Protein AF-0000000075636647 (afdb_homodimer)

Organism: Culex quinquefasciatus (NCBI:txid7176)

Foldseek 3Di:
DDDDDPPPPVVVVPPCQPFFAAQAATASHDDVLLVLLLVLLVLLLVLLVLLLVLLVVLVVDDFPDPLLNQLSVLLNVLSNVLSVLLNQLSVLVNCSSRHHHDDSVVSLVSNVVSLVSNLVSNVPRDNPSNVVLAAPVQDDDPCLSNVLSVVLNCLCPVQNSVQVVVLCVVPVHHDHSVSSCVSVPPVSSVVSSVSSNVVSVCSNPRVSVSSNLLSVLSVLLRVLLVVLVVLVVVLVVLLVVLLVVLLVVLLCLLVVLLVLLVVLLVVLVVLLVLLLVLLCQACDPQSNVCSVVLNVLSCVLSCLLVVLLVVLSVLLSVLSVVLSVLLSVLLVVLLVLLSVLQSVLSVLLSSLSNHDSCSSVLCVPQSVVLSVVSSVLSNCLSVLQDDDLHDSCPLSVVLSVLSNVLSVVSVVLSVVLSVLSVPPDNPDDPVSSNVSSVVSVVSSVCSVVVSVVSSVSSVVSSVSSSVVSVVSSVSSNVSSVVSSVVSNVSSVCSSVSSVVD/DPPPDPPPPVVVVPPCQDFFAAQQATANHDDVLLVLLLVLLVLLLVLLVLLLVLLVVLVVDDFPDPLLNQLSVLLNVLSNLLSVLLSQLSVLSNCSSRHHHDDSVVSLVSNVVSLVSNLVSVVPRDNPSNVVLAAPVQDDDPCLSVVLSVVLNCLCPPQNSVQVVVLCVVPVHHDHSVSSCVSVPPVSSVVSSVSSNVVSVCSNPRVSVSSNLLSVLSVLLRVLLVVLVVLLVVLVVLLVVLLVVLLVVLLCLLVVLLVLLVVLLVVLVVLLVLLLVLLCQACDPQSNVCSVVLNVLSCVLSCLLVVLLVVLSVLLSVLSVVLSVLLSVLLVVLLVLLSVLQSVLSVLLSSLSNHDSCSSVLCVPQSVVLSVVSSVLSNCLSVLQDDDVHDSCVLSVVLSVLSNVLSVVSVVLSVVLSVLSVPPDNPDDPVSSNVSSVVSVVSSVCSVVVSVVSSVSSVVSSVSSSVVSVVSSVSSNVSSVVSSVVSNVSSVCSSVSSVVD

pLDDT: mean 90.56, std 11.5, range [18.17, 97.38]

Nearest PDB structures (foldseek):
  7n6g-assembly1_3X  TM=3.455E-01  e=2.839E-02  Chlamydomonas reinhardtii
  7n6g-assembly1_3S  TM=3.115E-01  e=3.087E-02  Chlamydomonas reinhardtii
  7sqc-assembly1_1K  TM=3.371E-01  e=1.455E-01  Chlamydomonas reinhardtii
  7n6g-assembly1_3W  TM=2.450E-01  e=5.787E-02  Chlamydomonas reinhardtii
  7udm-assembly1_A  TM=1.670E-01  e=2.616E-01  synthetic construct

Solvent-accessible surface area (backbone atoms only — not comparable to full-atom values): 51666 Å² total; per-residue (Å²): 134,79,83,80,82,81,70,71,67,64,62,62,64,66,72,69,50,63,64,30,26,46,57,29,34,28,20,64,40,84,50,66,55,30,55,46,36,29,52,26,24,51,53,34,29,52,43,25,51,49,43,26,57,56,40,62,58,52,81,79,52,86,59,71,43,69,69,57,40,51,30,47,52,40,45,33,56,48,44,45,53,46,21,55,32,50,28,47,25,32,48,42,48,28,50,28,26,60,22,45,70,55,59,51,70,60,50,54,46,52,32,52,50,32,45,51,52,36,53,52,46,63,72,63,52,73,54,60,64,36,52,67,54,31,33,80,88,70,55,72,84,76,56,59,63,57,52,48,53,50,52,49,51,46,46,42,62,67,54,44,46,59,47,52,51,52,50,43,73,77,38,89,60,73,43,55,63,68,59,49,39,73,73,50,45,65,68,59,45,49,49,52,26,46,53,43,39,52,48,31,53,47,42,50,63,48,51,37,50,50,53,48,50,51,48,51,28,51,54,50,38,35,51,52,49,41,49,45,52,54,52,47,51,55,43,47,51,55,44,49,52,52,50,50,53,50,48,54,57,47,66,47,46,40,59,50,52,48,55,58,52,53,59,55,50,49,60,51,53,51,51,50,49,52,40,45,53,55,41,64,70,32,78,47,83,58,45,26,68,42,26,68,62,51,42,52,52,53,50,49,56,51,48,52,50,51,55,49,52,51,50,44,47,51,51,46,32,51,50,44,52,50,47,47,51,53,48,49,48,54,53,52,53,50,48,51,51,40,51,51,46,45,50,53,29,52,51,50,47,40,46,45,23,50,41,36,94,58,19,57,64,45,44,70,66,49,45,63,56,48,48,51,52,48,44,50,52,58,52,53,52,49,61,33,71,38,58,86,89,40,59,81,57,54,47,57,54,54,43,51,52,49,50,50,51,53,46,50,57,53,41,50,55,50,50,52,57,39,58,56,46,69,86,58,51,83,86,45,56,68,68,58,41,46,48,35,40,41,34,53,52,34,44,62,74,50,44,69,62,48,54,54,40,53,51,48,47,48,52,42,46,46,54,47,40,53,36,50,53,49,49,47,46,43,53,22,50,43,45,45,37,35,49,43,39,51,43,51,49,52,30,50,50,51,44,52,50,57,72,71,95,136,80,83,73,83,82,64,71,72,68,59,64,66,62,70,69,50,63,64,32,25,46,57,30,34,27,20,64,42,83,49,66,55,30,56,46,37,28,51,26,24,52,54,33,28,53,42,25,50,48,44,28,58,57,42,61,59,52,81,78,52,85,58,72,45,70,68,58,40,50,28,47,52,41,46,32,57,47,43,44,53,45,22,55,34,49,28,48,25,32,49,42,46,27,51,28,25,60,23,44,70,54,57,51,69,59,48,54,47,52,32,51,49,31,45,50,51,34,51,52,46,63,71,64,52,72,57,59,64,34,52,68,54,31,32,80,87,71,56,72,83,76,55,57,62,57,51,48,52,51,52,50,50,45,48,42,62,68,56,43,46,58,46,52,51,52,52,44,73,79,39,88,60,73,43,55,61,68,60,48,38,74,70,51,44,64,68,59,46,50,49,52,27,47,54,43,38,50,50,31,53,45,42,50,62,49,50,36,48,50,52,49,51,51,47,52,28,50,53,49,38,35,53,52,50,41,51,43,52,54,51,47,52,53,42,47,51,54,42,49,51,52,50,51,52,50,47,52,58,46,66,48,46,39,58,51,51,47,55,58,52,54,58,54,51,51,59,51,54,52,52,50,49,52,40,47,54,53,41,64,69,32,78,47,85,57,45,26,66,42,24,67,62,52,41,53,51,53,50,50,55,51,47,52,50,51,53,49,52,52,51,43,49,52,52,47,30,53,51,45,51,51,48,47,51,53,49,51,48,53,52,50,54,48,50,51,52,43,52,51,46,45,50,52,29,51,52,51,48,40,45,46,23,52,40,37,94,58,18,57,64,43,46,70,66,47,46,63,56,49,48,52,52,47,42,52,51,57,52,53,51,49,62,32,71,40,59,87,89,40,60,81,56,54,46,56,53,54,43,50,53,49,50,49,51,54,47,50,55,54,42,51,56,50,50,52,57,39,59,57,46,68,84,59,50,82,85,45,59,67,69,59,42,47,49,35,40,42,35,52,52,34,46,60,73,52,43,70,63,47,54,54,40,52,51,49,48,48,51,42,45,44,53,46,39,53,36,48,52,49,48,50,46,44,53,22,50,43,45,46,37,34,48,41,39,52,43,51,49,51,28,48,49,50,44,51,51,57,71,72,96

Sequence (1002 aa):
MKKLCTPYLLLFGLLFHPSSAFFGLGVPSYFAPALEISAACRSLIATYNQIGTSVNALPSETFSSPSLSDVSSGFYDSFSGLSTRLATVFSNLQAAANDRSTNIDTLFAAINVSIANATTFIASNSRSVWTSALSSSTLPNLSPAMLALQNISNALNVDTYPKVMAIRSKNPGSVSATVVYATLPQSLLSAFAGSVQNLQRFESSASLSFVQNVVAALQNANAKSTSYISTLANTYSTLDNSLSATWDAVSSLPDKFAADTNLLYKSVTATMDSFVKRINDLTDLYLGSSATTNNAAVTSLVNSYVTNATSQTKLVSTKLDNFRSKLSDQVLNTTSNMMAAGYQAIESASKLMLRKTNGVSCANGLTPNFIRSLSAVLTTTADCFKGSDFSLNDGVKTQTAVAADIRDNVLYYLKLLNEMLSSVFNSSPATVRITADAHITSFFSQSSGIVETFSQQLANMYAQLAADYDLLVGRSSYCLATKAAESAILAQDFVTGFEQCMKKLCTPYLLLFGLLFHPSSAFFGLGVPSYFAPALEISAACRSLIATYNQIGTSVNALPSETFSSPSLSDVSSGFYDSFSGLSTRLATVFSNLQAAANDRSTNIDTLFAAINVSIANATTFIASNSRSVWTSALSSSTLPNLSPAMLALQNISNALNVDTYPKVMAIRSKNPGSVSATVVYATLPQSLLSAFAGSVQNLQRFESSASLSFVQNVVAALQNANAKSTSYISTLANTYSTLDNSLSATWDAVSSLPDKFAADTNLLYKSVTATMDSFVKRINDLTDLYLGSSATTNNAAVTSLVNSYVTNATSQTKLVSTKLDNFRSKLSDQVLNTTSNMMAAGYQAIESASKLMLRKTNGVSCANGLTPNFIRSLSAVLTTTADCFKGSDFSLNDGVKTQTAVAADIRDNVLYYLKLLNEMLSSVFNSSPATVRITADAHITSFFSQSSGIVETFSQQLANMYAQLAADYDLLVGRSSYCLATKAAESAILAQDFVTGFEQC

Structure (mmCIF, N/CA/C/O backbone):
data_AF-0000000075636647-model_v1
#
loop_
_entity.id
_entity.type
_entity.pdbx_description
1 polymer 'Uncharacterized protein'
#
loop_
_atom_site.group_PDB
_atom_site.id
_atom_site.type_symbol
_atom_site.label_atom_id
_atom_site.label_alt_id
_atom_site.label_comp_id
_atom_site.label_asym_id
_atom_site.label_entity_id
_atom_site.label_seq_id
_atom_site.pdbx_PDB_ins_code
_atom_site.Cartn_x
_atom_site.Cartn_y
_atom_site.Cartn_z
_atom_site.occupancy
_atom_site.B_iso_or_equiv
_atom_site.auth_seq_id
_atom_site.auth_comp_id
_atom_site.auth_asym_id
_atom_site.auth_atom_id
_atom_site.pdbx_PDB_model_num
ATOM 1 N N . MET A 1 1 ? 7.707 -125.375 -10.438 1 18.17 1 MET A N 1
ATOM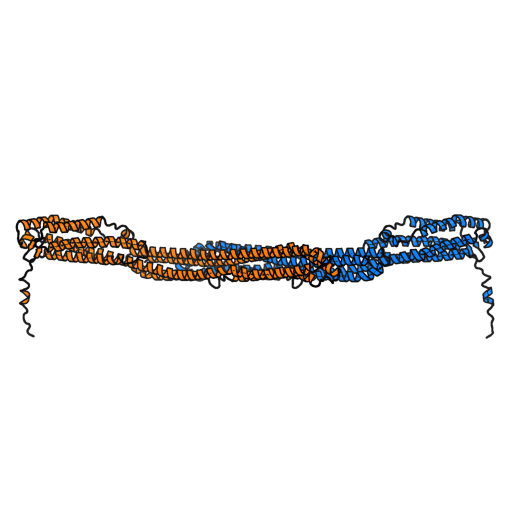 2 C CA . MET A 1 1 ? 7.52 -124.188 -11.227 1 18.17 1 MET A CA 1
ATOM 3 C C . MET A 1 1 ? 8.367 -124.188 -12.492 1 18.17 1 MET A C 1
ATOM 5 O O . MET A 1 1 ? 9.586 -124 -12.43 1 18.17 1 MET A O 1
ATOM 9 N N . LYS A 1 2 ? 7.941 -125.125 -13.273 1 25.5 2 LYS A N 1
ATOM 10 C CA . LYS A 1 2 ? 8.727 -125.562 -14.43 1 25.5 2 LYS A CA 1
ATOM 11 C C . LYS A 1 2 ? 9.008 -124.438 -15.367 1 25.5 2 LYS A C 1
ATOM 13 O O . LYS A 1 2 ? 8.305 -123.375 -15.344 1 25.5 2 LYS A O 1
ATOM 18 N N . LYS A 1 3 ? 9.992 -124.562 -16.234 1 30.81 3 LYS A N 1
ATOM 19 C CA . LYS A 1 3 ? 11.039 -123.812 -16.938 1 30.81 3 LYS A CA 1
ATOM 20 C C . LYS A 1 3 ? 10.492 -123.125 -18.172 1 30.81 3 LYS A C 1
ATOM 22 O O . LYS A 1 3 ? 10.594 -123.625 -19.281 1 30.81 3 LYS A O 1
ATOM 27 N N . LEU A 1 4 ? 9.203 -122.688 -18.359 1 26.73 4 LEU A N 1
ATOM 28 C CA . LEU A 1 4 ? 8.562 -122.688 -19.672 1 26.73 4 LEU A CA 1
ATOM 29 C C . LEU A 1 4 ? 9.148 -121.562 -20.562 1 26.73 4 LEU A C 1
ATOM 31 O O . LEU A 1 4 ? 9.211 -120.438 -20.156 1 26.73 4 LEU A O 1
ATOM 35 N N . CYS A 1 5 ? 10.023 -121.938 -21.578 1 34.06 5 CYS A N 1
ATOM 36 C CA . CYS A 1 5 ? 10.789 -121.312 -22.641 1 34.06 5 CYS A CA 1
ATOM 37 C C . CYS A 1 5 ? 9.883 -120.5 -23.562 1 34.06 5 CYS A C 1
ATOM 39 O O . CYS A 1 5 ? 8.977 -121.062 -24.188 1 34.06 5 CYS A O 1
ATOM 41 N N . THR A 1 6 ? 9.586 -119.25 -23.359 1 31.48 6 THR A N 1
ATOM 42 C CA . THR A 1 6 ? 8.742 -118.188 -23.953 1 31.48 6 THR A CA 1
ATOM 43 C C . THR A 1 6 ? 9.258 -117.812 -25.328 1 31.48 6 THR A C 1
ATOM 45 O O . THR A 1 6 ? 10.016 -116.812 -25.453 1 31.48 6 THR A O 1
ATOM 48 N N . PRO A 1 7 ? 9.914 -118.688 -26.203 1 36.41 7 PRO A N 1
ATOM 49 C CA . PRO A 1 7 ? 10.398 -118.25 -27.516 1 36.41 7 PRO A CA 1
ATOM 50 C C . PRO A 1 7 ? 9.289 -117.75 -28.422 1 36.41 7 PRO A C 1
ATOM 52 O O . PRO A 1 7 ? 9.555 -117.312 -29.547 1 36.41 7 PRO A O 1
ATOM 55 N N . TYR A 1 8 ? 8.016 -118.25 -28.344 1 35.38 8 TYR A N 1
ATOM 56 C CA . TYR A 1 8 ? 7.02 -118.125 -29.406 1 35.38 8 TYR A CA 1
ATOM 57 C C . TYR A 1 8 ? 6.637 -116.688 -29.688 1 35.38 8 TYR A C 1
ATOM 59 O O . TYR A 1 8 ? 5.777 -116.438 -30.531 1 35.38 8 TYR A O 1
ATOM 67 N N . LEU A 1 9 ? 6.977 -115.75 -28.797 1 32.06 9 LEU A N 1
ATOM 68 C CA . LEU A 1 9 ? 6.312 -114.5 -28.969 1 32.06 9 LEU A CA 1
ATOM 69 C C . LEU A 1 9 ? 6.898 -113.688 -30.141 1 32.06 9 LEU A C 1
ATOM 71 O O . LEU A 1 9 ? 6.297 -112.75 -30.625 1 32.06 9 LEU A O 1
ATOM 75 N N . LEU A 1 10 ? 8.188 -114 -30.516 1 32.12 10 LEU A N 1
ATOM 76 C CA . LEU A 1 10 ? 8.688 -113.062 -31.516 1 32.12 10 LEU A CA 1
ATOM 77 C C . LEU A 1 10 ? 8.102 -113.375 -32.875 1 32.12 10 LEU A C 1
ATOM 79 O O . LEU A 1 10 ? 8.273 -112.562 -33.812 1 32.12 10 LEU A O 1
ATOM 83 N N . LEU A 1 11 ? 7.727 -114.688 -33.125 1 34.19 11 LEU A N 1
ATOM 84 C CA . LEU A 1 11 ? 7.371 -115 -34.5 1 34.19 11 LEU A CA 1
ATOM 85 C C . LEU A 1 11 ? 6.082 -114.312 -34.906 1 34.19 11 LEU A C 1
ATOM 87 O O . LEU A 1 11 ? 5.707 -114.375 -36.094 1 34.19 11 LEU A O 1
ATOM 91 N N . PHE A 1 12 ? 5.16 -114.125 -33.938 1 34.44 12 PHE A N 1
ATOM 92 C CA . PHE A 1 12 ? 3.871 -113.625 -34.344 1 34.44 12 PHE A CA 1
ATOM 93 C C . PHE A 1 12 ? 4.035 -112.188 -34.875 1 34.44 12 PHE A C 1
ATOM 95 O O . PHE A 1 12 ? 3.059 -111.562 -35.281 1 34.44 12 PHE A O 1
ATOM 102 N N . GLY A 1 13 ? 5.082 -111.562 -34.375 1 34.28 13 GLY A N 1
ATOM 103 C CA . GLY A 1 13 ? 5.164 -110.188 -34.906 1 34.28 13 GLY A CA 1
ATOM 104 C C . GLY A 1 13 ? 5.348 -110.188 -36.406 1 34.28 13 GLY A C 1
ATOM 105 O O . GLY A 1 13 ? 5.297 -109.062 -37 1 34.28 13 GLY A O 1
ATOM 106 N N . LEU A 1 14 ? 6.047 -111.125 -36.969 1 36.91 14 LEU A N 1
ATOM 107 C CA . LEU A 1 14 ? 6.383 -111.062 -38.406 1 36.91 14 LEU A CA 1
ATOM 108 C C . LEU A 1 14 ? 5.133 -111.188 -39.25 1 36.91 14 LEU A C 1
ATOM 110 O O . LEU A 1 14 ? 5.156 -110.875 -40.438 1 36.91 14 LEU A O 1
ATOM 114 N N . LEU A 1 15 ? 4.258 -112.188 -38.938 1 37 15 LEU A N 1
ATOM 115 C CA . LEU A 1 15 ? 3.25 -112.562 -39.938 1 37 15 LEU A CA 1
ATOM 116 C C . LEU A 1 15 ? 2.326 -111.375 -40.219 1 37 15 LEU A C 1
ATOM 118 O O . LEU A 1 15 ? 1.631 -111.312 -41.219 1 37 15 LEU A O 1
ATOM 122 N N . PHE A 1 16 ? 1.682 -110.75 -39.125 1 42.34 16 PHE A N 1
ATOM 123 C CA . PHE A 1 16 ? 0.659 -109.75 -39.438 1 42.34 16 PHE A CA 1
ATOM 124 C C . PHE A 1 16 ? 1.293 -108.438 -39.938 1 42.34 16 PHE A C 1
ATOM 126 O O . PHE A 1 16 ? 1.721 -107.625 -39.156 1 42.34 16 PHE A O 1
ATOM 133 N N . HIS A 1 17 ? 2.109 -108.438 -40.906 1 47.72 17 HIS A N 1
ATOM 134 C CA . HIS A 1 17 ? 2.52 -107.125 -41.531 1 47.72 17 HIS A CA 1
ATOM 135 C C . HIS A 1 17 ? 1.326 -106.25 -41.75 1 47.72 17 HIS A C 1
ATOM 137 O O . HIS A 1 17 ? 0.384 -106.562 -42.469 1 47.72 17 HIS A O 1
ATOM 143 N N . PRO A 1 18 ? 0.971 -105.312 -40.875 1 58.66 18 PRO A N 1
ATOM 144 C CA . PRO A 1 18 ? -0.177 -104.438 -41.031 1 58.66 18 PRO A CA 1
ATOM 145 C C . PRO A 1 18 ? -0.27 -103.875 -42.469 1 58.66 18 PRO A C 1
ATOM 147 O O . PRO A 1 18 ? 0.757 -103.625 -43.094 1 58.66 18 PRO A O 1
ATOM 150 N N . SER A 1 19 ? -1.261 -104.125 -43.219 1 77.12 19 SER A N 1
ATOM 151 C CA . SER A 1 19 ? -1.604 -103.562 -44.531 1 77.12 19 SER A CA 1
ATOM 152 C C . SER A 1 19 ? -1.464 -102.062 -44.562 1 77.12 19 SER A C 1
ATOM 154 O O . SER A 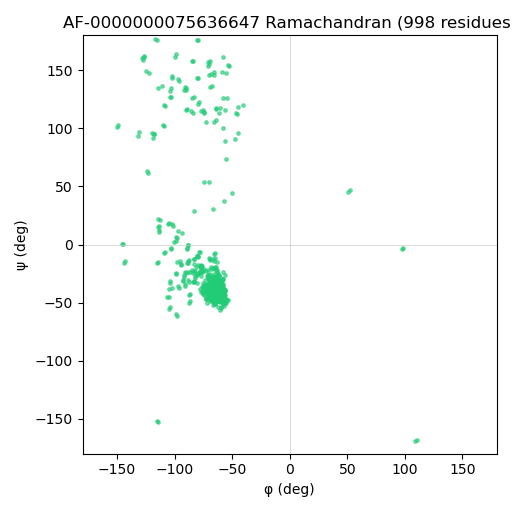1 19 ? -1.883 -101.375 -43.625 1 77.12 19 SER A O 1
ATOM 156 N N . SER A 1 20 ? -0.464 -101.562 -45.344 1 84.25 20 SER A N 1
ATOM 157 C CA . SER A 1 20 ? -0.259 -100.125 -45.531 1 84.25 20 SER A CA 1
ATOM 158 C C . SER A 1 20 ? -1.164 -99.562 -46.625 1 84.25 20 SER A C 1
ATOM 160 O O . SER A 1 20 ? -1.824 -100.312 -47.344 1 84.25 20 SER A O 1
ATOM 162 N N . ALA A 1 21 ? -1.374 -98.188 -46.531 1 89.81 21 ALA A N 1
ATOM 163 C CA . ALA A 1 21 ? -2.156 -97.438 -47.5 1 89.81 21 ALA A CA 1
ATOM 164 C C . ALA A 1 21 ? -1.334 -96.312 -48.125 1 89.81 21 ALA A C 1
ATOM 166 O O . ALA A 1 21 ? -0.297 -95.938 -47.594 1 89.81 21 ALA A O 1
ATOM 167 N N . PHE A 1 22 ? -1.67 -96.062 -49.375 1 93.5 22 PHE A N 1
ATOM 168 C CA . PHE A 1 22 ? -0.951 -94.938 -50.031 1 93.5 22 PHE A CA 1
ATOM 169 C C . PHE A 1 22 ? -1.835 -94.25 -51.094 1 93.5 22 PHE A C 1
ATOM 171 O O . PHE A 1 22 ? -2.035 -94.812 -52.188 1 93.5 22 PHE A O 1
ATOM 178 N N . PHE A 1 23 ? -2.438 -93.062 -50.719 1 92.94 23 PHE A N 1
ATOM 179 C CA . PHE A 1 23 ? -3.195 -92.125 -51.594 1 92.94 23 PHE A CA 1
ATOM 180 C C . PHE A 1 23 ? -4.273 -92.938 -52.344 1 92.94 23 PHE A C 1
ATOM 182 O O . PHE A 1 23 ? -4.363 -92.812 -53.562 1 92.94 23 PHE A O 1
ATOM 189 N N . GLY A 1 24 ? -5.035 -93.812 -51.562 1 90.94 24 GLY A N 1
ATOM 190 C CA . GLY A 1 24 ? -6.156 -94.5 -52.125 1 90.94 24 GLY A CA 1
ATOM 191 C C . GLY A 1 24 ? -5.793 -95.938 -52.562 1 90.94 24 GLY A C 1
ATOM 192 O O . GLY A 1 24 ? -6.633 -96.688 -53.094 1 90.94 24 GLY A O 1
ATOM 193 N N . LEU A 1 25 ? -4.582 -96.188 -52.406 1 92.5 25 LEU A N 1
ATOM 194 C CA . LEU A 1 25 ? -4.117 -97.562 -52.75 1 92.5 25 LEU A CA 1
ATOM 195 C C . LEU A 1 25 ? -3.895 -98.375 -51.5 1 92.5 25 LEU A C 1
ATOM 197 O O . LEU A 1 25 ? -3.264 -97.938 -50.562 1 92.5 25 LEU A O 1
ATOM 201 N N . GLY A 1 26 ? -4.414 -99.688 -51.5 1 90.62 26 GLY A N 1
ATOM 202 C CA . GLY A 1 26 ? -4.09 -100.625 -50.469 1 90.62 26 GLY A CA 1
ATOM 203 C C . GLY A 1 26 ? -2.816 -101.375 -50.719 1 90.62 26 GLY A C 1
ATOM 204 O O . GLY A 1 26 ? -2.689 -102.062 -51.781 1 90.62 26 GLY A O 1
ATOM 205 N N . VAL A 1 27 ? -1.858 -101.188 -49.938 1 88.62 27 VAL A N 1
ATOM 206 C CA . VAL A 1 27 ? -0.584 -101.875 -50.094 1 88.62 27 VAL A CA 1
ATOM 207 C C . VAL A 1 27 ? -0.41 -102.875 -48.969 1 88.62 27 VAL A C 1
ATOM 209 O O . VAL A 1 27 ? -0.079 -102.562 -47.844 1 88.62 27 VAL A O 1
ATOM 212 N N . PRO A 1 28 ? -0.624 -104.25 -49.188 1 83.31 28 PRO A N 1
ATOM 213 C CA . PRO A 1 28 ? -0.723 -105.312 -48.188 1 83.31 28 PRO A CA 1
ATOM 214 C C . PRO A 1 28 ? 0.59 -105.5 -47.438 1 83.31 28 PRO A C 1
ATOM 216 O O . PRO A 1 28 ? 0.633 -106.25 -46.469 1 83.31 28 PRO A O 1
ATOM 219 N N . SER A 1 29 ? 1.7 -104.875 -47.781 1 84.69 29 SER A N 1
ATOM 220 C CA . SER A 1 29 ? 2.979 -105 -47.094 1 84.69 29 SER A CA 1
ATOM 221 C C . SER A 1 29 ? 3.443 -103.688 -46.5 1 84.69 29 SER A C 1
ATOM 223 O O . SER A 1 29 ? 2.785 -102.688 -46.688 1 84.69 29 SER A O 1
ATOM 225 N N . TYR A 1 30 ? 4.582 -103.812 -45.812 1 85.25 30 TYR A N 1
ATOM 226 C CA . TYR A 1 30 ? 5.211 -102.625 -45.25 1 85.25 30 TYR A CA 1
ATOM 227 C C . TYR A 1 30 ? 5.66 -101.688 -46.375 1 85.25 30 TYR A C 1
ATOM 229 O O . TYR A 1 30 ? 6.359 -102.062 -47.312 1 85.25 30 TYR A O 1
ATOM 237 N N . PHE A 1 31 ? 4.996 -100.375 -46.375 1 90.38 31 PHE A N 1
ATOM 238 C CA . PHE A 1 31 ? 5.352 -99.312 -47.344 1 90.38 31 PHE A CA 1
ATOM 239 C C . PHE A 1 31 ? 5.906 -98.062 -46.625 1 90.38 31 PHE A C 1
ATOM 241 O O . PHE A 1 31 ? 5.145 -97.188 -46.188 1 90.38 31 PHE A O 1
ATOM 248 N N . ALA A 1 32 ? 7.207 -98 -46.531 1 87.19 32 ALA A N 1
ATOM 249 C CA . ALA A 1 32 ? 7.949 -97 -45.719 1 87.19 32 ALA A CA 1
ATOM 250 C C . ALA A 1 32 ? 7.594 -95.562 -46.125 1 87.19 32 ALA A C 1
ATOM 252 O O . ALA A 1 32 ? 7.383 -94.75 -45.25 1 87.19 32 ALA A O 1
ATOM 253 N N . PRO A 1 33 ? 7.434 -95.188 -47.375 1 88.25 33 PRO A N 1
ATOM 254 C CA . PRO A 1 33 ? 7.188 -93.812 -47.75 1 88.25 33 PRO A CA 1
ATOM 255 C C . PRO A 1 33 ? 5.871 -93.312 -47.188 1 88.25 33 PRO A C 1
ATOM 257 O O . PRO A 1 33 ? 5.785 -92.125 -46.844 1 88.25 33 PRO A O 1
ATOM 260 N N . ALA A 1 34 ? 4.879 -94.062 -47.125 1 89.75 34 ALA A N 1
ATOM 261 C CA . ALA A 1 34 ? 3.605 -93.688 -46.531 1 89.75 34 ALA A CA 1
ATOM 262 C C . ALA A 1 34 ? 3.764 -93.312 -45.062 1 89.75 34 ALA A C 1
ATOM 264 O O . ALA A 1 34 ? 3.207 -92.25 -44.625 1 89.75 34 ALA A O 1
ATOM 265 N N . LEU A 1 35 ? 4.52 -94.062 -44.344 1 89.5 35 LEU A N 1
ATOM 266 C CA . LEU A 1 35 ? 4.754 -93.812 -42.938 1 89.5 35 LEU A CA 1
ATOM 267 C C . LEU A 1 35 ? 5.594 -92.562 -42.75 1 89.5 35 LEU A C 1
ATOM 269 O O . LEU A 1 35 ? 5.363 -91.75 -41.844 1 89.5 35 LEU A O 1
ATOM 273 N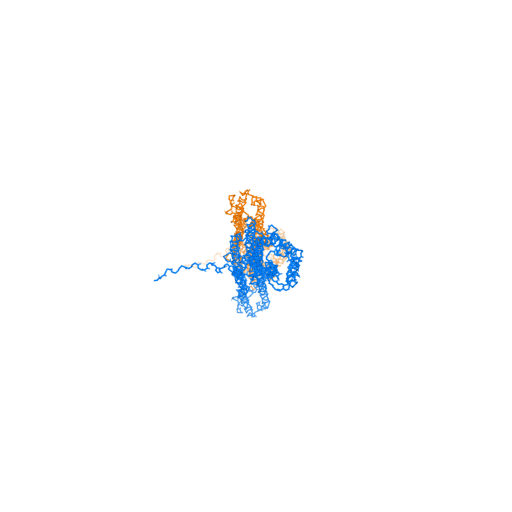 N . GLU A 1 36 ? 6.57 -92.312 -43.719 1 90.19 36 GLU A N 1
ATOM 274 C CA . GLU A 1 36 ? 7.449 -91.188 -43.625 1 90.19 36 GLU A CA 1
ATOM 275 C C . GLU A 1 36 ? 6.688 -89.875 -43.906 1 90.19 36 GLU A C 1
ATOM 277 O O . GLU A 1 36 ? 6.836 -88.875 -43.188 1 90.19 36 GLU A O 1
ATOM 282 N N . ILE A 1 37 ? 5.852 -89.875 -44.906 1 92.75 37 ILE A N 1
ATOM 283 C CA . ILE A 1 37 ? 5.047 -88.688 -45.25 1 92.75 37 ILE A CA 1
ATOM 284 C C . ILE A 1 37 ? 4.059 -88.438 -44.125 1 92.75 37 ILE A C 1
ATOM 286 O O . ILE A 1 37 ? 3.908 -87.25 -43.719 1 92.75 37 ILE A O 1
ATOM 290 N N . SER A 1 38 ? 3.465 -89.5 -43.594 1 93.5 38 SER A N 1
ATOM 291 C CA . SER A 1 38 ? 2.506 -89.312 -42.5 1 93.5 38 SER A CA 1
ATOM 292 C C . SER A 1 38 ? 3.172 -88.75 -41.281 1 93.5 38 SER A C 1
ATOM 294 O O . SER A 1 38 ? 2.627 -87.812 -40.625 1 93.5 38 SER A O 1
ATOM 296 N N . ALA A 1 39 ? 4.359 -89.188 -40.938 1 92.88 39 ALA A N 1
ATOM 297 C CA . ALA A 1 39 ? 5.082 -88.75 -39.781 1 92.88 39 ALA A CA 1
ATOM 298 C C . ALA A 1 39 ? 5.504 -87.25 -39.969 1 92.88 39 ALA A C 1
ATOM 300 O O . ALA A 1 39 ? 5.43 -86.5 -39 1 92.88 39 ALA A O 1
ATOM 301 N N . ALA A 1 40 ? 5.961 -86.875 -41.094 1 93.62 40 ALA A N 1
ATOM 302 C CA . ALA A 1 40 ? 6.359 -85.5 -41.406 1 93.62 40 ALA A CA 1
ATOM 303 C C . ALA A 1 40 ? 5.172 -84.562 -41.281 1 93.62 40 ALA A C 1
ATOM 305 O O . ALA A 1 40 ? 5.281 -83.438 -40.719 1 93.62 40 ALA A O 1
ATOM 306 N N . CYS A 1 41 ? 4.082 -85 -41.781 1 95.94 41 CYS A N 1
ATOM 307 C CA . CYS A 1 41 ? 2.869 -84.188 -41.719 1 95.94 41 CYS A CA 1
ATOM 308 C C . CYS A 1 41 ? 2.385 -84.062 -40.281 1 95.94 41 CYS A C 1
ATOM 310 O O . CYS A 1 41 ? 1.992 -82.938 -39.875 1 95.94 41 CYS A O 1
ATOM 312 N N . ARG A 1 42 ? 2.434 -85.125 -39.562 1 95.56 42 ARG A N 1
ATOM 313 C CA . ARG A 1 42 ? 2.002 -85.062 -38.156 1 95.56 42 ARG A CA 1
ATOM 314 C C . ARG A 1 42 ? 2.83 -84 -37.375 1 95.56 42 ARG A C 1
ATOM 316 O O . ARG A 1 42 ? 2.289 -83.25 -36.562 1 95.56 42 ARG A O 1
ATOM 323 N N . SER A 1 43 ? 4.098 -84.062 -37.625 1 95.06 43 SER A N 1
ATOM 324 C CA . SER A 1 43 ? 4.988 -83.125 -36.938 1 95.06 43 SER A CA 1
ATOM 325 C C . SER A 1 43 ? 4.695 -81.688 -37.344 1 95.06 43 SER A C 1
ATOM 327 O O . SER A 1 43 ? 4.738 -80.812 -36.5 1 95.06 43 SER A O 1
ATOM 329 N N . LEU A 1 44 ? 4.461 -81.438 -38.562 1 95.81 44 LEU A N 1
ATOM 330 C CA . LEU A 1 44 ? 4.176 -80.125 -39.062 1 95.81 44 LEU A CA 1
ATOM 331 C C . LEU A 1 44 ? 2.83 -79.625 -38.531 1 95.81 44 LEU A C 1
ATOM 333 O O . LEU A 1 44 ? 2.691 -78.438 -38.188 1 95.81 44 LEU A O 1
ATOM 337 N N . ILE A 1 45 ? 1.878 -80.5 -38.469 1 95.94 45 ILE A N 1
ATOM 338 C CA . ILE A 1 45 ? 0.583 -80.125 -37.906 1 95.94 45 ILE A CA 1
ATOM 339 C C . ILE A 1 45 ? 0.767 -79.75 -36.438 1 95.94 45 ILE A C 1
ATOM 341 O O . ILE A 1 45 ? 0.196 -78.75 -36 1 95.94 45 ILE A O 1
ATOM 345 N N . ALA A 1 46 ? 1.55 -80.5 -35.75 1 95.5 46 ALA A N 1
ATOM 346 C CA . ALA A 1 46 ? 1.821 -80.188 -34.344 1 95.5 46 ALA A CA 1
ATOM 347 C C . ALA A 1 46 ? 2.438 -78.812 -34.219 1 95.5 46 ALA A C 1
ATOM 349 O O . ALA A 1 46 ? 2.082 -78 -33.312 1 95.5 46 ALA A O 1
ATOM 350 N N . THR A 1 47 ? 3.322 -78.438 -35.094 1 94.88 47 THR A N 1
ATOM 351 C CA . THR A 1 47 ? 3.988 -77.188 -35.094 1 94.88 47 THR A CA 1
ATOM 352 C C . THR A 1 47 ? 2.99 -76.062 -35.344 1 94.88 47 THR A C 1
ATOM 354 O O . THR A 1 47 ? 2.973 -75.062 -34.656 1 94.88 47 THR A O 1
ATOM 357 N N . TYR A 1 48 ? 2.172 -76.188 -36.312 1 95.81 48 TYR A N 1
ATOM 358 C CA . TYR A 1 48 ? 1.181 -75.125 -36.625 1 95.81 48 TYR A CA 1
ATOM 359 C C . TYR A 1 48 ? 0.165 -75 -35.5 1 95.81 48 TYR A C 1
ATOM 361 O O . TYR A 1 48 ? -0.301 -73.938 -35.188 1 95.81 48 TYR A O 1
ATOM 369 N N . ASN A 1 49 ? -0.187 -76.125 -34.875 1 95.5 49 ASN A N 1
ATOM 370 C CA . ASN A 1 49 ? -1.051 -76.062 -33.719 1 95.5 49 ASN A CA 1
ATOM 371 C C . ASN A 1 49 ? -0.39 -75.312 -32.594 1 95.5 49 ASN A C 1
ATOM 373 O O . ASN A 1 49 ? -1.056 -74.562 -31.859 1 95.5 49 ASN A O 1
ATOM 377 N N . GLN A 1 50 ? 0.876 -75.438 -32.406 1 94.88 50 GLN A N 1
ATOM 378 C CA . GLN A 1 50 ? 1.61 -74.688 -31.406 1 94.88 50 GLN A CA 1
ATOM 379 C C . GLN A 1 50 ? 1.616 -73.188 -31.719 1 94.88 50 GLN A C 1
ATOM 381 O O . GLN A 1 50 ? 1.472 -72.375 -30.828 1 94.88 50 GLN A O 1
ATOM 386 N N . ILE A 1 51 ? 1.789 -72.812 -32.938 1 94.69 51 ILE A N 1
ATOM 387 C CA . ILE A 1 51 ? 1.739 -71.438 -33.375 1 94.69 51 ILE A CA 1
ATOM 388 C C . ILE A 1 51 ? 0.36 -70.812 -33.062 1 94.69 51 ILE A C 1
ATOM 390 O O . ILE A 1 51 ? 0.247 -69.75 -32.469 1 94.69 51 ILE A O 1
ATOM 394 N N . GLY A 1 52 ? -0.633 -71.625 -33.375 1 94.19 52 GLY A N 1
ATOM 395 C CA . GLY A 1 52 ? -1.994 -71.188 -33.062 1 94.19 52 GLY A CA 1
ATOM 396 C C . GLY A 1 52 ? -2.26 -71 -31.594 1 94.19 52 GLY A C 1
ATOM 397 O O . GLY A 1 52 ? -2.867 -70 -31.203 1 94.19 52 GLY A O 1
ATOM 398 N N . THR A 1 53 ? -1.812 -71.875 -30.812 1 94.62 53 THR A N 1
ATOM 399 C CA . THR A 1 53 ? -2.008 -71.812 -29.375 1 94.62 53 THR A CA 1
ATOM 400 C C . THR A 1 53 ? -1.266 -70.625 -28.797 1 94.62 53 THR A C 1
ATOM 402 O O . THR A 1 53 ? -1.753 -70 -27.859 1 94.62 53 THR A O 1
ATOM 405 N N . SER A 1 54 ? -0.13 -70.25 -29.312 1 94 54 SER A N 1
ATOM 406 C CA . SER A 1 54 ? 0.681 -69.125 -28.828 1 94 54 SER A CA 1
ATOM 407 C C . SER A 1 54 ? -0.04 -67.812 -29.016 1 94 54 SER A C 1
ATOM 409 O O . SER A 1 54 ? 0.035 -66.938 -28.156 1 94 54 SER A O 1
ATOM 411 N N . VAL A 1 55 ? -0.744 -67.688 -30.094 1 95.69 55 VAL A N 1
ATOM 412 C CA . VAL A 1 55 ? -1.374 -66.375 -30.375 1 95.69 55 VAL A CA 1
ATOM 413 C C . VAL A 1 55 ? -2.756 -66.312 -29.734 1 95.69 55 VAL A C 1
ATOM 415 O O . VAL A 1 55 ? -3.342 -65.25 -29.594 1 95.69 55 VAL A O 1
ATOM 418 N N . ASN A 1 56 ? -3.342 -67.5 -29.328 1 93.06 56 ASN A N 1
ATOM 419 C CA . ASN A 1 56 ? -4.688 -67.562 -28.781 1 93.06 56 ASN A CA 1
ATOM 420 C C . ASN A 1 56 ? -4.781 -66.812 -27.438 1 93.06 56 ASN A C 1
ATOM 422 O O . ASN A 1 56 ? -5.875 -66.562 -26.953 1 93.06 56 ASN A O 1
ATOM 426 N N . ALA A 1 57 ? -3.723 -66.438 -26.844 1 88.56 57 ALA A N 1
ATOM 427 C CA . ALA A 1 57 ? -3.715 -65.75 -25.578 1 88.56 57 ALA A CA 1
ATOM 428 C C . ALA A 1 57 ? -3.955 -64.25 -25.797 1 88.56 57 ALA A C 1
ATOM 430 O O . ALA A 1 57 ? -4.363 -63.531 -24.875 1 88.56 57 ALA A O 1
ATOM 431 N N . LEU A 1 58 ? -3.795 -63.75 -26.969 1 94.31 58 LEU A N 1
ATOM 432 C CA . LEU A 1 58 ? -3.768 -62.312 -27.25 1 94.31 58 LEU A CA 1
ATOM 433 C C . LEU A 1 58 ? -5.168 -61.719 -27.188 1 94.31 58 LEU A C 1
ATOM 435 O O . LEU A 1 58 ? -5.375 -60.688 -26.562 1 94.31 58 LEU A O 1
ATOM 439 N N . PRO A 1 59 ? -6.242 -62.375 -27.703 1 91.94 59 PRO A N 1
ATOM 440 C CA . PRO A 1 59 ? -7.578 -61.75 -27.672 1 91.94 59 PRO A CA 1
ATOM 441 C C . PRO A 1 59 ? -8.148 -61.656 -26.266 1 91.94 59 PRO A C 1
ATOM 443 O O . PRO A 1 59 ? -9.039 -60.844 -26.016 1 91.94 59 PRO A O 1
ATOM 446 N N . SER A 1 60 ? -7.754 -62.469 -25.406 1 90.38 60 SER A N 1
ATOM 447 C CA . SER A 1 60 ? -8.281 -62.469 -24.047 1 90.38 60 SER A CA 1
ATOM 448 C C . SER A 1 60 ? -7.625 -61.375 -23.203 1 90.38 60 SER A C 1
ATOM 450 O O . SER A 1 60 ? -8.125 -61.031 -22.125 1 90.38 60 SER A O 1
ATOM 452 N N . GLU A 1 61 ? -6.633 -60.812 -23.688 1 91.44 61 GLU A N 1
ATOM 453 C CA . GLU A 1 61 ? -5.91 -59.781 -22.969 1 91.44 61 GLU A CA 1
ATOM 454 C C . GLU A 1 61 ? -6.477 -58.406 -23.266 1 91.44 61 GLU A C 1
ATOM 456 O O . GLU A 1 61 ? -6.789 -58.094 -24.422 1 91.44 61 GLU A O 1
ATOM 461 N N . THR A 1 62 ? -6.707 -57.594 -22.188 1 91.44 62 THR A N 1
ATOM 462 C CA . THR A 1 62 ? -7.117 -56.219 -22.359 1 91.44 62 THR A CA 1
ATOM 463 C C . THR A 1 62 ? -5.902 -55.281 -22.438 1 91.44 62 THR A C 1
ATOM 465 O O . THR A 1 62 ? -5.16 -55.156 -21.469 1 91.44 62 THR A O 1
ATOM 468 N N . PHE A 1 63 ? -5.742 -54.656 -23.578 1 92.38 63 PHE A N 1
ATOM 469 C CA . PHE A 1 63 ? -4.586 -53.781 -23.781 1 92.38 63 PHE A CA 1
ATOM 470 C C . PHE A 1 63 ? -4.902 -52.375 -23.359 1 92.38 63 PHE A C 1
ATOM 472 O O . PHE A 1 63 ? -5.953 -51.812 -23.719 1 92.38 63 PHE A O 1
ATOM 479 N N . SER A 1 64 ? -3.99 -51.781 -22.641 1 87.94 64 SER A N 1
ATOM 480 C CA . SER A 1 64 ? -4.152 -50.438 -22.125 1 87.94 64 SER A CA 1
ATOM 481 C C . SER A 1 64 ? -3.838 -49.406 -23.203 1 87.94 64 SER A C 1
ATOM 483 O O . SER A 1 64 ? -4.289 -48.25 -23.109 1 87.94 64 SER A O 1
ATOM 485 N N . SER A 1 65 ? -3.053 -49.656 -24.188 1 90.38 65 SER A N 1
ATOM 486 C CA . SER A 1 65 ? -2.678 -48.781 -25.281 1 90.38 65 SER A CA 1
ATOM 487 C C . SER A 1 65 ? -3.402 -49.156 -26.562 1 90.38 65 SER A C 1
ATOM 489 O O . SER A 1 65 ? -3.363 -50.312 -27 1 90.38 65 SER A O 1
ATOM 491 N N . PRO A 1 66 ? -4.047 -48.219 -27.156 1 90.06 66 PRO A N 1
ATOM 492 C CA . PRO A 1 66 ? -4.727 -48.5 -28.422 1 90.06 66 PRO A CA 1
ATOM 493 C C . PRO A 1 66 ? -3.773 -49 -29.5 1 90.06 66 PRO A C 1
ATOM 495 O O . PRO A 1 66 ? -4.137 -49.906 -30.281 1 90.06 66 PRO A O 1
ATOM 498 N N . SER A 1 67 ? -2.602 -48.469 -29.516 1 90.38 67 SER A N 1
ATOM 499 C CA . SER A 1 67 ? -1.623 -48.906 -30.5 1 90.38 67 SER A CA 1
ATOM 500 C C . SER A 1 67 ? -1.239 -50.375 -30.297 1 90.38 67 SER A C 1
ATOM 502 O O . SER A 1 67 ? -1.14 -51.125 -31.266 1 90.38 67 SER A O 1
ATOM 504 N N . LEU A 1 68 ? -1.045 -50.75 -29.078 1 93.69 68 LEU A N 1
ATOM 505 C CA . LEU A 1 68 ? -0.719 -52.156 -28.766 1 93.69 68 LEU A CA 1
ATOM 506 C C . LEU A 1 68 ? -1.895 -53.062 -29.094 1 93.69 68 LEU A C 1
ATOM 508 O O . LEU A 1 68 ? -1.7 -54.188 -29.578 1 93.69 68 LEU A O 1
ATOM 512 N N . SER A 1 69 ? -3.082 -52.594 -28.859 1 94.81 69 SER A N 1
ATOM 513 C CA . SER A 1 69 ? -4.293 -53.344 -29.172 1 94.81 69 SER A CA 1
ATOM 514 C C . SER A 1 69 ? -4.406 -53.625 -30.656 1 94.81 69 SER A C 1
ATOM 516 O O . SER A 1 69 ? -4.719 -54.75 -31.062 1 94.81 69 SER A O 1
ATOM 518 N N . ASP A 1 70 ? -4.07 -52.688 -31.438 1 92.69 70 ASP A N 1
ATOM 519 C CA . ASP A 1 70 ? -4.137 -52.844 -32.875 1 92.69 70 ASP A CA 1
ATOM 520 C C . ASP A 1 70 ? -3.105 -53.875 -33.375 1 92.69 70 ASP A C 1
ATOM 522 O O . ASP A 1 70 ? -3.422 -54.719 -34.188 1 92.69 70 ASP A O 1
ATOM 526 N N . VAL A 1 71 ? -1.943 -53.688 -32.844 1 94.5 71 VAL A N 1
ATOM 527 C CA . VAL A 1 71 ? -0.875 -54.594 -33.25 1 94.5 71 VAL A CA 1
ATOM 528 C C . VAL A 1 71 ? -1.227 -56.031 -32.844 1 94.5 71 VAL A C 1
ATOM 530 O O . VAL A 1 71 ? -1.08 -56.969 -33.625 1 94.5 71 VAL A O 1
ATOM 533 N N . SER A 1 72 ? -1.713 -56.188 -31.609 1 95.5 72 SER A N 1
ATOM 534 C CA . SER A 1 72 ? -2.08 -57.5 -31.094 1 95.5 72 SER A CA 1
ATOM 535 C C . SER A 1 72 ? -3.191 -58.125 -31.906 1 95.5 72 SER A C 1
ATOM 537 O O . SER A 1 72 ? -3.109 -59.312 -32.281 1 95.5 72 SER A O 1
ATOM 539 N N . SER A 1 73 ? -4.191 -57.406 -32.219 1 94.94 73 SER A N 1
ATOM 540 C CA . SER A 1 73 ? -5.32 -57.906 -33 1 94.94 73 SER A CA 1
ATOM 541 C C . SER A 1 73 ? -4.887 -58.344 -34.406 1 94.94 73 SER A C 1
ATOM 543 O O . SER A 1 73 ? -5.266 -59.406 -34.875 1 94.94 73 SER A O 1
ATOM 545 N N . GLY A 1 74 ? -4.102 -57.469 -35.031 1 93.69 74 GLY A N 1
ATOM 546 C CA . GLY A 1 74 ? -3.59 -57.812 -36.344 1 93.69 74 GLY A CA 1
ATOM 547 C C . GLY A 1 74 ? -2.711 -59.062 -36.344 1 93.69 74 GLY A C 1
ATOM 548 O O . GLY A 1 74 ? -2.801 -59.875 -37.25 1 93.69 74 GLY A O 1
ATOM 549 N N . PHE A 1 75 ? -1.886 -59.156 -35.344 1 95.62 75 PHE A N 1
ATOM 550 C CA . PHE A 1 75 ? -0.988 -60.281 -35.25 1 95.62 75 PHE A CA 1
ATOM 551 C C . PHE A 1 75 ? -1.776 -61.562 -35 1 95.62 75 PHE A C 1
ATOM 553 O O . PHE A 1 75 ? -1.503 -62.594 -35.656 1 95.62 75 PHE A O 1
ATOM 560 N N . TYR A 1 76 ? -2.73 -61.562 -34.156 1 95.56 76 TYR A N 1
ATOM 561 C CA . TYR A 1 76 ? -3.59 -62.719 -33.875 1 95.56 76 TYR A CA 1
ATOM 562 C C . TYR A 1 76 ? -4.305 -63.156 -35.156 1 95.56 76 TYR A C 1
ATOM 564 O O . TYR A 1 76 ? -4.293 -64.312 -35.5 1 95.56 76 TYR A O 1
ATOM 572 N N . ASP A 1 77 ? -4.918 -62.281 -35.906 1 93.31 77 ASP A N 1
ATOM 573 C CA . ASP A 1 77 ? -5.66 -62.594 -37.125 1 93.31 77 ASP A CA 1
ATOM 574 C C . ASP A 1 77 ? -4.754 -63.25 -38.156 1 93.31 77 ASP A C 1
ATOM 576 O O . ASP A 1 77 ? -5.148 -64.188 -38.844 1 93.31 77 ASP A O 1
ATOM 580 N N . SER A 1 78 ? -3.555 -62.781 -38.25 1 93.38 78 SER A N 1
ATOM 581 C CA . SER A 1 78 ? -2.611 -63.25 -39.25 1 93.38 78 SER A CA 1
ATOM 582 C C . SER A 1 78 ? -2.178 -64.688 -38.969 1 93.38 78 SER A C 1
ATOM 584 O O . SER A 1 78 ? -2.248 -65.562 -39.844 1 93.38 78 SER A O 1
ATOM 586 N N . PHE A 1 79 ? -1.831 -64.938 -37.75 1 94.12 79 PHE A N 1
ATOM 587 C CA . PHE A 1 79 ? -1.197 -66.188 -37.469 1 94.12 79 PHE A CA 1
ATOM 588 C C . PHE A 1 79 ? -2.234 -67.25 -37.062 1 94.12 79 PHE A C 1
ATOM 590 O O . PHE A 1 79 ? -2.031 -68.438 -37.25 1 94.12 79 PHE A O 1
ATOM 597 N N . SER A 1 80 ? -3.352 -66.812 -36.406 1 93.75 80 SER A N 1
ATOM 598 C CA . SER A 1 80 ? -4.426 -67.812 -36.125 1 93.75 80 SER A CA 1
ATOM 599 C C . SER A 1 80 ? -5.027 -68.312 -37.438 1 93.75 80 SER A C 1
ATOM 601 O O . SER A 1 80 ? -5.238 -69.562 -37.562 1 93.75 80 SER A O 1
ATOM 603 N N . GLY A 1 81 ? -5.23 -67.438 -38.406 1 91.75 81 GLY A N 1
ATOM 604 C CA . GLY A 1 81 ? -5.738 -67.875 -39.688 1 91.75 81 GLY A CA 1
ATOM 605 C C . GLY A 1 81 ? -4.766 -68.75 -40.469 1 91.75 81 GLY A C 1
ATOM 606 O O . GLY A 1 81 ? -5.156 -69.75 -41.062 1 91.75 81 GLY A O 1
ATOM 607 N N . LEU A 1 82 ? -3.57 -68.312 -40.406 1 92.81 82 LEU A N 1
ATOM 608 C CA . LEU A 1 82 ? -2.539 -69.062 -41.156 1 92.81 82 LEU A CA 1
ATOM 609 C C . LEU A 1 82 ? -2.314 -70.438 -40.594 1 92.81 82 LEU A C 1
ATOM 611 O O . LEU A 1 82 ? -2.285 -71.438 -41.344 1 92.81 82 LEU A O 1
ATOM 615 N N . SER A 1 83 ? -2.133 -70.5 -39.281 1 94.19 83 SER A N 1
ATOM 616 C CA . SER A 1 83 ? -1.817 -71.812 -38.656 1 94.19 83 SER A CA 1
ATOM 617 C C . SER A 1 83 ? -2.938 -72.812 -38.844 1 94.19 83 SER A C 1
ATOM 619 O O . SER A 1 83 ? -2.678 -73.938 -39.125 1 94.19 83 SER A O 1
ATOM 621 N N . THR A 1 84 ? -4.164 -72.375 -38.812 1 94.06 84 THR A N 1
ATOM 622 C CA . THR A 1 84 ? -5.309 -73.25 -38.969 1 94.06 84 THR A CA 1
ATOM 623 C C . THR A 1 84 ? -5.367 -73.812 -40.406 1 94.06 84 THR A C 1
ATOM 625 O O . THR A 1 84 ? -5.574 -75 -40.625 1 94.06 84 THR A O 1
ATOM 628 N N . ARG A 1 85 ? -5.078 -73.062 -41.344 1 95.06 85 ARG A N 1
ATOM 629 C CA . ARG A 1 85 ? -5.18 -73.438 -42.75 1 95.06 85 ARG A CA 1
ATOM 630 C C . ARG A 1 85 ? -4.027 -74.312 -43.156 1 95.06 85 ARG A C 1
ATOM 632 O O . ARG A 1 85 ? -4.227 -75.312 -43.906 1 95.06 85 ARG A O 1
ATOM 639 N N . LEU A 1 86 ? -2.895 -73.938 -42.656 1 95.88 86 LEU A N 1
ATOM 640 C CA . LEU A 1 86 ? -1.745 -74.75 -42.969 1 95.88 86 LEU A CA 1
ATOM 641 C C . LEU A 1 86 ? -1.876 -76.125 -42.312 1 95.88 86 LEU A C 1
ATOM 643 O O . LEU A 1 86 ? -1.56 -77.188 -42.906 1 95.88 86 LEU A O 1
ATOM 647 N N . ALA A 1 87 ? -2.35 -76.188 -41.094 1 96 87 ALA A N 1
ATOM 648 C CA . ALA A 1 87 ? -2.6 -77.5 -40.438 1 96 87 ALA A CA 1
ATOM 649 C C . ALA A 1 87 ? -3.584 -78.312 -41.219 1 96 87 ALA A C 1
ATOM 651 O O . ALA A 1 87 ? -3.42 -79.562 -41.344 1 96 87 ALA A O 1
ATOM 652 N N . THR A 1 88 ? -4.543 -77.688 -41.812 1 96.38 88 THR A N 1
ATOM 653 C CA . THR A 1 88 ? -5.547 -78.438 -42.594 1 96.38 88 THR A CA 1
ATOM 654 C C . THR A 1 88 ? -4.922 -79.062 -43.844 1 96.38 88 THR A C 1
ATOM 656 O O . THR A 1 88 ? -5.242 -80.188 -44.219 1 96.38 88 THR A O 1
ATOM 659 N N . VAL A 1 89 ? -4.027 -78.312 -44.469 1 96.69 89 VAL A N 1
ATOM 660 C CA . VAL A 1 89 ? -3.344 -78.875 -45.656 1 96.69 89 VAL A CA 1
ATOM 661 C C . VAL A 1 89 ? -2.625 -80.125 -45.281 1 96.69 89 VAL A C 1
ATOM 663 O O . VAL A 1 89 ? -2.824 -81.188 -45.938 1 96.69 89 VAL A O 1
ATOM 666 N N . PHE A 1 90 ? -1.911 -80.125 -44.281 1 97.06 90 PHE A N 1
ATOM 667 C CA . PHE A 1 90 ? -1.056 -81.25 -43.938 1 97.06 90 PHE A CA 1
ATOM 668 C C . PHE A 1 90 ? -1.859 -82.312 -43.25 1 97.06 90 PHE A C 1
ATOM 670 O O . PHE A 1 90 ? -1.466 -83.5 -43.281 1 97.06 90 PHE A O 1
ATOM 677 N N . SER A 1 91 ? -3.01 -82.062 -42.688 1 97.12 91 SER A N 1
ATOM 678 C CA . SER A 1 91 ? -3.938 -83.062 -42.219 1 97.12 91 SER A CA 1
ATOM 679 C C . SER A 1 91 ? -4.527 -83.875 -43.406 1 97.12 91 SER A C 1
ATOM 681 O O . SER A 1 91 ? -4.641 -85.062 -43.312 1 97.12 91 SER A O 1
ATOM 683 N N . ASN A 1 92 ? -4.824 -83.125 -44.406 1 96.06 92 ASN A N 1
ATOM 684 C CA . ASN A 1 92 ? -5.344 -83.812 -45.594 1 96.06 92 ASN A CA 1
ATOM 685 C C . ASN A 1 92 ? -4.277 -84.625 -46.281 1 96.06 92 ASN A C 1
ATOM 687 O O . ASN A 1 92 ? -4.574 -85.75 -46.75 1 96.06 92 ASN A O 1
ATOM 691 N N . LEU A 1 93 ? -3.119 -84.062 -46.219 1 96.06 93 LEU A N 1
ATOM 692 C CA . LEU A 1 93 ? -2.014 -84.875 -46.781 1 96.06 93 LEU A CA 1
ATOM 693 C C . LEU A 1 93 ? -1.759 -86.125 -45.969 1 96.06 93 LEU A C 1
ATOM 695 O O . LEU A 1 93 ? -1.53 -87.188 -46.531 1 96.06 93 LEU A O 1
ATOM 699 N N . GLN A 1 94 ? -1.772 -86.062 -44.719 1 95.5 94 GLN A N 1
ATOM 700 C CA . GLN A 1 94 ? -1.588 -87.188 -43.844 1 95.5 94 GLN A CA 1
ATOM 701 C C . GLN A 1 94 ? -2.688 -88.188 -44.031 1 95.5 94 GLN A C 1
ATOM 703 O O . GLN A 1 94 ? -2.408 -89.438 -44.125 1 95.5 94 GLN A O 1
ATOM 708 N N . ALA A 1 95 ? -3.896 -87.75 -44.125 1 94.25 95 ALA A N 1
ATOM 709 C CA . ALA A 1 95 ? -5.039 -88.625 -44.312 1 94.25 95 ALA A CA 1
ATOM 710 C C . ALA A 1 95 ? -4.934 -89.375 -45.656 1 94.25 95 ALA A C 1
ATOM 712 O O . ALA A 1 95 ? -5.223 -90.562 -45.75 1 94.25 95 ALA A O 1
ATOM 713 N N . ALA A 1 96 ? -4.457 -88.688 -46.625 1 94.25 96 ALA A N 1
ATOM 714 C CA . ALA A 1 96 ? -4.316 -89.25 -47.938 1 94.25 96 ALA A CA 1
ATOM 715 C C . ALA A 1 96 ? -3.215 -90.312 -47.969 1 94.25 96 ALA A C 1
ATOM 717 O O . ALA A 1 96 ? -3.354 -91.375 -48.594 1 94.25 96 ALA A O 1
ATOM 718 N N . ALA A 1 97 ? -2.156 -90 -47.281 1 92.31 97 ALA A N 1
ATOM 719 C CA . ALA A 1 97 ? -1.038 -90.938 -47.219 1 92.31 97 ALA A CA 1
ATOM 720 C C . ALA A 1 97 ? -1.444 -92.25 -46.5 1 92.31 97 ALA A C 1
ATOM 722 O O . ALA A 1 97 ? -0.848 -93.312 -46.75 1 92.31 97 ALA A O 1
ATOM 723 N N . ASN A 1 98 ? -2.498 -92.188 -45.75 1 90.94 98 ASN A N 1
ATOM 724 C CA . ASN A 1 98 ? -2.943 -93.375 -44.969 1 90.94 98 ASN A CA 1
ATOM 725 C C . ASN A 1 98 ? -4.262 -93.875 -45.5 1 90.94 98 ASN A C 1
ATOM 727 O O . ASN A 1 98 ? -4.914 -94.688 -44.844 1 90.94 98 ASN A O 1
ATOM 731 N N . ASP A 1 99 ? -4.672 -93.5 -46.625 1 92.06 99 ASP A N 1
ATOM 732 C CA . ASP A 1 99 ? -5.961 -93.938 -47.156 1 92.06 99 ASP A CA 1
ATOM 733 C C . ASP A 1 99 ? -5.801 -95.125 -48.094 1 92.06 99 ASP A C 1
ATOM 735 O O . ASP A 1 99 ? -4.875 -95.125 -48.906 1 92.06 99 ASP A O 1
ATOM 739 N N . ARG A 1 100 ? -6.855 -96.125 -48 1 90.31 100 ARG A N 1
ATOM 740 C CA . ARG A 1 100 ? -6.723 -97.375 -48.75 1 90.31 100 ARG A CA 1
ATOM 741 C C . ARG A 1 100 ? -7.809 -97.5 -49.812 1 90.31 100 ARG A C 1
ATOM 743 O O . ARG A 1 100 ? -7.699 -98.375 -50.719 1 90.31 100 ARG A O 1
ATOM 750 N N . SER A 1 101 ? -8.789 -96.75 -49.719 1 86.06 101 SER A N 1
ATOM 751 C CA . SER A 1 101 ? -9.938 -97.125 -50.531 1 86.06 101 SER A CA 1
ATOM 752 C C . SER A 1 101 ? -10.648 -95.938 -51.094 1 86.06 101 SER A C 1
ATOM 754 O O . SER A 1 101 ? -11.438 -96.062 -52.031 1 86.06 101 SER A O 1
ATOM 756 N N . THR A 1 102 ? -10.383 -94.688 -50.594 1 88.19 102 THR A N 1
ATOM 757 C CA . THR A 1 102 ? -11.086 -93.5 -51.062 1 88.19 102 THR A CA 1
ATOM 758 C C . THR A 1 102 ? -10.719 -93.25 -52.531 1 88.19 102 THR A C 1
ATOM 760 O O . THR A 1 102 ? -9.594 -93.5 -52.938 1 88.19 102 THR A O 1
ATOM 763 N N . ASN A 1 103 ? -11.727 -92.75 -53.188 1 92.38 103 ASN A N 1
ATOM 764 C CA . ASN A 1 103 ? -11.492 -92.312 -54.562 1 92.38 103 ASN A CA 1
ATOM 765 C C . ASN A 1 103 ? -10.32 -91.312 -54.656 1 92.38 103 ASN A C 1
ATOM 767 O O . ASN A 1 103 ? -10.266 -90.312 -53.938 1 92.38 103 ASN A O 1
ATOM 771 N N . ILE A 1 104 ? -9.344 -91.688 -55.562 1 92.5 104 ILE A N 1
ATOM 772 C CA . ILE A 1 104 ? -8.102 -90.938 -55.688 1 92.5 104 ILE A CA 1
ATOM 773 C C . ILE A 1 104 ? -8.422 -89.5 -56.094 1 92.5 104 ILE A C 1
ATOM 775 O O . ILE A 1 104 ? -7.832 -88.562 -55.531 1 92.5 104 ILE A O 1
ATOM 779 N N . ASP A 1 105 ? -9.461 -89.312 -56.938 1 92.81 105 ASP A N 1
ATOM 780 C CA . ASP A 1 105 ? -9.852 -88 -57.344 1 92.81 105 ASP A CA 1
ATOM 781 C C . ASP A 1 105 ? -10.359 -87.188 -56.156 1 92.81 105 ASP A C 1
ATOM 783 O O . ASP A 1 105 ? -10.039 -86 -56.062 1 92.81 105 ASP A O 1
ATOM 787 N N . THR A 1 106 ? -11.031 -87.812 -55.281 1 92.75 106 THR A N 1
ATOM 788 C CA . THR A 1 106 ? -11.602 -87.125 -54.125 1 92.75 106 THR A CA 1
ATOM 789 C C . THR A 1 106 ? -10.5 -86.75 -53.125 1 92.75 106 THR A C 1
ATOM 791 O O . THR A 1 106 ? -10.531 -85.625 -52.562 1 92.75 106 THR A O 1
ATOM 794 N N . LEU A 1 107 ? -9.492 -87.562 -52.969 1 93.75 107 LEU A N 1
ATOM 795 C CA . LEU A 1 107 ? -8.398 -87.25 -52.031 1 93.75 107 LEU A CA 1
ATOM 796 C C . LEU A 1 107 ? -7.543 -86.125 -52.531 1 93.75 107 LEU A C 1
ATOM 798 O O . LEU A 1 107 ? -7.262 -85.188 -51.75 1 93.75 107 LEU A O 1
ATOM 802 N N . PHE A 1 108 ? -7.152 -86.125 -53.781 1 95.25 108 PHE A N 1
ATOM 803 C CA . PHE A 1 108 ? -6.289 -85.062 -54.344 1 95.25 108 PHE A CA 1
ATOM 804 C C . PHE A 1 108 ? -7.043 -83.75 -54.469 1 95.25 108 PHE A C 1
ATOM 806 O O . PHE A 1 108 ? -6.465 -82.688 -54.312 1 95.25 108 PHE A O 1
ATOM 813 N N . ALA A 1 109 ? -8.414 -83.875 -54.656 1 93.38 109 ALA A N 1
ATOM 814 C CA . ALA A 1 109 ? -9.219 -82.688 -54.688 1 93.38 109 ALA A CA 1
ATOM 815 C C . ALA A 1 109 ? -9.242 -82 -53.312 1 93.38 109 ALA A C 1
ATOM 817 O O . ALA A 1 109 ? -9.125 -80.75 -53.219 1 93.38 109 ALA A O 1
ATOM 818 N N . ALA A 1 110 ? -9.352 -82.75 -52.281 1 94.06 110 ALA A N 1
ATOM 819 C CA . ALA A 1 110 ? -9.383 -82.188 -50.938 1 94.06 110 ALA A CA 1
ATOM 820 C C . ALA A 1 110 ? -8.062 -81.5 -50.594 1 94.06 110 ALA A C 1
ATOM 822 O O . ALA A 1 110 ? -8.055 -80.438 -50 1 94.06 110 ALA A O 1
ATOM 823 N N . ILE A 1 111 ? -6.906 -82.125 -50.938 1 95.69 111 ILE A N 1
ATOM 824 C CA . ILE A 1 111 ? -5.586 -81.562 -50.656 1 95.69 111 ILE A CA 1
ATOM 825 C C . ILE A 1 111 ? -5.414 -80.25 -51.438 1 95.69 111 ILE A C 1
ATOM 827 O O . ILE A 1 111 ? -4.992 -79.25 -50.906 1 95.69 111 ILE A O 1
ATOM 831 N N . ASN A 1 112 ? -5.867 -80.375 -52.719 1 95.06 112 ASN A N 1
ATOM 832 C CA . ASN A 1 112 ? -5.684 -79.188 -53.594 1 95.06 112 ASN A CA 1
ATOM 833 C C . ASN A 1 112 ? -6.562 -78 -53.156 1 95.06 112 ASN A C 1
ATOM 835 O O . ASN A 1 112 ? -6.141 -76.875 -53.219 1 95.06 112 ASN A O 1
ATOM 839 N N . VAL A 1 113 ? -7.73 -78.312 -52.625 1 95.38 113 VAL A N 1
ATOM 840 C CA . VAL A 1 113 ? -8.609 -77.25 -52.125 1 95.38 113 VAL A CA 1
ATOM 841 C C . VAL A 1 113 ? -7.984 -76.625 -50.875 1 95.38 113 VAL A C 1
ATOM 843 O O . VAL A 1 113 ? -7.992 -75.438 -50.719 1 95.38 113 VAL A O 1
ATOM 846 N N . SER A 1 114 ? -7.465 -77.375 -50.031 1 96.19 114 SER A N 1
ATOM 847 C CA . SER A 1 114 ? -6.836 -76.875 -48.812 1 96.19 114 SER A CA 1
ATOM 848 C C . SER A 1 114 ? -5.59 -76.062 -49.125 1 96.19 114 SER A C 1
ATOM 850 O O . SER A 1 114 ? -5.32 -75.062 -48.5 1 96.19 114 SER A O 1
ATOM 852 N N . ILE A 1 115 ? -4.816 -76.438 -50.125 1 95.19 115 ILE A N 1
ATOM 853 C CA . ILE A 1 115 ? -3.637 -75.688 -50.531 1 95.19 115 ILE A CA 1
ATOM 854 C C . ILE A 1 115 ? -4.062 -74.375 -51.125 1 95.19 115 ILE A C 1
ATOM 856 O O . ILE A 1 115 ? -3.484 -73.312 -50.812 1 95.19 115 ILE A O 1
ATOM 860 N N . ALA A 1 116 ? -5.133 -74.438 -51.938 1 93.81 116 ALA A N 1
ATOM 861 C CA . ALA A 1 116 ? -5.641 -73.188 -52.562 1 93.81 116 ALA A CA 1
ATOM 862 C C . ALA A 1 116 ? -6.133 -72.25 -51.469 1 93.81 116 ALA A C 1
ATOM 864 O O . ALA A 1 116 ? -5.895 -71 -51.562 1 93.81 116 ALA A O 1
ATOM 865 N N . ASN A 1 117 ? -6.797 -72.688 -50.562 1 94.5 117 ASN A N 1
ATOM 866 C CA . ASN A 1 117 ? -7.281 -71.875 -49.438 1 94.5 117 ASN A CA 1
ATOM 867 C C . ASN A 1 117 ? -6.129 -71.25 -48.656 1 94.5 117 ASN A C 1
ATOM 869 O O . ASN A 1 117 ? -6.18 -70.062 -48.312 1 94.5 117 ASN A O 1
ATOM 873 N N . ALA A 1 118 ? -5.125 -72 -48.312 1 94.06 118 ALA A N 1
ATOM 874 C CA . ALA A 1 118 ? -3.955 -71.5 -47.594 1 94.06 118 ALA A CA 1
ATOM 875 C C . ALA A 1 118 ? -3.201 -70.5 -48.406 1 94.06 118 ALA A C 1
ATOM 877 O O . ALA A 1 118 ? -2.818 -69.438 -47.875 1 94.06 118 ALA A O 1
ATOM 878 N N . THR A 1 119 ? -3.051 -70.75 -49.656 1 92.12 119 THR A N 1
ATOM 879 C CA . THR A 1 119 ? -2.322 -69.812 -50.531 1 92.12 119 THR A CA 1
ATOM 880 C C . THR A 1 119 ? -3.09 -68.5 -50.688 1 92.12 119 THR A C 1
ATOM 882 O O . THR A 1 119 ? -2.492 -67.438 -50.688 1 92.12 119 THR A O 1
ATOM 885 N N . THR A 1 120 ? -4.379 -68.625 -50.844 1 92.31 120 THR A N 1
ATOM 886 C CA . THR A 1 120 ? -5.215 -67.438 -50.938 1 92.31 120 THR A CA 1
ATOM 887 C C . THR A 1 120 ? -5.117 -66.625 -49.656 1 92.31 120 THR A C 1
ATOM 889 O O . THR A 1 120 ? -5.027 -65.375 -49.719 1 92.31 120 THR A O 1
ATOM 892 N N . PHE A 1 121 ? -5.125 -67.188 -48.531 1 92.44 121 PHE A N 1
ATOM 893 C CA . PHE A 1 121 ? -5.023 -66.5 -47.25 1 92.44 121 PHE A CA 1
ATOM 894 C C . PHE A 1 121 ? -3.668 -65.812 -47.125 1 92.44 121 PHE A C 1
ATOM 896 O O . PHE A 1 121 ? -3.586 -64.688 -46.656 1 92.44 121 PHE A O 1
ATOM 903 N N . ILE A 1 122 ? -2.627 -66.5 -47.469 1 88.44 122 ILE A N 1
ATOM 904 C CA . ILE A 1 122 ? -1.287 -65.938 -47.375 1 88.44 122 ILE A CA 1
ATOM 905 C C . ILE A 1 122 ? -1.208 -64.688 -48.25 1 88.44 122 ILE A C 1
ATOM 907 O O . ILE A 1 122 ? -0.638 -63.688 -47.844 1 88.44 122 ILE A O 1
ATOM 911 N N . ALA A 1 123 ? -1.839 -64.688 -49.375 1 85.19 123 ALA A N 1
ATOM 912 C CA . ALA A 1 123 ? -1.802 -63.594 -50.312 1 85.19 123 ALA A CA 1
ATOM 913 C C . ALA A 1 123 ? -2.641 -62.438 -49.781 1 85.19 123 ALA A C 1
ATOM 915 O O . ALA A 1 123 ? -2.289 -61.25 -50 1 85.19 123 ALA A O 1
ATOM 916 N N . SER A 1 124 ? -3.684 -62.719 -49.125 1 86.44 124 SER A N 1
ATOM 917 C CA . SER A 1 124 ? -4.621 -61.656 -48.719 1 86.44 124 SER A CA 1
ATOM 918 C C . SER A 1 124 ? -4.348 -61.188 -47.312 1 86.44 124 SER A C 1
ATOM 920 O O . SER A 1 124 ? -4.879 -60.156 -46.875 1 86.44 124 SER A O 1
ATOM 922 N N . ASN A 1 125 ? -3.605 -61.906 -46.625 1 81.69 125 ASN A N 1
ATOM 923 C CA . ASN A 1 125 ? -3.342 -61.594 -45.25 1 81.69 125 ASN A CA 1
ATOM 924 C C . ASN A 1 125 ? -2.562 -60.281 -45.094 1 81.69 125 ASN A C 1
ATOM 926 O O . ASN A 1 125 ? -1.396 -60.219 -45.5 1 81.69 125 ASN A O 1
ATOM 930 N N . SER A 1 126 ? -3.301 -59.25 -44.656 1 76.56 126 SER A N 1
ATOM 931 C CA . SER A 1 126 ? -2.637 -57.969 -44.438 1 76.56 126 SER A CA 1
ATOM 932 C C . SER A 1 126 ? -1.782 -58 -43.156 1 76.56 126 SER A C 1
ATOM 934 O O . SER A 1 126 ? -2.303 -58.156 -42.062 1 76.56 126 SER A O 1
ATOM 936 N N . ARG A 1 127 ? -0.511 -57.906 -43.375 1 84.38 127 ARG A N 1
ATOM 937 C CA . ARG A 1 127 ? 0.429 -57.969 -42.281 1 84.38 127 ARG A CA 1
ATOM 938 C C . ARG A 1 127 ? 1.013 -56.594 -41.969 1 84.38 127 ARG A C 1
ATOM 940 O O . ARG A 1 127 ? 1.995 -56.469 -41.25 1 84.38 127 ARG A O 1
ATOM 947 N N . SER A 1 128 ? 0.312 -55.625 -42.469 1 85.94 128 SER A N 1
ATOM 948 C CA . SER A 1 128 ? 0.93 -54.312 -42.469 1 85.94 128 SER A CA 1
ATOM 949 C C . SER A 1 128 ? 0.976 -53.719 -41.062 1 85.94 128 SER A C 1
ATOM 951 O O . SER A 1 128 ? 1.983 -53.125 -40.656 1 85.94 128 SER A O 1
ATOM 953 N N . VAL A 1 129 ? -0.047 -53.906 -40.281 1 87.81 129 VAL A N 1
ATOM 954 C CA . VAL A 1 129 ? -0.172 -53.281 -38.969 1 87.81 129 VAL A CA 1
ATOM 955 C C . VAL A 1 129 ? 0.912 -53.781 -38.031 1 87.81 129 VAL A C 1
ATOM 957 O O . VAL A 1 129 ? 1.66 -53.031 -37.438 1 87.81 129 VAL A O 1
ATOM 960 N N . TRP A 1 130 ? 1.006 -55.031 -37.969 1 90.81 130 TRP A N 1
ATOM 961 C CA . TRP A 1 130 ? 1.96 -55.594 -37 1 90.81 130 TRP A CA 1
ATOM 962 C C . TRP A 1 130 ? 3.363 -55.625 -37.594 1 90.81 130 TRP A C 1
ATOM 964 O O . TRP A 1 130 ? 4.355 -55.562 -36.875 1 90.81 130 TRP A O 1
ATOM 974 N N . THR A 1 131 ? 3.6 -55.656 -38.938 1 91.69 131 THR A N 1
ATOM 975 C CA . THR A 1 131 ? 4.938 -55.625 -39.531 1 91.69 131 THR A CA 1
ATOM 976 C C . THR A 1 131 ? 5.566 -54.25 -39.375 1 91.69 131 THR A C 1
ATOM 978 O O . THR A 1 131 ? 6.777 -54.125 -39.188 1 91.69 131 THR A O 1
ATOM 981 N N . SER A 1 132 ? 4.719 -53.281 -39.438 1 90.44 132 SER A N 1
ATOM 982 C CA . SER A 1 132 ? 5.234 -51.938 -39.281 1 90.44 132 SER A CA 1
ATOM 983 C C . SER A 1 132 ? 5.664 -51.656 -37.844 1 90.44 132 SER A C 1
ATOM 985 O O . SER A 1 132 ? 6.516 -50.812 -37.594 1 90.44 132 SER A O 1
ATOM 987 N N . ALA A 1 133 ? 5.031 -52.281 -36.906 1 91.25 133 ALA A N 1
ATOM 988 C CA . ALA A 1 133 ? 5.34 -52.125 -35.469 1 91.25 133 ALA A CA 1
ATOM 989 C C . ALA A 1 133 ? 6.613 -52.875 -35.125 1 91.25 133 ALA A C 1
ATOM 991 O O . ALA A 1 133 ? 7.238 -52.594 -34.094 1 91.25 133 ALA A O 1
ATOM 992 N N . LEU A 1 134 ? 6.93 -53.875 -35.969 1 91.31 134 LEU A N 1
ATOM 993 C CA . LEU A 1 134 ? 8.117 -54.656 -35.688 1 91.31 134 LEU A CA 1
ATOM 994 C C . LEU A 1 134 ? 9.297 -54.188 -36.531 1 91.31 134 LEU A C 1
ATOM 996 O O . LEU A 1 134 ? 9.133 -53.344 -37.438 1 91.31 134 LEU A O 1
ATOM 1000 N N . SER A 1 135 ? 10.461 -54.594 -36.125 1 88.12 135 SER A N 1
ATOM 1001 C CA . SER A 1 135 ? 11.648 -54.25 -36.906 1 88.12 135 SER A CA 1
ATOM 1002 C C . SER A 1 135 ? 11.812 -55.188 -38.094 1 88.12 135 SER A C 1
ATOM 1004 O O . SER A 1 135 ? 11.555 -56.375 -37.969 1 88.12 135 SER A O 1
ATOM 1006 N N . SER A 1 136 ? 12.281 -54.594 -39.219 1 80.44 136 SER A N 1
ATOM 1007 C CA . SER A 1 136 ? 12.523 -55.406 -40.406 1 80.44 136 SER A CA 1
ATOM 1008 C C . SER A 1 136 ? 13.602 -56.438 -40.156 1 80.44 136 SER A C 1
ATOM 1010 O O . SER A 1 136 ? 13.594 -57.5 -40.812 1 80.44 136 SER A O 1
ATOM 1012 N N . SER A 1 137 ? 14.398 -56.125 -39.219 1 80.25 137 SER A N 1
ATOM 1013 C CA . SER A 1 137 ? 15.516 -57.031 -38.969 1 80.25 137 SER A CA 1
ATOM 1014 C C . SER A 1 137 ? 15.055 -58.25 -38.219 1 80.25 137 SER A C 1
ATOM 1016 O O . SER A 1 137 ? 15.719 -59.312 -38.25 1 80.25 137 SER A O 1
ATOM 1018 N N . THR A 1 138 ? 13.875 -58.188 -37.562 1 77.38 138 THR A N 1
ATOM 1019 C CA . THR A 1 138 ? 13.438 -59.312 -36.75 1 77.38 138 THR A CA 1
ATOM 1020 C C . THR A 1 138 ? 12.352 -60.125 -37.469 1 77.38 138 THR A C 1
ATOM 1022 O O . THR A 1 138 ? 11.953 -61.188 -37 1 77.38 138 THR A O 1
ATOM 1025 N N . LEU A 1 139 ? 11.961 -59.656 -38.594 1 83.75 139 LEU A N 1
ATOM 1026 C CA . LEU A 1 139 ? 10.906 -60.375 -39.312 1 83.75 139 LEU A CA 1
ATOM 1027 C C . LEU A 1 139 ? 11.461 -61.594 -40.031 1 83.75 139 LEU A C 1
ATOM 1029 O O . LEU A 1 139 ? 12.43 -61.5 -40.781 1 83.75 139 LEU A O 1
ATOM 1033 N N . PRO A 1 140 ? 10.922 -62.75 -39.719 1 80.19 140 PRO A N 1
ATOM 1034 C CA . PRO A 1 140 ? 11.367 -63.938 -40.469 1 80.19 140 PRO A CA 1
ATOM 1035 C C . PRO A 1 140 ? 10.867 -63.938 -41.906 1 80.19 140 PRO A C 1
ATOM 1037 O O . PRO A 1 140 ? 9.922 -63.219 -42.219 1 80.19 140 PRO A O 1
ATOM 1040 N N . ASN A 1 141 ? 11.648 -64.625 -42.688 1 81 141 ASN A N 1
ATOM 1041 C CA . ASN A 1 141 ? 11.18 -64.875 -44.062 1 81 141 ASN A CA 1
ATOM 1042 C C . ASN A 1 141 ? 9.883 -65.688 -44.062 1 81 141 ASN A C 1
ATOM 1044 O O . ASN A 1 141 ? 9.867 -66.812 -43.656 1 81 141 ASN A O 1
ATOM 1048 N N . LEU A 1 142 ? 8.758 -65 -44.531 1 77.38 142 LEU A N 1
ATOM 1049 C CA . LEU A 1 142 ? 7.449 -65.625 -44.5 1 77.38 142 LEU A CA 1
ATOM 1050 C C . LEU A 1 142 ? 7.141 -66.312 -45.812 1 77.38 142 LEU A C 1
ATOM 1052 O O . LEU A 1 142 ? 6.066 -66.938 -45.969 1 77.38 142 LEU A O 1
ATOM 1056 N N . SER A 1 143 ? 8.125 -66.438 -46.688 1 80.56 143 SER A N 1
ATOM 1057 C CA . SER A 1 143 ? 7.895 -66.938 -48.031 1 80.56 143 SER A CA 1
ATOM 1058 C C . SER A 1 143 ? 8 -68.438 -48.094 1 80.56 143 SER A C 1
ATOM 1060 O O . SER A 1 143 ? 7.414 -69.062 -48.969 1 80.56 143 SER A O 1
ATOM 1062 N N . PRO A 1 144 ? 8.711 -69 -47.156 1 83.75 144 PRO A N 1
ATOM 1063 C CA . PRO A 1 144 ? 8.914 -70.438 -47.281 1 83.75 144 PRO A CA 1
ATOM 1064 C C . PRO A 1 144 ? 7.609 -71.25 -47.281 1 83.75 144 PRO A C 1
ATOM 1066 O O . PRO A 1 144 ? 7.48 -72.25 -48 1 83.75 144 PRO A O 1
ATOM 1069 N N . ALA A 1 145 ? 6.691 -70.812 -46.562 1 85.31 145 ALA A N 1
ATOM 1070 C CA . ALA A 1 145 ? 5.43 -71.562 -46.5 1 85.31 145 ALA A CA 1
ATOM 1071 C C . ALA A 1 145 ? 4.73 -71.562 -47.844 1 85.31 145 ALA A C 1
ATOM 1073 O O . ALA A 1 145 ? 4.258 -72.562 -48.344 1 85.31 145 ALA A O 1
ATOM 1074 N N . MET A 1 146 ? 4.727 -70.438 -48.469 1 88.56 146 MET A N 1
ATOM 1075 C CA . MET A 1 146 ? 4.102 -70.312 -49.781 1 88.56 146 MET A CA 1
ATOM 1076 C C . MET A 1 146 ? 4.844 -71.188 -50.812 1 88.56 146 MET A C 1
ATOM 1078 O O . MET A 1 146 ? 4.227 -71.875 -51.594 1 88.56 146 MET A O 1
ATOM 1082 N N . LEU A 1 147 ? 6.129 -71.062 -50.75 1 89.56 147 LEU A N 1
ATOM 1083 C CA . LEU A 1 147 ? 6.949 -71.812 -51.688 1 89.56 147 LEU A CA 1
ATOM 1084 C C . LEU A 1 147 ? 6.789 -73.312 -51.469 1 89.56 147 LEU A C 1
ATOM 1086 O O . LEU A 1 147 ? 6.699 -74.125 -52.438 1 89.56 147 LEU A O 1
ATOM 1090 N N . ALA A 1 148 ? 6.766 -73.625 -50.281 1 90.12 148 ALA A N 1
ATOM 1091 C CA . ALA A 1 148 ? 6.605 -75.062 -49.938 1 90.12 148 ALA A CA 1
ATOM 1092 C C . ALA A 1 148 ? 5.258 -75.562 -50.438 1 90.12 148 ALA A C 1
ATOM 1094 O O . ALA A 1 148 ? 5.172 -76.688 -50.969 1 90.12 148 ALA A O 1
ATOM 1095 N N . LEU A 1 149 ? 4.215 -74.812 -50.281 1 91.69 149 LEU A N 1
ATOM 1096 C CA . LEU A 1 149 ? 2.887 -75.25 -50.719 1 91.69 149 LEU A CA 1
ATOM 1097 C C . LEU A 1 149 ? 2.844 -75.375 -52.25 1 91.69 149 LEU A C 1
ATOM 1099 O O . LEU A 1 149 ? 2.23 -76.312 -52.781 1 91.69 149 LEU A O 1
ATOM 1103 N N . GLN A 1 150 ? 3.574 -74.5 -52.906 1 90.56 150 GLN A N 1
ATOM 1104 C CA . GLN A 1 150 ? 3.645 -74.625 -54.375 1 90.56 150 GLN A CA 1
ATOM 1105 C C . GLN A 1 150 ? 4.387 -75.875 -54.812 1 90.56 150 GLN A C 1
ATOM 1107 O O . GLN A 1 150 ? 3.939 -76.562 -55.719 1 90.56 150 GLN A O 1
ATOM 1112 N N . ASN A 1 151 ? 5.457 -76.062 -54.156 1 90.19 151 ASN A N 1
ATOM 1113 C CA . ASN A 1 151 ? 6.246 -77.25 -54.469 1 90.19 151 ASN A CA 1
ATOM 1114 C C . ASN A 1 151 ? 5.477 -78.562 -54.188 1 90.19 151 ASN A C 1
ATOM 1116 O O . ASN A 1 151 ? 5.508 -79.5 -54.969 1 90.19 151 ASN A O 1
ATOM 1120 N N . ILE A 1 152 ? 4.824 -78.5 -53.094 1 90.31 152 ILE A N 1
ATOM 1121 C CA . ILE A 1 152 ? 4.043 -79.688 -52.688 1 90.31 152 ILE A CA 1
ATOM 1122 C C . ILE A 1 152 ? 2.889 -79.875 -53.688 1 90.31 152 ILE A C 1
ATOM 1124 O O . ILE A 1 152 ? 2.631 -81 -54.094 1 90.31 152 ILE A O 1
ATOM 1128 N N . SER A 1 153 ? 2.246 -78.875 -54.031 1 91.75 153 SER A N 1
ATOM 1129 C CA . SER A 1 153 ? 1.157 -78.938 -55 1 91.75 153 SER A CA 1
ATOM 1130 C C . SER A 1 153 ? 1.644 -79.5 -56.312 1 91.75 153 SER A C 1
ATOM 1132 O O . SER A 1 153 ? 0.99 -80.375 -56.938 1 91.75 153 SER A O 1
ATOM 1134 N N . ASN A 1 154 ? 2.809 -79.062 -56.688 1 91.44 154 ASN A N 1
ATOM 1135 C CA . ASN A 1 154 ? 3.387 -79.5 -57.969 1 91.44 154 ASN A CA 1
ATOM 1136 C C . ASN A 1 154 ? 3.75 -81 -57.875 1 91.44 154 ASN A C 1
ATOM 1138 O O . ASN A 1 154 ? 3.447 -81.75 -58.812 1 91.44 154 ASN A O 1
ATOM 1142 N N . ALA A 1 155 ? 4.332 -81.312 -56.844 1 92.06 155 ALA A N 1
ATOM 1143 C CA . ALA A 1 155 ? 4.73 -82.688 -56.688 1 92.06 155 ALA A CA 1
ATOM 1144 C C . ALA A 1 155 ? 3.51 -83.625 -56.625 1 92.06 155 ALA A C 1
ATOM 1146 O O . ALA A 1 155 ? 3.529 -84.688 -57.219 1 92.06 155 ALA A O 1
ATOM 1147 N N . LEU A 1 156 ? 2.508 -83.188 -56.062 1 92.81 156 LEU A N 1
ATOM 1148 C CA . LEU A 1 156 ? 1.294 -84 -55.906 1 92.81 156 LEU A CA 1
ATOM 1149 C C . LEU A 1 156 ? 0.547 -84.125 -57.25 1 92.81 156 LEU A C 1
ATOM 1151 O O . LEU A 1 156 ? 0.156 -85.188 -57.656 1 92.81 156 LEU A O 1
ATOM 1155 N N . ASN A 1 157 ? 0.496 -83.125 -57.938 1 91.62 157 ASN A N 1
ATOM 1156 C CA . ASN A 1 157 ? -0.384 -83.062 -59.094 1 91.62 157 ASN A CA 1
ATOM 1157 C C . ASN A 1 157 ? 0.342 -83.5 -60.375 1 91.62 157 ASN A C 1
ATOM 1159 O O . ASN A 1 157 ? -0.281 -84 -61.312 1 91.62 157 ASN A O 1
ATOM 1163 N N . VAL A 1 158 ? 1.621 -83.312 -60.406 1 91 158 VAL A N 1
ATOM 1164 C CA . VAL A 1 158 ? 2.363 -83.625 -61.625 1 91 158 VAL A CA 1
ATOM 1165 C C . VAL A 1 158 ? 2.975 -85 -61.5 1 91 158 VAL A C 1
ATOM 1167 O O . VAL A 1 158 ? 2.986 -85.812 -62.469 1 91 158 VAL A O 1
ATOM 1170 N N . ASP A 1 159 ? 3.367 -85.312 -60.344 1 89.62 159 ASP A N 1
ATOM 1171 C CA . ASP A 1 159 ? 4.125 -86.562 -60.219 1 89.62 159 ASP A CA 1
ATOM 1172 C C . ASP A 1 159 ? 3.279 -87.625 -59.562 1 89.62 159 ASP A C 1
ATOM 1174 O O . ASP A 1 159 ? 3.166 -88.75 -60.094 1 89.62 159 ASP A O 1
ATOM 1178 N N . THR A 1 160 ? 2.609 -87.312 -58.531 1 92.25 160 THR A N 1
ATOM 1179 C CA . THR A 1 160 ? 1.994 -88.375 -57.719 1 92.25 160 THR A CA 1
ATOM 1180 C C . THR A 1 160 ? 0.61 -88.75 -58.25 1 92.25 160 THR A C 1
ATOM 1182 O O . THR A 1 160 ? 0.325 -89.875 -58.5 1 92.25 160 THR A O 1
ATOM 1185 N N . TYR A 1 161 ? -0.203 -87.812 -58.5 1 93.12 161 TYR A N 1
ATOM 1186 C CA . TYR A 1 161 ? -1.601 -88.062 -58.875 1 93.12 161 TYR A CA 1
ATOM 1187 C C . TYR A 1 161 ? -1.716 -88.875 -60.125 1 93.12 161 TYR A C 1
ATOM 1189 O O . TYR A 1 161 ? -2.342 -89.938 -60.125 1 93.12 161 TYR A O 1
ATOM 1197 N N . PRO A 1 162 ? -1.098 -88.5 -61.25 1 92.94 162 PRO A N 1
ATOM 1198 C CA . PRO A 1 162 ? -1.247 -89.312 -62.469 1 92.94 162 PRO A CA 1
ATOM 1199 C C . PRO A 1 162 ? -0.717 -90.75 -62.312 1 92.94 162 PRO A C 1
ATOM 1201 O O . PRO A 1 162 ? -1.288 -91.688 -62.875 1 92.94 162 PRO A O 1
ATOM 1204 N N . LYS A 1 163 ? 0.285 -90.812 -61.594 1 93.38 163 LYS A N 1
ATOM 1205 C CA . LYS A 1 163 ? 0.912 -92.125 -61.469 1 93.38 163 LYS A CA 1
ATOM 1206 C C . LYS A 1 163 ? 0.082 -93.062 -60.562 1 93.38 163 LYS A C 1
ATOM 1208 O O . LYS A 1 163 ? -0.062 -94.25 -60.844 1 93.38 163 LYS A O 1
ATOM 1213 N N . VAL A 1 164 ? -0.426 -92.5 -59.5 1 93.44 164 VAL A N 1
ATOM 1214 C CA . VAL A 1 164 ? -1.29 -93.312 -58.625 1 93.44 164 VAL A CA 1
ATOM 1215 C C . VAL A 1 164 ? -2.572 -93.688 -59.375 1 93.44 164 VAL A C 1
ATOM 1217 O O . VAL A 1 164 ? -3.059 -94.812 -59.25 1 93.44 164 VAL A O 1
ATOM 1220 N N . MET A 1 165 ? -3.078 -92.812 -60.156 1 92.69 165 MET A N 1
ATOM 1221 C CA . MET A 1 165 ? -4.266 -93.062 -60.938 1 92.69 165 MET A CA 1
ATOM 1222 C C . MET A 1 165 ? -3.994 -94.188 -61.969 1 92.69 165 MET A C 1
ATOM 1224 O O . MET A 1 165 ? -4.84 -95.062 -62.156 1 92.69 165 MET A O 1
ATOM 1228 N N . ALA A 1 166 ? -2.809 -94.188 -62.5 1 91.75 166 ALA A N 1
ATOM 1229 C CA . ALA A 1 166 ? -2.424 -95.188 -63.469 1 91.75 166 ALA A CA 1
ATOM 1230 C C . ALA A 1 166 ? -2.33 -96.562 -62.812 1 91.75 166 ALA A C 1
ATOM 1232 O O . ALA A 1 166 ? -2.744 -97.562 -63.406 1 91.75 166 ALA A O 1
ATOM 1233 N N . ILE A 1 167 ? -1.783 -96.562 -61.688 1 92.5 167 ILE A N 1
ATOM 1234 C CA . ILE A 1 167 ? -1.658 -97.812 -60.938 1 92.5 167 ILE A CA 1
ATOM 1235 C C . ILE A 1 167 ? -3.047 -98.375 -60.625 1 92.5 167 ILE A C 1
ATOM 1237 O O . ILE A 1 167 ? -3.322 -99.562 -60.844 1 92.5 167 ILE A O 1
ATOM 1241 N N . ARG A 1 168 ? -3.893 -97.562 -60.156 1 91.31 168 ARG A N 1
ATOM 1242 C CA . ARG A 1 168 ? -5.238 -98 -59.781 1 91.31 168 ARG A CA 1
ATOM 1243 C C . ARG A 1 168 ? -6.035 -98.5 -60.969 1 91.31 168 ARG A C 1
ATOM 1245 O O . ARG A 1 168 ? -6.781 -99.438 -60.844 1 91.31 168 ARG A O 1
ATOM 1252 N N . SER A 1 169 ? -5.906 -97.875 -62.094 1 88.69 169 SER A N 1
ATOM 1253 C CA . SER A 1 169 ? -6.625 -98.25 -63.312 1 88.69 169 SER A CA 1
ATOM 1254 C C . SER A 1 169 ? -6.223 -99.625 -63.75 1 88.69 169 SER A C 1
ATOM 1256 O O . SER A 1 169 ? -7.047 -100.375 -64.312 1 88.69 169 SER A O 1
ATOM 1258 N N . LYS A 1 170 ? -5.062 -100.062 -63.562 1 90.5 170 LYS A N 1
ATOM 1259 C CA . LYS A 1 170 ? -4.562 -101.375 -64 1 90.5 170 LYS A CA 1
ATOM 1260 C C . LYS A 1 170 ? -4.781 -102.438 -62.906 1 90.5 170 LYS A C 1
ATOM 1262 O O . LYS A 1 170 ? -4.781 -103.625 -63.219 1 90.5 170 LYS A O 1
ATOM 1267 N N . ASN A 1 171 ? -4.891 -101.938 -61.656 1 86.5 171 ASN A N 1
ATOM 1268 C CA . ASN A 1 171 ? -5.039 -102.875 -60.531 1 86.5 171 ASN A CA 1
ATOM 1269 C C . ASN A 1 171 ? -6.207 -102.438 -59.625 1 86.5 171 ASN A C 1
ATOM 1271 O O . ASN A 1 171 ? -6.039 -101.688 -58.688 1 86.5 171 ASN A O 1
ATOM 1275 N N . PRO A 1 172 ? -7.453 -102.938 -59.812 1 83.38 172 PRO A N 1
ATOM 1276 C CA . PRO A 1 172 ? -8.609 -102.562 -59.031 1 83.38 172 PRO A CA 1
ATOM 1277 C C . PRO A 1 172 ? -8.523 -103 -57.562 1 83.38 172 PRO A C 1
ATOM 1279 O O . PRO A 1 172 ? -9.172 -102.438 -56.688 1 83.38 172 PRO A O 1
ATOM 1282 N N . GLY A 1 173 ? -7.652 -103.812 -57.156 1 82 173 GLY A N 1
ATOM 1283 C CA . GLY A 1 173 ? -7.539 -104.312 -55.781 1 82 173 GLY A CA 1
ATOM 1284 C C . GLY A 1 173 ? -6.25 -103.875 -55.094 1 82 173 GLY A C 1
ATOM 1285 O O . GLY A 1 173 ? -5.742 -102.812 -55.375 1 82 173 GLY A O 1
ATOM 1286 N N . SER A 1 174 ? -5.766 -104.562 -54.219 1 87.38 174 SER A N 1
ATOM 1287 C CA . SER A 1 174 ? -4.523 -104.25 -53.5 1 87.38 174 SER A CA 1
ATOM 1288 C C . SER A 1 174 ? -3.316 -104.375 -54.406 1 87.38 174 SER A C 1
ATOM 1290 O O . SER A 1 174 ? -3.311 -105.25 -55.312 1 87.38 174 SER A O 1
ATOM 1292 N N . VAL A 1 175 ? -2.449 -103.312 -54.25 1 91.44 175 VAL A N 1
ATOM 1293 C CA . VAL A 1 175 ? -1.267 -103.312 -55.094 1 91.44 175 VAL A CA 1
ATOM 1294 C C . VAL A 1 175 ? -0.015 -103.562 -54.25 1 91.44 175 VAL A C 1
ATOM 1296 O O . VAL A 1 175 ? 0.096 -103.062 -53.156 1 91.44 175 VAL A O 1
ATOM 1299 N N . SER A 1 176 ? 0.895 -104.438 -54.75 1 88.44 176 SER A N 1
ATOM 1300 C CA . SER A 1 176 ? 2.121 -104.688 -54 1 88.44 176 SER A CA 1
ATOM 1301 C C . SER A 1 176 ? 3.047 -103.5 -54.031 1 88.44 176 SER A C 1
ATOM 1303 O O . SER A 1 176 ? 2.961 -102.625 -54.906 1 88.44 176 SER A O 1
ATOM 1305 N N . ALA A 1 177 ? 3.961 -103.375 -53.062 1 89.06 177 ALA A N 1
ATOM 1306 C CA . ALA A 1 177 ? 4.926 -102.25 -52.938 1 89.06 177 ALA A CA 1
ATOM 1307 C C . ALA A 1 177 ? 5.812 -102.188 -54.188 1 89.06 177 ALA A C 1
ATOM 1309 O O . ALA A 1 177 ? 6.176 -101.062 -54.625 1 89.06 177 ALA A O 1
ATOM 1310 N N . THR A 1 178 ? 5.992 -103.375 -54.781 1 87.31 178 THR A N 1
ATOM 1311 C CA . THR A 1 178 ? 6.867 -103.438 -55.969 1 87.31 178 THR A CA 1
ATOM 1312 C C . THR A 1 178 ? 6.223 -102.75 -57.156 1 87.31 178 THR A C 1
ATOM 1314 O O . THR A 1 178 ? 6.91 -102.062 -57.938 1 87.31 178 THR A O 1
ATOM 1317 N N . VAL A 1 179 ? 4.98 -102.75 -57.156 1 89.75 179 VAL A N 1
ATOM 1318 C CA . VAL A 1 179 ? 4.262 -102.125 -58.25 1 89.75 179 VAL A CA 1
ATOM 1319 C C . VAL A 1 179 ? 4.254 -100.625 -58.094 1 89.75 179 VAL A C 1
ATOM 1321 O O . VAL A 1 179 ? 4.422 -99.875 -59.062 1 89.75 179 VAL A O 1
ATOM 1324 N N . VAL A 1 180 ? 4.121 -100.25 -56.875 1 90.5 180 VAL A N 1
ATOM 1325 C CA . VAL A 1 180 ? 4.109 -98.812 -56.594 1 90.5 180 VAL A CA 1
ATOM 1326 C C . VAL A 1 180 ? 5.484 -98.25 -56.906 1 90.5 180 VAL A C 1
ATOM 1328 O O . VAL A 1 180 ? 5.59 -97.188 -57.594 1 90.5 180 VAL A O 1
ATOM 1331 N N . TYR A 1 181 ? 6.574 -98.875 -56.562 1 91.19 181 TYR A N 1
ATOM 1332 C CA . TYR A 1 181 ? 7.934 -98.375 -56.75 1 91.19 181 TYR A CA 1
ATOM 1333 C C . TYR A 1 181 ? 8.312 -98.375 -58.219 1 91.19 181 TYR A C 1
ATOM 1335 O O . TYR A 1 181 ? 9.148 -97.562 -58.656 1 91.19 181 TYR A O 1
ATOM 1343 N N . ALA A 1 182 ? 7.746 -99.25 -58.906 1 90.81 182 ALA A N 1
ATOM 1344 C CA . ALA A 1 182 ? 8.039 -99.312 -60.344 1 90.81 182 ALA A CA 1
ATOM 1345 C C . ALA A 1 182 ? 7.516 -98.062 -61.031 1 90.81 182 ALA A C 1
ATOM 1347 O O . ALA A 1 182 ? 8.086 -97.562 -62.031 1 90.81 182 ALA A O 1
ATOM 1348 N N . THR A 1 183 ? 6.484 -97.438 -60.5 1 90.31 183 THR A N 1
ATOM 1349 C CA . THR A 1 183 ? 5.863 -96.312 -61.125 1 90.31 183 THR A CA 1
ATOM 1350 C C . THR A 1 183 ? 6.266 -95 -60.375 1 90.31 183 THR A C 1
ATOM 1352 O O . THR A 1 183 ? 6.426 -93.938 -61 1 90.31 183 THR A O 1
ATOM 1355 N N . LEU A 1 184 ? 6.344 -95.125 -59.031 1 91.19 184 LEU A N 1
ATOM 1356 C CA . LEU A 1 184 ? 6.77 -94.062 -58.156 1 91.19 184 LEU A CA 1
ATOM 1357 C C . LEU A 1 184 ? 8.039 -94.438 -57.406 1 91.19 184 LEU A C 1
ATOM 1359 O O . LEU A 1 184 ? 7.969 -95 -56.312 1 91.19 184 LEU A O 1
ATOM 1363 N N . PRO A 1 185 ? 9.195 -94 -58 1 90.06 185 PRO A N 1
ATOM 1364 C CA . PRO A 1 185 ? 10.461 -94.438 -57.375 1 90.06 185 PRO A CA 1
ATOM 1365 C C . PRO A 1 185 ? 10.578 -94 -55.938 1 90.06 185 PRO A C 1
ATOM 1367 O O . PRO A 1 185 ? 10.094 -92.875 -55.562 1 90.06 185 PRO A O 1
ATOM 1370 N N . GLN A 1 186 ? 11.266 -94.812 -55.156 1 88.81 186 GLN A N 1
ATOM 1371 C CA . GLN A 1 186 ? 11.477 -94.5 -53.75 1 88.81 186 GLN A CA 1
ATOM 1372 C C . GLN A 1 186 ? 12.164 -93.188 -53.531 1 88.81 186 GLN A C 1
ATOM 1374 O O . GLN A 1 186 ? 11.875 -92.5 -52.562 1 88.81 186 GLN A O 1
ATOM 1379 N N . SER A 1 187 ? 12.977 -92.812 -54.469 1 87.19 187 SER A N 1
ATOM 1380 C CA . SER A 1 187 ? 13.711 -91.5 -54.344 1 87.19 187 SER A CA 1
ATOM 1381 C C . SER A 1 187 ? 12.766 -90.312 -54.406 1 87.19 187 SER A C 1
ATOM 1383 O O . SER A 1 187 ? 12.945 -89.375 -53.688 1 87.19 187 SER A O 1
ATOM 1385 N N . LEU A 1 188 ? 11.773 -90.438 -55.188 1 87.38 188 LEU A N 1
ATOM 1386 C CA . LEU A 1 188 ? 10.797 -89.375 -55.344 1 87.38 188 LEU A CA 1
ATOM 1387 C C . LEU A 1 188 ? 9.93 -89.25 -54.125 1 87.38 188 LEU A C 1
ATOM 1389 O O . LEU A 1 188 ? 9.641 -88.125 -53.656 1 87.38 188 LEU A O 1
ATOM 1393 N N . LEU A 1 189 ? 9.578 -90.312 -53.531 1 89.62 189 LEU A N 1
ATOM 1394 C CA . LEU A 1 189 ? 8.734 -90.312 -52.344 1 89.62 189 LEU A CA 1
ATOM 1395 C C . LEU A 1 189 ? 9.508 -89.875 -51.125 1 89.62 189 LEU A C 1
ATOM 1397 O O . LEU A 1 189 ? 8.977 -89.125 -50.312 1 89.62 189 LEU A O 1
ATOM 1401 N N . SER A 1 190 ? 10.719 -90.25 -51.094 1 88 190 SER A N 1
ATOM 1402 C CA . SER A 1 190 ? 11.578 -89.812 -50 1 88 190 SER A CA 1
ATOM 1403 C C . SER A 1 190 ? 11.844 -88.312 -50.125 1 88 190 SER A C 1
ATOM 1405 O O . SER A 1 190 ? 11.922 -87.562 -49.094 1 88 190 SER A O 1
ATOM 1407 N N . ALA A 1 191 ? 11.898 -87.812 -51.312 1 86.31 191 ALA A N 1
ATOM 1408 C CA . ALA A 1 191 ? 12.117 -86.375 -51.531 1 86.31 191 ALA A CA 1
ATOM 1409 C C . ALA A 1 191 ? 10.898 -85.562 -51.125 1 86.31 191 ALA A C 1
ATOM 1411 O O . ALA A 1 191 ? 11.031 -84.438 -50.562 1 86.31 191 ALA A O 1
ATOM 1412 N N . PHE A 1 192 ? 9.812 -86.125 -51.375 1 91.19 192 PHE A N 1
ATOM 1413 C CA . PHE A 1 192 ? 8.57 -85.438 -50.969 1 91.19 192 PHE A CA 1
ATOM 1414 C C . PHE A 1 192 ? 8.461 -85.375 -49.438 1 91.19 192 PHE A C 1
ATOM 1416 O O . PHE A 1 192 ? 8.203 -84.312 -48.906 1 91.19 192 PHE A O 1
ATOM 1423 N N . ALA A 1 193 ? 8.68 -86.5 -48.781 1 91.31 193 ALA A N 1
ATOM 1424 C CA . ALA A 1 193 ? 8.656 -86.5 -47.312 1 91.31 193 ALA A CA 1
ATOM 1425 C C . ALA A 1 193 ? 9.703 -85.562 -46.75 1 91.31 193 ALA A C 1
ATOM 1427 O O . ALA A 1 193 ? 9.438 -84.875 -45.75 1 91.31 193 ALA A O 1
ATOM 1428 N N . GLY A 1 194 ? 10.852 -85.562 -47.406 1 89.19 194 GLY A N 1
ATOM 1429 C CA . GLY A 1 194 ? 11.922 -84.688 -47 1 89.19 194 GLY A CA 1
ATOM 1430 C C . GLY A 1 194 ? 11.555 -83.188 -47.125 1 89.19 194 GLY A C 1
ATOM 1431 O O . GLY A 1 194 ? 11.906 -82.438 -46.25 1 89.19 194 GLY A O 1
ATOM 1432 N N . SER A 1 195 ? 10.867 -82.812 -48.125 1 88.62 195 SER A N 1
ATOM 1433 C CA . SER A 1 195 ? 10.438 -81.438 -48.312 1 88.62 195 SER A CA 1
ATOM 1434 C C . SER A 1 195 ? 9.469 -81 -47.219 1 88.62 195 SER A C 1
ATOM 1436 O O . SER A 1 195 ? 9.539 -79.875 -46.719 1 88.62 195 SER A O 1
ATOM 1438 N N . VAL A 1 196 ? 8.656 -81.875 -46.781 1 92.69 196 VAL A N 1
ATOM 1439 C CA . VAL A 1 196 ? 7.723 -81.625 -45.719 1 92.69 196 VAL A CA 1
ATOM 1440 C C . VAL A 1 196 ? 8.477 -81.5 -44.375 1 92.69 196 VAL A C 1
ATOM 1442 O O . VAL A 1 196 ? 8.203 -80.625 -43.594 1 92.69 196 VAL A O 1
ATOM 1445 N N . GLN A 1 197 ? 9.398 -82.375 -44.219 1 91.88 197 GLN A N 1
ATOM 1446 C CA . GLN A 1 197 ? 10.203 -82.312 -43 1 91.88 197 GLN A CA 1
ATOM 1447 C C . GLN A 1 197 ? 11.016 -81.062 -42.906 1 91.88 197 GLN A C 1
ATOM 1449 O O . GLN A 1 197 ? 11.188 -80.5 -41.844 1 91.88 197 GLN A O 1
ATOM 1454 N N . ASN A 1 198 ? 11.523 -80.562 -44.031 1 89.38 198 ASN A N 1
ATOM 1455 C CA . ASN A 1 198 ? 12.281 -79.312 -44.062 1 89.38 198 ASN A CA 1
ATOM 1456 C C . ASN A 1 198 ? 11.398 -78.125 -43.719 1 89.38 198 ASN A C 1
ATOM 1458 O O . ASN A 1 198 ? 11.828 -77.25 -43 1 89.38 198 ASN A O 1
ATOM 1462 N N . LEU A 1 199 ? 10.227 -78.125 -44.219 1 91.56 199 LEU A N 1
ATOM 1463 C CA . LEU A 1 199 ? 9.281 -77.125 -43.875 1 91.56 199 LEU A CA 1
ATOM 1464 C C . LEU A 1 199 ? 8.977 -77.125 -42.375 1 91.56 199 LEU A C 1
ATOM 1466 O O . LEU A 1 199 ? 8.906 -76.062 -41.719 1 91.56 199 LEU A O 1
ATOM 1470 N N . GLN A 1 200 ? 8.789 -78.312 -41.875 1 93.62 200 GLN A N 1
ATOM 1471 C CA . GLN A 1 200 ? 8.531 -78.5 -40.438 1 93.62 200 GLN A CA 1
ATOM 1472 C C . GLN A 1 200 ? 9.672 -77.875 -39.594 1 93.62 200 GLN A C 1
ATOM 1474 O O . GLN A 1 200 ? 9.438 -77.188 -38.625 1 93.62 200 GLN A O 1
ATOM 1479 N N . ARG A 1 201 ? 10.875 -78.188 -39.969 1 91.81 201 ARG A N 1
ATOM 1480 C CA . ARG A 1 201 ? 12.031 -77.688 -39.219 1 91.81 201 ARG A CA 1
ATOM 1481 C C . ARG A 1 201 ? 12.078 -76.188 -39.281 1 91.81 201 ARG A C 1
ATOM 1483 O O . ARG A 1 201 ? 12.359 -75.5 -38.281 1 91.81 201 ARG A O 1
ATOM 1490 N N . PHE A 1 202 ? 11.773 -75.625 -40.375 1 89.62 202 PHE A N 1
ATOM 1491 C CA . PHE A 1 202 ? 11.766 -74.125 -40.531 1 89.62 202 PHE A CA 1
ATOM 1492 C C . PHE A 1 202 ? 10.672 -73.5 -39.688 1 89.62 202 PHE A C 1
ATOM 1494 O O . PHE A 1 202 ? 10.914 -72.562 -38.938 1 89.62 202 PHE A O 1
ATOM 1501 N N . GLU A 1 203 ? 9.531 -74 -39.781 1 91.88 203 GLU A N 1
ATOM 1502 C CA . GLU A 1 203 ? 8.383 -73.5 -39.062 1 91.88 203 GLU A CA 1
ATOM 1503 C C . GLU A 1 203 ? 8.594 -73.625 -37.562 1 91.88 203 GLU A C 1
ATOM 1505 O O . GLU A 1 203 ? 8.219 -72.75 -36.781 1 91.88 203 GLU A O 1
ATOM 1510 N N . SER A 1 204 ? 9.156 -74.625 -37.125 1 91.56 204 SER A N 1
ATOM 1511 C CA . SER A 1 204 ? 9.359 -74.875 -35.688 1 91.56 204 SER A CA 1
ATOM 1512 C C . SER A 1 204 ? 10.469 -74 -35.156 1 91.56 204 SER A C 1
ATOM 1514 O O . SER A 1 204 ? 10.367 -73.5 -34.031 1 91.56 204 SER A O 1
ATOM 1516 N N . SER A 1 205 ? 11.469 -73.75 -35.875 1 88.25 205 SER A N 1
ATOM 1517 C CA . SER A 1 205 ? 12.625 -73 -35.375 1 88.25 205 SER A CA 1
ATOM 1518 C C . SER A 1 205 ? 12.477 -71.5 -35.625 1 88.25 205 SER A C 1
ATOM 1520 O O . SER A 1 205 ? 12.867 -70.688 -34.781 1 88.25 205 SER A O 1
ATOM 1522 N N . ALA A 1 206 ? 11.867 -71.188 -36.688 1 87.5 206 ALA A N 1
ATOM 1523 C CA . ALA A 1 206 ? 11.836 -69.75 -37.062 1 87.5 206 ALA A CA 1
ATOM 1524 C C . ALA A 1 206 ? 10.469 -69.188 -36.781 1 87.5 206 ALA A C 1
ATOM 1526 O O . ALA A 1 206 ? 10.344 -68.25 -35.969 1 87.5 206 ALA A O 1
ATOM 1527 N N . SER A 1 207 ? 9.461 -69.812 -37.344 1 89.75 207 SER A N 1
ATOM 1528 C CA . SER A 1 207 ? 8.133 -69.188 -37.25 1 89.75 207 SER A CA 1
ATOM 1529 C C . SER A 1 207 ? 7.586 -69.312 -35.812 1 89.75 207 SER A C 1
ATOM 1531 O O . SER A 1 207 ? 7.094 -68.312 -35.281 1 89.75 207 SER A O 1
ATOM 1533 N N . LEU A 1 208 ? 7.656 -70.438 -35.219 1 93.44 208 LEU A N 1
ATOM 1534 C CA . LEU A 1 208 ? 7.137 -70.625 -33.875 1 93.44 208 LEU A CA 1
ATOM 1535 C C . LEU A 1 208 ? 7.867 -69.75 -32.875 1 93.44 208 LEU A C 1
ATOM 1537 O O . LEU A 1 208 ? 7.234 -69.062 -32.062 1 93.44 208 LEU A O 1
ATOM 1541 N N . SER A 1 209 ? 9.195 -69.75 -32.906 1 91.5 209 SER A N 1
ATOM 1542 C CA . SER A 1 209 ? 9.992 -68.875 -32.031 1 91.5 209 SER A CA 1
ATOM 1543 C C . SER A 1 209 ? 9.656 -67.438 -32.188 1 91.5 209 SER A C 1
ATOM 1545 O O . SER A 1 209 ? 9.539 -66.688 -31.219 1 91.5 209 SER A O 1
ATOM 1547 N N . PHE A 1 210 ? 9.492 -66.938 -33.438 1 91.19 210 PHE A N 1
ATOM 1548 C CA . PHE A 1 210 ? 9.133 -65.562 -33.75 1 91.19 210 PHE A CA 1
ATOM 1549 C C . PHE A 1 210 ? 7.793 -65.188 -33.125 1 91.19 210 PHE A C 1
ATOM 1551 O O . PHE A 1 210 ? 7.668 -64.188 -32.469 1 91.19 210 PHE A O 1
ATOM 1558 N N . VAL A 1 211 ? 6.789 -66.062 -33.312 1 93.38 211 VAL A N 1
ATOM 1559 C CA . VAL A 1 211 ? 5.445 -65.812 -32.812 1 93.38 211 VAL A CA 1
ATOM 1560 C C . VAL A 1 211 ? 5.477 -65.75 -31.281 1 93.38 211 VAL A C 1
ATOM 1562 O O . VAL A 1 211 ? 4.906 -64.812 -30.688 1 93.38 211 VAL A O 1
ATOM 1565 N N . GLN A 1 212 ? 6.16 -66.625 -30.672 1 91.81 212 GLN A N 1
ATOM 1566 C CA . GLN A 1 212 ? 6.246 -66.625 -29.219 1 91.81 212 GLN A CA 1
ATOM 1567 C C . GLN A 1 212 ? 6.926 -65.375 -28.672 1 91.81 212 GLN A C 1
ATOM 1569 O O . GLN A 1 212 ? 6.512 -64.812 -27.656 1 91.81 212 GLN A O 1
ATOM 1574 N N . ASN A 1 213 ? 7.934 -64.938 -29.391 1 90.88 213 ASN A N 1
ATOM 1575 C CA . ASN A 1 213 ? 8.656 -63.75 -28.969 1 90.88 213 ASN A CA 1
ATOM 1576 C C . ASN A 1 213 ? 7.789 -62.5 -29.094 1 90.88 213 ASN A C 1
ATOM 1578 O O . ASN A 1 213 ? 7.797 -61.625 -28.203 1 90.88 213 ASN A O 1
ATOM 1582 N N . VAL A 1 214 ? 7.066 -62.375 -30.172 1 92.88 214 VAL A N 1
ATOM 1583 C CA . VAL A 1 214 ? 6.207 -61.219 -30.375 1 92.88 214 VAL A CA 1
ATOM 1584 C C . VAL A 1 214 ? 5.082 -61.219 -29.344 1 92.88 214 VAL A C 1
ATOM 1586 O O . VAL A 1 214 ? 4.77 -60.156 -28.766 1 92.88 214 VAL A O 1
ATOM 1589 N N . VAL A 1 215 ? 4.488 -62.344 -29.078 1 94.19 215 VAL A N 1
ATOM 1590 C CA . VAL A 1 215 ? 3.418 -62.438 -28.078 1 94.19 215 VAL A CA 1
ATOM 1591 C C . VAL A 1 215 ? 3.945 -62.031 -26.703 1 94.19 215 VAL A C 1
ATOM 1593 O O . VAL A 1 215 ? 3.314 -61.281 -25.984 1 94.19 215 VAL A O 1
ATOM 1596 N N . ALA A 1 216 ? 5.125 -62.531 -26.375 1 92.12 216 ALA A N 1
ATOM 1597 C CA . ALA A 1 216 ? 5.746 -62.188 -25.109 1 92.12 216 ALA A CA 1
ATOM 1598 C C . ALA A 1 216 ? 6.008 -60.688 -25.016 1 92.12 216 ALA A C 1
ATOM 1600 O O . ALA A 1 216 ? 5.781 -60.094 -23.969 1 92.12 216 ALA A O 1
ATOM 1601 N N . ALA A 1 217 ? 6.473 -60.094 -26.109 1 93.25 217 ALA A N 1
ATOM 1602 C CA . ALA A 1 217 ? 6.75 -58.656 -26.156 1 93.25 217 ALA A CA 1
ATOM 1603 C C . ALA A 1 217 ? 5.465 -57.844 -25.984 1 93.25 217 ALA A C 1
ATOM 1605 O O . ALA A 1 217 ? 5.441 -56.844 -25.266 1 93.25 217 ALA A O 1
ATOM 1606 N N . LEU A 1 218 ? 4.438 -58.281 -26.641 1 95.19 218 LEU A N 1
ATOM 1607 C CA . LEU A 1 218 ? 3.15 -57.594 -26.547 1 95.19 218 LEU A CA 1
ATOM 1608 C C . LEU A 1 218 ? 2.59 -57.688 -25.125 1 95.19 218 LEU A C 1
ATOM 1610 O O . LEU A 1 218 ? 2.129 -56.688 -24.578 1 95.19 218 LEU A O 1
ATOM 1614 N N . GLN A 1 219 ? 2.627 -58.844 -24.578 1 94.19 219 GLN A N 1
ATOM 1615 C CA . GLN A 1 219 ? 2.115 -59.031 -23.219 1 94.19 219 GLN A CA 1
ATOM 1616 C C . GLN A 1 219 ? 2.922 -58.25 -22.203 1 94.19 219 GLN A C 1
ATOM 1618 O O . GLN A 1 219 ? 2.355 -57.625 -21.297 1 94.19 219 GLN A O 1
ATOM 1623 N N . ASN A 1 220 ? 4.207 -58.188 -22.375 1 94.56 220 ASN A N 1
ATOM 1624 C CA . ASN A 1 220 ? 5.062 -57.406 -21.469 1 94.56 220 ASN A CA 1
ATOM 1625 C C . ASN A 1 220 ? 4.844 -55.906 -21.641 1 94.56 220 ASN A C 1
ATOM 1627 O O . ASN A 1 220 ? 4.801 -55.188 -20.656 1 94.56 220 ASN A O 1
ATOM 1631 N N . ALA A 1 221 ? 4.781 -55.469 -22.875 1 94.94 221 ALA A N 1
ATOM 1632 C CA . ALA A 1 221 ? 4.504 -54.062 -23.141 1 94.94 221 ALA A CA 1
ATOM 1633 C C . ALA A 1 221 ? 3.188 -53.625 -22.5 1 94.94 221 ALA A C 1
ATOM 1635 O O . ALA A 1 221 ? 3.109 -52.562 -21.875 1 94.94 221 ALA A O 1
ATOM 1636 N N . ASN A 1 222 ? 2.184 -54.438 -22.641 1 95.62 222 ASN A N 1
ATOM 1637 C CA . ASN A 1 222 ? 0.886 -54.156 -22.031 1 95.62 222 ASN A CA 1
ATOM 1638 C C . ASN A 1 222 ? 0.966 -54.125 -20.516 1 95.62 222 ASN A C 1
ATOM 1640 O O . ASN A 1 222 ? 0.365 -53.25 -19.875 1 95.62 222 ASN A O 1
ATOM 1644 N N . ALA A 1 223 ? 1.638 -55.062 -19.938 1 94.88 223 ALA A N 1
ATOM 1645 C CA . ALA A 1 223 ? 1.795 -55.094 -18.5 1 94.88 223 ALA A CA 1
ATOM 1646 C C . ALA A 1 223 ? 2.473 -53.844 -17.969 1 94.88 223 ALA A C 1
ATOM 1648 O O . ALA A 1 223 ? 2.07 -53.281 -16.953 1 94.88 223 ALA A O 1
ATOM 1649 N N . LYS A 1 224 ? 3.521 -53.375 -18.656 1 94.69 224 LYS A N 1
ATOM 1650 C CA . LYS A 1 224 ? 4.238 -52.156 -18.25 1 94.69 224 LYS A CA 1
ATOM 1651 C C . LYS A 1 224 ? 3.365 -50.906 -18.406 1 94.69 224 LYS A C 1
ATOM 1653 O O . LYS A 1 224 ? 3.35 -50.062 -17.531 1 94.69 224 LYS A O 1
ATOM 1658 N N . SER A 1 225 ? 2.662 -50.844 -19.531 1 94.25 225 SER A N 1
ATOM 1659 C CA . SER A 1 225 ? 1.748 -49.719 -19.75 1 94.25 225 SER A CA 1
ATOM 1660 C C . SER A 1 225 ? 0.649 -49.688 -18.688 1 94.25 225 SER A C 1
ATOM 1662 O O . SER A 1 225 ? 0.31 -48.625 -18.188 1 94.25 225 SER A O 1
ATOM 1664 N N . THR A 1 226 ? 0.097 -50.812 -18.406 1 94.88 226 THR A N 1
ATOM 1665 C CA . THR A 1 226 ? -0.951 -50.906 -17.391 1 94.88 226 THR A CA 1
ATOM 1666 C C . THR A 1 226 ? -0.42 -50.5 -16.031 1 94.88 226 THR A C 1
ATOM 1668 O O . THR A 1 226 ? -1.104 -49.781 -15.273 1 94.88 226 THR A O 1
ATOM 1671 N N . SER A 1 227 ? 0.766 -50.938 -15.727 1 94.75 227 SER A N 1
ATOM 1672 C CA . SER A 1 227 ? 1.396 -50.531 -14.469 1 94.75 227 SER A CA 1
ATOM 1673 C C . SER A 1 227 ? 1.604 -49.031 -14.398 1 94.75 227 SER A C 1
ATOM 1675 O O . SER A 1 227 ? 1.368 -48.406 -13.359 1 94.75 227 SER A O 1
ATOM 1677 N N . TYR A 1 228 ? 2.062 -48.406 -15.477 1 95.88 228 TYR A N 1
ATOM 1678 C CA . TYR A 1 228 ? 2.234 -46.969 -15.562 1 95.88 228 TYR A CA 1
ATOM 1679 C C . TYR A 1 228 ? 0.915 -46.219 -15.305 1 95.88 228 TYR A C 1
ATOM 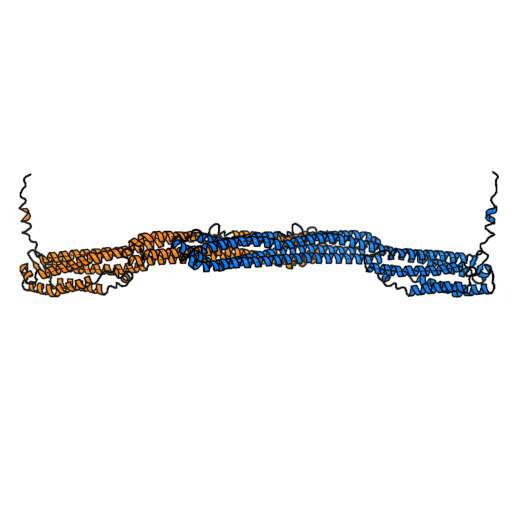1681 O O . TYR A 1 228 ? 0.836 -45.344 -14.438 1 95.88 228 TYR A O 1
ATOM 1689 N N . ILE A 1 229 ? -0.123 -46.625 -16.031 1 95.44 229 ILE A N 1
ATOM 1690 C CA . ILE A 1 229 ? -1.415 -45.938 -15.945 1 95.44 229 ILE A CA 1
ATOM 1691 C C . ILE A 1 229 ? -1.98 -46.094 -14.531 1 95.44 229 ILE A C 1
ATOM 1693 O O . ILE A 1 229 ? -2.459 -45.125 -13.945 1 95.44 229 ILE A O 1
ATOM 1697 N N . SER A 1 230 ? -1.931 -47.281 -13.992 1 95.25 230 SER A N 1
ATOM 1698 C CA . SER A 1 230 ? -2.477 -47.531 -12.656 1 95.25 230 SER A CA 1
ATOM 1699 C C . SER A 1 230 ? -1.724 -46.719 -11.602 1 95.25 230 SER A C 1
ATOM 1701 O O . SER A 1 230 ? -2.338 -46.094 -10.734 1 95.25 230 SER A O 1
ATOM 1703 N N . THR A 1 231 ? -0.416 -46.719 -11.664 1 95.88 231 THR A N 1
ATOM 1704 C CA . THR A 1 231 ? 0.394 -45.969 -10.695 1 95.88 231 THR A CA 1
ATOM 1705 C C . THR A 1 231 ? 0.15 -44.469 -10.82 1 95.88 231 THR A C 1
ATOM 1707 O O . THR A 1 231 ? -0.025 -43.781 -9.812 1 95.88 231 THR A O 1
ATOM 1710 N N . LEU A 1 232 ? 0.111 -43.938 -12.031 1 95.44 232 LEU A N 1
ATOM 1711 C CA . LEU A 1 232 ? -0.079 -42.5 -12.242 1 95.44 232 LEU A CA 1
ATOM 1712 C C . LEU A 1 232 ? -1.489 -42.094 -11.852 1 95.44 232 LEU A C 1
ATOM 1714 O O . LEU A 1 232 ? -1.695 -40.969 -11.375 1 95.44 232 LEU A O 1
ATOM 1718 N N . ALA A 1 233 ? -2.457 -42.969 -12.094 1 94.69 233 ALA A N 1
ATOM 1719 C CA . ALA A 1 233 ? -3.822 -42.656 -11.672 1 94.69 233 ALA A CA 1
ATOM 1720 C C . ALA A 1 233 ? -3.9 -42.5 -10.156 1 94.69 233 ALA A C 1
ATOM 1722 O O . ALA A 1 233 ? -4.566 -41.594 -9.656 1 94.69 233 ALA A O 1
ATOM 1723 N N . ASN A 1 234 ? -3.264 -43.375 -9.453 1 95.25 234 ASN A N 1
ATOM 1724 C CA . ASN A 1 234 ? -3.234 -43.281 -7.996 1 95.25 234 ASN A CA 1
ATOM 1725 C C . ASN A 1 234 ? -2.506 -42.031 -7.527 1 95.25 234 ASN A C 1
ATOM 1727 O O . ASN A 1 234 ? -2.967 -41.344 -6.609 1 95.25 234 ASN A O 1
ATOM 1731 N N . THR A 1 235 ? -1.396 -41.719 -8.094 1 96.12 235 THR A N 1
ATOM 1732 C CA . THR A 1 235 ? -0.62 -40.531 -7.754 1 96.12 235 THR A CA 1
ATOM 1733 C C . THR A 1 235 ? -1.419 -39.281 -8.039 1 96.12 235 THR A C 1
ATOM 1735 O O . THR A 1 235 ? -1.452 -38.344 -7.215 1 96.12 235 THR A O 1
ATOM 1738 N N . TYR A 1 236 ? -2.084 -39.25 -9.164 1 95.75 236 TYR A N 1
ATOM 1739 C CA . TYR A 1 236 ? -2.9 -38.125 -9.531 1 95.75 236 TYR A CA 1
ATOM 1740 C C . TYR A 1 236 ? -4.055 -37.938 -8.555 1 95.75 236 TYR A C 1
ATOM 1742 O O . TYR A 1 236 ? -4.406 -36.781 -8.211 1 95.75 236 TYR A O 1
ATOM 1750 N N . SER A 1 237 ? -4.664 -39.031 -8.164 1 96 237 SER A N 1
ATOM 1751 C CA . SER A 1 237 ? -5.758 -38.938 -7.207 1 96 237 SER A CA 1
ATOM 1752 C C . SER A 1 237 ? -5.309 -38.25 -5.918 1 96 237 SER A C 1
ATOM 1754 O O . SER A 1 237 ? -6.039 -37.438 -5.348 1 96 237 SER A O 1
ATOM 1756 N N . THR A 1 238 ? -4.152 -38.562 -5.441 1 94 238 THR A N 1
ATOM 1757 C CA . THR A 1 238 ? -3.604 -37.938 -4.242 1 94 238 THR A CA 1
ATOM 1758 C C . THR A 1 238 ? -3.363 -36.438 -4.477 1 94 238 THR A C 1
ATOM 1760 O O . THR A 1 238 ? -3.684 -35.625 -3.623 1 94 238 THR A O 1
ATOM 1763 N N . LEU A 1 239 ? -2.82 -36.094 -5.598 1 95.94 239 LEU A N 1
ATOM 1764 C CA . LEU A 1 239 ? -2.58 -34.719 -5.965 1 95.94 239 LEU A CA 1
ATOM 1765 C C . LEU A 1 239 ? -3.895 -33.938 -6.086 1 95.94 239 LEU A C 1
ATOM 1767 O O . LEU A 1 239 ? -4.012 -32.812 -5.59 1 95.94 239 LEU A O 1
ATOM 1771 N N . ASP A 1 240 ? -4.863 -34.594 -6.676 1 95.38 240 ASP A N 1
ATOM 1772 C CA . ASP A 1 240 ? -6.18 -34 -6.859 1 95.38 240 ASP A CA 1
ATOM 1773 C C . ASP A 1 240 ? -6.848 -33.719 -5.512 1 95.38 240 ASP A C 1
ATOM 1775 O O . ASP A 1 240 ? -7.484 -32.688 -5.332 1 95.38 240 ASP A O 1
ATOM 1779 N N . ASN A 1 241 ? -6.699 -34.625 -4.617 1 96.25 241 ASN A N 1
ATOM 1780 C CA . ASN A 1 241 ? -7.234 -34.406 -3.279 1 96.25 241 ASN A CA 1
ATOM 1781 C C . ASN A 1 241 ? -6.578 -33.219 -2.594 1 96.25 241 ASN A C 1
ATOM 1783 O O . ASN A 1 241 ? -7.254 -32.406 -1.94 1 96.25 241 ASN A O 1
ATOM 1787 N N . SER A 1 242 ? -5.285 -33.125 -2.717 1 95.62 242 SER A N 1
ATOM 1788 C CA . SER A 1 242 ? -4.559 -32 -2.137 1 95.62 242 SER A CA 1
ATOM 1789 C C . SER A 1 242 ? -4.98 -30.672 -2.771 1 95.62 242 SER A C 1
ATOM 1791 O O . SER A 1 242 ? -5.164 -29.672 -2.076 1 95.62 242 SER A O 1
ATOM 1793 N N . LEU A 1 243 ? -5.105 -30.672 -4.062 1 96.69 243 LEU A N 1
ATOM 1794 C CA . LEU A 1 243 ? -5.516 -29.469 -4.777 1 96.69 243 LEU A CA 1
ATOM 1795 C C . LEU A 1 243 ? -6.941 -29.078 -4.41 1 96.69 243 LEU A C 1
ATOM 1797 O O . LEU A 1 243 ? -7.242 -27.891 -4.242 1 96.69 243 LEU A O 1
ATOM 1801 N N . SER A 1 244 ? -7.816 -30.094 -4.266 1 96.44 244 SER A N 1
ATOM 1802 C CA . SER A 1 244 ? -9.195 -29.844 -3.867 1 96.44 244 SER A CA 1
ATOM 1803 C C . SER A 1 244 ? -9.266 -29.219 -2.475 1 96.44 244 SER A C 1
ATOM 1805 O O . SER A 1 244 ? -10.055 -28.312 -2.234 1 96.44 244 SER A O 1
ATOM 1807 N N . ALA A 1 245 ? -8.461 -29.703 -1.585 1 95.25 245 ALA A N 1
ATOM 1808 C CA . ALA A 1 245 ? -8.398 -29.141 -0.24 1 95.25 245 ALA A CA 1
ATOM 1809 C C . ALA A 1 245 ? -7.949 -27.688 -0.277 1 95.25 245 ALA A C 1
ATOM 1811 O O . ALA A 1 245 ? -8.5 -26.844 0.429 1 95.25 245 ALA A O 1
ATOM 1812 N N . THR A 1 246 ? -6.961 -27.391 -1.07 1 95.62 246 THR A N 1
ATOM 1813 C CA . THR A 1 246 ? -6.473 -26.031 -1.222 1 95.62 246 THR A CA 1
ATOM 1814 C C . THR A 1 246 ? -7.535 -25.141 -1.857 1 95.62 246 THR A C 1
ATOM 1816 O O . THR A 1 246 ? -7.73 -24 -1.437 1 95.62 246 THR A O 1
ATOM 1819 N N . TRP A 1 247 ? -8.195 -25.672 -2.879 1 96.38 247 TRP A N 1
ATOM 1820 C CA . TRP A 1 247 ? -9.289 -24.953 -3.523 1 96.38 247 TRP A CA 1
ATOM 1821 C C . TRP A 1 247 ? -10.336 -24.531 -2.502 1 96.38 247 TRP A C 1
ATOM 1823 O O . TRP A 1 247 ? -10.75 -23.375 -2.467 1 96.38 247 TRP A O 1
ATOM 1833 N N . ASP A 1 248 ? -10.719 -25.469 -1.659 1 96 248 ASP A N 1
ATOM 1834 C CA . ASP A 1 248 ? -11.727 -25.203 -0.637 1 96 248 ASP A CA 1
ATOM 1835 C C . ASP A 1 248 ? -11.227 -24.156 0.369 1 96 248 ASP A C 1
ATOM 1837 O O . ASP A 1 248 ? -11.977 -23.266 0.774 1 96 248 ASP A O 1
ATOM 1841 N N . ALA A 1 249 ? -10.008 -24.266 0.774 1 95.19 249 ALA A N 1
ATOM 1842 C CA . ALA A 1 249 ? -9.422 -23.328 1.733 1 95.19 249 ALA A CA 1
ATOM 1843 C C . ALA A 1 249 ? -9.422 -21.906 1.182 1 95.19 249 ALA A C 1
ATOM 1845 O O . ALA A 1 249 ? -9.781 -20.953 1.887 1 95.19 249 ALA A O 1
ATOM 1846 N N . VAL A 1 250 ? -9.062 -21.734 -0.096 1 96.31 250 VAL A N 1
ATOM 1847 C CA . VAL A 1 250 ? -9.016 -20.422 -0.708 1 96.31 250 VAL A CA 1
ATOM 1848 C C . VAL A 1 250 ? -10.438 -19.891 -0.911 1 96.31 250 VAL A C 1
ATOM 1850 O O . VAL A 1 250 ? -10.688 -18.688 -0.771 1 96.31 250 VAL A O 1
ATOM 1853 N N . SER A 1 251 ? -11.359 -20.781 -1.211 1 96.25 251 SER A N 1
ATOM 1854 C CA . SER A 1 251 ? -12.742 -20.391 -1.47 1 96.25 251 SER A CA 1
ATOM 1855 C C . SER A 1 251 ? -13.383 -19.781 -0.231 1 96.25 251 SER A C 1
ATOM 1857 O O . SER A 1 251 ? -14.352 -19.031 -0.337 1 96.25 251 SER A O 1
ATOM 1859 N N . SER A 1 252 ? -12.867 -20.047 0.937 1 96.94 252 SER A N 1
ATOM 1860 C CA . SER A 1 252 ? -13.438 -19.547 2.184 1 96.94 252 SER A CA 1
ATOM 1861 C C . SER A 1 252 ? -12.867 -18.172 2.529 1 96.94 252 SER A C 1
ATOM 1863 O O . SER A 1 252 ? -13.422 -17.453 3.371 1 96.94 252 SER A O 1
ATOM 1865 N N . LEU A 1 253 ? -11.812 -17.734 1.915 1 96.75 253 LEU A N 1
ATOM 1866 C CA . LEU A 1 253 ? -11.078 -16.547 2.301 1 96.75 253 LEU A CA 1
ATOM 1867 C C . LEU A 1 253 ? -11.891 -15.281 2.006 1 96.75 253 LEU A C 1
ATOM 1869 O O . LEU A 1 253 ? -11.953 -14.375 2.836 1 96.75 253 LEU A O 1
ATOM 1873 N N . PRO A 1 254 ? -12.57 -15.219 0.78 1 96.06 254 PRO A N 1
ATOM 1874 C CA . PRO A 1 254 ? -13.352 -14.016 0.502 1 96.06 254 PRO A CA 1
ATOM 1875 C C . PRO A 1 254 ? -14.453 -13.773 1.538 1 96.06 254 PRO A C 1
ATOM 1877 O O . PRO A 1 254 ? -14.617 -12.648 2.014 1 96.06 254 PRO A O 1
ATOM 1880 N N . ASP A 1 255 ? -15.141 -14.82 1.907 1 95.31 255 ASP A N 1
ATOM 1881 C CA . ASP A 1 255 ? -16.219 -14.703 2.883 1 95.31 255 ASP A CA 1
ATOM 1882 C C . ASP A 1 255 ? -15.68 -14.297 4.254 1 95.31 255 ASP A C 1
ATOM 1884 O O . ASP A 1 255 ? -16.281 -13.469 4.945 1 95.31 255 ASP A O 1
ATOM 1888 N N . LYS A 1 256 ? -14.648 -14.812 4.664 1 94.44 256 LYS A N 1
ATOM 1889 C CA . LYS A 1 256 ? -14.023 -14.477 5.941 1 94.44 256 LYS A CA 1
ATOM 1890 C C . LYS A 1 256 ? -13.594 -13.016 5.98 1 94.44 256 LYS A C 1
ATOM 1892 O O . LYS A 1 256 ? -13.852 -12.312 6.957 1 94.44 256 LYS A O 1
ATOM 1897 N N . PHE A 1 257 ? -12.945 -12.586 4.902 1 96.75 257 PHE A N 1
ATOM 1898 C CA . PHE A 1 257 ? -12.492 -11.195 4.824 1 96.75 257 PHE A CA 1
ATOM 1899 C C . PHE A 1 257 ? -13.68 -10.242 4.895 1 96.75 257 PHE A C 1
ATOM 1901 O O . PHE A 1 257 ? -13.633 -9.242 5.613 1 96.75 257 PHE A O 1
ATOM 1908 N N . ALA A 1 258 ? -14.688 -10.578 4.148 1 95.12 258 ALA A N 1
ATOM 1909 C CA . ALA A 1 258 ? -15.883 -9.734 4.125 1 95.12 258 ALA A CA 1
ATOM 1910 C C . ALA A 1 258 ? -16.547 -9.68 5.5 1 95.12 258 ALA A C 1
ATOM 1912 O O . ALA A 1 258 ? -16.938 -8.609 5.961 1 95.12 258 ALA A O 1
ATOM 1913 N N . ALA A 1 259 ? -16.656 -10.812 6.133 1 94.5 259 ALA A N 1
ATOM 1914 C CA . ALA A 1 259 ? -17.266 -10.875 7.457 1 94.5 259 ALA A CA 1
ATOM 1915 C C . ALA A 1 259 ? -16.484 -10.047 8.469 1 94.5 259 ALA A C 1
ATOM 1917 O O . ALA A 1 259 ? -17.062 -9.258 9.219 1 94.5 259 ALA A O 1
ATOM 1918 N N . ASP A 1 260 ? -15.195 -10.172 8.484 1 93.5 260 ASP A N 1
ATOM 1919 C CA . ASP A 1 260 ? -14.328 -9.469 9.43 1 93.5 260 ASP A CA 1
ATOM 1920 C C . ASP A 1 260 ? -14.359 -7.965 9.188 1 93.5 260 ASP A C 1
ATOM 1922 O O . ASP A 1 260 ? -14.43 -7.18 10.141 1 93.5 260 ASP A O 1
ATOM 1926 N N . THR A 1 261 ? -14.32 -7.547 7.934 1 93.94 261 THR A N 1
ATOM 1927 C CA . THR A 1 261 ? -14.266 -6.121 7.629 1 93.94 261 THR A CA 1
ATOM 1928 C C . THR A 1 261 ? -15.625 -5.469 7.848 1 93.94 261 THR A C 1
ATOM 1930 O O . THR A 1 261 ? -15.703 -4.305 8.25 1 93.94 261 THR A O 1
ATOM 1933 N N . ASN A 1 262 ? -16.703 -6.207 7.594 1 91.88 262 ASN A N 1
ATOM 1934 C CA . ASN A 1 262 ? -18.047 -5.688 7.871 1 91.88 262 ASN A CA 1
ATOM 1935 C C . ASN A 1 262 ? -18.219 -5.348 9.352 1 91.88 262 ASN A C 1
ATOM 1937 O O . ASN A 1 262 ? -18.859 -4.355 9.688 1 91.88 262 ASN A O 1
ATOM 1941 N N . LEU A 1 263 ? -17.625 -6.082 10.172 1 93.12 263 LEU A N 1
ATOM 1942 C CA . LEU A 1 263 ? -17.688 -5.824 11.609 1 93.12 263 LEU A CA 1
ATOM 1943 C C . LEU A 1 263 ? -16.953 -4.531 11.953 1 93.12 263 LEU A C 1
ATOM 1945 O O . LEU A 1 263 ? -17.344 -3.826 12.891 1 93.12 263 LEU A O 1
ATOM 1949 N N . LEU A 1 264 ? -15.945 -4.246 11.18 1 92.81 264 LEU A N 1
ATOM 1950 C CA . LEU A 1 264 ? -15.164 -3.039 11.422 1 92.81 264 LEU A CA 1
ATOM 1951 C C . LEU A 1 264 ? -15.969 -1.788 11.094 1 92.81 264 LEU A C 1
ATOM 1953 O O . LEU A 1 264 ? -15.812 -0.754 11.75 1 92.81 264 LEU A O 1
ATOM 1957 N N . TYR A 1 265 ? -16.922 -1.854 10.094 1 91.06 265 TYR A N 1
ATOM 1958 C CA . TYR A 1 265 ? -17.688 -0.702 9.641 1 91.06 265 TYR A CA 1
ATOM 1959 C C . TYR A 1 265 ? -18.766 -0.333 10.664 1 91.06 265 TYR A C 1
ATOM 1961 O O . TYR A 1 265 ? -19.156 0.831 10.766 1 91.06 265 TYR A O 1
ATOM 1969 N N . LYS A 1 266 ? -19.172 -1.208 11.516 1 94 266 LYS A N 1
ATOM 1970 C CA . LYS A 1 266 ? -20.234 -0.989 12.477 1 94 266 LYS A CA 1
ATOM 1971 C C . LYS A 1 266 ? -19.828 0.031 13.531 1 94 266 LYS A C 1
ATOM 1973 O O . LYS A 1 266 ? -20.625 0.906 13.898 1 94 266 LYS A O 1
ATOM 1978 N N . SER A 1 267 ? -18.609 -0.084 13.977 1 95.69 267 SER A N 1
ATOM 1979 C CA . SER A 1 267 ? -18.156 0.856 14.992 1 95.69 267 SER A CA 1
ATOM 1980 C C . SER A 1 267 ? -18.094 2.277 14.445 1 95.69 267 SER A C 1
ATOM 1982 O O . SER A 1 267 ? -18.359 3.24 15.164 1 95.69 267 SER A O 1
ATOM 1984 N N . VAL A 1 268 ? -17.781 2.451 13.148 1 97 268 VAL A N 1
ATOM 1985 C CA . VAL A 1 268 ? -17.703 3.76 12.516 1 97 268 VAL A CA 1
ATOM 1986 C C . VAL A 1 268 ? -19.094 4.379 12.414 1 97 268 VAL A C 1
ATOM 1988 O O . VAL A 1 268 ? -19.297 5.527 12.812 1 97 268 VAL A O 1
ATOM 1991 N N . THR A 1 269 ? -20.094 3.592 12.008 1 96 269 THR A N 1
ATOM 1992 C CA . THR A 1 269 ? -21.469 4.066 11.875 1 96 269 THR A CA 1
ATOM 1993 C C . THR A 1 269 ? -22.078 4.387 13.242 1 96 269 THR A C 1
ATOM 1995 O O . THR A 1 269 ? -22.797 5.371 13.391 1 96 269 THR A O 1
ATOM 1998 N N . ALA A 1 270 ? -21.688 3.602 14.203 1 96.44 270 ALA A N 1
ATOM 1999 C CA . ALA A 1 270 ? -22.203 3.838 15.555 1 96.44 270 ALA A CA 1
ATOM 2000 C C . ALA A 1 270 ? -21.672 5.156 16.109 1 96.44 270 ALA A C 1
ATOM 2002 O O . ALA A 1 270 ? -22.406 5.891 16.781 1 96.44 270 ALA A O 1
ATOM 2003 N N . THR A 1 271 ? -20.406 5.418 15.859 1 97.25 271 THR A N 1
ATOM 2004 C CA . THR A 1 271 ? -19.812 6.656 16.344 1 97.25 271 THR A CA 1
ATOM 2005 C C . THR A 1 271 ? -20.406 7.863 15.625 1 97.25 271 THR A C 1
ATOM 2007 O O . THR A 1 271 ? -20.625 8.914 16.234 1 97.25 271 THR A O 1
ATOM 2010 N N . MET A 1 272 ? -20.688 7.746 14.32 1 96.75 272 MET A N 1
ATOM 2011 C CA . MET A 1 272 ? -21.375 8.789 13.57 1 96.75 272 MET A CA 1
ATOM 2012 C C . MET A 1 272 ? -22.766 9.047 14.156 1 96.75 272 MET A C 1
ATOM 2014 O O . MET A 1 272 ? -23.156 10.195 14.352 1 96.75 272 MET A O 1
ATOM 2018 N N . ASP A 1 273 ? -23.531 7.988 14.508 1 96.75 273 ASP A N 1
ATOM 2019 C CA . ASP A 1 273 ? -24.875 8.094 15.055 1 96.75 273 ASP A CA 1
ATOM 2020 C C . ASP A 1 273 ? -24.859 8.828 16.391 1 96.75 273 ASP A C 1
ATOM 2022 O O . ASP A 1 273 ? -25.781 9.586 16.703 1 96.75 273 ASP A O 1
ATOM 2026 N N . SER A 1 274 ? -23.812 8.57 17.125 1 96.69 274 SER A N 1
ATOM 2027 C CA . SER A 1 274 ? -23.672 9.266 18.406 1 96.69 274 SER A CA 1
ATOM 2028 C C . SER A 1 274 ? -23.578 10.773 18.203 1 96.69 274 SER A C 1
ATOM 2030 O O . SER A 1 274 ? -24.203 11.539 18.922 1 96.69 274 SER A O 1
ATOM 2032 N N . PHE A 1 275 ? -22.812 11.203 17.219 1 97.38 275 PHE A N 1
ATOM 2033 C CA . PHE A 1 275 ? -22.688 12.617 16.906 1 97.38 275 PHE A CA 1
ATOM 2034 C C . PHE A 1 275 ? -24.016 13.188 16.438 1 97.38 275 PHE A C 1
ATOM 2036 O O . PHE A 1 275 ? -24.453 14.25 16.891 1 97.38 275 PHE A O 1
ATOM 2043 N N . VAL A 1 276 ? -24.656 12.43 15.492 1 95.94 276 VAL A N 1
ATOM 2044 C CA . VAL A 1 276 ? -25.906 12.867 14.906 1 95.94 276 VAL A CA 1
ATOM 2045 C C . VAL A 1 276 ? -26.969 13.023 16 1 95.94 276 VAL A C 1
ATOM 2047 O O . VAL A 1 276 ? -27.672 14.031 16.047 1 95.94 276 VAL A O 1
ATOM 2050 N N . LYS A 1 277 ? -27 12.109 16.938 1 95.12 277 LYS A N 1
ATOM 2051 C CA . LYS A 1 277 ? -27.953 12.172 18.047 1 95.12 277 LYS A CA 1
ATOM 2052 C C . LYS A 1 277 ? -27.672 13.383 18.938 1 95.12 277 LYS A C 1
ATOM 2054 O O . LYS A 1 277 ? -28.594 14.125 19.281 1 95.12 277 LYS A O 1
ATOM 2059 N N . ARG A 1 278 ? -26.453 13.617 19.219 1 95.12 278 ARG A N 1
ATOM 2060 C CA . ARG A 1 278 ? -26.062 14.688 20.125 1 95.12 278 ARG A CA 1
ATOM 2061 C C . ARG A 1 278 ? -26.344 16.062 19.516 1 95.12 278 ARG A C 1
ATOM 2063 O O . ARG A 1 278 ? -26.891 16.938 20.172 1 95.12 278 ARG A O 1
ATOM 2070 N N . ILE A 1 279 ? -25.953 16.203 18.25 1 93.94 279 ILE A N 1
ATOM 2071 C CA . ILE A 1 279 ? -26.109 17.516 17.625 1 93.94 279 ILE A CA 1
ATOM 2072 C C . ILE A 1 279 ? -27.594 17.828 17.453 1 93.94 279 ILE A C 1
ATOM 2074 O O . ILE A 1 279 ? -28.016 18.984 17.547 1 93.94 279 ILE A O 1
ATOM 2078 N N . ASN A 1 280 ? -28.453 16.828 17.281 1 93.31 280 ASN A N 1
ATOM 2079 C CA . ASN A 1 280 ? -29.891 17.016 17.078 1 93.31 280 ASN A CA 1
ATOM 2080 C C . ASN A 1 280 ? -30.594 17.328 18.391 1 93.31 280 ASN A C 1
ATOM 2082 O O . ASN A 1 280 ? -31.703 17.859 18.406 1 93.31 280 ASN A O 1
ATOM 2086 N N . ASP A 1 281 ? -29.969 17.047 19.516 1 93.25 281 ASP A N 1
ATOM 2087 C CA . ASP A 1 281 ? -30.531 17.328 20.828 1 93.25 281 ASP A CA 1
ATOM 2088 C C . ASP A 1 281 ? -30.406 18.812 21.172 1 93.25 281 ASP A C 1
ATOM 2090 O O . ASP A 1 281 ? -31.047 19.297 22.094 1 93.25 281 ASP A O 1
ATOM 2094 N N . LEU A 1 282 ? -29.5 19.453 20.453 1 93.5 282 LEU A N 1
ATOM 2095 C CA . LEU A 1 282 ? -29.297 20.859 20.719 1 93.5 282 LEU A CA 1
ATOM 2096 C C . LEU A 1 282 ? -30.312 21.719 19.953 1 93.5 282 LEU A C 1
ATOM 2098 O O . LEU A 1 282 ? -30.5 21.547 18.75 1 93.5 282 LEU A O 1
ATOM 2102 N N . THR A 1 283 ? -31.062 22.609 20.656 1 88.5 283 THR A N 1
ATOM 2103 C CA . THR A 1 283 ? -32.156 23.375 20.062 1 88.5 283 THR A CA 1
ATOM 2104 C C . THR A 1 283 ? -31.812 24.859 20.031 1 88.5 283 THR A C 1
ATOM 2106 O O . THR A 1 283 ? -32.688 25.703 19.75 1 88.5 283 THR A O 1
ATOM 2109 N N . ASP A 1 284 ? -30.656 25.219 20.25 1 86.75 284 ASP A N 1
ATOM 2110 C CA . ASP A 1 284 ? -30.234 26.625 20.281 1 86.75 284 ASP A CA 1
ATOM 2111 C C . ASP A 1 284 ? -30.016 27.172 18.891 1 86.75 284 ASP A C 1
ATOM 2113 O O . ASP A 1 284 ? -30.125 26.438 17.891 1 86.75 284 ASP A O 1
ATOM 2117 N N . LEU A 1 285 ? -29.688 28.531 18.812 1 86.62 285 LEU A N 1
ATOM 2118 C CA . LEU A 1 285 ? -29.547 29.234 17.531 1 86.62 285 LEU A CA 1
ATOM 2119 C C . LEU A 1 285 ? -28.172 29.016 16.938 1 86.62 285 LEU A C 1
ATOM 2121 O O . LEU A 1 285 ? -27.953 29.266 15.758 1 86.62 285 LEU A O 1
ATOM 2125 N N . TYR A 1 286 ? -27.25 28.484 17.703 1 84.19 286 TYR A N 1
ATOM 2126 C CA . TYR A 1 286 ? -25.875 28.344 17.234 1 84.19 286 TYR A CA 1
ATOM 2127 C C . TYR A 1 286 ? -25.625 26.938 16.734 1 84.19 286 TYR A C 1
ATOM 2129 O O . TYR A 1 286 ? -25.422 26.719 15.539 1 84.19 286 TYR A O 1
ATOM 2137 N N . LEU A 1 287 ? -25.781 25.938 17.562 1 90.62 287 LEU A N 1
ATOM 2138 C CA . LEU A 1 287 ? -25.547 24.547 17.203 1 90.62 287 LEU A CA 1
ATOM 2139 C C . LEU A 1 287 ? -26.797 23.922 16.609 1 90.62 287 LEU A C 1
ATOM 2141 O O . LEU A 1 287 ? -26.719 23.188 15.617 1 90.62 287 LEU A O 1
ATOM 2145 N N . GLY A 1 288 ? -27.984 24.188 17.219 1 88.44 288 GLY A N 1
ATOM 2146 C CA . GLY A 1 288 ? -29.234 23.625 16.734 1 88.44 288 GLY A CA 1
ATOM 2147 C C . GLY A 1 288 ? -29.594 24.078 15.328 1 88.44 288 GLY A C 1
ATOM 2148 O O . GLY A 1 288 ? -30.078 23.281 14.516 1 88.44 288 GLY A O 1
ATOM 2149 N N . SER A 1 289 ? -29.281 25.297 14.969 1 89.44 289 SER A N 1
ATOM 2150 C CA . SER A 1 289 ? -29.609 25.828 13.648 1 89.44 289 SER A CA 1
ATOM 2151 C C . SER A 1 289 ? -28.734 25.203 12.57 1 89.44 289 SER A C 1
ATOM 2153 O O . SER A 1 289 ? -29.109 25.141 11.398 1 89.44 289 SER A O 1
ATOM 2155 N N . SER A 1 290 ? -27.484 24.75 12.961 1 90.62 290 SER A N 1
ATOM 2156 C CA . SER A 1 290 ? -26.547 24.172 12.008 1 90.62 290 SER A CA 1
ATOM 2157 C C . SER A 1 290 ? -26.594 22.656 12.039 1 90.62 290 SER A C 1
ATOM 2159 O O . SER A 1 290 ? -25.797 21.984 11.383 1 90.62 290 SER A O 1
ATOM 2161 N N . ALA A 1 291 ? -27.531 22.109 12.805 1 92.5 291 ALA A N 1
ATOM 2162 C CA . ALA A 1 291 ? -27.578 20.672 13.047 1 92.5 291 ALA A CA 1
ATOM 2163 C C . ALA A 1 291 ? -27.781 19.906 11.742 1 92.5 291 ALA A C 1
ATOM 2165 O O . ALA A 1 291 ? -27.094 18.906 11.484 1 92.5 291 ALA A O 1
ATOM 2166 N N . THR A 1 292 ? -28.688 20.359 10.867 1 92.81 292 THR A N 1
ATOM 2167 C CA . THR A 1 292 ? -28.984 19.672 9.609 1 92.81 292 THR A CA 1
ATOM 2168 C C . THR A 1 292 ? -27.75 19.656 8.703 1 92.81 292 THR A C 1
ATOM 2170 O O . THR A 1 292 ? -27.438 18.625 8.109 1 92.81 292 THR A O 1
ATOM 2173 N N . THR A 1 293 ? -27.062 20.766 8.594 1 93.31 293 THR A N 1
ATOM 2174 C CA . THR A 1 293 ? -25.859 20.859 7.773 1 93.31 293 THR A CA 1
ATOM 2175 C C . THR A 1 293 ? -24.75 19.969 8.32 1 93.31 293 THR A C 1
ATOM 2177 O O . THR A 1 293 ? -24.078 19.281 7.559 1 93.31 293 THR A O 1
ATOM 2180 N N . ASN A 1 294 ? -24.578 19.984 9.641 1 93.56 294 ASN A N 1
ATOM 2181 C CA . ASN A 1 294 ? -23.547 19.172 10.273 1 93.56 294 ASN A CA 1
ATOM 2182 C C . ASN A 1 294 ? -23.844 17.672 10.141 1 93.56 294 ASN A C 1
ATOM 2184 O O . ASN A 1 294 ? -22.938 16.875 9.922 1 93.56 294 ASN A O 1
ATOM 2188 N N . ASN A 1 295 ? -25.125 17.312 10.211 1 94.5 295 ASN A N 1
ATOM 2189 C CA . ASN A 1 295 ? -25.547 15.938 9.984 1 94.5 295 ASN A CA 1
ATOM 2190 C C . ASN A 1 295 ? -25.188 15.461 8.578 1 94.5 295 ASN A C 1
ATOM 2192 O O . ASN A 1 295 ? -24.672 14.367 8.398 1 94.5 295 ASN A O 1
ATOM 2196 N N . ALA A 1 296 ? -25.547 16.297 7.625 1 94.69 296 ALA A N 1
ATOM 2197 C CA . ALA A 1 296 ? -25.25 15.961 6.234 1 94.69 296 ALA A CA 1
ATOM 2198 C C . ALA A 1 296 ? -23.75 15.797 6.008 1 94.69 296 ALA A C 1
ATOM 2200 O O . ALA A 1 296 ? -23.312 14.898 5.285 1 94.69 296 ALA A O 1
ATOM 2201 N N . ALA A 1 297 ? -22.938 16.625 6.609 1 93.88 297 ALA A N 1
ATOM 2202 C CA . ALA A 1 297 ? -21.5 16.625 6.422 1 93.88 297 ALA A CA 1
ATOM 2203 C C . ALA A 1 297 ? -20.875 15.359 7.02 1 93.88 297 ALA A C 1
ATOM 2205 O O . ALA A 1 297 ? -20.062 14.703 6.379 1 93.88 297 ALA A O 1
ATOM 2206 N N . VAL A 1 298 ? -21.297 14.984 8.25 1 95.69 298 VAL A N 1
ATOM 2207 C CA . VAL A 1 298 ? -20.703 13.82 8.898 1 95.69 298 VAL A CA 1
ATOM 2208 C C . VAL A 1 298 ? -21.172 12.547 8.188 1 95.69 298 VAL A C 1
ATOM 2210 O O . VAL A 1 298 ? -20.406 11.594 8.039 1 95.69 298 VAL A O 1
ATOM 2213 N N . THR A 1 299 ? -22.422 12.531 7.762 1 95 299 THR A N 1
ATOM 2214 C CA . THR A 1 299 ? -22.938 11.391 7.023 1 95 299 THR A CA 1
ATOM 2215 C C . THR A 1 299 ? -22.188 11.211 5.707 1 95 299 THR A C 1
ATOM 2217 O O . THR A 1 299 ? -21.875 10.086 5.316 1 95 299 THR A O 1
ATOM 2220 N N . SER A 1 300 ? -21.938 12.305 5.039 1 94.38 300 SER A N 1
ATOM 2221 C CA . SER A 1 300 ? -21.188 12.242 3.793 1 94.38 300 SER A CA 1
ATOM 2222 C C . SER A 1 300 ? -19.781 11.703 4.027 1 94.38 300 SER A C 1
ATOM 2224 O O . SER A 1 300 ? -19.281 10.898 3.24 1 94.38 300 SER A O 1
ATOM 2226 N N . LEU A 1 301 ? -19.141 12.148 5.09 1 93.88 301 LEU A N 1
ATOM 2227 C CA . LEU A 1 301 ? -17.797 11.695 5.434 1 93.88 301 LEU A CA 1
ATOM 2228 C C . LEU A 1 301 ? -17.781 10.188 5.684 1 93.88 301 LEU A C 1
ATOM 2230 O O . LEU A 1 301 ? -16.969 9.469 5.086 1 93.88 301 LEU A O 1
ATOM 2234 N N . VAL A 1 302 ? -18.719 9.727 6.488 1 95.31 302 VAL A N 1
ATOM 2235 C CA . VAL A 1 302 ? -18.75 8.32 6.875 1 95.31 302 VAL A CA 1
ATOM 2236 C C . VAL A 1 302 ? -19.188 7.465 5.684 1 95.31 302 VAL A C 1
ATOM 2238 O O . VAL A 1 302 ? -18.625 6.402 5.434 1 95.31 302 VAL A O 1
ATOM 2241 N N . ASN A 1 303 ? -20.156 7.953 4.922 1 95.12 303 ASN A N 1
ATOM 2242 C CA . ASN A 1 303 ? -20.609 7.207 3.754 1 95.12 303 ASN A CA 1
ATOM 2243 C C . ASN A 1 303 ? -19.5 7.059 2.715 1 95.12 303 ASN A C 1
ATOM 2245 O O . ASN A 1 303 ? -19.406 6.02 2.061 1 95.12 303 ASN A O 1
ATOM 2249 N N . SER A 1 304 ? -18.734 8.07 2.541 1 94.38 304 SER A N 1
ATOM 2250 C CA . SER A 1 304 ? -17.609 7.977 1.61 1 94.38 304 SER A CA 1
ATOM 2251 C C . SER A 1 304 ? -16.641 6.875 2.02 1 94.38 304 SER A C 1
ATOM 2253 O O . SER A 1 304 ? -16.219 6.07 1.186 1 94.38 304 SER A O 1
ATOM 2255 N N . TYR A 1 305 ? -16.359 6.832 3.314 1 96 305 TYR A N 1
ATOM 2256 C CA . TYR A 1 305 ? -15.461 5.797 3.822 1 96 305 TYR A CA 1
ATOM 2257 C C . TYR A 1 305 ? -16.078 4.414 3.658 1 96 305 TYR A C 1
ATOM 2259 O O . TYR A 1 305 ? -15.438 3.502 3.133 1 96 305 TYR A O 1
ATOM 2267 N N . VAL A 1 306 ? -17.328 4.281 4.051 1 95.62 306 VAL A N 1
ATOM 2268 C CA . VAL A 1 306 ? -17.969 2.971 4.062 1 95.62 306 VAL A CA 1
ATOM 2269 C C . VAL A 1 306 ? -18.141 2.471 2.631 1 95.62 306 VAL A C 1
ATOM 2271 O O . VAL A 1 306 ? -17.906 1.296 2.344 1 95.62 306 VAL A O 1
ATOM 2274 N N . THR A 1 307 ? -18.516 3.342 1.746 1 95.31 307 THR A N 1
ATOM 2275 C CA . THR A 1 307 ? -18.688 2.965 0.347 1 95.31 307 THR A CA 1
ATOM 2276 C C . THR A 1 307 ? -17.359 2.514 -0.256 1 95.31 307 THR A C 1
ATOM 2278 O O . THR A 1 307 ? -17.297 1.48 -0.924 1 95.31 307 THR A O 1
ATOM 2281 N N . ASN A 1 308 ? -16.328 3.246 -0.017 1 95.62 308 ASN A N 1
ATOM 2282 C CA . ASN A 1 308 ? -15.008 2.879 -0.52 1 95.62 308 ASN A CA 1
ATOM 2283 C C . ASN A 1 308 ? -14.516 1.574 0.098 1 95.62 308 ASN A C 1
ATOM 2285 O O . ASN A 1 308 ? -13.992 0.708 -0.605 1 95.62 308 ASN A O 1
ATOM 2289 N N . ALA A 1 309 ? -14.695 1.452 1.38 1 95.44 309 ALA A N 1
ATOM 2290 C CA . ALA A 1 309 ? -14.273 0.246 2.086 1 95.44 309 ALA A CA 1
ATOM 2291 C C . ALA A 1 309 ? -15 -0.985 1.56 1 95.44 309 ALA A C 1
ATOM 2293 O O . ALA A 1 309 ? -14.391 -2.037 1.357 1 95.44 309 ALA A O 1
ATOM 2294 N N . THR A 1 310 ? -16.281 -0.841 1.314 1 94.31 310 THR A N 1
ATOM 2295 C CA . THR A 1 310 ? -17.078 -1.933 0.766 1 94.31 310 THR A CA 1
ATOM 2296 C C . THR A 1 310 ? -16.609 -2.289 -0.643 1 94.31 310 THR A C 1
ATOM 2298 O O . THR A 1 310 ? -16.516 -3.467 -0.991 1 94.31 310 THR A O 1
ATOM 2301 N N . SER A 1 311 ? -16.359 -1.267 -1.419 1 95.75 311 SER A N 1
ATOM 2302 C CA . SER A 1 311 ? -15.844 -1.491 -2.768 1 95.75 311 SER A CA 1
ATOM 2303 C C . SER A 1 311 ? -14.516 -2.234 -2.742 1 95.75 311 SER A C 1
ATOM 2305 O O . SER A 1 311 ? -14.312 -3.18 -3.506 1 95.75 311 SER A O 1
ATOM 2307 N N . GLN A 1 312 ? -13.617 -1.786 -1.849 1 95.56 312 GLN A N 1
ATOM 2308 C CA . GLN A 1 312 ? -12.328 -2.453 -1.747 1 95.56 312 GLN A CA 1
ATOM 2309 C C . GLN A 1 312 ? -12.484 -3.889 -1.258 1 95.56 312 GLN A C 1
ATOM 2311 O O . GLN A 1 312 ? -11.766 -4.785 -1.705 1 95.56 312 GLN A O 1
ATOM 2316 N N . THR A 1 313 ? -13.406 -4.141 -0.357 1 94.56 313 THR A N 1
ATOM 2317 C CA . THR A 1 313 ? -13.688 -5.488 0.122 1 94.56 313 THR A CA 1
ATOM 2318 C C . THR A 1 313 ? -14.133 -6.387 -1.026 1 94.56 313 THR A C 1
ATOM 2320 O O . THR A 1 313 ? -13.703 -7.539 -1.125 1 94.56 313 THR A O 1
ATOM 2323 N N . LYS A 1 314 ? -14.953 -5.867 -1.897 1 95.06 314 LYS A N 1
ATOM 2324 C CA . LYS A 1 314 ? -15.398 -6.617 -3.066 1 95.06 314 LYS A CA 1
ATOM 2325 C C . LYS A 1 314 ? -14.234 -6.918 -4.008 1 95.06 314 LYS A C 1
ATOM 2327 O O . LYS A 1 314 ? -14.156 -8.016 -4.57 1 95.06 314 LYS A O 1
ATOM 2332 N N . LEU A 1 315 ? -13.359 -5.98 -4.219 1 95.62 315 LEU A N 1
ATOM 2333 C CA . LEU A 1 315 ? -12.188 -6.184 -5.066 1 95.62 315 LEU A CA 1
ATOM 2334 C C . LEU A 1 315 ? -11.273 -7.262 -4.484 1 95.62 315 LEU A C 1
ATOM 2336 O O . LEU A 1 315 ? -10.711 -8.07 -5.227 1 95.62 315 LEU A O 1
ATOM 2340 N N . VAL A 1 316 ? -11.164 -7.266 -3.168 1 95.62 316 VAL A N 1
ATOM 2341 C CA . VAL A 1 316 ? -10.375 -8.297 -2.492 1 95.62 316 VAL A CA 1
ATOM 2342 C C . VAL A 1 316 ? -10.984 -9.672 -2.766 1 95.62 316 VAL A C 1
ATOM 2344 O O . VAL A 1 316 ? -10.266 -10.609 -3.111 1 95.62 316 VAL A O 1
ATOM 2347 N N . SER A 1 317 ? -12.273 -9.766 -2.654 1 95.25 317 SER A N 1
ATOM 2348 C CA . SER A 1 317 ? -12.953 -11.031 -2.922 1 95.25 317 SER A CA 1
ATOM 2349 C C . SER A 1 317 ? -12.695 -11.5 -4.348 1 95.25 317 SER A C 1
ATOM 2351 O O . SER A 1 317 ? -12.383 -12.672 -4.57 1 95.25 317 SER A O 1
ATOM 2353 N N . THR A 1 318 ? -12.789 -10.586 -5.262 1 96.69 318 THR A N 1
ATOM 2354 C CA . THR A 1 318 ? -12.547 -10.906 -6.664 1 96.69 318 THR A CA 1
ATOM 2355 C C . THR A 1 318 ? -11.102 -11.359 -6.875 1 96.69 318 THR A C 1
ATOM 2357 O O . THR A 1 318 ? -10.844 -12.328 -7.594 1 96.69 318 THR A O 1
ATOM 2360 N N . LYS A 1 319 ? -10.164 -10.703 -6.23 1 96.88 319 LYS A N 1
ATOM 2361 C CA . LYS A 1 319 ? -8.758 -11.055 -6.34 1 96.88 319 LYS A CA 1
ATOM 2362 C C . LYS A 1 319 ? -8.5 -12.461 -5.793 1 96.88 319 LYS A C 1
ATOM 2364 O O . LYS A 1 319 ? -7.746 -13.234 -6.387 1 96.88 319 LYS A O 1
ATOM 2369 N N . LEU A 1 320 ? -9.094 -12.789 -4.703 1 97.25 320 LEU A N 1
ATOM 2370 C CA . LEU A 1 320 ? -8.898 -14.094 -4.086 1 97.25 320 LEU A CA 1
ATOM 2371 C C . LEU A 1 320 ? -9.5 -15.195 -4.953 1 97.25 320 LEU A C 1
ATOM 2373 O O . LEU A 1 320 ? -8.93 -16.281 -5.074 1 97.25 320 LEU A O 1
ATOM 2377 N N . ASP A 1 321 ? -10.617 -14.93 -5.645 1 96.94 321 ASP A N 1
ATOM 2378 C CA . ASP A 1 321 ? -11.211 -15.875 -6.586 1 96.94 321 ASP A CA 1
ATOM 2379 C C . ASP A 1 321 ? -10.297 -16.094 -7.789 1 96.94 321 ASP A C 1
ATOM 2381 O O . ASP A 1 321 ? -10.094 -17.234 -8.227 1 96.94 321 ASP A O 1
ATOM 2385 N N . ASN A 1 322 ? -9.789 -14.984 -8.266 1 96.75 322 ASN A N 1
ATOM 2386 C CA . ASN A 1 322 ? -8.852 -15.078 -9.375 1 96.75 322 ASN A CA 1
ATOM 2387 C C . ASN A 1 322 ? -7.598 -15.859 -8.984 1 96.75 322 ASN A C 1
ATOM 2389 O O . ASN A 1 322 ? -7.086 -16.656 -9.766 1 96.75 322 ASN A O 1
ATOM 2393 N N . PHE A 1 323 ? -7.109 -15.602 -7.781 1 97 323 PHE A N 1
ATOM 2394 C CA . PHE A 1 323 ? -5.957 -16.328 -7.25 1 97 323 PHE A CA 1
ATOM 2395 C C . PHE A 1 323 ? -6.227 -17.828 -7.223 1 97 323 PHE A C 1
ATOM 2397 O O . PHE A 1 323 ? -5.406 -18.609 -7.684 1 97 323 PHE A O 1
ATOM 2404 N N . ARG A 1 324 ? -7.383 -18.172 -6.707 1 96.94 324 ARG A N 1
ATOM 2405 C CA . ARG A 1 324 ? -7.77 -19.578 -6.633 1 96.94 324 ARG A CA 1
ATOM 2406 C C . ARG A 1 324 ? -7.727 -20.219 -8.008 1 96.94 324 ARG A C 1
ATOM 2408 O O . ARG A 1 324 ? -7.129 -21.297 -8.18 1 96.94 324 ARG A O 1
ATOM 2415 N N . SER A 1 325 ? -8.32 -19.625 -8.992 1 96.75 325 SER A N 1
ATOM 2416 C CA . SER A 1 325 ? -8.383 -20.156 -10.352 1 96.75 325 SER A CA 1
ATOM 2417 C C . SER A 1 325 ? -6.992 -20.234 -10.977 1 96.75 325 SER A C 1
ATOM 2419 O O . SER A 1 325 ? -6.629 -21.25 -11.57 1 96.75 325 SER A O 1
ATOM 2421 N N . LYS A 1 326 ? -6.227 -19.188 -10.773 1 96.31 326 LYS A N 1
ATOM 2422 C CA . LYS A 1 326 ? -4.895 -19.141 -11.375 1 96.31 326 LYS A CA 1
ATOM 2423 C C . LYS A 1 326 ? -3.986 -20.219 -10.773 1 96.31 326 LYS A C 1
ATOM 2425 O O . LYS A 1 326 ? -3.26 -20.891 -11.5 1 96.31 326 LYS A O 1
ATOM 2430 N N . LEU A 1 327 ? -4.047 -20.375 -9.453 1 95.88 327 LEU A N 1
ATOM 2431 C CA . LEU A 1 327 ? -3.227 -21.375 -8.766 1 95.88 327 LEU A CA 1
ATOM 2432 C C . LEU A 1 327 ? -3.6 -22.781 -9.211 1 95.88 327 LEU A C 1
ATOM 2434 O O . LEU A 1 327 ? -2.725 -23.578 -9.562 1 95.88 327 LEU A O 1
ATOM 2438 N N . SER A 1 328 ? -4.895 -23.062 -9.281 1 96.44 328 SER A N 1
ATOM 2439 C CA . SER A 1 328 ? -5.363 -24.391 -9.672 1 96.44 328 SER A CA 1
ATOM 2440 C C . SER A 1 328 ? -5.051 -24.672 -11.133 1 96.44 328 SER A C 1
ATOM 2442 O O . SER A 1 328 ? -4.609 -25.781 -11.469 1 96.44 328 SER A O 1
ATOM 2444 N N . ASP A 1 329 ? -5.227 -23.688 -11.984 1 96.62 329 ASP A N 1
ATOM 2445 C CA . ASP A 1 329 ? -4.965 -23.859 -13.406 1 96.62 329 ASP A CA 1
ATOM 2446 C C . ASP A 1 329 ? -3.492 -24.172 -13.664 1 96.62 329 ASP A C 1
ATOM 2448 O O . ASP A 1 329 ? -3.168 -25.031 -14.484 1 96.62 329 ASP A O 1
ATOM 2452 N N . GLN A 1 330 ? -2.641 -23.516 -12.984 1 95.62 330 GLN A N 1
ATOM 2453 C CA . GLN A 1 330 ? -1.211 -23.734 -13.172 1 95.62 330 GLN A CA 1
ATOM 2454 C C . GLN A 1 330 ? -0.812 -25.156 -12.758 1 95.62 330 GLN A C 1
ATOM 2456 O O . GLN A 1 330 ? -0.028 -25.812 -13.445 1 95.62 330 GLN A O 1
ATOM 2461 N N . VAL A 1 331 ? -1.371 -25.594 -11.664 1 96.62 331 VAL A N 1
ATOM 2462 C CA . VAL A 1 331 ? -1.057 -26.938 -11.156 1 96.62 331 VAL A CA 1
ATOM 2463 C C . VAL A 1 331 ? -1.591 -27.984 -12.125 1 96.62 331 VAL A C 1
ATOM 2465 O O . VAL A 1 331 ? -0.863 -28.906 -12.516 1 96.62 331 VAL A O 1
ATOM 2468 N N . LEU A 1 332 ? -2.822 -27.781 -12.578 1 97.12 332 LEU A N 1
ATOM 2469 C CA . LEU A 1 332 ? -3.467 -28.75 -13.461 1 97.12 332 LEU A CA 1
ATOM 2470 C C . LEU A 1 332 ? -2.771 -28.797 -14.82 1 97.12 332 LEU A C 1
ATOM 2472 O O . LEU A 1 332 ? -2.512 -29.875 -15.352 1 97.12 332 LEU A O 1
ATOM 2476 N N . ASN A 1 333 ? -2.461 -27.688 -15.352 1 96.75 333 ASN A N 1
ATOM 2477 C CA . ASN A 1 333 ? -1.787 -27.625 -16.641 1 96.75 333 ASN A CA 1
ATOM 2478 C C . ASN A 1 333 ? -0.402 -28.266 -16.578 1 96.75 333 ASN A C 1
ATOM 2480 O O . ASN A 1 333 ? -0.03 -29.047 -17.469 1 96.75 333 ASN A O 1
ATOM 2484 N N . THR A 1 334 ? 0.33 -27.938 -15.539 1 96.5 334 THR A N 1
ATOM 2485 C CA . THR A 1 334 ? 1.674 -28.484 -15.398 1 96.5 334 THR A CA 1
ATOM 2486 C C . THR A 1 334 ? 1.623 -30 -15.195 1 96.5 334 THR A C 1
ATOM 2488 O O . THR A 1 334 ? 2.357 -30.734 -15.852 1 96.5 334 THR A O 1
ATOM 2491 N N . THR A 1 335 ? 0.693 -30.438 -14.414 1 96.62 335 THR A N 1
ATOM 2492 C CA . THR A 1 335 ? 0.549 -31.859 -14.148 1 96.62 335 THR A CA 1
ATOM 2493 C C . THR A 1 335 ? 0.131 -32.625 -15.414 1 96.62 335 THR A C 1
ATOM 2495 O O . THR A 1 335 ? 0.656 -33.688 -15.711 1 96.62 335 THR A O 1
ATOM 2498 N N . SER A 1 336 ? -0.796 -32.031 -16.125 1 96.25 336 SER A N 1
ATOM 2499 C CA . SER A 1 336 ? -1.237 -32.625 -17.375 1 96.25 336 SER A CA 1
ATOM 2500 C C . SER A 1 336 ? -0.073 -32.812 -18.344 1 96.25 336 SER A C 1
ATOM 2502 O O . SER A 1 336 ? 0.08 -33.875 -18.953 1 96.25 336 SER A O 1
ATOM 2504 N N . ASN A 1 337 ? 0.753 -31.828 -18.422 1 95.69 337 ASN A N 1
ATOM 2505 C CA . ASN A 1 337 ? 1.912 -31.891 -19.312 1 95.69 337 ASN A CA 1
ATOM 2506 C C . ASN A 1 337 ? 2.91 -32.969 -18.859 1 95.69 337 ASN A C 1
ATOM 2508 O O . ASN A 1 337 ? 3.48 -33.656 -19.688 1 95.69 337 ASN A O 1
ATOM 2512 N N . MET A 1 338 ? 3.104 -33.062 -17.578 1 96.69 338 MET A N 1
ATOM 2513 C CA . MET A 1 338 ? 4.02 -34.031 -17.031 1 96.69 338 MET A CA 1
ATOM 2514 C C . MET A 1 338 ? 3.518 -35.469 -17.297 1 96.69 338 MET A C 1
ATOM 2516 O O . MET A 1 338 ? 4.285 -36.312 -17.719 1 96.69 338 MET A O 1
ATOM 2520 N N . MET A 1 339 ? 2.234 -35.656 -17.125 1 95.5 339 MET A N 1
ATOM 2521 C CA . MET A 1 339 ? 1.642 -36.969 -17.375 1 95.5 339 MET A CA 1
ATOM 2522 C C . MET A 1 339 ? 1.669 -37.344 -18.859 1 95.5 339 MET A C 1
ATOM 2524 O O . MET A 1 339 ? 1.936 -38.469 -19.219 1 95.5 339 MET A O 1
ATOM 2528 N N . ALA A 1 340 ? 1.428 -36.312 -19.688 1 94.31 340 ALA A N 1
ATOM 2529 C CA . ALA A 1 340 ? 1.473 -36.531 -21.141 1 94.31 340 ALA A CA 1
ATOM 2530 C C . ALA A 1 340 ? 2.871 -36.938 -21.578 1 94.31 340 ALA A C 1
ATOM 2532 O O . ALA A 1 340 ? 3.025 -37.844 -22.406 1 94.31 340 ALA A O 1
ATOM 2533 N N . ALA A 1 341 ? 3.855 -36.312 -21.016 1 94.75 341 ALA A N 1
ATOM 2534 C CA . ALA A 1 341 ? 5.238 -36.625 -21.344 1 94.75 341 ALA A CA 1
ATOM 2535 C C . ALA A 1 341 ? 5.586 -38.062 -20.891 1 94.75 341 ALA A C 1
ATOM 2537 O O . ALA A 1 341 ? 6.25 -38.781 -21.609 1 94.75 341 ALA A O 1
ATOM 2538 N N . GLY A 1 342 ? 5.117 -38.406 -19.734 1 96.12 342 GLY A N 1
ATOM 2539 C CA . GLY A 1 342 ? 5.328 -39.781 -19.25 1 96.12 342 GLY A CA 1
ATOM 2540 C C . GLY A 1 342 ? 4.656 -40.812 -20.125 1 96.12 342 GLY A C 1
ATOM 2541 O O . GLY A 1 342 ? 5.25 -41.844 -20.406 1 96.12 342 GLY A O 1
ATOM 2542 N N . TYR A 1 343 ? 3.48 -40.531 -20.578 1 95.44 343 TYR A N 1
ATOM 2543 C CA . TYR A 1 343 ? 2.744 -41.438 -21.438 1 95.44 343 TYR A CA 1
ATOM 2544 C C . TYR A 1 343 ? 3.451 -41.625 -22.766 1 95.44 343 TYR A C 1
ATOM 2546 O O . TYR A 1 343 ? 3.58 -42.75 -23.25 1 95.44 343 TYR A O 1
ATOM 2554 N N . GLN A 1 344 ? 3.949 -40.594 -23.312 1 95.19 344 GLN A N 1
ATOM 2555 C CA . GLN A 1 344 ? 4.684 -40.656 -24.562 1 95.19 344 GLN A CA 1
ATOM 2556 C C . GLN A 1 344 ? 5.945 -41.5 -24.406 1 95.19 344 GLN A C 1
ATOM 2558 O O . GLN A 1 344 ? 6.305 -42.281 -25.312 1 95.19 344 GLN A O 1
ATOM 2563 N N . ALA A 1 345 ? 6.574 -41.375 -23.281 1 96.56 345 ALA A N 1
ATOM 2564 C CA . ALA A 1 345 ? 7.781 -42.156 -23.016 1 96.56 345 ALA A CA 1
ATOM 2565 C C . ALA A 1 345 ? 7.461 -43.656 -22.938 1 96.56 345 ALA A C 1
ATOM 2567 O O . ALA A 1 345 ? 8.172 -44.469 -23.516 1 96.56 345 ALA A O 1
ATOM 2568 N N . ILE A 1 346 ? 6.355 -44 -22.328 1 95.81 346 ILE A N 1
ATOM 2569 C CA . ILE A 1 346 ? 5.941 -45.406 -22.188 1 95.81 346 ILE A CA 1
ATOM 2570 C C . ILE A 1 346 ? 5.559 -45.969 -23.562 1 95.81 346 ILE A C 1
ATOM 2572 O O . ILE A 1 346 ? 5.859 -47.125 -23.859 1 95.81 346 ILE A O 1
ATOM 2576 N N . GLU A 1 347 ? 4.938 -45.188 -24.375 1 93.75 347 GLU A N 1
ATOM 2577 C CA . GLU A 1 347 ? 4.578 -45.594 -25.719 1 93.75 347 GLU A CA 1
ATOM 2578 C C . GLU A 1 347 ? 5.82 -45.875 -26.562 1 93.75 347 GLU A C 1
ATOM 2580 O O . GLU A 1 347 ? 5.891 -46.875 -27.266 1 93.75 347 GLU A O 1
ATOM 2585 N N . SER A 1 348 ? 6.742 -45 -26.406 1 93.88 348 SER A N 1
ATOM 2586 C CA . SER A 1 348 ? 8 -45.219 -27.125 1 93.88 348 SER A CA 1
ATOM 2587 C C . SER A 1 348 ? 8.711 -46.469 -26.672 1 93.88 348 SER A C 1
ATOM 2589 O O . SER A 1 348 ? 9.234 -47.219 -27.484 1 93.88 348 SER A O 1
ATOM 2591 N N . ALA A 1 349 ? 8.711 -46.688 -25.391 1 94 349 ALA A N 1
ATOM 2592 C CA . ALA A 1 349 ? 9.328 -47.906 -24.844 1 94 349 ALA A CA 1
ATOM 2593 C C . ALA A 1 349 ? 8.617 -49.156 -25.359 1 94 349 ALA A C 1
ATOM 2595 O O . ALA A 1 349 ? 9.266 -50.156 -25.656 1 94 349 ALA A O 1
ATOM 2596 N N . SER A 1 350 ? 7.309 -49.094 -25.469 1 93.06 350 SER A N 1
ATOM 2597 C CA . SER A 1 350 ? 6.527 -50.219 -25.984 1 93.06 350 SER A CA 1
ATOM 2598 C C . SER A 1 350 ? 6.898 -50.531 -27.438 1 93.06 350 SER A C 1
ATOM 2600 O O . SER A 1 350 ? 7.047 -51.719 -27.797 1 93.06 350 SER A O 1
ATOM 2602 N N . LYS A 1 351 ? 7.105 -49.5 -28.172 1 90.94 351 LYS A N 1
ATOM 2603 C CA . LYS A 1 351 ? 7.516 -49.688 -29.547 1 90.94 351 LYS A CA 1
ATOM 2604 C C . LYS A 1 351 ? 8.906 -50.312 -29.641 1 90.94 351 LYS A C 1
ATOM 2606 O O . LYS A 1 351 ? 9.125 -51.219 -30.438 1 90.94 351 LYS A O 1
ATOM 2611 N N . LEU A 1 352 ? 9.727 -49.844 -28.797 1 91.88 352 LEU A N 1
ATOM 2612 C CA . LEU A 1 352 ? 11.094 -50.375 -28.812 1 91.88 352 LEU A CA 1
ATOM 2613 C C . LEU A 1 352 ? 11.125 -51.812 -28.328 1 91.88 352 LEU A C 1
ATOM 2615 O O . LEU A 1 352 ? 11.945 -52.594 -28.812 1 91.88 352 LEU A O 1
ATOM 2619 N N . MET A 1 353 ? 10.242 -52.25 -27.438 1 91.94 353 MET A N 1
ATOM 2620 C CA . MET A 1 353 ? 10.148 -53.625 -26.969 1 91.94 353 MET A CA 1
ATOM 2621 C C . MET A 1 353 ? 9.797 -54.562 -28.109 1 91.94 353 MET A C 1
ATOM 2623 O O . MET A 1 353 ? 10.297 -55.688 -28.172 1 91.94 353 MET A O 1
ATOM 2627 N N . LEU A 1 354 ? 9 -54.125 -29.031 1 91.75 354 LEU A N 1
ATOM 2628 C CA . LEU A 1 354 ? 8.57 -54.906 -30.156 1 91.75 354 LEU A CA 1
ATOM 2629 C C . LEU A 1 354 ? 9.656 -55 -31.219 1 91.75 354 LEU A C 1
ATOM 2631 O O . LEU A 1 354 ? 9.742 -55.969 -31.969 1 91.75 354 LEU A O 1
ATOM 2635 N N . ARG A 1 355 ? 10.492 -54.094 -31.203 1 91.69 355 ARG A N 1
ATOM 2636 C CA . ARG A 1 355 ? 11.438 -53.969 -32.312 1 91.69 355 ARG A CA 1
ATOM 2637 C C . ARG A 1 355 ? 12.781 -54.594 -31.938 1 91.69 355 ARG A C 1
ATOM 2639 O O . ARG A 1 355 ? 13.555 -54.969 -32.812 1 91.69 355 ARG A O 1
ATOM 2646 N N . LYS A 1 356 ? 13.031 -54.625 -30.656 1 88.19 356 LYS A N 1
ATOM 2647 C CA . LYS A 1 356 ? 14.344 -55.125 -30.234 1 88.19 356 LYS A CA 1
ATOM 2648 C C . LYS A 1 356 ? 14.258 -56.562 -29.719 1 88.19 356 LYS A C 1
ATOM 2650 O O . LYS A 1 356 ? 13.305 -56.938 -29.047 1 88.19 356 LYS A O 1
ATOM 2655 N N . THR A 1 357 ? 15.32 -57.344 -29.984 1 82.38 357 THR A N 1
ATOM 2656 C CA . THR A 1 357 ? 15.359 -58.75 -29.562 1 82.38 357 THR A CA 1
ATOM 2657 C C . THR A 1 357 ? 15.43 -58.844 -28.047 1 82.38 357 THR A C 1
ATOM 2659 O O . THR A 1 357 ? 14.805 -59.719 -27.453 1 82.38 357 THR A O 1
ATOM 2662 N N . ASN A 1 358 ? 16.094 -57.938 -27.422 1 86.31 358 ASN A N 1
ATOM 2663 C CA . ASN A 1 358 ? 16.219 -57.906 -25.969 1 86.31 358 ASN A CA 1
ATOM 2664 C C . ASN A 1 358 ? 15.297 -56.906 -25.328 1 86.31 358 ASN A C 1
ATOM 2666 O O . ASN A 1 358 ? 15.547 -56.438 -24.219 1 86.31 358 ASN A O 1
ATOM 2670 N N . GLY A 1 359 ? 14.352 -56.469 -26.047 1 88.31 359 GLY A N 1
ATOM 2671 C CA . GLY A 1 359 ? 13.469 -55.375 -25.625 1 88.31 359 GLY A CA 1
ATOM 2672 C C . GLY A 1 359 ? 12.789 -55.656 -24.297 1 88.31 359 GLY A C 1
ATOM 2673 O O . GLY A 1 359 ? 12.672 -54.781 -23.438 1 88.31 359 GLY A O 1
ATOM 2674 N N . VAL A 1 360 ? 12.375 -56.906 -24.094 1 90.5 360 VAL A N 1
ATOM 2675 C CA . VAL A 1 360 ? 11.672 -57.281 -22.875 1 90.5 360 VAL A CA 1
ATOM 2676 C C . VAL A 1 360 ? 12.609 -57.188 -21.672 1 90.5 360 VAL A C 1
ATOM 2678 O O . VAL A 1 360 ? 12.227 -56.656 -20.625 1 90.5 360 VAL A O 1
ATOM 2681 N N . SER A 1 361 ? 13.797 -57.688 -21.875 1 92 361 SER A N 1
ATOM 2682 C CA . SER A 1 361 ? 14.781 -57.625 -20.797 1 92 361 SER A CA 1
ATOM 2683 C C . SER A 1 361 ? 15.117 -56.188 -20.438 1 92 361 SER A C 1
ATOM 2685 O O . SER A 1 361 ? 15.195 -55.812 -19.266 1 92 361 SER A O 1
ATOM 2687 N N . CYS A 1 362 ? 15.227 -55.281 -21.469 1 93.25 362 CYS A N 1
ATOM 2688 C CA . CYS A 1 362 ? 15.5 -53.875 -21.25 1 93.25 362 CYS A CA 1
ATOM 2689 C C . CYS A 1 362 ? 14.352 -53.188 -20.5 1 93.25 362 CYS A C 1
ATOM 2691 O O . CYS A 1 362 ? 14.578 -52.469 -19.531 1 93.25 362 CYS A O 1
ATOM 2693 N N . ALA A 1 363 ? 13.172 -53.5 -20.859 1 92.31 363 ALA A N 1
ATOM 2694 C CA . ALA A 1 363 ? 11.984 -52.906 -20.234 1 92.31 363 ALA A CA 1
ATOM 2695 C C . ALA A 1 363 ? 11.859 -53.344 -18.781 1 92.31 363 ALA A C 1
ATOM 2697 O O . ALA A 1 363 ? 11.469 -52.531 -17.922 1 92.31 363 ALA A O 1
ATOM 2698 N N . ASN A 1 364 ? 12.109 -54.531 -18.453 1 92.5 364 ASN A N 1
ATOM 2699 C CA . ASN A 1 364 ? 12.016 -55.062 -17.094 1 92.5 364 ASN A CA 1
ATOM 2700 C C . ASN A 1 364 ? 12.992 -54.344 -16.156 1 92.5 364 ASN A C 1
ATOM 2702 O O . ASN A 1 364 ? 12.719 -54.188 -14.969 1 92.5 364 ASN A O 1
ATOM 2706 N N . GLY A 1 365 ? 14.062 -53.906 -16.734 1 92.88 365 GLY A N 1
ATOM 2707 C CA . GLY A 1 365 ? 15.07 -53.25 -15.922 1 92.88 365 GLY A CA 1
ATOM 2708 C C . GLY A 1 365 ? 14.844 -51.75 -15.773 1 92.88 365 GLY A C 1
ATOM 2709 O O . GLY A 1 365 ? 15.133 -51.156 -14.727 1 92.88 365 GLY A O 1
ATOM 2710 N N . LEU A 1 366 ? 14.258 -51.094 -16.734 1 95.62 366 LEU A N 1
ATOM 2711 C CA . LEU A 1 366 ? 14.242 -49.625 -16.781 1 95.62 366 LEU A CA 1
ATOM 2712 C C . LEU A 1 366 ? 12.875 -49.094 -16.375 1 95.62 366 LEU A C 1
ATOM 2714 O O . LEU A 1 366 ? 12.773 -48.031 -15.75 1 95.62 366 LEU A O 1
ATOM 2718 N N . THR A 1 367 ? 11.805 -49.812 -16.688 1 96.44 367 THR A N 1
ATOM 2719 C CA . THR A 1 367 ? 10.453 -49.25 -16.641 1 96.44 367 THR A CA 1
ATOM 2720 C C . THR A 1 367 ? 10.008 -49.062 -15.188 1 96.44 367 THR A C 1
ATOM 2722 O O . THR A 1 367 ? 9.461 -48.031 -14.828 1 96.44 367 THR A O 1
ATOM 2725 N N . PRO A 1 368 ? 10.234 -50.125 -14.32 1 95.44 368 PRO A N 1
ATOM 2726 C CA . PRO A 1 368 ? 9.789 -49.906 -12.945 1 95.44 368 PRO A CA 1
ATOM 2727 C C . PRO A 1 368 ? 10.43 -48.688 -12.289 1 95.44 368 PRO A C 1
ATOM 2729 O O . PRO A 1 368 ? 9.75 -47.938 -11.586 1 95.44 368 PRO A O 1
ATOM 2732 N N . ASN A 1 369 ? 11.711 -48.5 -12.562 1 96.06 369 ASN A N 1
ATOM 2733 C CA . ASN A 1 369 ? 12.391 -47.344 -11.992 1 96.06 369 ASN A CA 1
ATOM 2734 C C . ASN A 1 369 ? 11.836 -46.031 -12.555 1 96.06 369 ASN A C 1
ATOM 2736 O O . ASN A 1 369 ? 11.688 -45.031 -11.828 1 96.06 369 ASN A O 1
ATOM 2740 N N . PHE A 1 370 ? 11.555 -45.969 -13.812 1 97.06 370 PHE A N 1
ATOM 2741 C CA . PHE A 1 370 ? 10.984 -44.781 -14.453 1 97.06 370 PHE A CA 1
ATOM 2742 C C . PHE A 1 370 ? 9.633 -44.438 -13.836 1 97.06 370 PHE A C 1
ATOM 2744 O O . PHE A 1 370 ? 9.398 -43.281 -13.438 1 97.06 370 PHE A O 1
ATOM 2751 N N . ILE A 1 371 ? 8.789 -45.438 -13.711 1 97.12 371 ILE A N 1
ATOM 2752 C CA . ILE A 1 371 ? 7.445 -45.25 -13.18 1 97.12 371 ILE A CA 1
ATOM 2753 C C . ILE A 1 371 ? 7.539 -44.719 -11.742 1 97.12 371 ILE A C 1
ATOM 2755 O O . ILE A 1 371 ? 6.855 -43.781 -11.367 1 97.12 371 ILE A O 1
ATOM 2759 N N . ARG A 1 372 ? 8.422 -45.281 -10.961 1 97.31 372 ARG A N 1
ATOM 2760 C CA . ARG A 1 372 ? 8.594 -44.875 -9.57 1 97.31 372 ARG A CA 1
ATOM 2761 C C . ARG A 1 372 ? 9.109 -43.469 -9.477 1 97.31 372 ARG A C 1
ATOM 2763 O O . ARG A 1 372 ? 8.594 -42.656 -8.68 1 97.31 372 ARG A O 1
ATOM 2770 N N . SER A 1 373 ? 10.102 -43.125 -10.266 1 96.19 373 SER A N 1
ATOM 2771 C CA . SER A 1 373 ? 10.703 -41.781 -10.227 1 96.19 373 SER A CA 1
ATOM 2772 C C . SER A 1 373 ? 9.719 -40.719 -10.695 1 96.19 373 SER A C 1
ATOM 2774 O O . SER A 1 373 ? 9.625 -39.656 -10.086 1 96.19 373 SER A O 1
ATOM 2776 N N . LEU A 1 374 ? 9.008 -41 -11.75 1 96.94 374 LEU A N 1
ATOM 2777 C CA . LEU A 1 374 ? 8.031 -40.062 -12.258 1 96.94 374 LEU A CA 1
ATOM 2778 C C . LEU A 1 374 ? 6.906 -39.844 -11.25 1 96.94 374 LEU A C 1
ATOM 2780 O O . LEU A 1 374 ? 6.488 -38.688 -11.008 1 96.94 374 LEU A O 1
ATOM 2784 N N . SER A 1 375 ? 6.434 -40.969 -10.695 1 97.19 375 SER A N 1
ATOM 2785 C CA . SER A 1 375 ? 5.406 -40.875 -9.664 1 97.19 375 SER A CA 1
ATOM 2786 C C . SER A 1 375 ? 5.883 -40.031 -8.477 1 97.19 375 SER A C 1
ATOM 2788 O O . SER A 1 375 ? 5.121 -39.25 -7.922 1 97.19 375 SER A O 1
ATOM 2790 N N . ALA A 1 376 ? 7.121 -40.188 -8.125 1 96.19 376 ALA A N 1
ATOM 2791 C CA . ALA A 1 376 ? 7.695 -39.438 -7.023 1 96.19 376 ALA A CA 1
ATOM 2792 C C . ALA A 1 376 ? 7.707 -37.938 -7.332 1 96.19 376 ALA A C 1
ATOM 2794 O O . ALA A 1 376 ? 7.344 -37.125 -6.484 1 96.19 376 ALA A O 1
ATOM 2795 N N . VAL A 1 377 ? 8.094 -37.531 -8.508 1 95.94 377 VAL A N 1
ATOM 2796 C CA . VAL A 1 377 ? 8.125 -36.125 -8.914 1 95.94 377 VAL A CA 1
ATOM 2797 C C . VAL A 1 377 ? 6.703 -35.562 -8.914 1 95.94 377 VAL A C 1
ATOM 2799 O O . VAL A 1 377 ? 6.469 -34.469 -8.438 1 95.94 377 VAL A O 1
ATOM 2802 N N . LEU A 1 378 ? 5.762 -36.344 -9.406 1 96.38 378 LEU A N 1
ATOM 2803 C CA . LEU A 1 378 ? 4.371 -35.906 -9.461 1 96.38 378 LEU A CA 1
ATOM 2804 C C . LEU A 1 378 ? 3.814 -35.719 -8.055 1 96.38 378 LEU A C 1
ATOM 2806 O O . LEU A 1 378 ? 3.08 -34.75 -7.809 1 96.38 378 LEU A O 1
ATOM 2810 N N . THR A 1 379 ? 4.16 -36.562 -7.172 1 95 379 THR A N 1
ATOM 2811 C CA . THR A 1 379 ? 3.695 -36.469 -5.797 1 95 379 THR A CA 1
ATOM 2812 C C . THR A 1 379 ? 4.215 -35.188 -5.152 1 95 379 THR A C 1
ATOM 2814 O O . THR A 1 379 ? 3.492 -34.5 -4.41 1 95 379 THR A O 1
ATOM 2817 N N . THR A 1 380 ? 5.418 -34.781 -5.43 1 94.19 380 THR A N 1
ATOM 2818 C CA . THR A 1 380 ? 6.047 -33.625 -4.801 1 94.19 380 THR A CA 1
ATOM 2819 C C . THR A 1 380 ? 5.535 -32.344 -5.422 1 94.19 380 THR A C 1
ATOM 2821 O O . THR A 1 380 ? 5.859 -31.25 -4.953 1 94.19 380 THR A O 1
ATOM 2824 N N . THR A 1 381 ? 4.73 -32.469 -6.492 1 95.88 381 THR A N 1
ATOM 2825 C CA . THR A 1 381 ? 4.086 -31.266 -7.055 1 95.88 381 THR A CA 1
ATOM 2826 C C . THR A 1 381 ? 3.174 -30.609 -6.023 1 95.88 381 THR A C 1
ATOM 2828 O O . THR A 1 381 ? 2.98 -29.391 -6.047 1 95.88 381 THR A O 1
ATOM 2831 N N . ALA A 1 382 ? 2.666 -31.422 -5.109 1 95.06 382 ALA A N 1
ATOM 2832 C CA . ALA A 1 382 ? 1.804 -30.891 -4.059 1 95.06 382 ALA A CA 1
ATOM 2833 C C . ALA A 1 382 ? 2.559 -29.891 -3.189 1 95.06 382 ALA A C 1
ATOM 2835 O O . ALA A 1 382 ? 1.96 -28.969 -2.629 1 95.06 382 ALA A O 1
ATOM 2836 N N . ASP A 1 383 ? 3.906 -29.984 -3.088 1 94.56 383 ASP A N 1
ATOM 2837 C CA . ASP A 1 383 ? 4.742 -29.078 -2.303 1 94.56 383 ASP A CA 1
ATOM 2838 C C . ASP A 1 383 ? 4.781 -27.688 -2.926 1 94.56 383 ASP A C 1
ATOM 2840 O O . ASP A 1 383 ? 5.219 -26.734 -2.289 1 94.56 383 ASP A O 1
ATOM 2844 N N . CYS A 1 384 ? 4.293 -27.594 -4.188 1 96 384 CYS A N 1
ATOM 2845 C CA . CYS A 1 384 ? 4.391 -26.328 -4.914 1 96 384 CYS A CA 1
ATOM 2846 C C . CYS A 1 384 ? 3.18 -25.453 -4.637 1 96 384 CYS A C 1
ATOM 2848 O O . CYS A 1 384 ? 3.053 -24.359 -5.207 1 96 384 CYS A O 1
ATOM 2850 N N . PHE A 1 385 ? 2.189 -25.922 -3.809 1 96.12 385 PHE A N 1
ATOM 2851 C CA . PHE A 1 385 ? 1.048 -25.078 -3.504 1 96.12 385 PHE A CA 1
ATOM 2852 C C . PHE A 1 385 ? 0.564 -25.297 -2.076 1 96.12 385 PHE A C 1
ATOM 2854 O O . PHE A 1 385 ? -0.444 -24.734 -1.657 1 96.12 385 PHE A O 1
ATOM 2861 N N . LYS A 1 386 ? 1.242 -26.188 -1.369 1 91.75 386 LYS A N 1
ATOM 2862 C CA . LYS A 1 386 ? 0.934 -26.453 0.032 1 91.75 386 LYS A CA 1
ATOM 2863 C C . LYS A 1 386 ? 2.186 -26.359 0.899 1 91.75 386 LYS A C 1
ATOM 2865 O O . LYS A 1 386 ? 3.305 -26.375 0.385 1 91.75 386 LYS A O 1
ATOM 2870 N N . GLY A 1 387 ? 2.045 -26.188 2.17 1 82.44 387 GLY A N 1
ATOM 2871 C CA . GLY A 1 387 ? 3.162 -26.156 3.1 1 82.44 387 GLY A CA 1
ATOM 2872 C C . GLY A 1 387 ? 3.441 -24.781 3.654 1 82.44 387 GLY A C 1
ATOM 2873 O O . GLY A 1 387 ? 2.66 -23.844 3.441 1 82.44 387 GLY A O 1
ATOM 2874 N N . SER A 1 388 ? 4.617 -24.625 4.344 1 80.62 388 SER A N 1
ATOM 2875 C CA . SER A 1 388 ? 4.93 -23.422 5.109 1 80.62 388 SER A CA 1
ATOM 2876 C C . SER A 1 388 ? 5.195 -22.234 4.191 1 80.62 388 SER A C 1
ATOM 2878 O O . SER A 1 388 ? 4.957 -21.094 4.57 1 80.62 388 SER A O 1
ATOM 2880 N N . ASP A 1 389 ? 5.641 -22.5 3.002 1 83.19 389 ASP A N 1
ATOM 2881 C CA . ASP A 1 389 ? 5.965 -21.438 2.064 1 83.19 389 ASP A CA 1
ATOM 2882 C C . ASP A 1 389 ? 4.707 -20.906 1.385 1 83.19 389 ASP A C 1
ATOM 2884 O O . ASP A 1 389 ? 4.746 -19.859 0.721 1 83.19 389 ASP A O 1
ATOM 2888 N N . PHE A 1 390 ? 3.646 -21.625 1.607 1 91.19 390 PHE A N 1
ATOM 2889 C CA . PHE A 1 390 ? 2.4 -21.25 0.945 1 91.19 390 PHE A CA 1
ATOM 2890 C C . PHE A 1 390 ? 1.29 -21.031 1.964 1 91.19 390 PHE A C 1
ATOM 2892 O O . PHE A 1 390 ? 0.254 -21.703 1.915 1 91.19 390 PHE A O 1
ATOM 2899 N N . SER A 1 391 ? 1.501 -20.078 2.764 1 91.25 391 SER A N 1
ATOM 2900 C CA . SER A 1 391 ? 0.46 -19.734 3.725 1 91.25 391 SER A CA 1
ATOM 2901 C C . SER A 1 391 ? -0.669 -18.953 3.055 1 91.25 391 SER A C 1
ATOM 2903 O O . SER A 1 391 ? -0.511 -17.781 2.729 1 91.25 391 SER A O 1
ATOM 2905 N N . LEU A 1 392 ? -1.823 -19.562 3.033 1 93.69 392 LEU A N 1
ATOM 2906 C CA . LEU A 1 392 ? -2.938 -19 2.281 1 93.69 392 LEU A CA 1
ATOM 2907 C C . LEU A 1 392 ? -3.646 -17.922 3.09 1 93.69 392 LEU A C 1
ATOM 2909 O O . LEU A 1 392 ? -4.289 -17.031 2.521 1 93.69 392 LEU A O 1
ATOM 2913 N N . ASN A 1 393 ? -3.516 -17.953 4.398 1 94 393 ASN A N 1
ATOM 2914 C CA . ASN A 1 393 ? -4.297 -17.078 5.262 1 94 393 ASN A CA 1
ATOM 2915 C C . ASN A 1 393 ? -3.535 -15.797 5.605 1 94 393 ASN A C 1
ATOM 2917 O O . ASN A 1 393 ? -4.129 -14.82 6.059 1 94 393 ASN A O 1
ATOM 2921 N N . ASP A 1 394 ? -2.268 -15.766 5.414 1 92.38 394 ASP A N 1
ATOM 2922 C CA . ASP A 1 394 ? -1.429 -14.688 5.926 1 92.38 394 ASP A CA 1
ATOM 2923 C C . ASP A 1 394 ? -1.782 -13.359 5.27 1 92.38 394 ASP A C 1
ATOM 2925 O O . ASP A 1 394 ? -1.888 -12.336 5.945 1 92.38 394 ASP A O 1
ATOM 2929 N N . GLY A 1 395 ? -1.972 -13.383 3.906 1 92.56 395 GLY A N 1
ATOM 2930 C CA . GLY A 1 395 ? -2.342 -12.156 3.219 1 92.56 395 GLY A CA 1
ATOM 2931 C C . GLY A 1 395 ? -3.637 -11.547 3.732 1 92.56 395 GLY A C 1
ATOM 2932 O O . GLY A 1 395 ? -3.697 -10.352 4.023 1 92.56 395 GLY A O 1
ATOM 2933 N N . VAL A 1 396 ? -4.605 -12.375 3.955 1 95.62 396 VAL A N 1
ATOM 2934 C CA . VAL A 1 396 ? -5.914 -11.938 4.426 1 95.62 396 VAL A CA 1
ATOM 2935 C C . VAL A 1 396 ? -5.809 -11.461 5.871 1 95.62 396 VAL A C 1
ATOM 2937 O O . VAL A 1 396 ? -6.355 -10.414 6.227 1 95.62 396 VAL A O 1
ATOM 2940 N N . LYS A 1 397 ? -5.109 -12.156 6.695 1 94.56 397 LYS A N 1
ATOM 2941 C CA . LYS A 1 397 ? -4.93 -11.781 8.094 1 94.56 397 LYS A CA 1
ATOM 2942 C C . LYS A 1 397 ? -4.25 -10.422 8.219 1 94.56 397 LYS A C 1
ATOM 2944 O O . LYS A 1 397 ? -4.707 -9.562 8.969 1 94.56 397 LYS A O 1
ATOM 2949 N N . THR A 1 398 ? -3.186 -10.25 7.508 1 93.81 398 THR A N 1
ATOM 2950 C CA . THR A 1 398 ? -2.418 -9.016 7.559 1 93.81 398 THR A CA 1
ATOM 2951 C C . THR A 1 398 ? -3.264 -7.832 7.098 1 93.81 398 THR A C 1
ATOM 2953 O O . THR A 1 398 ? -3.285 -6.785 7.746 1 93.81 398 THR A O 1
ATOM 2956 N N . GLN A 1 399 ? -3.982 -8.031 5.996 1 94.62 399 GLN A N 1
ATOM 2957 C CA . GLN A 1 399 ? -4.723 -6.906 5.438 1 94.62 399 GLN A CA 1
ATOM 2958 C C . GLN A 1 399 ? -5.992 -6.633 6.242 1 94.62 399 GLN A C 1
ATOM 2960 O O . GLN A 1 399 ? -6.504 -5.508 6.246 1 94.62 399 GLN A O 1
ATOM 2965 N N . THR A 1 400 ? -6.516 -7.648 6.973 1 95.94 400 THR A N 1
ATOM 2966 C CA . THR A 1 400 ? -7.594 -7.395 7.922 1 95.94 400 THR A CA 1
ATOM 2967 C C . THR A 1 400 ? -7.113 -6.484 9.055 1 95.94 400 THR A C 1
ATOM 2969 O O . THR A 1 400 ? -7.836 -5.586 9.484 1 95.94 400 THR A O 1
ATOM 2972 N N . ALA A 1 401 ? -5.902 -6.742 9.516 1 94.94 401 ALA A N 1
ATOM 2973 C CA . ALA A 1 401 ? -5.316 -5.883 10.539 1 94.94 401 ALA A CA 1
ATOM 2974 C C . ALA A 1 401 ? -5.137 -4.457 10.023 1 94.94 401 ALA A C 1
ATOM 2976 O O . ALA A 1 401 ? -5.383 -3.492 10.75 1 94.94 401 ALA A O 1
ATOM 2977 N N . VAL A 1 402 ? -4.707 -4.34 8.789 1 94.94 402 VAL A N 1
ATOM 2978 C CA . VAL A 1 402 ? -4.555 -3.021 8.18 1 94.94 402 VAL A CA 1
ATOM 2979 C C . VAL A 1 402 ? -5.914 -2.326 8.102 1 94.94 402 VAL A C 1
ATOM 2981 O O . VAL A 1 402 ? -6.023 -1.132 8.391 1 94.94 402 VAL A O 1
ATOM 2984 N N . ALA A 1 403 ? -6.941 -3.061 7.711 1 96.12 403 ALA A N 1
ATOM 2985 C CA . ALA A 1 403 ? -8.289 -2.508 7.668 1 96.12 403 ALA A CA 1
ATOM 2986 C C . ALA A 1 403 ? -8.719 -2.002 9.047 1 96.12 403 ALA A C 1
ATOM 2988 O O . ALA A 1 403 ? -9.367 -0.958 9.156 1 96.12 403 ALA A O 1
ATOM 2989 N N . ALA A 1 404 ? -8.367 -2.719 10.055 1 96.56 404 ALA A N 1
ATOM 2990 C CA . ALA A 1 404 ? -8.672 -2.307 11.422 1 96.56 404 ALA A CA 1
ATOM 2991 C C . ALA A 1 404 ? -7.957 -1.007 11.781 1 96.56 404 ALA A C 1
ATOM 2993 O O . ALA A 1 404 ? -8.539 -0.121 12.414 1 96.56 404 ALA A O 1
ATOM 2994 N N . ASP A 1 405 ? -6.715 -0.888 11.352 1 95.38 405 ASP A N 1
ATOM 2995 C CA . ASP A 1 405 ? -5.949 0.332 11.594 1 95.38 405 ASP A CA 1
ATOM 2996 C C . ASP A 1 405 ? -6.594 1.528 10.891 1 95.38 405 ASP A C 1
ATOM 2998 O O . ASP A 1 405 ? -6.68 2.615 11.469 1 95.38 405 ASP A O 1
ATOM 3002 N N . ILE A 1 406 ? -6.953 1.293 9.617 1 95.69 406 ILE A N 1
ATOM 3003 C CA . ILE A 1 406 ? -7.602 2.359 8.867 1 95.69 406 ILE A CA 1
ATOM 3004 C C . ILE A 1 406 ? -8.883 2.787 9.57 1 95.69 406 ILE A C 1
ATOM 3006 O O . ILE A 1 406 ? -9.164 3.982 9.703 1 95.69 406 ILE A O 1
ATOM 3010 N N . ARG A 1 407 ? -9.656 1.789 10.039 1 96.31 407 ARG A N 1
ATOM 3011 C CA . ARG A 1 407 ? -10.859 2.074 10.82 1 96.31 407 ARG A CA 1
ATOM 3012 C C . ARG A 1 407 ? -10.523 2.916 12.047 1 96.31 407 ARG A C 1
ATOM 3014 O O . ARG A 1 407 ? -11.234 3.873 12.359 1 96.31 407 ARG A O 1
ATOM 3021 N N . ASP A 1 408 ? -9.461 2.607 12.734 1 95.94 408 ASP A N 1
ATOM 3022 C CA . ASP A 1 408 ? -9.062 3.369 13.914 1 95.94 408 ASP A CA 1
ATOM 3023 C C . ASP A 1 408 ? -8.711 4.809 13.547 1 95.94 408 ASP A C 1
ATOM 3025 O O . ASP A 1 408 ? -8.984 5.734 14.312 1 95.94 408 ASP A O 1
ATOM 3029 N N . ASN A 1 409 ? -8.117 4.973 12.398 1 94.81 409 ASN A N 1
ATOM 3030 C CA . ASN A 1 409 ? -7.832 6.316 11.914 1 94.81 409 ASN A CA 1
ATOM 3031 C C . ASN A 1 409 ? -9.117 7.113 11.672 1 94.81 409 ASN A C 1
ATOM 3033 O O . ASN A 1 409 ? -9.188 8.297 12.023 1 94.81 409 ASN A O 1
ATOM 3037 N N . VAL A 1 410 ? -10.086 6.461 11.094 1 95.5 410 VAL A N 1
ATOM 3038 C CA . VAL A 1 410 ? -11.367 7.117 10.852 1 95.5 410 VAL A CA 1
ATOM 3039 C C . VAL A 1 410 ? -12.039 7.449 12.18 1 95.5 410 VAL A C 1
ATOM 3041 O O . VAL A 1 410 ? -12.523 8.57 12.375 1 95.5 410 VAL A O 1
ATOM 3044 N N . LEU A 1 411 ? -11.984 6.52 13.102 1 96.62 411 LEU A N 1
ATOM 3045 C CA . LEU A 1 411 ? -12.609 6.703 14.406 1 96.62 411 LEU A CA 1
ATOM 3046 C C . LEU A 1 411 ? -11.953 7.855 15.164 1 96.62 411 LEU A C 1
ATOM 3048 O O . LEU A 1 411 ? -12.617 8.57 15.914 1 96.62 411 LEU A O 1
ATOM 3052 N N . TYR A 1 412 ? -10.68 8.023 14.883 1 94.88 412 TYR A N 1
ATOM 3053 C CA . TYR A 1 412 ? -9.969 9.141 15.5 1 94.88 412 TYR A CA 1
ATOM 3054 C C . TYR A 1 412 ? -10.672 10.461 15.203 1 94.88 412 TYR A C 1
ATOM 3056 O O . TYR A 1 412 ? -10.945 11.242 16.109 1 94.88 412 TYR A O 1
ATOM 3064 N N . TYR A 1 413 ? -11.031 10.695 14.008 1 94.38 413 TYR A N 1
ATOM 3065 C CA . TYR A 1 413 ? -11.648 11.953 13.594 1 94.38 413 TYR A CA 1
ATOM 3066 C C . TYR A 1 413 ? -13.078 12.055 14.109 1 94.38 413 TYR A C 1
ATOM 3068 O O . TYR A 1 413 ? -13.516 13.117 14.547 1 94.38 413 TYR A O 1
ATOM 3076 N N . LEU A 1 414 ? -13.789 10.984 14.125 1 95.94 414 LEU A N 1
ATOM 3077 C CA . LEU A 1 414 ? -15.164 11 14.609 1 95.94 414 LEU A CA 1
ATOM 3078 C C . LEU A 1 414 ? -15.203 11.211 16.125 1 95.94 414 LEU A C 1
ATOM 3080 O O . LEU A 1 414 ? -16.094 11.891 16.625 1 95.94 414 LEU A O 1
ATOM 3084 N N . LYS A 1 415 ? -14.242 10.602 16.781 1 94.75 415 LYS A N 1
ATOM 3085 C CA . LYS A 1 415 ? -14.148 10.828 18.219 1 94.75 415 LYS A CA 1
ATOM 3086 C C . LYS A 1 415 ? -13.836 12.281 18.547 1 94.75 415 LYS A C 1
ATOM 3088 O O . LYS A 1 415 ? -14.375 12.852 19.5 1 94.75 415 LYS A O 1
ATOM 3093 N N . LEU A 1 416 ? -12.969 12.828 17.703 1 93.5 416 LEU A N 1
ATOM 3094 C CA . LEU A 1 416 ? -12.68 14.25 17.844 1 93.5 416 LEU A CA 1
ATOM 3095 C C . LEU A 1 416 ? -13.953 15.078 17.719 1 93.5 416 LEU A C 1
ATOM 3097 O O . LEU A 1 416 ? -14.195 15.984 18.516 1 93.5 416 LEU A O 1
ATOM 3101 N N . LEU A 1 417 ? -14.766 14.805 16.781 1 94.5 417 LEU A N 1
ATOM 3102 C CA . LEU A 1 417 ? -16.031 15.5 16.562 1 94.5 417 LEU A CA 1
ATOM 3103 C C . LEU A 1 417 ? -16.969 15.336 17.75 1 94.5 417 LEU A C 1
ATOM 3105 O O . LEU A 1 417 ? -17.562 16.312 18.219 1 94.5 417 LEU A O 1
ATOM 3109 N N . ASN A 1 418 ? -17.062 14.156 18.25 1 95.56 418 ASN A N 1
ATOM 3110 C CA . ASN A 1 418 ? -17.922 13.883 19.391 1 95.56 418 ASN A CA 1
ATOM 3111 C C . ASN A 1 418 ? -17.438 14.602 20.656 1 95.56 418 ASN A C 1
ATOM 3113 O O . ASN A 1 418 ? -18.234 15.078 21.453 1 95.56 418 ASN A O 1
ATOM 3117 N N . GLU A 1 419 ? -16.125 14.648 20.812 1 93.88 419 GLU A N 1
ATOM 3118 C CA . GLU A 1 419 ? -15.547 15.312 21.984 1 93.88 419 GLU A CA 1
ATOM 3119 C C . GLU A 1 419 ? -15.859 16.797 21.984 1 93.88 419 GLU A C 1
ATOM 3121 O O . GLU A 1 419 ? -15.992 17.406 23.047 1 93.88 419 GLU A O 1
ATOM 3126 N N . MET A 1 420 ? -16.047 17.375 20.797 1 93.38 420 MET A N 1
ATOM 3127 C CA . MET A 1 420 ? -16.375 18.781 20.688 1 93.38 420 MET A CA 1
ATOM 3128 C C . MET A 1 420 ? -17.75 19.078 21.266 1 93.38 420 MET A C 1
ATOM 3130 O O . MET A 1 420 ? -18.047 20.203 21.641 1 93.38 420 MET A O 1
ATOM 3134 N N . LEU A 1 421 ? -18.578 18.062 21.391 1 93.88 421 LEU A N 1
ATOM 3135 C CA . LEU A 1 421 ? -19.938 18.234 21.875 1 93.88 421 LEU A CA 1
ATOM 3136 C C . LEU A 1 421 ? -20.109 17.656 23.266 1 93.88 421 LEU A C 1
ATOM 3138 O O . LEU A 1 421 ? -21.172 17.766 23.875 1 93.88 421 LEU A O 1
ATOM 3142 N N . SER A 1 422 ? -19.156 16.984 23.797 1 91.38 422 SER A N 1
ATOM 3143 C CA . SER A 1 422 ? -19.266 16.203 25.031 1 91.38 422 SER A CA 1
ATOM 3144 C C . SER A 1 422 ? -19.703 17.078 26.203 1 91.38 422 SER A C 1
ATOM 3146 O O . SER A 1 422 ? -20.453 16.625 27.062 1 91.38 422 SER A O 1
ATOM 3148 N N . SER A 1 423 ? -19.312 18.312 26.266 1 87.88 423 SER A N 1
ATOM 3149 C CA . SER A 1 423 ? -19.641 19.172 27.406 1 87.88 423 SER A CA 1
ATOM 3150 C C . SER A 1 423 ? -20.594 20.297 27 1 87.88 423 SER A C 1
ATOM 3152 O O . SER A 1 423 ? -20.625 21.344 27.641 1 87.88 423 SER A O 1
ATOM 3154 N N . VAL A 1 424 ? -21.25 20.062 25.922 1 94.12 424 VAL A N 1
ATOM 3155 C CA . VAL A 1 424 ? -22.141 21.109 25.422 1 94.12 424 VAL A CA 1
ATOM 3156 C C . VAL A 1 424 ? -23.594 20.703 25.641 1 94.12 424 VAL A C 1
ATOM 3158 O O . VAL A 1 424 ? -24.016 19.641 25.156 1 94.12 424 VAL A O 1
ATOM 3161 N N . PHE A 1 425 ? -24.312 21.469 26.391 1 91.81 425 PHE A N 1
ATOM 3162 C CA . PHE A 1 425 ? -25.734 21.234 26.672 1 91.81 425 PHE A CA 1
ATOM 3163 C C . PHE A 1 425 ? -26.547 22.484 26.344 1 91.81 425 PHE A C 1
ATOM 3165 O O . PHE A 1 425 ? -25.984 23.562 26.125 1 91.81 425 PHE A O 1
ATOM 3172 N N . ASN A 1 426 ? -27.875 22.234 26.188 1 92.19 426 ASN A N 1
ATOM 3173 C CA . ASN A 1 426 ? -28.766 23.375 25.953 1 92.19 426 ASN A CA 1
ATOM 3174 C C . ASN A 1 426 ? -28.656 24.422 27.062 1 92.19 426 ASN A C 1
ATOM 3176 O O . ASN A 1 426 ? -28.875 25.609 26.812 1 92.19 426 ASN A O 1
ATOM 3180 N N . SER A 1 427 ? -28.266 24 28.234 1 91.25 427 SER A N 1
ATOM 3181 C CA . SER A 1 427 ? -28.141 24.891 29.375 1 91.25 427 SER A CA 1
ATOM 3182 C C . SER A 1 427 ? -26.75 25.516 29.438 1 91.25 427 SER A C 1
ATOM 3184 O O . SER A 1 427 ? -26.5 26.391 30.266 1 91.25 427 SER A O 1
ATOM 3186 N N . SER A 1 428 ? -25.812 25.125 28.531 1 92.31 428 SER A N 1
ATOM 3187 C CA . SER A 1 428 ? -24.469 25.672 28.516 1 92.31 428 SER A CA 1
ATOM 3188 C C . SER A 1 428 ? -24.484 27.141 28.094 1 92.31 428 SER A C 1
ATOM 3190 O O . SER A 1 428 ? -25.328 27.547 27.297 1 92.31 428 SER A O 1
ATOM 3192 N N . PRO A 1 429 ? -23.578 27.922 28.641 1 89.5 429 PRO A N 1
ATOM 3193 C CA . PRO A 1 429 ? -23.484 29.312 28.219 1 89.5 429 PRO A CA 1
ATOM 3194 C C . PRO A 1 429 ? -23.328 29.469 26.703 1 89.5 429 PRO A C 1
ATOM 3196 O O . PRO A 1 429 ? -22.812 28.562 26.047 1 89.5 429 PRO A O 1
ATOM 3199 N N . ALA A 1 430 ? -23.75 30.609 26.156 1 87.25 430 ALA A N 1
ATOM 3200 C CA . ALA A 1 430 ? -23.719 30.875 24.719 1 87.25 430 ALA A CA 1
ATOM 3201 C C . ALA A 1 430 ? -22.281 30.797 24.188 1 87.25 430 ALA A C 1
ATOM 3203 O O . ALA A 1 430 ? -22.062 30.312 23.078 1 87.25 430 ALA A O 1
ATOM 3204 N N . THR A 1 431 ? -21.328 31.203 25 1 85.12 431 THR A N 1
ATOM 3205 C CA . THR A 1 431 ? -19.922 31.219 24.578 1 85.12 431 THR A CA 1
ATOM 3206 C C . THR A 1 431 ? -19.422 29.797 24.328 1 85.12 431 THR A C 1
ATOM 3208 O O . THR A 1 431 ? -18.641 29.562 23.406 1 85.12 431 THR A O 1
ATOM 3211 N N . VAL A 1 432 ? -19.875 28.906 25.125 1 89.31 432 VAL A N 1
ATOM 3212 C CA . VAL A 1 432 ? -19.469 27.5 24.984 1 89.31 432 VAL A CA 1
ATOM 3213 C C . VAL A 1 432 ? -20.078 26.906 23.719 1 89.31 432 VAL A C 1
ATOM 3215 O O . VAL A 1 432 ? -19.375 26.234 22.953 1 89.31 432 VAL A O 1
ATOM 3218 N N . ARG A 1 433 ? -21.312 27.109 23.422 1 92.94 433 ARG A N 1
ATOM 3219 C CA . ARG A 1 433 ? -22.016 26.594 22.25 1 92.94 433 ARG A CA 1
ATOM 3220 C C . ARG A 1 433 ? -21.469 27.203 20.969 1 92.94 433 ARG A C 1
ATOM 3222 O O . ARG A 1 433 ? -21.297 26.5 19.969 1 92.94 433 ARG A O 1
ATOM 3229 N N . ILE A 1 434 ? -21.125 28.531 21.016 1 90.25 434 ILE A N 1
ATOM 3230 C CA . ILE A 1 434 ? -20.547 29.203 19.859 1 90.25 434 ILE A CA 1
ATOM 3231 C C . ILE A 1 434 ? -19.172 28.609 19.547 1 90.25 434 ILE A C 1
ATOM 3233 O O . ILE A 1 434 ? -18.844 28.375 18.391 1 90.25 434 ILE A O 1
ATOM 3237 N N . THR A 1 435 ? -18.438 28.344 20.609 1 90 435 THR A N 1
ATOM 3238 C CA . THR A 1 435 ? -17.125 27.75 20.438 1 90 435 THR A CA 1
ATOM 3239 C C . THR A 1 435 ? -17.234 26.359 19.812 1 90 435 THR A C 1
ATOM 3241 O O . THR A 1 435 ? -16.484 26.016 18.891 1 90 435 THR A O 1
ATOM 3244 N N . ALA A 1 436 ? -18.141 25.609 20.266 1 94.25 436 ALA A N 1
ATOM 3245 C CA . ALA A 1 436 ? -18.344 24.266 19.719 1 94.25 436 ALA A CA 1
ATOM 3246 C C . ALA A 1 436 ? -18.75 24.328 18.25 1 94.25 436 ALA A C 1
ATOM 3248 O O . ALA A 1 436 ? -18.25 23.531 17.438 1 94.25 436 ALA A O 1
ATOM 3249 N N . ASP A 1 437 ? -19.594 25.219 17.891 1 93.62 437 ASP A N 1
ATOM 3250 C CA . ASP A 1 437 ? -20 25.391 16.516 1 93.62 437 ASP A CA 1
ATOM 3251 C C . ASP A 1 437 ? -18.812 25.781 15.625 1 93.62 437 ASP A C 1
ATOM 3253 O O . ASP A 1 437 ? -18.688 25.266 14.508 1 93.62 437 ASP A O 1
ATOM 3257 N N . ALA A 1 438 ? -18 26.656 16.156 1 92.12 438 ALA A N 1
ATOM 3258 C CA . ALA A 1 438 ? -16.812 27.062 15.414 1 92.12 438 ALA A CA 1
ATOM 3259 C C . ALA A 1 438 ? -15.867 25.891 15.211 1 92.12 438 ALA A C 1
ATOM 3261 O O . ALA A 1 438 ? -15.273 25.75 14.141 1 92.12 438 ALA A O 1
ATOM 3262 N N . HIS A 1 439 ? -15.75 25.094 16.266 1 93.5 439 HIS A N 1
ATOM 3263 C CA . HIS A 1 439 ? -14.898 23.922 16.172 1 93.5 439 HIS A CA 1
ATOM 3264 C C . HIS A 1 439 ? -15.414 22.953 15.109 1 93.5 439 HIS A C 1
ATOM 3266 O O . HIS A 1 439 ? -14.641 22.453 14.281 1 93.5 439 HIS A O 1
ATOM 3272 N N . ILE A 1 440 ? -16.672 22.688 15.109 1 94.69 440 ILE A N 1
ATOM 3273 C CA . ILE A 1 440 ? -17.281 21.75 14.172 1 94.69 440 ILE A CA 1
ATOM 3274 C C . ILE A 1 440 ? -17.172 22.281 12.75 1 94.69 440 ILE A C 1
ATOM 3276 O O . ILE A 1 440 ? -16.828 21.547 11.828 1 94.69 440 ILE A O 1
ATOM 3280 N N . THR A 1 441 ? -17.406 23.578 12.609 1 92 441 THR A N 1
ATOM 3281 C CA . THR A 1 441 ? -17.266 24.203 11.297 1 92 441 THR A CA 1
ATOM 3282 C C . THR A 1 441 ? -15.844 24.094 10.781 1 92 441 THR A C 1
ATOM 3284 O O . THR A 1 441 ? -15.617 23.781 9.609 1 92 441 THR A O 1
ATOM 3287 N N . SER A 1 442 ? -14.922 24.375 11.703 1 92.12 442 SER A N 1
ATOM 3288 C CA . SER A 1 442 ? -13.516 24.25 11.336 1 92.12 442 SER A CA 1
ATOM 3289 C C . SER A 1 442 ? -13.164 22.812 10.977 1 92.12 442 SER A C 1
ATOM 3291 O O . SER A 1 442 ? -12.391 22.562 10.039 1 92.12 442 SER A O 1
ATOM 3293 N N . PHE A 1 443 ? -13.68 21.844 11.703 1 92.81 443 PHE A N 1
ATOM 3294 C CA . PHE A 1 443 ? -13.469 20.422 11.438 1 92.81 443 PHE A CA 1
ATOM 3295 C C . PHE A 1 443 ? -13.875 20.078 10.016 1 92.81 443 PHE A C 1
ATOM 3297 O O . PHE A 1 443 ? -13.086 19.5 9.258 1 92.81 443 PHE A O 1
ATOM 3304 N N . PHE A 1 444 ? -15.047 20.469 9.602 1 91.94 444 PHE A N 1
ATOM 3305 C CA . PHE A 1 444 ? -15.578 20.047 8.312 1 91.94 444 PHE A CA 1
ATOM 3306 C C . PHE A 1 444 ? -14.922 20.828 7.18 1 91.94 444 PHE A C 1
ATOM 3308 O O . PHE A 1 444 ? -14.945 20.391 6.027 1 91.94 444 PHE A O 1
ATOM 3315 N N . SER A 1 445 ? -14.336 21.953 7.445 1 87.88 445 SER A N 1
ATOM 3316 C CA . SER A 1 445 ? -13.602 22.688 6.426 1 87.88 445 SER A CA 1
ATOM 3317 C C . SER A 1 445 ? -12.336 21.938 6.016 1 87.88 445 SER A C 1
ATOM 3319 O O . SER A 1 445 ? -11.789 22.172 4.934 1 87.88 445 SER A O 1
ATOM 3321 N N . GLN A 1 446 ? -11.852 21 6.914 1 85.5 446 GLN A N 1
ATOM 3322 C CA . GLN A 1 446 ? -10.633 20.234 6.664 1 85.5 446 GLN A CA 1
ATOM 3323 C C . GLN A 1 446 ? -10.953 18.844 6.137 1 85.5 446 GLN A C 1
ATOM 3325 O O . GLN A 1 446 ? -10.055 18.094 5.762 1 85.5 446 GLN A O 1
ATOM 3330 N N . SER A 1 447 ? -12.148 18.469 5.91 1 81.5 447 SER A N 1
ATOM 3331 C CA . SER A 1 447 ? -12.547 17.062 5.766 1 81.5 447 SER A CA 1
ATOM 3332 C C . SER A 1 447 ? -12.203 16.531 4.379 1 81.5 447 SER A C 1
ATOM 3334 O O . SER A 1 447 ? -12 15.336 4.199 1 81.5 447 SER A O 1
ATOM 3336 N N . SER A 1 448 ? -12.086 17.359 3.379 1 77.81 448 SER A N 1
ATOM 3337 C CA . SER A 1 448 ? -11.797 16.859 2.033 1 77.81 448 SER A CA 1
ATOM 3338 C C . SER A 1 448 ? -10.43 16.188 1.97 1 77.81 448 SER A C 1
ATOM 3340 O O . SER A 1 448 ? -10.273 15.156 1.321 1 77.81 448 SER A O 1
ATOM 3342 N N . GLY A 1 449 ? -9.531 16.609 2.668 1 81.56 449 GLY A N 1
ATOM 3343 C CA . GLY A 1 449 ? -8.18 16.078 2.627 1 81.56 449 GLY A CA 1
ATOM 3344 C C . GLY A 1 449 ? -8.07 14.711 3.283 1 81.56 449 GLY A C 1
ATOM 3345 O O . GLY A 1 449 ? -7.457 13.797 2.727 1 81.56 449 GLY A O 1
ATOM 3346 N N . ILE A 1 450 ? -8.812 14.492 4.289 1 88.12 450 ILE A N 1
ATOM 3347 C CA . ILE A 1 450 ? -8.641 13.266 5.062 1 88.12 450 ILE A CA 1
ATOM 3348 C C . ILE A 1 450 ? -9.398 12.125 4.398 1 88.12 450 ILE A C 1
ATOM 3350 O O . ILE A 1 450 ? -8.977 10.969 4.453 1 88.12 450 ILE A O 1
ATOM 3354 N N . VAL A 1 451 ? -10.523 12.477 3.746 1 89.75 451 VAL A N 1
ATOM 3355 C CA . VAL A 1 451 ? -11.305 11.469 3.053 1 89.75 451 VAL A CA 1
ATOM 3356 C C . VAL A 1 451 ? -10.477 10.852 1.928 1 89.75 451 VAL A C 1
ATOM 3358 O O . VAL A 1 451 ? -10.484 9.633 1.737 1 89.75 451 VAL A O 1
ATOM 3361 N N . GLU A 1 452 ? -9.781 11.719 1.227 1 91.69 452 GLU A N 1
ATOM 3362 C CA . GLU A 1 452 ? -8.906 11.234 0.161 1 91.69 452 GLU A CA 1
ATOM 3363 C C . GLU A 1 452 ? -7.805 10.336 0.712 1 91.69 452 GLU A C 1
ATOM 3365 O O . GLU A 1 452 ? -7.473 9.312 0.109 1 91.69 452 GLU A O 1
ATOM 3370 N N . THR A 1 453 ? -7.316 10.641 1.85 1 92.56 453 THR A N 1
ATOM 3371 C CA . THR A 1 453 ? -6.262 9.844 2.469 1 92.56 453 THR A CA 1
ATOM 3372 C C . THR A 1 453 ? -6.785 8.469 2.877 1 92.56 453 THR A C 1
ATOM 3374 O O . THR A 1 453 ? -6.117 7.457 2.664 1 92.56 453 THR A O 1
ATOM 3377 N N . PHE A 1 454 ? -8.008 8.398 3.438 1 94.44 454 PHE A N 1
ATOM 3378 C CA . PHE A 1 454 ? -8.602 7.117 3.795 1 94.44 454 PHE A CA 1
ATOM 3379 C C . PHE A 1 454 ? -8.797 6.242 2.561 1 94.44 454 PHE A C 1
ATOM 3381 O O . PHE A 1 454 ? -8.523 5.039 2.598 1 94.44 454 PHE A O 1
ATOM 3388 N N . SER A 1 455 ? -9.273 6.938 1.512 1 94.69 455 SER A N 1
ATOM 3389 C CA . SER A 1 455 ? -9.461 6.207 0.264 1 94.69 455 SER A CA 1
ATOM 3390 C C . SER A 1 455 ? -8.148 5.621 -0.245 1 94.69 455 SER A C 1
ATOM 3392 O O . SER A 1 455 ? -8.109 4.48 -0.714 1 94.69 455 SER A O 1
ATOM 3394 N N . GLN A 1 456 ? -7.141 6.395 -0.11 1 93.88 456 GLN A N 1
ATOM 3395 C CA . GLN A 1 456 ? -5.824 5.93 -0.536 1 93.88 456 GLN A CA 1
ATOM 3396 C C . GLN A 1 456 ? -5.34 4.77 0.328 1 93.88 456 GLN A C 1
ATOM 3398 O O . GLN A 1 456 ? -4.77 3.805 -0.183 1 93.88 456 GLN A O 1
ATOM 3403 N N . GLN A 1 457 ? -5.535 4.824 1.587 1 94.62 457 GLN A N 1
ATOM 3404 C CA . GLN A 1 457 ? -5.145 3.736 2.479 1 94.62 457 GLN A CA 1
ATOM 3405 C C . GLN A 1 457 ? -5.859 2.438 2.107 1 94.62 457 GLN A C 1
ATOM 3407 O O . GLN A 1 457 ? -5.238 1.373 2.066 1 94.62 457 GLN A O 1
ATOM 3412 N N . LEU A 1 458 ? -7.129 2.59 1.826 1 96.25 458 LEU A N 1
ATOM 3413 C CA . LEU A 1 458 ? -7.918 1.421 1.448 1 96.25 458 LEU A CA 1
ATOM 3414 C C . LEU A 1 458 ? -7.43 0.842 0.125 1 96.25 458 LEU A C 1
ATOM 3416 O O . LEU A 1 458 ? -7.312 -0.377 -0.019 1 96.25 458 LEU A O 1
ATOM 3420 N N . ALA A 1 459 ? -7.129 1.688 -0.804 1 94.88 459 ALA A N 1
ATOM 3421 C CA . ALA A 1 459 ? -6.594 1.24 -2.088 1 94.88 459 ALA A CA 1
ATOM 3422 C C . ALA A 1 459 ? -5.254 0.533 -1.906 1 94.88 459 ALA A C 1
ATOM 3424 O O . ALA A 1 459 ? -4.984 -0.472 -2.566 1 94.88 459 ALA A O 1
ATOM 3425 N N . ASN A 1 460 ? -4.41 1.1 -1.045 1 95.12 460 ASN A N 1
ATOM 3426 C CA . ASN A 1 460 ? -3.117 0.488 -0.757 1 95.12 460 ASN A CA 1
ATOM 3427 C C . ASN A 1 460 ? -3.277 -0.893 -0.127 1 95.12 460 ASN A C 1
ATOM 3429 O O . ASN A 1 460 ? -2.498 -1.804 -0.41 1 95.12 460 ASN A O 1
ATOM 3433 N N . MET A 1 461 ? -4.246 -1.001 0.738 1 94.75 461 MET A N 1
ATOM 3434 C CA . MET A 1 461 ? -4.539 -2.287 1.367 1 94.75 461 MET A CA 1
ATOM 3435 C C . MET A 1 461 ? -4.828 -3.354 0.316 1 94.75 461 MET A C 1
ATOM 3437 O O . MET A 1 461 ? -4.258 -4.445 0.363 1 94.75 461 MET A O 1
ATOM 3441 N N . TYR A 1 462 ? -5.68 -3.025 -0.672 1 94.69 462 TYR A N 1
ATOM 3442 C CA . TYR A 1 462 ? -5.988 -3.945 -1.761 1 94.69 462 TYR A CA 1
ATOM 3443 C C . TYR A 1 462 ? -4.738 -4.277 -2.566 1 94.69 462 TYR A C 1
ATOM 3445 O O . TYR A 1 462 ? -4.488 -5.441 -2.885 1 94.69 462 TYR A O 1
ATOM 3453 N N . ALA A 1 463 ? -4.027 -3.252 -2.93 1 93.62 463 ALA A N 1
ATOM 3454 C CA . ALA A 1 463 ? -2.852 -3.443 -3.775 1 93.62 463 ALA A CA 1
ATOM 3455 C C . ALA A 1 463 ? -1.838 -4.367 -3.107 1 93.62 463 ALA A C 1
ATOM 3457 O O . ALA A 1 463 ? -1.223 -5.207 -3.77 1 93.62 463 ALA A O 1
ATOM 3458 N N . GLN A 1 464 ? -1.689 -4.191 -1.815 1 93.94 464 GLN A N 1
ATOM 3459 C CA . GLN A 1 464 ? -0.751 -5.039 -1.087 1 93.94 464 GLN A CA 1
ATOM 3460 C C . GLN A 1 464 ? -1.245 -6.48 -1.025 1 93.94 464 GLN A C 1
ATOM 3462 O O . GLN A 1 464 ? -0.462 -7.418 -1.192 1 93.94 464 GLN A O 1
ATOM 3467 N N . LEU A 1 465 ? -2.508 -6.652 -0.776 1 96.12 465 LEU A N 1
ATOM 3468 C CA . LEU A 1 465 ? -3.062 -8 -0.78 1 96.12 465 LEU A CA 1
ATOM 3469 C C . LEU A 1 465 ? -2.846 -8.672 -2.131 1 96.12 465 LEU A C 1
ATOM 3471 O O . LEU A 1 465 ? -2.438 -9.836 -2.191 1 96.12 465 LEU A O 1
ATOM 3475 N N . ALA A 1 466 ? -3.109 -7.934 -3.199 1 94.75 466 ALA A N 1
ATOM 3476 C CA . ALA A 1 466 ? -2.93 -8.461 -4.551 1 94.75 466 ALA A CA 1
ATOM 3477 C C . ALA A 1 466 ? -1.486 -8.898 -4.781 1 94.75 466 ALA A C 1
ATOM 3479 O O . ALA A 1 466 ? -1.236 -9.984 -5.316 1 94.75 466 ALA A O 1
ATOM 3480 N N . ALA A 1 467 ? -0.545 -8.109 -4.336 1 92.81 467 ALA A N 1
ATOM 3481 C CA . ALA A 1 467 ? 0.87 -8.43 -4.492 1 92.81 467 ALA A CA 1
ATOM 3482 C C . ALA A 1 467 ? 1.24 -9.68 -3.691 1 92.81 467 ALA A C 1
ATOM 3484 O O . ALA A 1 467 ? 2.014 -10.516 -4.16 1 92.81 467 ALA A O 1
ATOM 3485 N N . ASP A 1 468 ? 0.691 -9.836 -2.482 1 92.75 468 ASP A N 1
ATOM 3486 C CA . ASP A 1 468 ? 0.967 -10.984 -1.624 1 92.75 468 ASP A CA 1
ATOM 3487 C C . ASP A 1 468 ? 0.546 -12.289 -2.299 1 92.75 468 ASP A C 1
ATOM 3489 O O . ASP A 1 468 ? 1.284 -13.273 -2.268 1 92.75 468 ASP A O 1
ATOM 3493 N N . TYR A 1 469 ? -0.564 -12.25 -2.893 1 95.62 469 TYR A N 1
ATOM 3494 C CA . TYR A 1 469 ? -1.07 -13.477 -3.49 1 95.62 469 TYR A CA 1
ATOM 3495 C C . TYR A 1 469 ? -0.449 -13.719 -4.859 1 95.62 469 TYR A C 1
ATOM 3497 O O . TYR A 1 469 ? -0.293 -14.859 -5.289 1 95.62 469 TYR A O 1
ATOM 3505 N N . ASP A 1 470 ? -0.058 -12.656 -5.57 1 93.75 470 ASP A N 1
ATOM 3506 C CA . ASP A 1 470 ? 0.727 -12.828 -6.785 1 93.75 470 ASP A CA 1
ATOM 3507 C C . ASP A 1 470 ? 2.08 -13.469 -6.48 1 93.75 470 ASP A C 1
ATOM 3509 O O . ASP A 1 470 ? 2.602 -14.242 -7.285 1 93.75 470 ASP A O 1
ATOM 3513 N N . LEU A 1 471 ? 2.619 -13.133 -5.301 1 93.69 471 LEU A N 1
ATOM 3514 C CA . LEU A 1 471 ? 3.875 -13.742 -4.871 1 93.69 471 LEU A CA 1
ATOM 3515 C C . LEU A 1 471 ? 3.711 -15.242 -4.676 1 93.69 471 LEU A C 1
ATOM 3517 O O . LEU A 1 471 ? 4.59 -16.016 -5.055 1 93.69 471 LEU A O 1
ATOM 3521 N N . LEU A 1 472 ? 2.592 -15.641 -4.113 1 94.12 472 LEU A N 1
ATOM 3522 C CA . LEU A 1 472 ? 2.336 -17.062 -3.91 1 94.12 472 LEU A CA 1
ATOM 3523 C C . LEU A 1 472 ? 2.215 -17.781 -5.246 1 94.12 472 LEU A C 1
ATOM 3525 O O . LEU A 1 472 ? 2.754 -18.875 -5.414 1 94.12 472 LEU A O 1
ATOM 3529 N N . VAL A 1 473 ? 1.499 -17.125 -6.188 1 94.06 473 VAL A N 1
ATOM 3530 C CA . VAL A 1 473 ? 1.376 -17.703 -7.523 1 94.06 473 VAL A CA 1
ATOM 3531 C C . VAL A 1 473 ? 2.758 -17.812 -8.164 1 94.06 473 VAL A C 1
ATOM 3533 O O . VAL A 1 473 ? 3.074 -18.828 -8.797 1 94.06 473 VAL A O 1
ATOM 3536 N N . GLY A 1 474 ? 3.518 -16.766 -8 1 91.62 474 GLY A N 1
ATOM 3537 C CA . GLY A 1 474 ? 4.871 -16.797 -8.539 1 91.62 474 GLY A CA 1
ATOM 3538 C C . GLY A 1 474 ? 5.719 -17.906 -7.969 1 91.62 474 GLY A C 1
ATOM 3539 O O . GLY A 1 474 ? 6.348 -18.656 -8.711 1 91.62 474 GLY A O 1
ATOM 3540 N N . ARG A 1 475 ? 5.695 -18.141 -6.645 1 91.81 475 ARG A N 1
ATOM 3541 C CA . ARG A 1 475 ? 6.445 -19.203 -5.988 1 91.81 475 ARG A CA 1
ATOM 3542 C C . ARG A 1 475 ? 6.016 -20.578 -6.504 1 91.81 475 ARG A C 1
ATOM 3544 O O . ARG A 1 475 ? 6.855 -21.438 -6.797 1 91.81 475 ARG A O 1
ATOM 3551 N N . SER A 1 476 ? 4.711 -20.656 -6.617 1 94.44 476 SER A N 1
ATOM 3552 C CA . SER A 1 476 ? 4.172 -21.922 -7.117 1 94.44 476 SER A CA 1
ATOM 3553 C C . SER A 1 476 ? 4.617 -22.172 -8.555 1 94.44 476 SER A C 1
ATOM 3555 O O . SER A 1 476 ? 5.023 -23.297 -8.891 1 94.44 476 SER A O 1
ATOM 3557 N N . SER A 1 477 ? 4.574 -21.156 -9.367 1 93.88 477 SER A N 1
ATOM 3558 C CA . SER A 1 477 ? 4.941 -21.297 -10.766 1 93.88 477 SER A CA 1
ATOM 3559 C C . SER A 1 477 ? 6.395 -21.75 -10.914 1 93.88 477 SER A C 1
ATOM 3561 O O . SER A 1 477 ? 6.703 -22.609 -11.734 1 93.88 477 SER A O 1
ATOM 3563 N N . TYR A 1 478 ? 7.273 -21.203 -10.117 1 92.19 478 TYR A N 1
ATOM 3564 C CA . TYR A 1 478 ? 8.688 -21.562 -10.156 1 92.19 478 TYR A CA 1
ATOM 3565 C C . TYR A 1 478 ? 8.891 -23.016 -9.711 1 92.19 478 TYR A C 1
ATOM 3567 O O . TYR A 1 478 ? 9.609 -23.781 -10.367 1 92.19 478 TYR A O 1
ATOM 3575 N N . CYS A 1 479 ? 8.242 -23.328 -8.625 1 93.25 479 CYS A N 1
ATOM 3576 C CA . CYS A 1 479 ? 8.312 -24.703 -8.109 1 93.25 479 CYS A CA 1
ATOM 3577 C C . CYS A 1 479 ? 7.793 -25.703 -9.133 1 93.25 479 CYS A C 1
ATOM 3579 O O . CYS A 1 479 ? 8.461 -26.688 -9.422 1 93.25 479 CYS A O 1
ATOM 3581 N N . LEU A 1 480 ? 6.68 -25.359 -9.797 1 95.62 480 LEU A N 1
ATOM 3582 C CA . LEU A 1 480 ? 6.051 -26.234 -10.781 1 95.62 480 LEU A CA 1
ATOM 3583 C C . LEU A 1 480 ? 6.922 -26.359 -12.031 1 95.62 480 LEU A C 1
ATOM 3585 O O . LEU A 1 480 ? 7.047 -27.438 -12.602 1 95.62 480 LEU A O 1
ATOM 3589 N N . ALA A 1 481 ? 7.492 -25.266 -12.43 1 93.25 481 ALA A N 1
ATOM 3590 C CA . ALA A 1 481 ? 8.359 -25.297 -13.609 1 93.25 481 ALA A CA 1
ATOM 3591 C C . ALA A 1 481 ? 9.555 -26.219 -13.391 1 93.25 481 ALA A C 1
ATOM 3593 O O . ALA A 1 481 ? 9.969 -26.938 -14.305 1 93.25 481 ALA A O 1
ATOM 3594 N N . THR A 1 482 ? 10.078 -26.234 -12.188 1 91.5 482 THR A N 1
ATOM 3595 C CA . THR A 1 482 ? 11.203 -27.109 -11.852 1 91.5 482 THR A CA 1
ATOM 3596 C C . THR A 1 482 ? 10.781 -28.578 -11.883 1 91.5 482 THR A C 1
ATOM 3598 O O . THR A 1 482 ? 11.492 -29.422 -12.43 1 91.5 482 THR A O 1
ATOM 3601 N N . LYS A 1 483 ? 9.648 -28.812 -11.344 1 94.88 483 LYS A N 1
ATOM 3602 C CA . LYS A 1 483 ? 9.133 -30.172 -11.352 1 94.88 483 LYS A CA 1
ATOM 3603 C C . LYS A 1 483 ? 8.867 -30.656 -12.773 1 94.88 483 LYS A C 1
ATOM 3605 O O . LYS A 1 483 ? 9.148 -31.812 -13.109 1 94.88 483 LYS A O 1
ATOM 3610 N N . ALA A 1 484 ? 8.336 -29.781 -13.57 1 95.38 484 ALA A N 1
ATOM 3611 C CA . ALA A 1 484 ? 8.078 -30.109 -14.969 1 95.38 484 ALA A CA 1
ATOM 3612 C C . ALA A 1 484 ? 9.375 -30.438 -15.711 1 95.38 484 ALA A C 1
ATOM 3614 O O . ALA A 1 484 ? 9.422 -31.375 -16.5 1 95.38 484 ALA A O 1
ATOM 3615 N N . ALA A 1 485 ? 10.375 -29.688 -15.422 1 93.19 485 ALA A N 1
ATOM 3616 C CA . ALA A 1 485 ? 11.672 -29.938 -16.047 1 93.19 485 ALA A CA 1
ATOM 3617 C C . ALA A 1 485 ? 12.234 -31.281 -15.625 1 93.19 485 ALA A C 1
ATOM 3619 O O . ALA A 1 485 ? 12.734 -32.031 -16.453 1 93.19 485 ALA A O 1
ATOM 3620 N N . GLU A 1 486 ? 12.125 -31.578 -14.383 1 93.19 486 GLU A N 1
ATOM 3621 C CA . GLU A 1 486 ? 12.594 -32.875 -13.875 1 93.19 486 GLU A CA 1
ATOM 3622 C C . GLU A 1 486 ? 11.852 -34.031 -14.539 1 93.19 486 GLU A C 1
ATOM 3624 O O . GLU A 1 486 ? 12.469 -35 -14.961 1 93.19 486 GLU A O 1
ATOM 3629 N N . SER A 1 487 ? 10.562 -33.844 -14.617 1 96.12 487 SER A N 1
ATOM 3630 C CA . SER A 1 487 ? 9.742 -34.875 -15.25 1 96.12 487 SER A CA 1
ATOM 3631 C C . SER A 1 487 ? 10.141 -35.094 -16.703 1 96.12 487 SER A C 1
ATOM 3633 O O . SER A 1 487 ? 10.203 -36.219 -17.172 1 96.12 487 SER A O 1
ATOM 3635 N N . ALA A 1 488 ? 10.406 -34.062 -17.406 1 94.06 488 ALA A N 1
ATOM 3636 C CA . ALA A 1 488 ? 10.789 -34.125 -18.812 1 94.06 488 ALA A CA 1
ATOM 3637 C C . ALA A 1 488 ? 12.133 -34.844 -18.984 1 94.06 488 ALA A C 1
ATOM 3639 O O . ALA A 1 488 ? 12.297 -35.656 -19.891 1 94.06 488 ALA A O 1
ATOM 3640 N N . ILE A 1 489 ? 13.016 -34.562 -18.094 1 93.31 489 ILE A N 1
ATOM 3641 C CA . ILE A 1 489 ? 14.328 -35.188 -18.141 1 93.31 489 ILE A CA 1
ATOM 3642 C C . ILE A 1 489 ? 14.203 -36.688 -17.859 1 93.31 489 ILE A C 1
ATOM 3644 O O . ILE A 1 489 ? 14.82 -37.5 -18.547 1 93.31 489 ILE A O 1
ATOM 3648 N N . LEU A 1 490 ? 13.398 -37 -16.891 1 94.56 490 LEU A N 1
ATOM 3649 C CA . LEU A 1 490 ? 13.172 -38.406 -16.578 1 94.56 490 LEU A CA 1
ATOM 3650 C C . LEU A 1 490 ? 12.617 -39.156 -17.781 1 94.56 490 LEU A C 1
ATOM 3652 O O . LEU A 1 490 ? 13.07 -40.281 -18.094 1 94.56 490 LEU A O 1
ATOM 3656 N N . ALA A 1 491 ? 11.633 -38.562 -18.406 1 95.88 491 ALA A N 1
ATOM 3657 C CA . ALA A 1 491 ? 11.016 -39.156 -19.578 1 95.88 491 ALA A CA 1
ATOM 3658 C C . ALA A 1 491 ? 12.039 -39.344 -20.703 1 95.88 491 ALA A C 1
ATOM 3660 O O . ALA A 1 491 ? 12.109 -40.438 -21.312 1 95.88 491 ALA A O 1
ATOM 3661 N N . GLN A 1 492 ? 12.859 -38.406 -20.938 1 93.62 492 GLN A N 1
ATOM 3662 C CA . GLN A 1 492 ? 13.867 -38.469 -21.984 1 93.62 492 GLN A CA 1
ATOM 3663 C C . GLN A 1 492 ? 14.938 -39.5 -21.672 1 93.62 492 GLN A C 1
ATOM 3665 O O . GLN A 1 492 ? 15.344 -40.25 -22.547 1 93.62 492 GLN A O 1
ATOM 3670 N N . ASP A 1 493 ? 15.391 -39.531 -20.469 1 93.81 493 ASP A N 1
ATOM 3671 C CA . ASP A 1 493 ? 16.406 -40.5 -20.031 1 93.81 493 ASP A CA 1
ATOM 3672 C C . ASP A 1 493 ? 15.898 -41.938 -20.172 1 93.81 493 ASP A C 1
ATOM 3674 O O . ASP A 1 493 ? 16.656 -42.812 -20.547 1 93.81 493 ASP A O 1
ATOM 3678 N N . PHE A 1 494 ? 14.664 -42.125 -19.875 1 96.12 494 PHE A N 1
ATOM 3679 C CA . PHE A 1 494 ? 14.039 -43.438 -19.984 1 96.12 494 PHE A CA 1
ATOM 3680 C C . PHE A 1 494 ? 14.062 -43.938 -21.422 1 96.12 494 PHE A C 1
ATOM 3682 O O . PHE A 1 494 ? 14.516 -45.062 -21.703 1 96.12 494 PHE A O 1
ATOM 3689 N N . VAL A 1 495 ? 13.664 -43.062 -22.344 1 94.75 495 VAL A N 1
ATOM 3690 C CA . VAL A 1 495 ? 13.609 -43.438 -23.75 1 94.75 495 VAL A CA 1
ATOM 3691 C C . VAL A 1 495 ? 15.023 -43.656 -24.281 1 94.75 495 VAL A C 1
ATOM 3693 O O . VAL A 1 495 ? 15.297 -44.656 -24.953 1 94.75 495 VAL A O 1
ATOM 3696 N N . THR A 1 496 ? 15.93 -42.781 -23.859 1 93.75 496 THR A N 1
ATOM 3697 C CA . THR A 1 496 ? 17.328 -42.906 -24.281 1 93.75 496 THR A CA 1
ATOM 3698 C C . THR A 1 496 ? 17.953 -44.156 -23.688 1 93.75 496 THR A C 1
ATOM 3700 O O . THR A 1 496 ? 18.688 -44.875 -24.375 1 93.75 496 THR A O 1
ATOM 3703 N N . GLY A 1 497 ? 17.672 -44.375 -22.406 1 93.12 497 GLY A N 1
ATOM 3704 C CA . GLY A 1 497 ? 18.141 -45.594 -21.797 1 93.12 497 GLY A CA 1
ATOM 3705 C C . GLY A 1 497 ? 17.656 -46.844 -22.484 1 93.12 497 GLY A C 1
ATOM 3706 O O . GLY A 1 497 ? 18.422 -47.781 -22.656 1 93.12 497 GLY A O 1
ATOM 3707 N N . PHE A 1 498 ? 16.453 -46.812 -22.938 1 92.69 498 PHE A N 1
ATOM 3708 C CA . PHE A 1 498 ? 15.875 -47.969 -23.656 1 92.69 498 PHE A CA 1
ATOM 3709 C C . PHE A 1 498 ? 16.578 -48.156 -25 1 92.69 498 PHE A C 1
ATOM 3711 O O . PHE A 1 498 ? 16.875 -49.281 -25.406 1 92.69 498 PHE A O 1
ATOM 3718 N N . GLU A 1 499 ? 16.922 -47.125 -25.703 1 91.25 499 GLU A N 1
ATOM 3719 C CA . GLU A 1 499 ? 17.609 -47.156 -26.984 1 91.25 499 GLU A CA 1
ATOM 3720 C C . GLU A 1 499 ? 19.016 -47.719 -26.859 1 91.25 499 GLU A C 1
ATOM 3722 O O . GLU A 1 499 ? 19.469 -48.5 -27.719 1 91.25 499 GLU A O 1
ATOM 3727 N N . GLN A 1 500 ? 19.594 -47.469 -25.797 1 91.75 500 GLN A N 1
ATOM 3728 C CA . GLN A 1 500 ? 20.969 -47.906 -25.594 1 91.75 500 GLN A CA 1
ATOM 3729 C C . GLN A 1 500 ? 21.016 -49.344 -25.125 1 91.75 500 GLN A C 1
ATOM 3731 O O . GLN A 1 500 ? 22.016 -50.031 -25.328 1 91.75 500 GLN A O 1
ATOM 3736 N N . CYS A 1 501 ? 20.031 -49.688 -24.438 1 89.81 501 CYS A N 1
ATOM 3737 C CA . CYS A 1 501 ? 19.953 -51.062 -24 1 89.81 501 CYS A CA 1
ATOM 3738 C C . CYS A 1 501 ? 19.922 -52 -25.203 1 89.81 501 CYS A C 1
ATOM 3740 O O . CYS A 1 501 ? 20.328 -53.156 -25.109 1 89.81 501 CYS A O 1
ATOM 3742 N N . MET B 1 1 ? -1.025 84.562 84.188 1 18.38 1 MET B N 1
ATOM 3743 C CA . MET B 1 1 ? -0.524 84.875 82.875 1 18.38 1 MET B CA 1
ATOM 3744 C C . MET B 1 1 ? -1.399 86 82.25 1 18.38 1 MET B C 1
ATOM 3746 O O . MET B 1 1 ? -2.602 85.75 82.062 1 18.38 1 MET B O 1
ATOM 3750 N N . LYS B 1 2 ? -0.914 87.188 82.562 1 25.53 2 LYS B N 1
ATOM 3751 C CA . LYS B 1 2 ? -1.373 88.562 82.375 1 25.53 2 LYS B CA 1
ATOM 3752 C C . LYS B 1 2 ? -1.606 88.875 80.875 1 25.53 2 LYS B C 1
ATOM 3754 O O . LYS B 1 2 ? -0.76 88.562 80 1 25.53 2 LYS B O 1
ATOM 3759 N N . LYS B 1 3 ? -2.852 88.812 80.562 1 29.25 3 LYS B N 1
ATOM 3760 C CA . LYS B 1 3 ? -3.641 88.938 79.312 1 29.25 3 LYS B CA 1
ATOM 3761 C C . LYS B 1 3 ? -3.256 90.188 78.562 1 29.25 3 LYS B C 1
ATOM 3763 O O . LYS B 1 3 ? -3.775 91.312 78.812 1 29.25 3 LYS B O 1
ATOM 3768 N N . LEU B 1 4 ? -1.852 90.375 78.5 1 26.52 4 LEU B N 1
ATOM 3769 C CA . LEU B 1 4 ? -1.294 91.625 78 1 26.52 4 LEU B CA 1
ATOM 3770 C C . LEU B 1 4 ? -1.806 91.938 76.562 1 26.52 4 LEU B C 1
ATOM 3772 O O . LEU B 1 4 ? -1.844 91 75.688 1 26.52 4 LEU B O 1
ATOM 3776 N N . CYS B 1 5 ? -2.551 93 76.375 1 34.31 5 CYS B N 1
ATOM 3777 C CA . CYS B 1 5 ? -3.283 93.75 75.375 1 34.31 5 CYS B CA 1
ATOM 3778 C C . CYS B 1 5 ? -2.371 94.125 74.188 1 34.31 5 CYS B C 1
ATOM 3780 O O . CYS B 1 5 ? -1.46 94.938 74.375 1 34.31 5 CYS B O 1
ATOM 3782 N N . THR B 1 6 ? -2.023 93.125 73.312 1 32.47 6 THR B N 1
ATOM 3783 C CA . THR B 1 6 ? -1.224 93.062 72.062 1 32.47 6 THR B CA 1
ATOM 3784 C C . THR B 1 6 ? -1.787 94 71.062 1 32.47 6 THR B C 1
ATOM 3786 O O . THR B 1 6 ? -2.627 93.625 70.25 1 32.47 6 THR B O 1
ATOM 3789 N N . PRO B 1 7 ? -2.303 95.25 71.375 1 35.5 7 PRO B N 1
ATOM 3790 C CA . PRO B 1 7 ? -2.879 96.188 70.438 1 35.5 7 PRO B CA 1
ATOM 3791 C C . PRO B 1 7 ? -1.87 96.688 69.375 1 35.5 7 PRO B C 1
ATOM 3793 O O . PRO B 1 7 ? -2.256 97.25 68.375 1 35.5 7 PRO B O 1
ATOM 3796 N N . TYR B 1 8 ? -0.562 96.938 69.75 1 34.5 8 TYR B N 1
ATOM 3797 C CA . TYR B 1 8 ? 0.286 97.812 69 1 34.5 8 TYR B CA 1
ATOM 3798 C C . TYR B 1 8 ? 0.648 97.25 67.625 1 34.5 8 TYR B C 1
ATOM 3800 O O . TYR B 1 8 ? 1.279 97.938 66.812 1 34.5 8 TYR B O 1
ATOM 3808 N N . LEU B 1 9 ? 0.688 95.938 67.5 1 32.59 9 LEU B N 1
ATOM 3809 C CA . LEU B 1 9 ? 1.282 95.438 66.25 1 32.59 9 LEU B CA 1
ATOM 3810 C C . LEU B 1 9 ? 0.38 95.688 65.062 1 32.59 9 LEU B C 1
ATOM 3812 O O . LEU B 1 9 ? 0.771 95.438 63.906 1 32.59 9 LEU B O 1
ATOM 3816 N N . LEU B 1 10 ? -0.923 95.875 65.312 1 32.09 10 LEU B N 1
ATOM 3817 C CA . LEU B 1 10 ? -1.761 96 64.125 1 32.09 10 LEU B CA 1
ATOM 3818 C C . LEU B 1 10 ? -1.538 97.312 63.406 1 32.09 10 LEU B C 1
ATOM 3820 O O . LEU B 1 10 ? -2.062 97.562 62.312 1 32.09 10 LEU B O 1
ATOM 3824 N N . LEU B 1 11 ? -1.062 98.438 64.188 1 33.62 11 LEU B N 1
ATOM 3825 C CA . LEU B 1 11 ? -1.025 99.75 63.562 1 33.62 11 LEU B CA 1
ATOM 3826 C C . LEU B 1 11 ? 0.033 99.812 62.469 1 33.62 11 LEU B C 1
ATOM 3828 O O . LEU B 1 11 ? 0.026 100.75 61.625 1 33.62 11 LEU B O 1
ATOM 3832 N N . PHE B 1 12 ? 1.237 99.125 62.719 1 34.34 12 PHE B N 1
ATOM 3833 C CA . PHE B 1 12 ? 2.328 99.375 61.75 1 34.34 12 PHE B CA 1
ATOM 3834 C C . PHE B 1 12 ? 1.959 98.812 60.375 1 34.34 12 PHE B C 1
ATOM 3836 O O . PHE B 1 12 ? 2.736 98.938 59.438 1 34.34 12 PHE B O 1
ATOM 3843 N N . GLY B 1 13 ? 1.145 97.812 60.406 1 33.97 13 GLY B N 1
ATOM 3844 C CA . GLY B 1 13 ? 0.831 97.312 59.062 1 33.97 13 GLY B CA 1
ATOM 3845 C C . GLY B 1 13 ? 0.156 98.375 58.188 1 33.97 13 GLY B C 1
ATOM 3846 O O . GLY B 1 13 ? -0.074 98.125 57 1 33.97 13 GLY B O 1
ATOM 3847 N N . LEU B 1 14 ? -0.578 99.25 58.719 1 36.81 14 LEU B N 1
ATOM 3848 C CA . LEU B 1 14 ? -1.322 100.25 57.938 1 36.81 14 LEU B CA 1
ATOM 3849 C C . LEU B 1 14 ? -0.376 101.25 57.281 1 36.81 14 LEU B C 1
ATOM 3851 O O . LEU B 1 14 ? -0.78 102 56.375 1 36.81 14 LEU B O 1
ATOM 3855 N N . LEU B 1 15 ? 0.636 101.812 58 1 37.19 15 LEU B N 1
ATOM 3856 C CA . LEU B 1 15 ? 1.315 102.938 57.469 1 37.19 15 LEU B CA 1
ATOM 3857 C C . LEU B 1 15 ? 1.993 102.625 56.156 1 37.19 15 LEU B C 1
ATOM 3859 O O . LEU B 1 15 ? 2.326 103.562 55.375 1 37.19 15 LEU B O 1
ATOM 3863 N N . PHE B 1 16 ? 2.918 101.562 56.094 1 42.31 16 PHE B N 1
ATOM 3864 C CA . PHE B 1 16 ? 3.648 101.375 54.844 1 42.31 16 PHE B CA 1
ATOM 3865 C C . PHE B 1 16 ? 2.734 100.875 53.75 1 42.31 16 PHE B C 1
ATOM 3867 O O . PHE B 1 16 ? 2.502 99.625 53.688 1 42.31 16 PHE B O 1
ATOM 3874 N N . HIS B 1 17 ? 1.667 101.438 53.406 1 48.25 17 HIS B N 1
ATOM 3875 C CA . HIS B 1 17 ? 0.889 101 52.219 1 48.25 17 HIS B CA 1
ATOM 3876 C C . HIS B 1 17 ? 1.787 100.812 51 1 48.25 17 HIS B C 1
ATOM 3878 O O . HIS B 1 17 ? 2.457 101.75 50.562 1 48.25 17 HIS B O 1
ATOM 3884 N N . PRO B 1 18 ? 2.316 99.688 50.75 1 58.88 18 PRO B N 1
ATOM 3885 C CA . PRO B 1 18 ? 3.17 99.438 49.562 1 58.88 18 PRO B CA 1
ATOM 3886 C C . PRO B 1 18 ? 2.629 100.125 48.312 1 58.88 18 PRO B C 1
ATOM 3888 O O . PRO B 1 18 ? 1.411 100.188 48.125 1 58.88 18 PRO B O 1
ATOM 3891 N N . SER B 1 19 ? 3.309 101 47.656 1 76.75 19 SER B N 1
ATOM 3892 C CA . SER B 1 19 ? 3.041 101.625 46.375 1 76.75 19 SER B CA 1
ATOM 3893 C C . SER B 1 19 ? 2.633 100.625 45.344 1 76.75 19 SER B C 1
ATOM 3895 O O . SER B 1 19 ? 3.24 99.562 45.219 1 76.75 19 SER B O 1
ATOM 3897 N N . SER B 1 20 ? 1.325 100.688 44.875 1 84.38 20 SER B N 1
ATOM 3898 C CA . SER B 1 20 ? 0.82 99.812 43.812 1 84.38 20 SER B CA 1
ATOM 3899 C C . SER B 1 20 ? 1.14 100.375 42.438 1 84.38 20 SER B C 1
ATOM 3901 O O . SER B 1 20 ? 1.612 101.562 42.312 1 84.38 20 SER B O 1
ATOM 3903 N N . ALA B 1 21 ? 1.14 99.438 41.438 1 90.19 21 ALA B N 1
ATOM 3904 C CA . ALA B 1 21 ? 1.353 99.812 40.031 1 90.19 21 ALA B CA 1
ATOM 3905 C C . ALA B 1 21 ? 0.183 99.312 39.156 1 90.19 21 ALA B C 1
ATOM 3907 O O . ALA B 1 21 ? -0.62 98.5 39.594 1 90.19 21 ALA B O 1
ATOM 3908 N N . PHE B 1 22 ? -0.045 100.125 38.094 1 93.5 22 PHE B N 1
ATOM 3909 C CA . PHE B 1 22 ? -1.133 99.688 37.219 1 93.5 22 PHE B CA 1
ATOM 3910 C C . PHE B 1 22 ? -0.836 100.125 35.781 1 93.5 22 PHE B C 1
ATOM 3912 O O . PHE B 1 22 ? -0.967 101.312 35.438 1 93.5 22 PHE B O 1
ATOM 3919 N N . PHE B 1 23 ? -0.355 99.125 34.875 1 92.88 23 PHE B N 1
ATOM 3920 C CA . PHE B 1 23 ? -0.15 99.25 33.438 1 92.88 23 PHE B CA 1
ATOM 3921 C C . PHE B 1 23 ? 0.685 100.5 33.156 1 92.88 23 PHE B C 1
ATOM 3923 O O . PHE B 1 23 ? 0.293 101.375 32.344 1 92.88 23 PHE B O 1
ATOM 3930 N N . GLY B 1 24 ? 1.811 100.688 33.969 1 90.88 24 GLY B N 1
ATOM 3931 C CA . GLY B 1 24 ? 2.744 101.75 33.719 1 90.88 24 GLY B CA 1
ATOM 3932 C C . GLY B 1 24 ? 2.502 103 34.625 1 90.88 24 GLY B C 1
ATOM 3933 O O . GLY B 1 24 ? 3.197 104 34.5 1 90.88 24 GLY B O 1
ATOM 3934 N N . LEU B 1 25 ? 1.496 102.875 35.375 1 92.56 25 LEU B N 1
ATOM 3935 C CA . LEU B 1 25 ? 1.176 103.938 36.281 1 92.56 25 LEU B CA 1
ATOM 3936 C C . LEU B 1 25 ? 1.592 103.562 37.719 1 92.56 25 LEU B C 1
ATOM 3938 O O . LEU B 1 25 ? 1.283 102.5 38.188 1 92.56 25 LEU B O 1
ATOM 3942 N N . GLY B 1 26 ? 2.301 104.5 38.406 1 90.81 26 GLY B N 1
ATOM 3943 C CA . GLY B 1 26 ? 2.564 104.375 39.812 1 90.81 26 GLY B CA 1
ATOM 3944 C C . GLY B 1 26 ? 1.438 104.875 40.688 1 90.81 26 GLY B C 1
ATOM 3945 O O . GLY B 1 26 ? 1.042 106 40.594 1 90.81 26 GLY B O 1
ATOM 3946 N N . VAL B 1 27 ? 0.83 104 41.375 1 88.62 27 VAL B N 1
ATOM 3947 C CA . VAL B 1 27 ? -0.269 104.375 42.25 1 88.62 27 VAL B CA 1
ATOM 3948 C C . VAL B 1 27 ? 0.169 104.25 43.719 1 88.62 27 VAL B C 1
ATOM 3950 O O . VAL B 1 27 ? 0.201 103.125 44.25 1 88.62 27 VAL B O 1
ATOM 3953 N N . PRO B 1 28 ? 0.503 105.312 44.469 1 83.5 28 PRO B N 1
ATOM 3954 C CA . PRO B 1 28 ? 1.16 105.312 45.781 1 83.5 28 PRO B CA 1
ATOM 3955 C C . PRO B 1 28 ? 0.273 104.688 46.875 1 83.5 28 PRO B C 1
ATOM 3957 O O . PRO B 1 28 ? 0.725 104.562 48 1 83.5 28 PRO B O 1
ATOM 3960 N N . SER B 1 29 ? -0.967 104.375 46.656 1 84.62 29 SER B N 1
ATOM 3961 C CA . SER B 1 29 ? -1.856 103.75 47.625 1 84.62 29 SER B CA 1
ATOM 3962 C C . SER B 1 29 ? -2.305 102.375 47.219 1 84.62 29 SER B C 1
ATOM 3964 O O . SER B 1 29 ? -1.952 101.875 46.125 1 84.62 29 SER B O 1
ATOM 3966 N N . TYR B 1 30 ? -3.045 101.75 48.125 1 85.38 30 TYR B N 1
ATOM 3967 C CA . TYR B 1 30 ? -3.623 100.5 47.844 1 85.38 30 TYR B CA 1
ATOM 3968 C C . TYR B 1 30 ? -4.602 100.562 46.656 1 85.38 30 TYR B C 1
ATOM 3970 O O . TYR B 1 30 ? -5.508 101.375 46.656 1 85.38 30 TYR B O 1
ATOM 3978 N N . PHE B 1 31 ? -4.238 99.75 45.5 1 90.62 31 PHE B N 1
ATOM 3979 C CA . PHE B 1 31 ? -5.094 99.688 44.312 1 90.62 31 PHE B CA 1
ATOM 3980 C C . PHE B 1 31 ? -5.551 98.25 44.062 1 90.62 31 PHE B C 1
ATOM 3982 O O . PHE B 1 31 ? -4.852 97.5 43.406 1 90.62 31 PHE B O 1
ATOM 3989 N N . ALA B 1 32 ? -6.723 97.938 44.531 1 87.38 32 ALA B N 1
ATOM 3990 C CA . ALA B 1 32 ? -7.258 96.562 44.625 1 87.38 32 ALA B CA 1
ATOM 3991 C C . ALA B 1 32 ? -7.336 95.938 43.219 1 87.38 32 ALA B C 1
ATOM 3993 O O . ALA B 1 32 ? -6.973 94.75 43.062 1 87.38 32 ALA B O 1
ATOM 3994 N N . PRO B 1 33 ? -7.723 96.562 42.188 1 88.38 33 PRO B N 1
ATOM 3995 C CA . PRO B 1 33 ? -7.891 95.938 40.875 1 88.38 33 PRO B CA 1
ATOM 3996 C C . PRO B 1 33 ? -6.582 95.438 40.312 1 88.38 33 PRO B C 1
ATOM 3998 O O . PRO B 1 33 ? -6.574 94.375 39.656 1 88.38 33 PRO B O 1
ATOM 4001 N N . ALA B 1 34 ? -5.5 96.062 40.531 1 89.88 34 ALA B N 1
ATOM 4002 C CA . ALA B 1 34 ? -4.199 95.562 40.094 1 89.88 34 ALA B CA 1
ATOM 4003 C C . ALA B 1 34 ? -3.848 94.25 40.75 1 89.88 34 ALA B C 1
ATOM 4005 O O . ALA B 1 34 ? -3.332 93.312 40.094 1 89.88 34 ALA B O 1
ATOM 4006 N N . LEU B 1 35 ? -4.141 94.125 42.031 1 89.62 35 LEU B N 1
ATOM 4007 C CA . LEU B 1 35 ? -3.863 92.938 42.75 1 89.62 35 LEU B CA 1
ATOM 4008 C C . LEU B 1 35 ? -4.777 91.812 42.281 1 89.62 35 LEU B C 1
ATOM 4010 O O . LEU B 1 35 ? -4.352 90.625 42.188 1 89.62 35 LEU B O 1
ATOM 4014 N N . GLU B 1 36 ? -6.055 92.188 41.938 1 90.25 36 GLU B N 1
ATOM 4015 C CA . GLU B 1 36 ? -7.023 91.188 41.5 1 90.25 36 GLU B CA 1
ATOM 4016 C C . GLU B 1 36 ? -6.668 90.625 40.125 1 90.25 36 GLU B C 1
ATOM 4018 O O . GLU B 1 36 ? -6.715 89.375 39.875 1 90.25 36 GLU B O 1
ATOM 4023 N N . ILE B 1 37 ? -6.297 91.438 39.219 1 92.88 37 ILE B N 1
ATOM 4024 C CA . ILE B 1 37 ? -5.902 91.062 37.875 1 92.88 37 ILE B CA 1
ATOM 4025 C C . ILE B 1 37 ? -4.629 90.188 37.938 1 92.88 37 ILE B C 1
ATOM 4027 O O . ILE B 1 37 ? -4.535 89.125 37.281 1 92.88 37 ILE B O 1
ATOM 4031 N N . SER B 1 38 ? -3.689 90.688 38.781 1 93.5 38 SER B N 1
ATOM 4032 C CA . SER B 1 38 ? -2.436 89.938 38.938 1 93.5 38 SER B CA 1
ATOM 4033 C C . SER B 1 38 ? -2.674 88.562 39.5 1 93.5 38 SER B C 1
ATOM 4035 O O . SER B 1 38 ? -2.084 87.562 39.031 1 93.5 38 SER B O 1
ATOM 4037 N N . ALA B 1 39 ? -3.553 88.438 40.469 1 93.19 39 ALA B N 1
ATOM 4038 C CA . ALA B 1 39 ? -3.857 87.125 41.094 1 93.19 39 ALA B CA 1
ATOM 4039 C C . ALA B 1 39 ? -4.566 86.188 40.125 1 93.19 39 ALA B C 1
ATOM 4041 O O . ALA B 1 39 ? -4.289 85 40.094 1 93.19 39 ALA B O 1
ATOM 4042 N N . ALA B 1 40 ? -5.48 86.688 39.344 1 93.81 40 ALA B N 1
ATOM 4043 C CA . ALA B 1 40 ? -6.195 85.875 38.344 1 93.81 40 ALA B CA 1
ATOM 4044 C C . ALA B 1 40 ? -5.242 85.375 37.281 1 93.81 40 ALA B C 1
ATOM 4046 O O . ALA B 1 40 ? -5.324 84.188 36.875 1 93.81 40 ALA B O 1
ATOM 4047 N N . CYS B 1 41 ? -4.363 86.188 36.875 1 96 41 CYS B N 1
ATOM 4048 C CA . CYS B 1 41 ? -3.381 85.812 35.875 1 96 41 CYS B CA 1
ATOM 4049 C C . CYS B 1 41 ? -2.426 84.75 36.438 1 96 41 CYS B C 1
ATOM 4051 O O . CYS B 1 41 ? -2.1 83.812 35.75 1 96 41 CYS B O 1
ATOM 4053 N N . ARG B 1 42 ? -1.996 84.938 37.625 1 95.31 42 ARG B N 1
ATOM 4054 C CA . ARG B 1 42 ? -1.092 83.938 38.25 1 95.31 42 ARG B CA 1
ATOM 4055 C C . ARG B 1 42 ? -1.728 82.562 38.281 1 95.31 42 ARG B C 1
ATOM 4057 O O . ARG B 1 42 ? -1.068 81.562 38 1 95.31 42 ARG B O 1
ATOM 4064 N N . SER B 1 43 ? -2.977 82.562 38.656 1 95.25 43 SER B N 1
ATOM 4065 C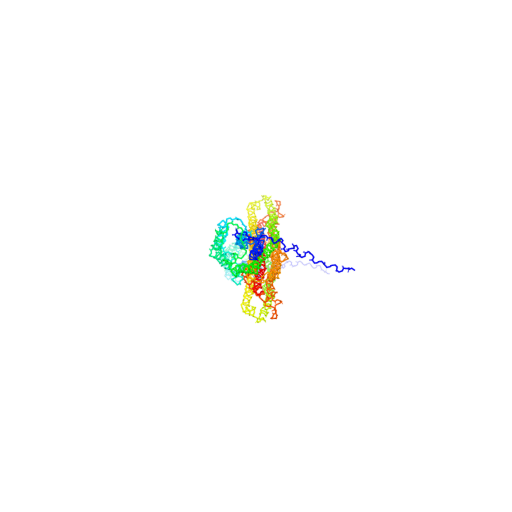 CA . SER B 1 43 ? -3.695 81.312 38.75 1 95.25 43 SER B CA 1
ATOM 4066 C C . SER B 1 43 ? -3.834 80.688 37.375 1 95.25 43 SER B C 1
ATOM 4068 O O . SER B 1 43 ? -3.725 79.438 37.219 1 95.25 43 SER B O 1
ATOM 4070 N N . LEU B 1 44 ? -4.117 81.438 36.406 1 95.88 44 LEU B N 1
ATOM 4071 C CA . LEU B 1 44 ? -4.285 80.938 35.031 1 95.88 44 LEU B CA 1
ATOM 4072 C C . LEU B 1 44 ? -2.953 80.438 34.469 1 95.88 44 LEU B C 1
ATOM 4074 O O . LEU B 1 44 ? -2.906 79.438 33.781 1 95.88 44 LEU B O 1
ATOM 4078 N N . ILE B 1 45 ? -1.918 81.125 34.75 1 96.12 45 ILE B N 1
ATOM 4079 C CA . ILE B 1 45 ? -0.582 80.688 34.344 1 96.12 45 ILE B CA 1
ATOM 4080 C C . ILE B 1 45 ? -0.276 79.375 34.969 1 96.12 45 ILE B C 1
ATOM 4082 O O . ILE B 1 45 ? 0.24 78.438 34.312 1 96.12 45 ILE B O 1
ATOM 4086 N N . ALA B 1 46 ? -0.574 79.25 36.25 1 95.69 46 ALA B N 1
ATOM 4087 C CA . ALA B 1 46 ? -0.351 78 36.969 1 95.69 46 ALA B CA 1
ATOM 4088 C C . ALA B 1 46 ? -1.11 76.812 36.281 1 95.69 46 ALA B C 1
ATOM 4090 O O . ALA B 1 46 ? -0.589 75.75 36.156 1 95.69 46 ALA B O 1
ATOM 4091 N N . THR B 1 47 ? -2.314 77.125 35.844 1 95.06 47 THR B N 1
ATOM 4092 C CA . THR B 1 47 ? -3.145 76.125 35.188 1 95.06 47 THR B CA 1
ATOM 4093 C C . THR B 1 47 ? -2.535 75.688 33.844 1 95.06 47 THR B C 1
ATOM 4095 O O . THR B 1 47 ? -2.436 74.5 33.562 1 95.06 47 THR B O 1
ATOM 4098 N N . TYR B 1 48 ? -2.127 76.625 33.062 1 96 48 TYR B N 1
ATOM 4099 C CA . TYR B 1 48 ? -1.525 76.312 31.781 1 96 48 TYR B CA 1
ATOM 4100 C C . TYR B 1 48 ? -0.202 75.562 31.953 1 96 48 TYR B C 1
ATOM 4102 O O . TYR B 1 48 ? 0.136 74.688 31.172 1 96 48 TYR B O 1
ATOM 4110 N N . ASN B 1 49 ? 0.559 75.938 32.969 1 95.5 49 ASN B N 1
ATOM 4111 C CA . ASN B 1 49 ? 1.771 75.188 33.281 1 95.5 49 ASN B CA 1
ATOM 4112 C C . ASN B 1 49 ? 1.458 73.75 33.656 1 95.5 49 ASN B C 1
ATOM 4114 O O . ASN B 1 49 ? 2.205 72.812 33.312 1 95.5 49 ASN B O 1
ATOM 4118 N N . GLN B 1 50 ? 0.387 73.562 34.344 1 94.88 50 GLN B N 1
ATOM 4119 C CA . GLN B 1 50 ? -0.034 72.188 34.688 1 94.88 50 GLN B CA 1
ATOM 4120 C C . GLN B 1 50 ? -0.422 71.375 33.438 1 94.88 50 GLN B C 1
ATOM 4122 O O . GLN B 1 50 ? -0.107 70.188 33.344 1 94.88 50 GLN B O 1
ATOM 4127 N N . ILE B 1 51 ? -1.109 71.938 32.531 1 94.81 51 ILE B N 1
ATOM 4128 C CA . ILE B 1 51 ? -1.474 71.312 31.25 1 94.81 51 ILE B CA 1
ATOM 4129 C C . ILE B 1 51 ? -0.21 70.938 30.484 1 94.81 51 ILE B C 1
ATOM 4131 O O . ILE B 1 51 ? -0.078 69.812 30.031 1 94.81 51 ILE B O 1
ATOM 4135 N N . GLY B 1 52 ? 0.737 71.875 30.484 1 94.19 52 GLY B N 1
ATOM 4136 C CA . GLY B 1 52 ? 2.008 71.562 29.828 1 94.19 52 GLY B CA 1
ATOM 4137 C C . GLY B 1 52 ? 2.771 70.438 30.453 1 94.19 52 GLY B C 1
ATOM 4138 O O . GLY B 1 52 ? 3.312 69.562 29.75 1 94.19 52 GLY B O 1
ATOM 4139 N N . THR B 1 53 ? 2.807 70.438 31.75 1 94.75 53 THR B N 1
ATOM 4140 C CA . THR B 1 53 ? 3.514 69.375 32.469 1 94.75 53 THR B CA 1
ATOM 4141 C C . THR B 1 53 ? 2.846 68 32.25 1 94.75 53 THR B C 1
ATOM 4143 O O . THR B 1 53 ? 3.523 67 32.156 1 94.75 53 THR B O 1
ATOM 4146 N N . SER B 1 54 ? 1.55 68 32.125 1 93.94 54 SER B N 1
ATOM 4147 C CA . SER B 1 54 ? 0.796 66.75 31.938 1 93.94 54 SER B CA 1
ATOM 4148 C C . SER B 1 54 ? 1.144 66.062 30.609 1 93.94 54 SER B C 1
ATOM 4150 O O . SER B 1 54 ? 1.229 64.812 30.531 1 93.94 54 SER B O 1
ATOM 4152 N N . VAL B 1 55 ? 1.355 66.812 29.578 1 95.69 55 VAL B N 1
ATOM 4153 C CA . VAL B 1 55 ? 1.594 66.25 28.25 1 95.69 55 VAL B CA 1
ATOM 4154 C C . VAL B 1 55 ? 3.084 66 28.078 1 95.69 55 VAL B C 1
ATOM 4156 O O . VAL B 1 55 ? 3.477 65.25 27.188 1 95.69 55 VAL B O 1
ATOM 4159 N N . ASN B 1 56 ? 3.975 66.562 28.906 1 92.94 56 ASN B N 1
ATOM 4160 C CA . ASN B 1 56 ? 5.422 66.438 28.781 1 92.94 56 ASN B CA 1
ATOM 4161 C C . ASN B 1 56 ? 5.883 65 29 1 92.94 56 ASN B C 1
ATOM 4163 O O . ASN B 1 56 ? 7.008 64.688 28.656 1 92.94 56 ASN B O 1
ATOM 4167 N N . ALA B 1 57 ? 5.082 64.188 29.5 1 88.81 57 ALA B N 1
ATOM 4168 C CA . ALA B 1 57 ? 5.426 62.75 29.734 1 88.81 57 ALA B CA 1
ATOM 4169 C C . ALA B 1 57 ? 5.305 61.938 28.453 1 88.81 57 ALA B C 1
ATOM 4171 O O . ALA B 1 57 ? 5.906 60.875 28.328 1 88.81 57 ALA B O 1
ATOM 4172 N N . LEU B 1 58 ? 4.633 62.406 27.469 1 94.31 58 LEU B N 1
ATOM 4173 C CA . LEU B 1 58 ? 4.254 61.625 26.297 1 94.31 58 LEU B CA 1
ATOM 4174 C C . LEU B 1 58 ? 5.453 61.406 25.375 1 94.31 58 LEU B C 1
ATOM 4176 O O . LEU B 1 58 ? 5.688 60.281 24.922 1 94.31 58 LEU B O 1
ATOM 4180 N N . PRO B 1 59 ? 6.34 62.406 25.094 1 92.19 59 PRO B N 1
ATOM 4181 C CA . PRO B 1 59 ? 7.465 62.219 24.188 1 92.19 59 PRO B CA 1
ATOM 4182 C C . PRO B 1 59 ? 8.5 61.219 24.734 1 92.19 59 PRO B C 1
ATOM 4184 O O . PRO B 1 59 ? 9.258 60.625 23.969 1 92.19 59 PRO B O 1
ATOM 4187 N N . SER B 1 60 ? 8.602 61.094 25.969 1 90.44 60 SER B N 1
ATOM 4188 C CA . SER B 1 60 ? 9.586 60.219 26.578 1 90.44 60 SER B CA 1
ATOM 4189 C C . SER B 1 60 ? 9.109 58.75 26.562 1 90.44 60 SER B C 1
ATOM 4191 O O . SER B 1 60 ? 9.906 57.844 26.766 1 90.44 60 SER B O 1
ATOM 4193 N N . GLU B 1 61 ? 7.93 58.562 26.234 1 91.62 61 GLU B N 1
ATOM 4194 C CA . GLU B 1 61 ? 7.359 57.219 26.219 1 91.62 61 GLU B CA 1
ATOM 4195 C C . GLU B 1 61 ? 7.512 56.594 24.844 1 91.62 61 GLU B C 1
ATOM 4197 O O . GLU B 1 61 ? 7.297 57.25 23.828 1 91.62 61 GLU B O 1
ATOM 4202 N N . THR B 1 62 ? 7.98 55.312 24.812 1 91.38 62 THR B N 1
ATOM 4203 C CA . THR B 1 62 ? 8.047 54.562 23.578 1 91.38 62 THR B CA 1
ATOM 4204 C C . THR B 1 62 ? 6.746 53.812 23.328 1 91.38 62 THR B C 1
ATOM 4206 O O . THR B 1 62 ? 6.406 52.875 24.094 1 91.38 62 THR B O 1
ATOM 4209 N N . PHE B 1 63 ? 6.07 54.156 22.266 1 92.5 63 PHE B N 1
ATOM 4210 C CA . PHE B 1 63 ? 4.793 53.5 21.969 1 92.5 63 PHE B CA 1
ATOM 4211 C C . PHE B 1 63 ? 4.984 52.281 21.078 1 92.5 63 PHE B C 1
ATOM 4213 O O . PHE B 1 63 ? 5.707 52.344 20.078 1 92.5 63 PHE B O 1
ATOM 4220 N N . SER B 1 64 ? 4.312 51.219 21.438 1 87.56 64 SER B N 1
ATOM 4221 C CA . SER B 1 64 ? 4.426 49.969 20.719 1 87.56 64 SER B CA 1
ATOM 4222 C C . SER B 1 64 ? 3.561 49.969 19.469 1 87.56 64 SER B C 1
ATOM 4224 O O . SER B 1 64 ? 3.818 49.219 18.531 1 87.56 64 SER B O 1
ATOM 4226 N N . SER B 1 65 ? 2.518 50.688 19.375 1 90.19 65 SER B N 1
ATOM 4227 C CA . SER B 1 65 ? 1.613 50.812 18.234 1 90.19 65 SER B CA 1
ATOM 4228 C C . SER B 1 65 ? 1.864 52.125 17.469 1 90.19 65 SER B C 1
ATOM 4230 O O . SER B 1 65 ? 1.873 53.188 18.047 1 90.19 65 SER B O 1
ATOM 4232 N N . PRO B 1 66 ? 2.068 52 16.203 1 89.88 66 PRO B N 1
ATOM 4233 C CA . PRO B 1 66 ? 2.266 53.219 15.406 1 89.88 66 PRO B CA 1
ATOM 4234 C C . PRO B 1 66 ? 1.084 54.188 15.492 1 89.88 66 PRO B C 1
ATOM 4236 O O . PRO B 1 66 ? 1.276 55.406 15.516 1 89.88 66 PRO B O 1
ATOM 4239 N N . SER B 1 67 ? -0.069 53.625 15.57 1 90.25 67 SER B N 1
ATOM 4240 C CA . SER B 1 67 ? -1.256 54.469 15.656 1 90.25 67 SER B CA 1
ATOM 4241 C C . SER B 1 67 ? -1.275 55.25 16.969 1 90.25 67 SER B C 1
ATOM 4243 O O . SER B 1 67 ? -1.601 56.438 16.969 1 90.25 67 SER B O 1
ATOM 4245 N N . LEU B 1 68 ? -0.919 54.625 18.031 1 93.38 68 LEU B N 1
ATOM 4246 C CA . LEU B 1 68 ? -0.862 55.281 19.328 1 93.38 68 LEU B CA 1
ATOM 4247 C C . LEU B 1 68 ? 0.246 56.344 19.344 1 93.38 68 LEU B C 1
ATOM 4249 O O . LEU B 1 68 ? 0.087 57.406 19.922 1 93.38 68 LEU B O 1
ATOM 4253 N N . SER B 1 69 ? 1.325 56.062 18.688 1 94.69 69 SER B N 1
ATOM 4254 C CA . SER B 1 69 ? 2.443 57 18.578 1 94.69 69 SER B CA 1
ATOM 4255 C C . SER B 1 69 ? 2.035 58.281 17.844 1 94.69 69 SER B C 1
ATOM 4257 O O . SER B 1 69 ? 2.369 59.375 18.281 1 94.69 69 SER B O 1
ATOM 4259 N N . ASP B 1 70 ? 1.273 58.125 16.859 1 92.62 70 ASP B N 1
ATOM 4260 C CA . ASP B 1 70 ? 0.813 59.25 16.078 1 92.62 70 ASP B CA 1
ATOM 4261 C C . ASP B 1 70 ? -0.136 60.125 16.891 1 92.62 70 ASP B C 1
ATOM 4263 O O . ASP B 1 70 ? -0.013 61.375 16.891 1 92.62 70 ASP B O 1
ATOM 4267 N N . VAL B 1 71 ? -1.029 59.469 17.531 1 94.44 71 VAL B N 1
ATOM 4268 C CA . VAL B 1 71 ? -1.995 60.188 18.344 1 94.44 71 VAL B CA 1
ATOM 4269 C C . VAL B 1 71 ? -1.271 60.906 19.469 1 94.44 71 VAL B C 1
ATOM 4271 O O . VAL B 1 71 ? -1.541 62.094 19.734 1 94.44 71 VAL B O 1
ATOM 4274 N N . SER B 1 72 ? -0.348 60.25 20.109 1 95.44 72 SER B N 1
ATOM 4275 C CA . SER B 1 72 ? 0.412 60.844 21.219 1 95.44 72 SER B CA 1
ATOM 4276 C C . SER B 1 72 ? 1.223 62.031 20.766 1 95.44 72 SER B C 1
ATOM 4278 O O . SER B 1 72 ? 1.217 63.094 21.422 1 95.44 72 SER B O 1
ATOM 4280 N N . SER B 1 73 ? 1.893 61.938 19.688 1 94.81 73 SER B N 1
ATOM 4281 C CA . SER B 1 73 ? 2.717 63.031 19.156 1 94.81 73 SER B CA 1
ATOM 4282 C C . SER B 1 73 ? 1.866 64.25 18.797 1 94.81 73 SER B C 1
ATOM 4284 O O . SER B 1 73 ? 2.225 65.375 19.109 1 94.81 73 SER B O 1
ATOM 4286 N N . GLY B 1 74 ? 0.78 63.969 18.125 1 93.56 74 GLY B N 1
ATOM 4287 C CA . GLY B 1 74 ? -0.125 65.062 17.781 1 93.56 74 GLY B CA 1
ATOM 4288 C C . GLY B 1 74 ? -0.71 65.75 19 1 93.56 74 GLY B C 1
ATOM 4289 O O . GLY B 1 74 ? -0.83 67 19.016 1 93.56 74 GLY B O 1
ATOM 4290 N N . PHE B 1 75 ? -1.079 65 19.953 1 95.69 75 PHE B N 1
ATOM 4291 C CA . PHE B 1 75 ? -1.65 65.5 21.188 1 95.69 75 PHE B CA 1
ATOM 4292 C C . PHE B 1 75 ? -0.627 66.375 21.922 1 95.69 75 PHE B C 1
ATOM 4294 O O . PHE B 1 75 ? -0.94 67.438 22.391 1 95.69 75 PHE B O 1
ATOM 4301 N N . TYR B 1 76 ? 0.572 65.938 22.062 1 95.44 76 TYR B N 1
ATOM 4302 C CA . TYR B 1 76 ? 1.654 66.625 22.703 1 95.44 76 TYR B CA 1
ATOM 4303 C C . TYR B 1 76 ? 1.903 68 22 1 95.44 76 TYR B C 1
ATOM 4305 O O . TYR B 1 76 ? 1.974 69 22.641 1 95.44 76 TYR B O 1
ATOM 4313 N N . ASP B 1 77 ? 2.035 68 20.703 1 93.31 77 ASP B N 1
ATOM 4314 C CA . ASP B 1 77 ? 2.311 69.188 19.938 1 93.31 77 ASP B CA 1
ATOM 4315 C C . ASP B 1 77 ? 1.204 70.25 20.125 1 93.31 77 ASP B C 1
ATOM 4317 O O . ASP B 1 77 ? 1.48 71.438 20.266 1 93.31 77 ASP B O 1
ATOM 4321 N N . SER B 1 78 ? 0.005 69.75 20.188 1 93.44 78 SER B N 1
ATOM 4322 C CA . SER B 1 78 ? -1.146 70.688 20.312 1 93.44 78 SER B CA 1
ATOM 4323 C C . SER B 1 78 ? -1.178 71.375 21.672 1 93.44 78 SER B C 1
ATOM 4325 O O . SER B 1 78 ? -1.293 72.562 21.734 1 93.44 78 SER B O 1
ATOM 4327 N N . PHE B 1 79 ? -1.00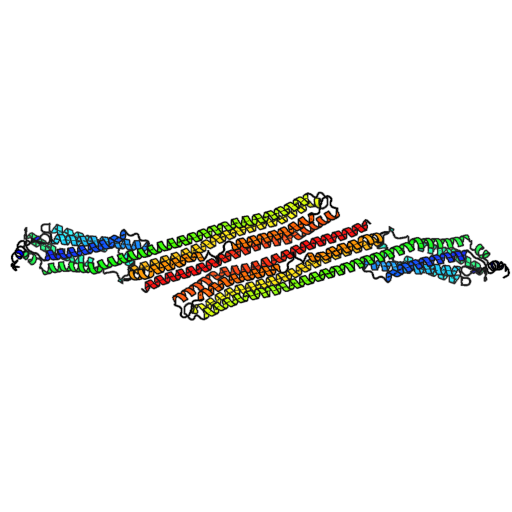4 70.625 22.672 1 94.25 79 PHE B N 1
ATOM 4328 C CA . PHE B 1 79 ? -1.255 71.188 23.984 1 94.25 79 PHE B CA 1
ATOM 4329 C C . PHE B 1 79 ? 0.024 71.75 24.578 1 94.25 79 PHE B C 1
ATOM 4331 O O . PHE B 1 79 ? -0.026 72.688 25.406 1 94.25 79 PHE B O 1
ATOM 4338 N N . SER B 1 80 ? 1.209 71.188 24.25 1 93.81 80 SER B N 1
ATOM 4339 C CA . SER B 1 80 ? 2.455 71.812 24.672 1 93.81 80 SER B CA 1
ATOM 4340 C C . SER B 1 80 ? 2.611 73.25 24.078 1 93.81 80 SER B C 1
ATOM 4342 O O . SER B 1 80 ? 2.965 74.188 24.781 1 93.81 80 SER B O 1
ATOM 4344 N N . GLY B 1 81 ? 2.277 73.375 22.797 1 92.06 81 GLY B N 1
ATOM 4345 C CA . GLY B 1 81 ? 2.33 74.625 22.141 1 92.06 81 GLY B CA 1
ATOM 4346 C C . GLY B 1 81 ? 1.304 75.625 22.672 1 92.06 81 GLY B C 1
ATOM 4347 O O . GLY B 1 81 ? 1.615 76.812 22.891 1 92.06 81 GLY B O 1
ATOM 4348 N N . LEU B 1 82 ? 0.179 75.125 22.891 1 92.88 82 LEU B N 1
ATOM 4349 C CA . LEU B 1 82 ? -0.919 75.938 23.328 1 92.88 82 LEU B CA 1
ATOM 4350 C C . LEU B 1 82 ? -0.669 76.5 24.75 1 92.88 82 LEU B C 1
ATOM 4352 O O . LEU B 1 82 ? -0.812 77.688 25.016 1 92.88 82 LEU B O 1
ATOM 4356 N N . SER B 1 83 ? -0.337 75.562 25.641 1 94.25 83 SER B N 1
ATOM 4357 C CA . SER B 1 83 ? -0.161 75.938 27.047 1 94.25 83 SER B CA 1
ATOM 4358 C C . SER B 1 83 ? 0.958 76.938 27.219 1 94.25 83 SER B C 1
ATOM 4360 O O . SER B 1 83 ? 0.822 77.875 27.984 1 94.25 83 SER B O 1
ATOM 4362 N N . THR B 1 84 ? 2.027 76.812 26.5 1 94.12 84 THR B N 1
ATOM 4363 C CA . THR B 1 84 ? 3.158 77.75 26.594 1 94.12 84 THR B CA 1
ATOM 4364 C C . THR B 1 84 ? 2.768 79.125 26.094 1 94.12 84 THR B C 1
ATOM 4366 O O . THR B 1 84 ? 3.09 80.125 26.734 1 94.12 84 THR B O 1
ATOM 4369 N N . ARG B 1 85 ? 2.027 79.25 25.094 1 95.06 85 ARG B N 1
ATOM 4370 C CA . ARG B 1 85 ? 1.657 80.5 24.5 1 95.06 85 ARG B CA 1
ATOM 4371 C C . ARG B 1 85 ? 0.617 81.25 25.344 1 95.06 85 ARG B C 1
ATOM 4373 O O . ARG B 1 85 ? 0.688 82.438 25.516 1 95.06 85 ARG B O 1
ATOM 4380 N N . LEU B 1 86 ? -0.307 80.438 25.781 1 96.12 86 LEU B N 1
ATOM 4381 C CA . LEU B 1 86 ? -1.322 81 26.641 1 96.12 86 LEU B CA 1
ATOM 4382 C C . LEU B 1 86 ? -0.713 81.5 27.969 1 96.12 86 LEU B C 1
ATOM 4384 O O . LEU B 1 86 ? -1.055 82.562 28.469 1 96.12 86 LEU B O 1
ATOM 4388 N N . ALA B 1 87 ? 0.191 80.75 28.547 1 96.19 87 ALA B N 1
ATOM 4389 C CA . ALA B 1 87 ? 0.893 81.188 29.75 1 96.19 87 ALA B CA 1
ATOM 4390 C C . ALA B 1 87 ? 1.642 82.5 29.516 1 96.19 87 ALA B C 1
ATOM 4392 O O . ALA B 1 87 ? 1.684 83.375 30.391 1 96.19 87 ALA B O 1
ATOM 4393 N N . THR B 1 88 ? 2.172 82.688 28.375 1 96.5 88 THR B N 1
ATOM 4394 C CA . THR B 1 88 ? 2.918 83.875 28.031 1 96.5 88 THR B CA 1
ATOM 4395 C C . THR B 1 88 ? 1.993 85.062 27.984 1 96.5 88 THR B C 1
ATOM 4397 O O . THR B 1 88 ? 2.355 86.188 28.453 1 96.5 88 THR B O 1
ATOM 4400 N N . VAL B 1 89 ? 0.826 84.875 27.453 1 96.75 89 VAL B N 1
ATOM 4401 C CA . VAL B 1 89 ? -0.145 86 27.391 1 96.75 89 VAL B CA 1
ATOM 4402 C C . VAL B 1 89 ? -0.436 86.5 28.797 1 96.75 89 VAL B C 1
ATOM 4404 O O . VAL B 1 89 ? -0.327 87.688 29.062 1 96.75 89 VAL B O 1
ATOM 4407 N N . PHE B 1 90 ? -0.711 85.625 29.641 1 97.12 90 PHE B N 1
ATOM 4408 C CA . PHE B 1 90 ? -1.165 86 30.969 1 97.12 90 PHE B CA 1
ATOM 4409 C C . PHE B 1 90 ? 0.015 86.438 31.844 1 97.12 90 PHE B C 1
ATOM 4411 O O . PHE B 1 90 ? -0.148 87.188 32.812 1 97.12 90 PHE B O 1
ATOM 4418 N N . SER B 1 91 ? 1.225 86 31.531 1 97.12 91 SER B N 1
ATOM 4419 C CA . SER B 1 91 ? 2.426 86.5 32.188 1 97.12 91 SER B CA 1
ATOM 4420 C C . SER B 1 91 ? 2.664 88 31.844 1 97.12 91 SER B C 1
ATOM 4422 O O . SER B 1 91 ? 3.016 88.812 32.719 1 97.12 91 SER B O 1
ATOM 4424 N N . ASN B 1 92 ? 2.426 88.25 30.609 1 96.12 92 ASN B N 1
ATOM 4425 C CA . ASN B 1 92 ? 2.562 89.688 30.188 1 96.12 92 ASN B CA 1
ATOM 4426 C C . ASN B 1 92 ? 1.493 90.562 30.828 1 96.12 92 ASN B C 1
ATOM 4428 O O . ASN B 1 92 ? 1.769 91.688 31.203 1 96.12 92 ASN B O 1
ATOM 4432 N N . LEU B 1 93 ? 0.37 89.938 30.875 1 96.06 93 LEU B N 1
ATOM 4433 C CA . LEU B 1 93 ? -0.713 90.688 31.516 1 96.06 93 LEU B CA 1
ATOM 4434 C C . LEU B 1 93 ? -0.416 90.938 33 1 96.06 93 LEU B C 1
ATOM 4436 O O . LEU B 1 93 ? -0.649 92 33.531 1 96.06 93 LEU B O 1
ATOM 4440 N N . GLN B 1 94 ? 0.05 89.938 33.656 1 95.62 94 GLN B N 1
ATOM 4441 C CA . GLN B 1 94 ? 0.417 90.062 35.062 1 95.62 94 GLN B CA 1
ATOM 4442 C C . GLN B 1 94 ? 1.522 91.125 35.281 1 95.62 94 GLN B C 1
ATOM 4444 O O . GLN B 1 94 ? 1.444 91.938 36.188 1 95.62 94 GLN B O 1
ATOM 4449 N N . ALA B 1 95 ? 2.488 91.062 34.438 1 94.31 95 ALA B N 1
ATOM 4450 C CA . ALA B 1 95 ? 3.604 92 34.5 1 94.31 95 ALA B CA 1
ATOM 4451 C C . ALA B 1 95 ? 3.131 93.438 34.281 1 94.31 95 ALA B C 1
ATOM 4453 O O . ALA B 1 95 ? 3.574 94.312 34.969 1 94.31 95 ALA B O 1
ATOM 4454 N N . ALA B 1 96 ? 2.238 93.562 33.406 1 94.38 96 ALA B N 1
ATOM 4455 C CA . ALA B 1 96 ? 1.71 94.875 33.094 1 94.38 96 ALA B CA 1
ATOM 4456 C C . ALA B 1 96 ? 0.886 95.438 34.281 1 94.38 96 ALA B C 1
ATOM 4458 O O . ALA B 1 96 ? 0.945 96.625 34.594 1 94.38 96 ALA B O 1
ATOM 4459 N N . ALA B 1 97 ? 0.13 94.562 34.875 1 92.5 97 ALA B N 1
ATOM 4460 C CA . ALA B 1 97 ? -0.701 94.938 36 1 92.5 97 ALA B CA 1
ATOM 4461 C C . ALA B 1 97 ? 0.157 95.375 37.188 1 92.5 97 ALA B C 1
ATOM 4463 O O . ALA B 1 97 ? -0.291 96.188 38.031 1 92.5 97 ALA B O 1
ATOM 4464 N N . ASN B 1 98 ? 1.396 95 37.188 1 90.88 98 ASN B N 1
ATOM 4465 C CA . ASN B 1 98 ? 2.291 95.312 38.312 1 90.88 98 ASN B CA 1
ATOM 4466 C C . ASN B 1 98 ? 3.391 96.25 37.875 1 90.88 98 ASN B C 1
ATOM 4468 O O . ASN B 1 98 ? 4.375 96.438 38.625 1 90.88 98 ASN B O 1
ATOM 4472 N N . ASP B 1 99 ? 3.277 96.875 36.75 1 92.06 99 ASP B N 1
ATOM 4473 C CA . ASP B 1 99 ? 4.324 97.75 36.25 1 92.06 99 ASP B CA 1
ATOM 4474 C C . ASP B 1 99 ? 4.035 99.188 36.594 1 92.06 99 ASP B C 1
ATOM 4476 O O . ASP B 1 99 ? 2.895 99.688 36.5 1 92.06 99 ASP B O 1
ATOM 4480 N N . ARG B 1 100 ? 5.211 100 37 1 90.12 100 ARG B N 1
ATOM 4481 C CA . ARG B 1 100 ? 5.035 101.375 37.5 1 90.12 100 ARG B CA 1
ATOM 4482 C C . ARG B 1 100 ? 5.656 102.375 36.562 1 90.12 100 ARG B C 1
ATOM 4484 O O . ARG B 1 100 ? 5.355 103.562 36.656 1 90.12 100 ARG B O 1
ATOM 4491 N N . SER B 1 101 ? 6.453 102 35.688 1 85.69 101 SER B N 1
ATOM 4492 C CA . SER B 1 101 ? 7.273 103 35.062 1 85.69 101 SER B CA 1
ATOM 4493 C C . SER B 1 101 ? 7.488 102.688 33.594 1 85.69 101 SER B C 1
ATOM 4495 O O . SER B 1 101 ? 7.879 103.562 32.812 1 85.69 101 SER B O 1
ATOM 4497 N N . THR B 1 102 ? 7.219 101.5 33.156 1 87.88 102 THR B N 1
ATOM 4498 C CA . THR B 1 102 ? 7.469 101.125 31.75 1 87.88 102 THR B CA 1
ATOM 4499 C C . THR B 1 102 ? 6.539 101.938 30.828 1 87.88 102 THR B C 1
ATOM 4501 O O . THR B 1 102 ? 5.402 102.25 31.188 1 87.88 102 THR B O 1
ATOM 4504 N N . ASN B 1 103 ? 7.09 102.188 29.672 1 92.38 103 ASN B N 1
ATOM 4505 C CA . ASN B 1 103 ? 6.293 102.875 28.656 1 92.38 103 ASN B CA 1
ATOM 4506 C C . ASN B 1 103 ? 5.016 102.062 28.344 1 92.38 103 ASN B C 1
ATOM 4508 O O . ASN B 1 103 ? 5.062 100.875 28.078 1 92.38 103 ASN B O 1
ATOM 4512 N N . ILE B 1 104 ? 3.855 102.812 28.469 1 92.69 104 ILE B N 1
ATOM 4513 C CA . ILE B 1 104 ? 2.541 102.188 28.312 1 92.69 104 ILE B CA 1
ATOM 4514 C C . ILE B 1 104 ? 2.432 101.562 26.938 1 92.69 104 ILE B C 1
ATOM 4516 O O . ILE B 1 104 ? 1.915 100.438 26.812 1 92.69 104 ILE B O 1
ATOM 4520 N N . ASP B 1 105 ? 3.041 102.188 25.906 1 92.81 105 ASP B N 1
ATOM 4521 C CA . ASP B 1 105 ? 3 101.688 24.547 1 92.81 105 ASP B CA 1
ATOM 4522 C C . ASP B 1 105 ? 3.76 100.312 24.453 1 92.81 105 ASP B C 1
ATOM 4524 O O . ASP B 1 105 ? 3.312 99.375 23.797 1 92.81 105 ASP B O 1
ATOM 4528 N N . THR B 1 106 ? 4.82 100.25 25.188 1 92.69 106 THR B N 1
ATOM 4529 C CA . THR B 1 106 ? 5.648 99.062 25.172 1 92.69 106 THR B CA 1
ATOM 4530 C C . THR B 1 106 ? 4.949 97.875 25.891 1 92.69 106 THR B C 1
ATOM 4532 O O . THR B 1 106 ? 4.992 96.75 25.438 1 92.69 106 THR B O 1
ATOM 4535 N N . LEU B 1 107 ? 4.238 98.125 26.938 1 93.81 107 LEU B N 1
ATOM 4536 C CA . LEU B 1 107 ? 3.541 97.125 27.719 1 93.81 107 LEU B CA 1
ATOM 4537 C C . LEU B 1 107 ? 2.379 96.562 26.922 1 93.81 107 LEU B C 1
ATOM 4539 O O . LEU B 1 107 ? 2.242 95.312 26.828 1 93.81 107 LEU B O 1
ATOM 4543 N N . PHE B 1 108 ? 1.564 97.375 26.328 1 95.25 108 PHE B N 1
ATOM 4544 C CA . PHE B 1 108 ? 0.389 96.938 25.594 1 95.25 108 PHE B CA 1
ATOM 4545 C C . PHE B 1 108 ? 0.792 96.25 24.281 1 95.25 108 PHE B C 1
ATOM 4547 O O . PHE B 1 108 ? 0.136 95.312 23.844 1 95.25 108 PHE B O 1
ATOM 4554 N N . ALA B 1 109 ? 1.99 96.688 23.75 1 93.44 109 ALA B N 1
ATOM 4555 C CA . ALA B 1 109 ? 2.504 96 22.562 1 93.44 109 ALA B CA 1
ATOM 4556 C C . ALA B 1 109 ? 2.918 94.562 22.859 1 93.44 109 ALA B C 1
ATOM 4558 O O . ALA B 1 109 ? 2.641 93.688 22.078 1 93.44 109 ALA B O 1
ATOM 4559 N N . ALA B 1 110 ? 3.521 94.375 23.953 1 94.19 110 ALA B N 1
ATOM 4560 C CA . ALA B 1 110 ? 3.961 93.062 24.359 1 94.19 110 ALA B CA 1
ATOM 4561 C C . ALA B 1 110 ? 2.77 92.125 24.578 1 94.19 110 ALA B C 1
ATOM 4563 O O . ALA B 1 110 ? 2.803 90.938 24.172 1 94.19 110 ALA B O 1
ATOM 4564 N N . ILE B 1 111 ? 1.7 92.562 25.25 1 95.81 111 ILE B N 1
ATOM 4565 C CA . ILE B 1 111 ? 0.496 91.812 25.5 1 95.81 111 ILE B CA 1
ATOM 4566 C C . ILE B 1 111 ? -0.185 91.438 24.188 1 95.81 111 ILE B C 1
ATOM 4568 O O . ILE B 1 111 ? -0.56 90.312 23.953 1 95.81 111 ILE B O 1
ATOM 4572 N N . ASN B 1 112 ? -0.248 92.5 23.312 1 95.19 112 ASN B N 1
ATOM 4573 C CA . ASN B 1 112 ? -0.937 92.312 22.047 1 95.19 112 ASN B CA 1
ATOM 4574 C C . ASN B 1 112 ? -0.177 91.312 21.141 1 95.19 112 ASN B C 1
ATOM 4576 O O . ASN B 1 112 ? -0.787 90.5 20.438 1 95.19 112 ASN B O 1
ATOM 4580 N N . VAL B 1 113 ? 1.129 91.312 21.188 1 95.25 113 VAL B N 1
ATOM 4581 C CA . VAL B 1 113 ? 1.933 90.375 20.422 1 95.25 113 VAL B CA 1
ATOM 4582 C C . VAL B 1 113 ? 1.719 89 20.953 1 95.25 113 VAL B C 1
ATOM 4584 O O . VAL B 1 113 ? 1.586 88 20.172 1 95.25 113 VAL B O 1
ATOM 4587 N N . SER B 1 114 ? 1.718 88.812 22.188 1 96.44 114 SER B N 1
ATOM 4588 C CA . SER B 1 114 ? 1.509 87.5 22.781 1 96.44 114 SER B CA 1
ATOM 4589 C C . SER B 1 114 ? 0.11 86.938 22.484 1 96.44 114 SER B C 1
ATOM 4591 O O . SER B 1 114 ? -0.069 85.75 22.25 1 96.44 114 SER B O 1
ATOM 4593 N N . ILE B 1 115 ? -0.896 87.812 22.484 1 95.38 115 ILE B N 1
ATOM 4594 C CA . ILE B 1 115 ? -2.256 87.375 22.156 1 95.38 115 ILE B CA 1
ATOM 4595 C C . ILE B 1 115 ? -2.326 87 20.688 1 95.38 115 ILE B C 1
ATOM 4597 O O . ILE B 1 115 ? -2.926 85.938 20.344 1 95.38 115 ILE B O 1
ATOM 4601 N N . ALA B 1 116 ? -1.643 87.812 19.844 1 94.19 116 ALA B N 1
ATOM 4602 C CA . ALA B 1 116 ? -1.622 87.5 18.422 1 94.19 116 ALA B CA 1
ATOM 4603 C C . ALA B 1 116 ? -0.946 86.125 18.172 1 94.19 116 ALA B C 1
ATOM 4605 O O . ALA B 1 116 ? -1.404 85.312 17.344 1 94.19 116 ALA B O 1
ATOM 4606 N N . ASN B 1 117 ? 0.087 85.875 18.828 1 94.5 117 ASN B N 1
ATOM 4607 C CA . ASN B 1 117 ? 0.794 84.625 18.703 1 94.5 117 ASN B CA 1
ATOM 4608 C C . ASN B 1 117 ? -0.076 83.438 19.156 1 94.5 117 ASN B C 1
ATOM 4610 O O . ASN B 1 117 ? -0.089 82.375 18.516 1 94.5 117 ASN B O 1
ATOM 4614 N N . ALA B 1 118 ? -0.705 83.5 20.281 1 94.31 118 ALA B N 1
ATOM 4615 C CA . ALA B 1 118 ? -1.584 82.5 20.797 1 94.31 118 ALA B CA 1
ATOM 4616 C C . ALA B 1 118 ? -2.758 82.25 19.859 1 94.31 118 ALA B C 1
ATOM 4618 O O . ALA B 1 118 ? -3.102 81.062 19.578 1 94.31 118 ALA B O 1
ATOM 4619 N N . THR B 1 119 ? -3.344 83.312 19.375 1 92.38 119 THR B N 1
ATOM 4620 C CA . THR B 1 119 ? -4.492 83.188 18.484 1 92.38 119 THR B CA 1
ATOM 4621 C C . THR B 1 119 ? -4.086 82.5 17.156 1 92.38 119 THR B C 1
ATOM 4623 O O . THR B 1 119 ? -4.828 81.688 16.609 1 92.38 119 THR B O 1
ATOM 4626 N N . THR B 1 120 ? -2.936 82.938 16.656 1 92.31 120 THR B N 1
ATOM 4627 C CA . THR B 1 120 ? -2.422 82.312 15.438 1 92.31 120 THR B CA 1
ATOM 4628 C C . THR B 1 120 ? -2.178 80.812 15.633 1 92.31 120 THR B C 1
ATOM 4630 O O . THR B 1 120 ? -2.492 80 14.75 1 92.31 120 THR B O 1
ATOM 4633 N N . PHE B 1 121 ? -1.669 80.438 16.703 1 92.44 121 PHE B N 1
ATOM 4634 C CA . PHE B 1 121 ? -1.407 79 17 1 92.44 121 PHE B CA 1
ATOM 4635 C C . PHE B 1 121 ? -2.711 78.25 17.109 1 92.44 121 PHE B C 1
ATOM 4637 O O . PHE B 1 121 ? -2.811 77.125 16.609 1 92.44 121 PHE B O 1
ATOM 4644 N N . ILE B 1 122 ? -3.662 78.75 17.797 1 88.75 122 ILE B N 1
ATOM 4645 C CA . ILE B 1 122 ? -4.953 78.125 17.953 1 88.75 122 ILE B CA 1
ATOM 4646 C C . ILE B 1 122 ? -5.57 77.875 16.578 1 88.75 122 ILE B C 1
ATOM 4648 O O . ILE B 1 122 ? -6.133 76.812 16.328 1 88.75 122 ILE B O 1
ATOM 4652 N N . ALA B 1 123 ? -5.406 78.812 15.695 1 85.5 123 ALA B N 1
ATOM 4653 C CA . ALA B 1 123 ? -5.988 78.688 14.359 1 85.5 123 ALA B CA 1
ATOM 4654 C C . ALA B 1 123 ? -5.242 77.688 13.508 1 85.5 123 ALA B C 1
ATOM 4656 O O . ALA B 1 123 ? -5.848 77 12.695 1 85.5 123 ALA B O 1
ATOM 4657 N N . SER B 1 124 ? -3.992 77.562 13.734 1 86.56 124 SER B N 1
ATOM 4658 C CA . SER B 1 124 ? -3.182 76.688 12.859 1 86.56 124 SER B CA 1
ATOM 4659 C C . SER B 1 124 ? -2.982 75.312 13.461 1 86.56 124 SER B C 1
ATOM 4661 O O . SER B 1 124 ? -2.541 74.438 12.773 1 86.56 124 SER B O 1
ATOM 4663 N N . ASN B 1 125 ? -3.262 75.25 14.672 1 82.25 125 ASN B N 1
ATOM 4664 C CA . ASN B 1 125 ? -3.047 73.938 15.367 1 82.25 125 ASN B CA 1
ATOM 4665 C C . ASN B 1 125 ? -3.947 72.875 14.812 1 82.25 125 ASN B C 1
ATOM 4667 O O . ASN B 1 125 ? -5.164 72.875 15.008 1 82.25 125 ASN B O 1
ATOM 4671 N N . SER B 1 126 ? -3.324 71.938 14.031 1 77.19 126 SER B N 1
ATOM 4672 C CA . SER B 1 126 ? -4.082 70.812 13.492 1 77.19 126 SER B CA 1
ATOM 4673 C C . SER B 1 126 ? -4.375 69.812 14.57 1 77.19 126 SER B C 1
ATOM 4675 O O . SER B 1 126 ? -3.453 69.188 15.133 1 77.19 126 SER B O 1
ATOM 4677 N N . ARG B 1 127 ? -5.617 69.688 14.875 1 83.62 127 ARG B N 1
ATOM 4678 C CA . ARG B 1 127 ? -6.039 68.75 15.938 1 83.62 127 ARG B CA 1
ATOM 4679 C C . ARG B 1 127 ? -6.684 67.5 15.352 1 83.62 127 ARG B C 1
ATOM 4681 O O . ARG B 1 127 ? -7.316 66.75 16.078 1 83.62 127 ARG B O 1
ATOM 4688 N N . SER B 1 128 ? -6.398 67.312 14.086 1 85.81 128 SER B N 1
ATOM 4689 C CA . SER B 1 128 ? -7.18 66.312 13.383 1 85.81 128 SER B CA 1
ATOM 4690 C C . SER B 1 128 ? -6.781 64.938 13.812 1 85.81 128 SER B C 1
ATOM 4692 O O . SER B 1 128 ? -7.641 64.062 14.016 1 85.81 128 SER B O 1
ATOM 4694 N N . VAL B 1 129 ? -5.516 64.688 14 1 86.94 129 VAL B N 1
ATOM 4695 C CA . VAL B 1 129 ? -5.004 63.312 14.266 1 86.94 129 VAL B CA 1
ATOM 4696 C C . VAL B 1 129 ? -5.543 62.812 15.609 1 86.94 129 VAL B C 1
ATOM 4698 O O . VAL B 1 129 ? -6.125 61.75 15.688 1 86.94 129 VAL B O 1
ATOM 4701 N N . TRP B 1 130 ? -5.391 63.594 16.578 1 90.62 130 TRP B N 1
ATOM 4702 C CA . TRP B 1 130 ? -5.797 63.094 17.891 1 90.62 130 TRP B CA 1
ATOM 4703 C C . TRP B 1 130 ? -7.289 63.312 18.109 1 90.62 130 TRP B C 1
ATOM 4705 O O . TRP B 1 130 ? -7.918 62.594 18.891 1 90.62 130 TRP B O 1
ATOM 4715 N N . THR B 1 131 ? -8.008 64.25 17.422 1 91.56 131 THR B N 1
ATOM 4716 C CA . THR B 1 131 ? -9.445 64.438 17.578 1 91.56 131 THR B CA 1
ATOM 4717 C C . THR B 1 131 ? -10.195 63.25 16.938 1 91.56 131 THR B C 1
ATOM 4719 O O . THR B 1 131 ? -11.242 62.844 17.422 1 91.56 131 THR B O 1
ATOM 4722 N N . SER B 1 132 ? -9.625 62.781 15.875 1 90.19 132 SER B N 1
ATOM 4723 C CA . SER B 1 132 ? -10.258 61.656 15.203 1 90.19 132 SER B CA 1
ATOM 4724 C C . SER B 1 132 ? -10.148 60.406 16.031 1 90.19 132 SER B C 1
ATOM 4726 O O . SER B 1 132 ? -10.969 59.469 15.898 1 90.19 132 SER B O 1
ATOM 4728 N N . ALA B 1 133 ? -9.117 60.281 16.812 1 91.19 133 ALA B N 1
ATOM 4729 C CA . ALA B 1 133 ? -8.891 59.094 17.656 1 91.19 133 ALA B CA 1
ATOM 4730 C C . ALA B 1 133 ? -9.773 59.125 18.891 1 91.19 133 ALA B C 1
ATOM 4732 O O . ALA B 1 133 ? -10.016 58.094 19.531 1 91.19 133 ALA B O 1
ATOM 4733 N N . LEU B 1 134 ? -10.234 60.344 19.203 1 91.25 134 LEU B N 1
ATOM 4734 C CA . LEU B 1 134 ? -11.07 60.531 20.375 1 91.25 134 LEU B CA 1
ATOM 4735 C C . LEU B 1 134 ? -12.547 60.594 19.984 1 91.25 134 LEU B C 1
ATOM 4737 O O . LEU B 1 134 ? -12.875 60.688 18.812 1 91.25 134 LEU B O 1
ATOM 4741 N N . SER B 1 135 ? -13.375 60.375 20.953 1 87.81 135 SER B N 1
ATOM 4742 C CA . SER B 1 135 ? -14.805 60.5 20.703 1 87.81 135 SER B CA 1
ATOM 4743 C C . SER B 1 135 ? -15.227 61.969 20.734 1 87.81 135 SER B C 1
ATOM 4745 O O . SER B 1 135 ? -14.75 62.75 21.562 1 87.81 135 SER B O 1
ATOM 4747 N N . SER B 1 136 ? -16.188 62.312 19.844 1 80.44 136 SER B N 1
ATOM 4748 C CA . SER B 1 136 ? -16.703 63.656 19.797 1 80.44 136 SER B CA 1
ATOM 4749 C C . SER B 1 136 ? -17.422 64.062 21.094 1 80.44 136 SER B C 1
ATOM 4751 O O . SER B 1 136 ? -17.453 65.188 21.469 1 80.44 136 SER B O 1
ATOM 4753 N N . SER B 1 137 ? -17.844 63 21.703 1 80.19 137 SER B N 1
ATOM 4754 C CA . SER B 1 137 ? -18.609 63.25 22.922 1 80.19 137 SER B CA 1
ATOM 4755 C C . SER B 1 137 ? -17.688 63.625 24.078 1 80.19 137 SER B C 1
ATOM 4757 O O . SER B 1 137 ? -18.125 64.25 25.062 1 80.19 137 SER B O 1
ATOM 4759 N N . THR B 1 138 ? -16.406 63.312 23.953 1 77.19 138 THR B N 1
ATOM 4760 C CA . THR B 1 138 ? -15.5 63.562 25.078 1 77.19 138 THR B CA 1
ATOM 4761 C C . THR B 1 138 ? -14.648 64.812 24.812 1 77.19 138 THR B C 1
ATOM 4763 O O . THR B 1 138 ? -13.93 65.25 25.703 1 77.19 138 THR B O 1
ATOM 4766 N N . LEU B 1 139 ? -14.789 65.375 23.703 1 83.56 139 LEU B N 1
ATOM 4767 C CA . LEU B 1 139 ? -13.977 66.562 23.391 1 83.56 139 LEU B CA 1
ATOM 4768 C C . LEU B 1 139 ? -14.547 67.812 24.031 1 83.56 139 LEU B C 1
ATOM 4770 O O . LEU B 1 139 ? -15.727 68.125 23.875 1 83.56 139 LEU B O 1
ATOM 4774 N N . PRO B 1 140 ? -13.75 68.438 24.859 1 80.44 140 PRO B N 1
ATOM 4775 C CA . PRO B 1 140 ? -14.234 69.688 25.422 1 80.44 140 PRO B CA 1
ATOM 4776 C C . PRO B 1 140 ? -14.312 70.812 24.391 1 80.44 140 PRO B C 1
ATOM 4778 O O . PRO B 1 140 ? -13.688 70.688 23.328 1 80.44 140 PRO B O 1
ATOM 4781 N N . ASN B 1 141 ? -15.18 71.75 24.703 1 80.94 141 ASN B N 1
ATOM 4782 C CA . ASN B 1 141 ? -15.211 72.938 23.875 1 80.94 141 ASN B CA 1
ATOM 4783 C C . ASN B 1 141 ? -13.906 73.688 23.969 1 80.94 141 ASN B C 1
ATOM 4785 O O . ASN B 1 141 ? -13.547 74.188 25.031 1 80.94 141 ASN B O 1
ATOM 4789 N N . LEU B 1 142 ? -13.148 73.812 22.812 1 77.69 142 LEU B N 1
ATOM 4790 C CA . LEU B 1 142 ? -11.836 74.438 22.828 1 77.69 142 LEU B CA 1
ATOM 4791 C C . LEU B 1 142 ? -11.922 75.875 22.406 1 77.69 142 LEU B C 1
ATOM 4793 O O . LEU B 1 142 ? -10.898 76.562 22.297 1 77.69 142 LEU B O 1
ATOM 4797 N N . SER B 1 143 ? -13.117 76.375 22.328 1 81 143 SER B N 1
ATOM 4798 C CA . SER B 1 143 ? -13.312 77.75 21.797 1 81 143 SER B CA 1
ATOM 4799 C C . SER B 1 143 ? -13.164 78.812 22.875 1 81 143 SER B C 1
ATOM 4801 O O . SER B 1 143 ? -12.891 80 22.578 1 81 143 SER B O 1
ATOM 4803 N N . PRO B 1 144 ? -13.367 78.438 24.078 1 84 144 PRO B N 1
ATOM 4804 C CA . PRO B 1 144 ? -13.352 79.438 25.109 1 84 144 PRO B CA 1
ATOM 4805 C C . PRO B 1 144 ? -12.023 80.188 25.172 1 84 144 PRO B C 1
ATOM 4807 O O . PRO B 1 144 ? -12 81.438 25.406 1 84 144 PRO B O 1
ATOM 4810 N N . ALA B 1 145 ? -10.984 79.562 24.953 1 86 145 ALA B N 1
ATOM 4811 C CA . ALA B 1 145 ? -9.688 80.25 25.031 1 86 145 ALA B CA 1
ATOM 4812 C C . ALA B 1 145 ? -9.562 81.312 23.953 1 86 145 ALA B C 1
ATOM 4814 O O . ALA B 1 145 ? -9.117 82.438 24.219 1 86 145 ALA B O 1
ATOM 4815 N N . MET B 1 146 ? -9.992 81 22.828 1 89.12 146 MET B N 1
ATOM 4816 C CA . MET B 1 146 ? -9.945 81.938 21.719 1 89.12 146 MET B CA 1
ATOM 4817 C C . MET B 1 146 ? -10.867 83.125 21.984 1 89.12 146 MET B C 1
ATOM 4819 O O . MET B 1 146 ? -10.461 84.25 21.812 1 89.12 146 MET B O 1
ATOM 4823 N N . LEU B 1 147 ? -12.016 82.812 22.453 1 89.94 147 LEU B N 1
ATOM 4824 C CA . LEU B 1 147 ? -12.984 83.875 22.734 1 89.94 147 LEU B CA 1
ATOM 4825 C C . LEU B 1 147 ? -12.492 84.75 23.875 1 89.94 147 LEU B C 1
ATOM 4827 O O . LEU B 1 147 ? -12.641 86 23.812 1 89.94 147 LEU B O 1
ATOM 4831 N N . ALA B 1 148 ? -11.977 84.125 24.797 1 90.56 148 ALA B N 1
ATOM 4832 C CA . ALA B 1 148 ? -11.453 84.875 25.938 1 90.56 148 ALA B CA 1
ATOM 4833 C C . ALA B 1 148 ? -10.312 85.812 25.516 1 90.56 148 ALA B C 1
ATOM 4835 O O . ALA B 1 148 ? -10.242 86.938 25.953 1 90.56 148 ALA B O 1
ATOM 4836 N N . LEU B 1 149 ? -9.453 85.375 24.656 1 91.94 149 LEU B N 1
ATOM 4837 C CA . LEU B 1 149 ? -8.344 86.188 24.172 1 91.94 149 LEU B CA 1
ATOM 4838 C C . LEU B 1 149 ? -8.844 87.375 23.359 1 91.94 149 LEU B C 1
ATOM 4840 O O . LEU B 1 149 ? -8.312 88.5 23.484 1 91.94 149 LEU B O 1
ATOM 4844 N N . GLN B 1 150 ? -9.898 87.125 22.656 1 90.88 150 GLN B N 1
ATOM 4845 C CA . GLN B 1 150 ? -10.5 88.25 21.891 1 90.88 150 GLN B CA 1
ATOM 4846 C C . GLN B 1 150 ? -11.117 89.312 22.797 1 90.88 150 GLN B C 1
ATOM 4848 O O . GLN B 1 150 ? -10.938 90.5 22.594 1 90.88 150 GLN B O 1
ATOM 4853 N N . ASN B 1 151 ? -11.797 88.75 23.734 1 90.31 151 ASN B N 1
ATOM 4854 C CA . ASN B 1 151 ? -12.43 89.688 24.688 1 90.31 151 ASN B CA 1
ATOM 4855 C C . ASN B 1 151 ? -11.391 90.5 25.484 1 90.31 151 ASN B C 1
ATOM 4857 O O . ASN B 1 151 ? -11.562 91.688 25.703 1 90.31 151 ASN B O 1
ATOM 4861 N N . ILE B 1 152 ? -10.406 89.812 25.844 1 90.81 152 ILE B N 1
ATOM 4862 C CA . ILE B 1 152 ? -9.336 90.438 26.609 1 90.81 152 ILE B CA 1
ATOM 4863 C C . ILE B 1 152 ? -8.617 91.438 25.75 1 90.81 152 ILE B C 1
ATOM 4865 O O . ILE B 1 152 ? -8.328 92.562 26.203 1 90.81 152 ILE B O 1
ATOM 4869 N N . SER B 1 153 ? -8.352 91.125 24.594 1 92.25 153 SER B N 1
ATOM 4870 C CA . SER B 1 153 ? -7.711 92.062 23.656 1 92.25 153 SER B CA 1
ATOM 4871 C C . SER B 1 153 ? -8.562 93.312 23.453 1 92.25 153 SER B C 1
ATOM 4873 O O . SER B 1 153 ? -8.047 94.438 23.453 1 92.25 153 SER B O 1
ATOM 4875 N N . ASN B 1 154 ? -9.828 93.062 23.344 1 91.31 154 ASN B N 1
ATOM 4876 C CA . ASN B 1 154 ? -10.742 94.188 23.156 1 91.31 154 ASN B CA 1
ATOM 4877 C C . ASN B 1 154 ? -10.789 95.062 24.406 1 91.31 154 ASN B C 1
ATOM 4879 O O . ASN B 1 154 ? -10.734 96.312 24.297 1 91.31 154 ASN B O 1
ATOM 4883 N N . ALA B 1 155 ? -10.898 94.438 25.453 1 92.19 155 ALA B N 1
ATOM 4884 C CA . ALA B 1 155 ? -10.953 95.188 26.703 1 92.19 155 ALA B CA 1
ATOM 4885 C C . ALA B 1 155 ? -9.664 96 26.922 1 92.19 155 ALA B C 1
ATOM 4887 O O . ALA B 1 155 ? -9.703 97.125 27.391 1 92.19 155 ALA B O 1
ATOM 4888 N N . LEU B 1 156 ? -8.602 95.5 26.562 1 93.19 156 LEU B N 1
ATOM 4889 C CA . LEU B 1 156 ? -7.301 96.125 26.766 1 93.19 156 LEU B CA 1
ATOM 4890 C C . LEU B 1 156 ? -7.109 97.25 25.766 1 93.19 156 LEU B C 1
ATOM 4892 O O . LEU B 1 156 ? -6.723 98.375 26.156 1 93.19 156 LEU B O 1
ATOM 4896 N N . ASN B 1 157 ? -7.496 97.062 24.625 1 92 157 ASN B N 1
ATOM 4897 C CA . ASN B 1 157 ? -7.145 98.062 23.578 1 92 157 ASN B CA 1
ATOM 4898 C C . ASN B 1 157 ? -8.203 99.125 23.422 1 92 157 ASN B C 1
ATOM 4900 O O . ASN B 1 157 ? -7.902 100.25 23 1 92 157 ASN B O 1
ATOM 4904 N N . VAL B 1 158 ? -9.422 98.812 23.75 1 90.62 158 VAL B N 1
ATOM 4905 C CA . VAL B 1 158 ? -10.492 99.75 23.562 1 90.62 158 VAL B CA 1
ATOM 4906 C C . VAL B 1 158 ? -10.758 100.5 24.859 1 90.62 158 VAL B C 1
ATOM 4908 O O . VAL B 1 158 ? -10.992 101.75 24.859 1 90.62 158 VAL B O 1
ATOM 4911 N N . ASP B 1 159 ? -10.641 99.812 25.891 1 89.56 159 ASP B N 1
ATOM 4912 C CA . ASP B 1 159 ? -11.062 100.438 27.141 1 89.56 159 ASP B CA 1
ATOM 4913 C C . ASP B 1 159 ? -9.867 100.875 27.984 1 89.56 159 ASP B C 1
ATOM 4915 O O . ASP B 1 159 ? -9.789 102 28.469 1 89.56 159 ASP B O 1
ATOM 4919 N N . THR B 1 160 ? -8.898 100.062 28.125 1 92.12 160 THR B N 1
ATOM 4920 C CA . THR B 1 160 ? -7.848 100.25 29.109 1 92.12 160 THR B CA 1
ATOM 4921 C C . THR B 1 160 ? -6.727 101.125 28.531 1 92.12 160 THR B C 1
ATOM 4923 O O . THR B 1 160 ? -6.348 102.125 29.109 1 92.12 160 THR B O 1
ATOM 4926 N N . TYR B 1 161 ? -6.254 100.812 27.422 1 93.38 161 TYR B N 1
ATOM 4927 C CA . TYR B 1 161 ? -5.074 101.5 26.828 1 93.38 161 TYR B CA 1
ATOM 4928 C C . TYR B 1 161 ? -5.301 102.938 26.641 1 93.38 161 TYR B C 1
ATOM 4930 O O . TYR B 1 161 ? -4.543 103.812 27.156 1 93.38 161 TYR B O 1
ATOM 4938 N N . PRO B 1 162 ? -6.324 103.438 25.969 1 92.94 162 PRO B N 1
ATOM 4939 C CA . PRO B 1 162 ? -6.508 104.875 25.766 1 92.94 162 PRO B CA 1
ATOM 4940 C C . PRO B 1 162 ? -6.691 105.625 27.062 1 92.94 162 PRO B C 1
ATOM 4942 O O . PRO B 1 162 ? -6.219 106.75 27.188 1 92.94 162 PRO B O 1
ATOM 4945 N N . LYS B 1 163 ? -7.316 105 27.938 1 93.38 163 LYS B N 1
ATOM 4946 C CA . LYS B 1 163 ? -7.609 105.688 29.188 1 93.38 163 LYS B CA 1
ATOM 4947 C C . LYS B 1 163 ? -6.355 105.812 30.062 1 93.38 163 LYS B C 1
ATOM 4949 O O . LYS B 1 163 ? -6.129 106.812 30.688 1 93.38 163 LYS B O 1
ATOM 4954 N N . VAL B 1 164 ? -5.586 104.75 30.109 1 93.25 164 VAL B N 1
ATOM 4955 C CA . VAL B 1 164 ? -4.336 104.812 30.859 1 93.25 164 VAL B CA 1
ATOM 4956 C C . VAL B 1 164 ? -3.379 105.75 30.203 1 93.25 164 VAL B C 1
ATOM 4958 O O . VAL B 1 164 ? -2.693 106.562 30.891 1 93.25 164 VAL B O 1
ATOM 4961 N N . MET B 1 165 ? -3.389 105.812 28.938 1 92.44 165 MET B N 1
ATOM 4962 C CA . MET B 1 165 ? -2.562 106.812 28.219 1 92.44 165 MET B CA 1
ATOM 4963 C C . MET B 1 165 ? -2.996 108.25 28.516 1 92.44 165 MET B C 1
ATOM 4965 O O . MET B 1 165 ? -2.154 109.125 28.688 1 92.44 165 MET B O 1
ATOM 4969 N N . ALA B 1 166 ? -4.266 108.438 28.625 1 91.88 166 ALA B N 1
ATOM 4970 C CA . ALA B 1 166 ? -4.805 109.75 28.938 1 91.88 166 ALA B CA 1
ATOM 4971 C C . ALA B 1 166 ? -4.402 110.188 30.328 1 91.88 166 ALA B C 1
ATOM 4973 O O . ALA B 1 166 ? -4.07 111.375 30.547 1 91.88 166 ALA B O 1
ATOM 4974 N N . ILE B 1 167 ? -4.469 109.25 31.234 1 92.31 167 ILE B N 1
ATOM 4975 C CA . ILE B 1 167 ? -4.09 109.562 32.625 1 92.31 167 ILE B CA 1
ATOM 4976 C C . ILE B 1 167 ? -2.607 109.938 32.656 1 92.31 167 ILE B C 1
ATOM 4978 O O . ILE B 1 167 ? -2.232 110.938 33.281 1 92.31 167 ILE B O 1
ATOM 4982 N N . ARG B 1 168 ? -1.793 109.25 32.031 1 91.25 168 ARG B N 1
ATOM 4983 C CA . ARG B 1 168 ? -0.35 109.438 32.031 1 91.25 168 ARG B CA 1
ATOM 4984 C C . ARG B 1 168 ? 0.009 110.75 31.375 1 91.25 168 ARG B C 1
ATOM 4986 O O . ARG B 1 168 ? 0.901 111.5 31.844 1 91.25 168 ARG B O 1
ATOM 4993 N N . SER B 1 169 ? -0.632 111.125 30.344 1 88.69 169 SER B N 1
ATOM 4994 C CA . SER B 1 169 ? -0.362 112.375 29.641 1 88.69 169 SER B CA 1
ATOM 4995 C C . SER B 1 169 ? -0.657 113.625 30.531 1 88.69 169 SER B C 1
ATOM 4997 O O . SER B 1 169 ? 0.02 114.625 30.438 1 88.69 169 SER B O 1
ATOM 4999 N N . LYS B 1 170 ? -1.556 113.562 31.359 1 90.69 170 LYS B N 1
ATOM 5000 C CA . LYS B 1 170 ? -1.951 114.688 32.219 1 90.69 170 LYS B CA 1
ATOM 5001 C C . LYS B 1 170 ? -1.162 114.688 33.531 1 90.69 170 LYS B C 1
ATOM 5003 O O . LYS B 1 170 ? -1.073 115.688 34.219 1 90.69 170 LYS B O 1
ATOM 5008 N N . ASN B 1 171 ? -0.688 113.438 33.875 1 85.81 171 ASN B N 1
ATOM 5009 C CA . ASN B 1 171 ? 0.032 113.312 35.156 1 85.81 171 ASN B CA 1
ATOM 5010 C C . ASN B 1 171 ? 1.367 112.562 34.938 1 85.81 171 ASN B C 1
ATOM 5012 O O . ASN B 1 171 ? 1.43 111.375 34.969 1 85.81 171 ASN B O 1
ATOM 5016 N N . PRO B 1 172 ? 2.518 113.25 34.781 1 83.69 172 PRO B N 1
ATOM 5017 C CA . PRO B 1 172 ? 3.799 112.625 34.5 1 83.69 172 PRO B CA 1
ATOM 5018 C C . PRO B 1 172 ? 4.336 111.812 35.719 1 83.69 172 PRO B C 1
ATOM 5020 O O . PRO B 1 172 ? 5.172 110.938 35.562 1 83.69 172 PRO B O 1
ATOM 5023 N N . GLY B 1 173 ? 3.82 111.938 36.875 1 82.25 173 GLY B N 1
ATOM 5024 C CA . GLY B 1 173 ? 4.312 111.25 38.062 1 82.25 173 GLY B CA 1
ATOM 5025 C C . GLY B 1 173 ? 3.312 110.25 38.625 1 82.25 173 GLY B C 1
ATOM 5026 O O . GLY B 1 173 ? 2.555 109.625 37.875 1 82.25 173 GLY B O 1
ATOM 5027 N N . SER B 1 174 ? 3.346 110 39.812 1 87.31 174 SER B N 1
ATOM 5028 C CA . SER B 1 174 ? 2.426 109.062 40.5 1 87.31 174 SER B CA 1
ATOM 5029 C C . SER B 1 174 ? 1.007 109.625 40.5 1 87.31 174 SER B C 1
ATOM 5031 O O . SER B 1 174 ? 0.813 110.812 40.625 1 87.31 174 SER B O 1
ATOM 5033 N N . VAL B 1 175 ? 0.099 108.625 40.188 1 91.56 175 VAL B N 1
ATOM 5034 C CA . VAL B 1 175 ? -1.3 109.062 40.125 1 91.56 175 VAL B CA 1
ATOM 5035 C C . VAL B 1 175 ? -2.082 108.375 41.25 1 91.56 175 VAL B C 1
ATOM 5037 O O . VAL B 1 175 ? -1.864 107.25 41.562 1 91.56 175 VAL B O 1
ATOM 5040 N N . SER B 1 176 ? -2.91 109.188 41.938 1 88.69 176 SER B N 1
ATOM 5041 C CA . SER B 1 176 ? -3.699 108.625 43.031 1 88.69 176 SER B CA 1
ATOM 5042 C C . SER B 1 176 ? -4.762 107.688 42.5 1 88.69 176 SER B C 1
ATOM 5044 O O . SER B 1 176 ? -5.172 107.75 41.344 1 88.69 176 SER B O 1
ATOM 5046 N N . ALA B 1 177 ? -5.273 106.75 43.312 1 89.06 177 ALA B N 1
ATOM 5047 C CA . ALA B 1 177 ? -6.297 105.75 42.969 1 89.06 177 ALA B CA 1
ATOM 5048 C C . ALA B 1 177 ? -7.586 106.438 42.5 1 89.06 177 ALA B C 1
ATOM 5050 O O . ALA B 1 177 ? -8.281 105.938 41.625 1 89.06 177 ALA B O 1
ATOM 5051 N N . THR B 1 178 ? -7.789 107.625 43.094 1 87 178 THR B N 1
ATOM 5052 C CA . THR B 1 178 ? -9.016 108.375 42.781 1 87 178 THR B CA 1
ATOM 5053 C C . THR B 1 178 ? -9.008 108.875 41.344 1 87 178 THR B C 1
ATOM 5055 O O . THR B 1 178 ? -10.039 108.875 40.656 1 87 178 THR B O 1
ATOM 5058 N N . VAL B 1 179 ? -7.855 109.125 40.875 1 89.75 179 VAL B N 1
ATOM 5059 C CA . VAL B 1 179 ? -7.727 109.625 39.5 1 89.75 179 VAL B CA 1
ATOM 5060 C C . VAL B 1 179 ? -7.914 108.5 38.531 1 89.75 179 VAL B C 1
ATOM 5062 O O . VAL B 1 179 ? -8.547 108.625 37.469 1 89.75 179 VAL B O 1
ATOM 5065 N N . VAL B 1 180 ? -7.406 107.375 38.938 1 90.25 180 VAL B N 1
ATOM 5066 C CA . VAL B 1 180 ? -7.535 106.25 38.062 1 90.25 180 VAL B CA 1
ATOM 5067 C C . VAL B 1 180 ? -9 105.812 37.969 1 90.25 180 VAL B C 1
ATOM 5069 O O . VAL B 1 180 ? -9.523 105.562 36.875 1 90.25 180 VAL B O 1
ATOM 5072 N N . TYR B 1 181 ? -9.742 105.812 39.062 1 91.31 181 TYR B N 1
ATOM 5073 C CA . TYR B 1 181 ? -11.133 105.375 39.094 1 91.31 181 TYR B CA 1
ATOM 5074 C C . TYR B 1 181 ? -12.039 106.312 38.344 1 91.31 181 TYR B C 1
ATOM 5076 O O . TYR B 1 181 ? -13.094 105.938 37.844 1 91.31 181 TYR B O 1
ATOM 5084 N N . ALA B 1 182 ? -11.633 107.5 38.375 1 90.75 182 ALA B N 1
ATOM 5085 C CA . ALA B 1 182 ? -12.43 108.5 37.688 1 90.75 182 ALA B CA 1
ATOM 5086 C C . ALA B 1 182 ? -12.445 108.25 36.188 1 90.75 182 ALA B C 1
ATOM 5088 O O . ALA B 1 182 ? -13.43 108.562 35.5 1 90.75 182 ALA B O 1
ATOM 5089 N N . THR B 1 183 ? -11.375 107.625 35.656 1 90.38 183 THR B N 1
ATOM 5090 C CA . THR B 1 183 ? -11.258 107.375 34.25 1 90.38 183 THR B CA 1
ATOM 5091 C C . THR B 1 183 ? -11.562 105.938 33.906 1 90.38 183 THR B C 1
ATOM 5093 O O . THR B 1 183 ? -12.109 105.625 32.844 1 90.38 183 THR B O 1
ATOM 5096 N N . LEU B 1 184 ? -11.117 105.062 34.812 1 91.31 184 LEU B N 1
ATOM 5097 C CA . LEU B 1 184 ? -11.359 103.625 34.719 1 91.31 184 LEU B CA 1
ATOM 5098 C C . LEU B 1 184 ? -12.164 103.125 35.906 1 91.31 184 LEU B C 1
ATOM 5100 O O . LEU B 1 184 ? -11.594 102.688 36.906 1 91.31 184 LEU B O 1
ATOM 5104 N N . PRO B 1 185 ? -13.523 103.125 35.719 1 90.25 185 PRO B N 1
ATOM 5105 C CA . PRO B 1 185 ? -14.367 102.75 36.844 1 90.25 185 PRO B CA 1
ATOM 5106 C C . PRO B 1 185 ? -14.016 101.375 37.438 1 90.25 185 PRO B C 1
ATOM 5108 O O . PRO B 1 185 ? -13.656 100.438 36.688 1 90.25 185 PRO B O 1
ATOM 5111 N N . GLN B 1 186 ? -14.211 101.25 38.719 1 88.88 186 GLN B N 1
ATOM 5112 C CA . GLN B 1 186 ? -13.914 100 39.438 1 88.88 186 GLN B CA 1
ATOM 5113 C C . GLN B 1 186 ? -14.688 98.812 38.875 1 88.88 186 GLN B C 1
ATOM 5115 O O . GLN B 1 186 ? -14.195 97.688 38.844 1 88.88 186 GLN B O 1
ATOM 5120 N N . SER B 1 187 ? -15.844 99.062 38.344 1 87.31 187 SER B N 1
ATOM 5121 C CA . SER B 1 187 ? -16.688 98.062 37.812 1 87.31 187 SER B CA 1
ATOM 5122 C C . SER B 1 187 ? -16.062 97.438 36.562 1 87.31 187 SER B C 1
ATOM 5124 O O . SER B 1 187 ? -16.125 96.188 36.344 1 87.31 187 SER B O 1
ATOM 5126 N N . LEU B 1 188 ? -15.422 98.25 35.781 1 87.88 188 LEU B N 1
ATOM 5127 C CA . LEU B 1 188 ? -14.781 97.812 34.562 1 87.88 188 LEU B CA 1
ATOM 5128 C C . LEU B 1 188 ? -13.547 96.938 34.875 1 87.88 188 LEU B C 1
ATOM 5130 O O . LEU B 1 188 ? -13.312 95.938 34.25 1 87.88 188 LEU B O 1
ATOM 5134 N N . LEU B 1 189 ? -12.82 97.312 35.844 1 89.88 189 LEU B N 1
ATOM 5135 C CA . LEU B 1 189 ? -11.602 96.625 36.219 1 89.88 189 LEU B CA 1
ATOM 5136 C C . LEU B 1 189 ? -11.93 95.312 36.906 1 89.88 189 LEU B C 1
ATOM 5138 O O . LEU B 1 189 ? -11.266 94.25 36.656 1 89.88 189 LEU B O 1
ATOM 5142 N N . SER B 1 190 ? -12.961 95.312 37.656 1 87.94 190 SER B N 1
ATOM 5143 C CA . SER B 1 190 ? -13.406 94.062 38.312 1 87.94 190 SER B CA 1
ATOM 5144 C C . SER B 1 190 ? -13.961 93.125 37.281 1 87.94 190 SER B C 1
ATOM 5146 O O . SER B 1 190 ? -13.773 91.875 37.406 1 87.94 190 SER B O 1
ATOM 5148 N N . ALA B 1 191 ? -14.555 93.625 36.25 1 86.25 191 ALA B N 1
ATOM 5149 C CA . ALA B 1 191 ? -15.094 92.75 35.188 1 86.25 191 ALA B CA 1
ATOM 5150 C C . ALA B 1 191 ? -13.969 92.125 34.406 1 86.25 191 ALA B C 1
ATOM 5152 O O . ALA B 1 191 ? -14.086 90.938 33.969 1 86.25 191 ALA B O 1
ATOM 5153 N N . PHE B 1 192 ? -12.969 92.812 34.219 1 91.19 192 PHE B N 1
ATOM 5154 C CA . PHE B 1 192 ? -11.805 92.312 33.531 1 91.19 192 PHE B CA 1
ATOM 5155 C C . PHE B 1 192 ? -11.148 91.188 34.312 1 91.19 192 PHE B C 1
ATOM 5157 O O . PHE B 1 192 ? -10.898 90.125 33.781 1 91.19 192 PHE B O 1
ATOM 5164 N N . ALA B 1 193 ? -10.898 91.438 35.562 1 91.69 193 ALA B N 1
ATOM 5165 C CA . ALA B 1 193 ? -10.336 90.438 36.438 1 91.69 193 ALA B CA 1
ATOM 5166 C C . ALA B 1 193 ? -11.234 89.188 36.5 1 91.69 193 ALA B C 1
ATOM 5168 O O . ALA B 1 193 ? -10.75 88.062 36.5 1 91.69 193 ALA B O 1
ATOM 5169 N N . GLY B 1 194 ? -12.531 89.438 36.531 1 89.69 194 GLY B N 1
ATOM 5170 C CA . GLY B 1 194 ? -13.5 88.375 36.562 1 89.69 194 GLY B CA 1
ATOM 5171 C C . GLY B 1 194 ? -13.461 87.5 35.312 1 89.69 194 GLY B C 1
ATOM 5172 O O . GLY B 1 194 ? -13.609 86.312 35.375 1 89.69 194 GLY B O 1
ATOM 5173 N N . SER B 1 195 ? -13.289 88.125 34.156 1 89.38 195 SER B N 1
ATOM 5174 C CA . SER B 1 195 ? -13.211 87.375 32.906 1 89.38 195 SER B CA 1
ATOM 5175 C C . SER B 1 195 ? -11.992 86.438 32.875 1 89.38 195 SER B C 1
ATOM 5177 O O . SER B 1 195 ? -12.062 85.312 32.375 1 89.38 195 SER B O 1
ATOM 5179 N N . VAL B 1 196 ? -10.93 86.875 33.438 1 92.88 196 VAL B N 1
ATOM 5180 C CA . VAL B 1 196 ? -9.719 86.062 33.531 1 92.88 196 VAL B CA 1
ATOM 5181 C C . VAL B 1 196 ? -9.93 84.938 34.5 1 92.88 196 VAL B C 1
ATOM 5183 O O . VAL B 1 196 ? -9.523 83.812 34.25 1 92.88 196 VAL B O 1
ATOM 5186 N N . GLN B 1 197 ? -10.547 85.25 35.594 1 92.19 197 GLN B N 1
ATOM 5187 C CA . GLN B 1 197 ? -10.82 84.25 36.594 1 92.19 197 GLN B CA 1
ATOM 5188 C C . GLN B 1 197 ? -11.758 83.125 36.031 1 92.19 197 GLN B C 1
ATOM 5190 O O . GLN B 1 197 ? -11.609 82 36.344 1 92.19 197 GLN B O 1
ATOM 5195 N N . ASN B 1 198 ? -12.734 83.562 35.25 1 89.69 198 ASN B N 1
ATOM 5196 C CA . ASN B 1 198 ? -13.656 82.625 34.625 1 89.69 198 ASN B CA 1
ATOM 5197 C C . ASN B 1 198 ? -12.938 81.688 33.625 1 89.69 198 ASN B C 1
ATOM 5199 O O . ASN B 1 198 ? -13.227 80.5 33.562 1 89.69 198 ASN B O 1
ATOM 5203 N N . LEU B 1 199 ? -12.055 82.25 32.906 1 91.94 199 LEU B N 1
ATOM 5204 C CA . LEU B 1 199 ? -11.25 81.438 32 1 91.94 199 LEU B CA 1
ATOM 5205 C C . LEU B 1 199 ? -10.406 80.438 32.781 1 91.94 199 LEU B C 1
ATOM 5207 O O . LEU B 1 199 ? -10.281 79.25 32.375 1 91.94 199 LEU B O 1
ATOM 5211 N N . GLN B 1 200 ? -9.82 80.938 33.844 1 93.94 200 GLN B N 1
ATOM 5212 C CA . GLN B 1 200 ? -9.023 80.062 34.719 1 93.94 200 GLN B CA 1
ATOM 5213 C C . GLN B 1 200 ? -9.852 78.875 35.219 1 93.94 200 GLN B C 1
ATOM 5215 O O . GLN B 1 200 ? -9.391 77.75 35.219 1 93.94 200 GLN B O 1
ATOM 5220 N N . ARG B 1 201 ? -11.023 79.125 35.688 1 92 201 ARG B N 1
ATOM 5221 C CA . ARG B 1 201 ? -11.891 78.062 36.188 1 92 201 ARG B CA 1
ATOM 5222 C C . ARG B 1 201 ? -12.234 77.062 35.094 1 92 201 ARG B C 1
ATOM 5224 O O . ARG B 1 201 ? -12.234 75.875 35.344 1 92 201 ARG B O 1
ATOM 5231 N N . PHE B 1 202 ? -12.477 77.562 33.938 1 90.06 202 PHE B N 1
ATOM 5232 C CA . PHE B 1 202 ? -12.797 76.688 32.812 1 90.06 202 PHE B CA 1
ATOM 5233 C C . PHE B 1 202 ? -11.594 75.812 32.438 1 90.06 202 PHE B C 1
ATOM 5235 O O . PHE B 1 202 ? -11.719 74.562 32.312 1 90.06 202 PHE B O 1
ATOM 5242 N N . GLU B 1 203 ? -10.5 76.438 32.281 1 92.31 203 GLU B N 1
ATOM 5243 C CA . GLU B 1 203 ? -9.281 75.688 31.906 1 92.31 203 GLU B CA 1
ATOM 5244 C C . GLU B 1 203 ? -8.883 74.688 32.969 1 92.31 203 GLU B C 1
ATOM 5246 O O . GLU B 1 203 ? -8.422 73.562 32.625 1 92.31 203 GLU B O 1
ATOM 5251 N N . SER B 1 204 ? -9.047 74.938 34.156 1 91.94 204 SER B N 1
ATOM 5252 C CA . SER B 1 204 ? -8.664 74.062 35.219 1 91.94 204 SER B CA 1
ATOM 5253 C C . SER B 1 204 ? -9.625 72.875 35.344 1 91.94 204 SER B C 1
ATOM 5255 O O . SER B 1 204 ? -9.203 71.75 35.594 1 91.94 204 SER B O 1
ATOM 5257 N N . SER B 1 205 ? -10.859 73.062 35.125 1 88.56 205 SER B N 1
ATOM 5258 C CA . SER B 1 205 ? -11.852 72.062 35.344 1 88.56 205 SER B CA 1
ATOM 5259 C C . SER B 1 205 ? -12.062 71.25 34.062 1 88.56 205 SER B C 1
ATOM 5261 O O . SER B 1 205 ? -12.242 70 34.125 1 88.56 205 SER B O 1
ATOM 5263 N N . ALA B 1 206 ? -11.984 71.875 32.938 1 88.12 206 ALA B N 1
ATOM 5264 C CA . ALA B 1 206 ? -12.336 71.188 31.703 1 88.12 206 ALA B CA 1
ATOM 5265 C C . ALA B 1 206 ? -11.086 70.812 30.922 1 88.12 206 ALA B C 1
ATOM 5267 O O . ALA B 1 206 ? -10.852 69.625 30.672 1 88.12 206 ALA B O 1
ATOM 5268 N N . SER B 1 207 ? -10.258 71.75 30.672 1 90.19 207 SER B N 1
ATOM 5269 C CA . SER B 1 207 ? -9.109 71.5 29.812 1 90.19 207 SER B CA 1
ATOM 5270 C C . SER B 1 207 ? -8.07 70.625 30.5 1 90.19 207 SER B C 1
ATOM 5272 O O . SER B 1 207 ? -7.578 69.688 29.922 1 90.19 207 SER B O 1
ATOM 5274 N N . LEU B 1 208 ? -7.703 71 31.719 1 93.56 208 LEU B N 1
ATOM 5275 C CA . LEU B 1 208 ? -6.691 70.25 32.438 1 93.56 208 LEU B CA 1
ATOM 5276 C C . LEU B 1 208 ? -7.145 68.812 32.688 1 93.56 208 LEU B C 1
ATOM 5278 O O . LEU B 1 208 ? -6.383 67.875 32.438 1 93.56 208 LEU B O 1
ATOM 5282 N N . SER B 1 209 ? -8.383 68.625 33.125 1 91.44 209 SER B N 1
ATOM 5283 C CA . SER B 1 209 ? -8.922 67.25 33.375 1 91.44 209 SER B CA 1
ATOM 5284 C C . SER B 1 209 ? -8.945 66.438 32.094 1 91.44 209 SER B C 1
ATOM 5286 O O . SER B 1 209 ? -8.602 65.25 32.094 1 91.44 209 SER B O 1
ATOM 5288 N N . PHE B 1 210 ? -9.344 67.062 30.953 1 91.19 210 PHE B N 1
ATOM 5289 C CA . PHE B 1 210 ? -9.375 66.375 29.656 1 91.19 210 PHE B CA 1
ATOM 5290 C C . PHE B 1 210 ? -7.98 65.938 29.25 1 91.19 210 PHE B C 1
ATOM 5292 O O . PHE B 1 210 ? -7.805 64.75 28.859 1 91.19 210 PHE B O 1
ATOM 5299 N N . VAL B 1 211 ? -6.98 66.812 29.375 1 93.25 211 VAL B N 1
ATOM 5300 C CA . VAL B 1 211 ? -5.613 66.5 28.984 1 93.25 211 VAL B CA 1
ATOM 5301 C C . VAL B 1 211 ? -5.086 65.312 29.844 1 93.25 211 VAL B C 1
ATOM 5303 O O . VAL B 1 211 ? -4.484 64.375 29.344 1 93.25 211 VAL B O 1
ATOM 5306 N N . GLN B 1 212 ? -5.324 65.375 31.094 1 91.56 212 GLN B N 1
ATOM 5307 C CA . GLN B 1 212 ? -4.855 64.375 32 1 91.56 212 GLN B CA 1
ATOM 5308 C C . GLN B 1 212 ? -5.496 63.031 31.688 1 91.56 212 GLN B C 1
ATOM 5310 O O . GLN B 1 212 ? -4.836 61.969 31.75 1 91.56 212 GLN B O 1
ATOM 5315 N N . ASN B 1 213 ? -6.773 63.062 31.312 1 90.62 213 ASN B N 1
ATOM 5316 C CA . ASN B 1 213 ? -7.484 61.812 30.984 1 90.62 213 ASN B CA 1
ATOM 5317 C C . ASN B 1 213 ? -6.953 61.188 29.703 1 90.62 213 ASN B C 1
ATOM 5319 O O . ASN B 1 213 ? -6.789 59.969 29.625 1 90.62 213 ASN B O 1
ATOM 5323 N N . VAL B 1 214 ? -6.707 62 28.703 1 92.62 214 VAL B N 1
ATOM 5324 C CA . VAL B 1 214 ? -6.203 61.5 27.438 1 92.62 214 VAL B CA 1
ATOM 5325 C C . VAL B 1 214 ? -4.797 60.938 27.609 1 92.62 214 VAL B C 1
ATOM 5327 O O . VAL B 1 214 ? -4.477 59.875 27.094 1 92.62 214 VAL B O 1
ATOM 5330 N N . VAL B 1 215 ? -3.961 61.625 28.344 1 93.94 215 VAL B N 1
ATOM 5331 C CA . VAL B 1 215 ? -2.6 61.156 28.609 1 93.94 215 VAL B CA 1
ATOM 5332 C C . VAL B 1 215 ? -2.635 59.812 29.344 1 93.94 215 VAL B C 1
ATOM 5334 O O . VAL B 1 215 ? -1.917 58.875 28.984 1 93.94 215 VAL B O 1
ATOM 5337 N N . ALA B 1 216 ? -3.502 59.75 30.344 1 91.75 216 ALA B N 1
ATOM 5338 C CA . ALA B 1 216 ? -3.646 58.5 31.078 1 91.75 216 ALA B CA 1
ATOM 5339 C C . ALA B 1 216 ? -4.113 57.344 30.156 1 91.75 216 ALA B C 1
ATOM 5341 O O . ALA B 1 216 ? -3.629 56.219 30.266 1 91.75 216 ALA B O 1
ATOM 5342 N N . ALA B 1 217 ? -5.055 57.656 29.25 1 92.88 217 ALA B N 1
ATOM 5343 C CA . ALA B 1 217 ? -5.566 56.656 28.312 1 92.88 217 ALA B CA 1
ATOM 5344 C C . ALA B 1 217 ? -4.48 56.219 27.344 1 92.88 217 ALA B C 1
ATOM 5346 O O . ALA B 1 217 ? -4.363 55 27.062 1 92.88 217 ALA B O 1
ATOM 5347 N N . LEU B 1 218 ? -3.719 57.125 26.891 1 95 218 LEU B N 1
ATOM 5348 C CA . LEU B 1 218 ? -2.631 56.812 25.969 1 95 218 LEU B CA 1
ATOM 5349 C C . LEU B 1 218 ? -1.576 55.938 26.656 1 95 218 LEU B C 1
ATOM 5351 O O . LEU B 1 218 ? -1.122 54.938 26.094 1 95 218 LEU B O 1
ATOM 5355 N N . GLN B 1 219 ? -1.19 56.312 27.812 1 94 219 GLN B N 1
ATOM 5356 C CA . GLN B 1 219 ? -0.182 55.562 28.562 1 94 219 GLN B CA 1
ATOM 5357 C C . GLN B 1 219 ? -0.678 54.188 28.906 1 94 219 GLN B C 1
ATOM 5359 O O . GLN B 1 219 ? 0.073 53.188 28.812 1 94 219 GLN B O 1
ATOM 5364 N N . ASN B 1 220 ? -1.923 54.062 29.266 1 94.31 220 ASN B N 1
ATOM 5365 C CA . ASN B 1 220 ? -2.5 52.75 29.578 1 94.31 220 ASN B CA 1
ATOM 5366 C C . ASN B 1 220 ? -2.619 51.875 28.328 1 94.31 220 ASN B C 1
ATOM 5368 O O . ASN B 1 220 ? -2.34 50.688 28.375 1 94.31 220 ASN B O 1
ATOM 5372 N N . ALA B 1 221 ? -3.102 52.469 27.25 1 94.81 221 ALA B N 1
ATOM 5373 C CA . ALA B 1 221 ? -3.188 51.719 25.984 1 94.81 221 ALA B CA 1
ATOM 5374 C C . ALA B 1 221 ? -1.819 51.188 25.578 1 94.81 221 ALA B C 1
ATOM 5376 O O . ALA B 1 221 ? -1.7 50.062 25.141 1 94.81 221 ALA B O 1
ATOM 5377 N N . ASN B 1 222 ? -0.821 52.031 25.688 1 95.44 222 ASN B N 1
ATOM 5378 C CA . ASN B 1 222 ? 0.536 51.625 25.344 1 95.44 222 ASN B CA 1
ATOM 5379 C C . ASN B 1 222 ? 1.03 50.5 26.25 1 95.44 222 ASN B C 1
ATOM 5381 O O . ASN B 1 222 ? 1.674 49.562 25.797 1 95.44 222 ASN B O 1
ATOM 5385 N N . ALA B 1 223 ? 0.792 50.594 27.516 1 94.62 223 ALA B N 1
ATOM 5386 C CA . ALA B 1 223 ? 1.201 49.562 28.469 1 94.62 223 ALA B CA 1
ATOM 5387 C C . ALA B 1 223 ? 0.564 48.219 28.125 1 94.62 223 ALA B C 1
ATOM 5389 O O . ALA B 1 223 ? 1.223 47.188 28.203 1 94.62 223 ALA B O 1
ATOM 5390 N N . LYS B 1 224 ? -0.718 48.219 27.781 1 94.44 224 LYS B N 1
ATOM 5391 C CA . LYS B 1 224 ? -1.425 46.969 27.438 1 94.44 224 LYS B CA 1
ATOM 5392 C C . LYS B 1 224 ? -0.9 46.406 26.125 1 94.44 224 LYS B C 1
ATOM 5394 O O . LYS B 1 224 ? -0.709 45.188 26.016 1 94.44 224 LYS B O 1
ATOM 5399 N N . SER B 1 225 ? -0.702 47.281 25.141 1 94.12 225 SER B N 1
ATOM 5400 C CA . SER B 1 225 ? -0.144 46.812 23.875 1 94.12 225 SER B CA 1
ATOM 5401 C C . SER B 1 225 ? 1.249 46.219 24.047 1 94.12 225 SER B C 1
ATOM 5403 O O . SER B 1 225 ? 1.575 45.188 23.453 1 94.12 225 SER B O 1
ATOM 5405 N N . THR B 1 226 ? 2.053 46.875 24.812 1 94.62 226 THR B N 1
ATOM 5406 C CA . THR B 1 226 ? 3.404 46.406 25.078 1 94.62 226 THR B CA 1
ATOM 5407 C C . THR B 1 226 ? 3.365 45.062 25.797 1 94.62 226 THR B C 1
ATOM 5409 O O . THR B 1 226 ? 4.148 44.156 25.484 1 94.62 226 THR B O 1
ATOM 5412 N N . SER B 1 227 ? 2.475 44.938 26.75 1 94.69 227 SER B N 1
ATOM 5413 C CA . SER B 1 227 ? 2.309 43.656 27.453 1 94.69 227 SER B CA 1
ATOM 5414 C C . SER B 1 227 ? 1.89 42.562 26.5 1 94.69 227 SER B C 1
ATOM 5416 O O . SER B 1 227 ? 2.383 41.438 26.594 1 94.69 227 SER B O 1
ATOM 5418 N N . TYR B 1 228 ? 0.958 42.812 25.578 1 95.94 228 TYR B N 1
ATOM 5419 C CA . TYR B 1 228 ? 0.524 41.875 24.562 1 95.94 228 TYR B CA 1
ATOM 5420 C C . TYR B 1 228 ? 1.699 41.406 23.703 1 95.94 228 TYR B C 1
ATOM 5422 O O . TYR B 1 228 ? 1.939 40.219 23.547 1 95.94 228 TYR B O 1
ATOM 5430 N N . ILE B 1 229 ? 2.436 42.375 23.156 1 95.31 229 ILE B N 1
ATOM 5431 C CA . ILE B 1 229 ? 3.527 42.062 22.234 1 95.31 229 ILE B CA 1
ATOM 5432 C C . ILE B 1 229 ? 4.598 41.25 22.953 1 95.31 229 ILE B C 1
ATOM 5434 O O . ILE B 1 229 ? 5.086 40.25 22.422 1 95.31 229 ILE B O 1
ATOM 5438 N N . SER B 1 230 ? 4.949 41.656 24.156 1 95.19 230 SER B N 1
ATOM 5439 C CA . SER B 1 230 ? 5.988 40.969 24.906 1 95.19 230 SER B CA 1
ATOM 5440 C C . SER B 1 230 ? 5.559 39.531 25.234 1 95.19 230 SER B C 1
ATOM 5442 O O . SER B 1 230 ? 6.336 38.594 25.078 1 95.19 230 SER B O 1
ATOM 5444 N N . THR B 1 231 ? 4.34 39.344 25.672 1 95.88 231 THR B N 1
ATOM 5445 C CA . THR B 1 231 ? 3.838 38.031 26.016 1 95.88 231 THR B CA 1
ATOM 5446 C C . THR B 1 231 ? 3.754 37.125 24.781 1 95.88 231 THR B C 1
ATOM 5448 O O . THR B 1 231 ? 4.168 35.969 24.828 1 95.88 231 THR B O 1
ATOM 5451 N N . LEU B 1 232 ? 3.246 37.656 23.688 1 95.56 232 LEU B N 1
ATOM 5452 C CA . LEU B 1 232 ? 3.09 36.875 22.469 1 95.56 232 LEU B CA 1
ATOM 5453 C C . LEU B 1 232 ? 4.449 36.531 21.859 1 95.56 232 LEU B C 1
ATOM 5455 O O . LEU B 1 232 ? 4.621 35.469 21.266 1 95.56 232 LEU B O 1
ATOM 5459 N N . ALA B 1 233 ? 5.387 37.5 21.969 1 94.69 233 ALA B N 1
ATOM 5460 C CA . ALA B 1 233 ? 6.738 37.219 21.484 1 94.69 233 ALA B CA 1
ATOM 5461 C C . ALA B 1 233 ? 7.355 36.031 22.234 1 94.69 233 ALA B C 1
ATOM 5463 O O . ALA B 1 233 ? 7.996 35.156 21.625 1 94.69 233 ALA B O 1
ATOM 5464 N N . ASN B 1 234 ? 7.199 36 23.516 1 95.25 234 ASN B N 1
ATOM 5465 C CA . ASN B 1 234 ? 7.707 34.906 24.328 1 95.25 234 ASN B CA 1
ATOM 5466 C C . ASN B 1 234 ? 7.008 33.594 23.984 1 95.25 234 ASN B C 1
ATOM 5468 O O . ASN B 1 234 ? 7.656 32.562 23.875 1 95.25 234 ASN B O 1
ATOM 5472 N N . THR B 1 235 ? 5.73 33.594 23.859 1 96.19 235 THR B N 1
ATOM 5473 C CA . THR B 1 235 ? 4.953 32.406 23.516 1 96.19 235 THR B CA 1
ATOM 5474 C C . THR B 1 235 ? 5.352 31.891 22.141 1 96.19 235 THR B C 1
ATOM 5476 O O . THR B 1 235 ? 5.523 30.688 21.953 1 96.19 235 THR B O 1
ATOM 5479 N N . TYR B 1 236 ? 5.52 32.812 21.219 1 95.94 236 TYR B N 1
ATOM 5480 C CA . TYR B 1 236 ? 5.922 32.406 19.875 1 95.94 236 TYR B CA 1
ATOM 5481 C C . TYR B 1 236 ? 7.309 31.797 19.875 1 95.94 236 TYR B C 1
ATOM 5483 O O . TYR B 1 236 ? 7.57 30.844 19.141 1 95.94 236 TYR B O 1
ATOM 5491 N N . SER B 1 237 ? 8.195 32.375 20.656 1 96 237 SER B N 1
ATOM 5492 C CA . SER B 1 237 ? 9.547 31.828 20.75 1 96 237 SER B CA 1
ATOM 5493 C C . SER B 1 237 ? 9.508 30.359 21.203 1 96 237 SER B C 1
ATOM 5495 O O . SER B 1 237 ? 10.25 29.531 20.688 1 96 237 SER B O 1
ATOM 5497 N N . THR B 1 238 ? 8.688 30.031 22.125 1 94.06 238 THR B N 1
ATOM 5498 C CA . THR B 1 238 ? 8.531 28.656 22.594 1 94.06 238 THR B CA 1
ATOM 5499 C C . THR B 1 238 ? 7.973 27.766 21.5 1 94.06 238 THR B C 1
ATOM 5501 O O . THR B 1 238 ? 8.445 26.641 21.297 1 94.06 238 THR B O 1
ATOM 5504 N N . LEU B 1 239 ? 7 28.25 20.812 1 95.88 239 LEU B N 1
ATOM 5505 C CA . LEU B 1 239 ? 6.406 27.516 19.688 1 95.88 239 LEU B CA 1
ATOM 5506 C C . LEU B 1 239 ? 7.426 27.297 18.578 1 95.88 239 LEU B C 1
ATOM 5508 O O . LEU B 1 239 ? 7.523 26.203 18.031 1 95.88 239 LEU B O 1
ATOM 5512 N N . ASP B 1 240 ? 8.188 28.328 18.328 1 95.38 240 ASP B N 1
ATOM 5513 C CA . ASP B 1 240 ? 9.211 28.266 17.297 1 95.38 240 ASP B CA 1
ATOM 5514 C C . ASP B 1 240 ? 10.281 27.25 17.641 1 95.38 240 ASP B C 1
ATOM 5516 O O . ASP B 1 240 ? 10.758 26.516 16.766 1 95.38 240 ASP B O 1
ATOM 5520 N N . ASN B 1 241 ? 10.648 27.188 18.875 1 96.25 241 ASN B N 1
ATOM 5521 C CA . ASN B 1 241 ? 11.609 26.188 19.312 1 96.25 241 ASN B CA 1
ATOM 5522 C C . ASN B 1 241 ? 11.07 24.781 19.125 1 96.25 241 ASN B C 1
ATOM 5524 O O . ASN B 1 241 ? 11.797 23.875 18.688 1 96.25 241 ASN B O 1
ATOM 5528 N N . SER B 1 242 ? 9.828 24.578 19.469 1 95.69 242 SER B N 1
ATOM 5529 C CA . SER B 1 242 ? 9.195 23.281 19.281 1 95.69 242 SER B CA 1
ATOM 5530 C C . SER B 1 242 ? 9.117 22.891 17.812 1 95.69 242 SER B C 1
ATOM 5532 O O . SER B 1 242 ? 9.383 21.75 17.438 1 95.69 242 SER B O 1
ATOM 5534 N N . LEU B 1 243 ? 8.75 23.828 17 1 96.69 243 LEU B N 1
ATOM 5535 C CA . LEU B 1 243 ? 8.648 23.594 15.562 1 96.69 243 LEU B CA 1
ATOM 5536 C C . LEU B 1 243 ? 10.023 23.297 14.969 1 96.69 243 LEU B C 1
ATOM 5538 O O . LEU B 1 243 ? 10.156 22.422 14.102 1 96.69 243 LEU B O 1
ATOM 5542 N N . SER B 1 244 ? 11.039 24.047 15.445 1 96.44 244 SER B N 1
ATOM 5543 C CA . SER B 1 244 ? 12.406 23.812 14.984 1 96.44 244 SER B CA 1
ATOM 5544 C C . SER B 1 244 ? 12.883 22.406 15.344 1 96.44 244 SER B C 1
ATOM 5546 O O . SER B 1 244 ? 13.539 21.75 14.539 1 96.44 244 SER B O 1
ATOM 5548 N N . ALA B 1 245 ? 12.562 21.969 16.516 1 95.25 245 ALA B N 1
ATOM 5549 C CA . ALA B 1 245 ? 12.922 20.625 16.938 1 95.25 245 ALA B CA 1
ATOM 5550 C C . ALA B 1 245 ? 12.25 19.578 16.062 1 95.25 245 ALA B C 1
ATOM 5552 O O . ALA B 1 245 ? 12.875 18.578 15.672 1 95.25 245 ALA B O 1
ATOM 5553 N N . THR B 1 246 ? 11.016 19.781 15.766 1 95.56 246 THR B N 1
ATOM 5554 C CA . THR B 1 246 ? 10.281 18.875 14.883 1 95.56 246 THR B CA 1
ATOM 5555 C C . THR B 1 246 ? 10.859 18.891 13.477 1 95.56 246 THR B C 1
ATOM 5557 O O . THR B 1 246 ? 11 17.844 12.836 1 95.56 246 THR B O 1
ATOM 5560 N N . TRP B 1 247 ? 11.156 20.094 12.992 1 96.38 247 TRP B N 1
ATOM 5561 C CA . TRP B 1 247 ? 11.789 20.25 11.688 1 96.38 247 TRP B CA 1
ATOM 5562 C C . TRP B 1 247 ? 13.062 19.406 11.594 1 96.38 247 TRP B C 1
ATOM 5564 O O . TRP B 1 247 ? 13.258 18.656 10.633 1 96.38 247 TRP B O 1
ATOM 5574 N N . ASP B 1 248 ? 13.875 19.516 12.625 1 95.94 248 ASP B N 1
ATOM 5575 C CA . ASP B 1 248 ? 15.133 18.766 12.664 1 95.94 248 ASP B CA 1
ATOM 5576 C C . ASP B 1 248 ? 14.883 17.266 12.703 1 95.94 248 ASP B C 1
ATOM 5578 O O . ASP B 1 248 ? 15.57 16.5 12.031 1 95.94 248 ASP B O 1
ATOM 5582 N N . ALA B 1 249 ? 13.953 16.828 13.477 1 95.19 249 ALA B N 1
ATOM 5583 C CA . ALA B 1 249 ? 13.617 15.414 13.602 1 95.19 249 ALA B CA 1
ATOM 5584 C C . ALA B 1 249 ? 13.164 14.844 12.258 1 95.19 249 ALA B C 1
ATOM 5586 O O . ALA B 1 249 ? 13.602 13.758 11.867 1 95.19 249 ALA B O 1
ATOM 5587 N N . VAL B 1 250 ? 12.32 15.602 11.531 1 96.38 250 VAL B N 1
ATOM 5588 C CA . VAL B 1 250 ? 11.82 15.125 10.242 1 96.38 250 VAL B CA 1
ATOM 5589 C C . VAL B 1 250 ? 12.945 15.148 9.211 1 96.38 250 VAL B C 1
ATOM 5591 O O . VAL B 1 250 ? 13.023 14.273 8.344 1 96.38 250 VAL B O 1
ATOM 5594 N N . SER B 1 251 ? 13.828 16.125 9.305 1 96.25 251 SER B N 1
ATOM 5595 C CA . SER B 1 251 ? 14.922 16.266 8.352 1 96.25 251 SER B CA 1
ATOM 5596 C C 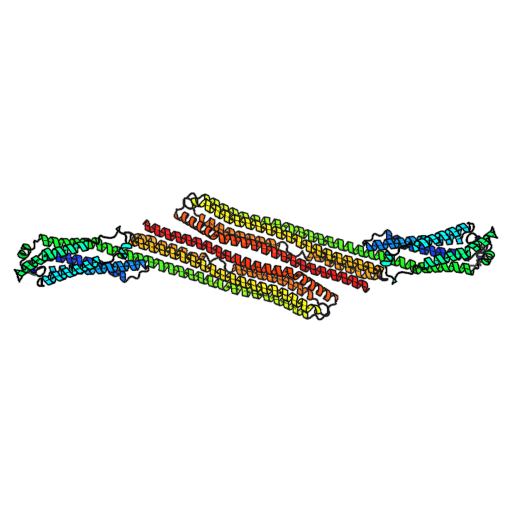. SER B 1 251 ? 15.875 15.078 8.406 1 96.25 251 SER B C 1
ATOM 5598 O O . SER B 1 251 ? 16.594 14.797 7.445 1 96.25 251 SER B O 1
ATOM 5600 N N . SER B 1 252 ? 15.891 14.352 9.492 1 97 252 SER B N 1
ATOM 5601 C CA . SER B 1 252 ? 16.797 13.211 9.656 1 97 252 SER B CA 1
ATOM 5602 C C . SER B 1 252 ? 16.172 11.93 9.102 1 97 252 SER B C 1
ATOM 5604 O O . SER B 1 252 ? 16.875 10.938 8.891 1 97 252 SER B O 1
ATOM 5606 N N . LEU B 1 253 ? 14.922 11.898 8.82 1 96.88 253 LEU B N 1
ATOM 5607 C CA . LEU B 1 253 ? 14.195 10.68 8.469 1 96.88 253 LEU B CA 1
ATOM 5608 C C . LEU B 1 253 ? 14.609 10.172 7.094 1 96.88 253 LEU B C 1
ATOM 5610 O O . LEU B 1 253 ? 14.828 8.977 6.906 1 96.88 253 LEU B O 1
ATOM 5614 N N . PRO B 1 254 ? 14.742 11.125 6.078 1 96.12 254 PRO B N 1
ATOM 5615 C CA . PRO B 1 254 ? 15.148 10.641 4.758 1 96.12 254 PRO B CA 1
ATOM 5616 C C . PRO B 1 254 ? 16.5 9.922 4.781 1 96.12 254 PRO B C 1
ATOM 5618 O O . PRO B 1 254 ? 16.641 8.844 4.195 1 96.12 254 PRO B O 1
ATOM 5621 N N . ASP B 1 255 ? 17.438 10.492 5.488 1 95.12 255 ASP B N 1
ATOM 5622 C CA . ASP B 1 255 ? 18.766 9.898 5.574 1 95.12 255 ASP B CA 1
ATOM 5623 C C . ASP B 1 255 ? 18.719 8.555 6.301 1 95.12 255 ASP B C 1
ATOM 5625 O O . ASP B 1 255 ? 19.391 7.602 5.895 1 95.12 255 ASP B O 1
ATOM 5629 N N . LYS B 1 256 ? 18.031 8.453 7.312 1 93.88 256 LYS B N 1
ATOM 5630 C CA . LYS B 1 256 ? 17.906 7.211 8.062 1 93.88 256 LYS B CA 1
ATOM 5631 C C . LYS B 1 256 ? 17.266 6.113 7.207 1 93.88 256 LYS B C 1
ATOM 5633 O O . LYS B 1 256 ? 17.766 4.98 7.188 1 93.88 256 LYS B O 1
ATOM 5638 N N . PHE B 1 257 ? 16.219 6.457 6.488 1 96.81 257 PHE B N 1
ATOM 5639 C CA . PHE B 1 257 ? 15.547 5.488 5.625 1 96.81 257 PHE B CA 1
ATOM 5640 C C . PHE B 1 257 ? 16.484 4.992 4.535 1 96.81 257 PHE B C 1
ATOM 5642 O O . PHE B 1 257 ? 16.547 3.793 4.262 1 96.81 257 PHE B O 1
ATOM 5649 N N . ALA B 1 258 ? 17.156 5.93 3.953 1 95 258 ALA B N 1
ATOM 5650 C CA . ALA B 1 258 ? 18.094 5.582 2.889 1 95 258 ALA B CA 1
ATOM 5651 C C . ALA B 1 258 ? 19.203 4.672 3.41 1 95 258 ALA B C 1
ATOM 5653 O O . ALA B 1 258 ? 19.562 3.678 2.771 1 95 258 ALA B O 1
ATOM 5654 N N . ALA B 1 259 ? 19.75 5.02 4.551 1 94.5 259 ALA B N 1
ATOM 5655 C CA . ALA B 1 259 ? 20.812 4.223 5.145 1 94.5 259 ALA B CA 1
ATOM 5656 C C . ALA B 1 259 ? 20.344 2.803 5.449 1 94.5 259 ALA B C 1
ATOM 5658 O O . ALA B 1 259 ? 21.016 1.829 5.113 1 94.5 259 ALA B O 1
ATOM 5659 N N . ASP B 1 260 ? 19.203 2.641 6.027 1 93.44 260 ASP B N 1
ATOM 5660 C CA . ASP B 1 260 ? 18.641 1.345 6.414 1 93.44 260 ASP B CA 1
ATOM 5661 C C . ASP B 1 260 ? 18.328 0.494 5.184 1 93.44 260 ASP B C 1
ATOM 5663 O O . ASP B 1 260 ? 18.625 -0.702 5.16 1 93.44 260 ASP B O 1
ATOM 5667 N N . THR B 1 261 ? 17.75 1.098 4.168 1 93.75 261 THR B N 1
ATOM 5668 C CA . THR B 1 261 ? 17.344 0.335 2.992 1 93.75 261 THR B CA 1
ATOM 5669 C C . THR B 1 261 ? 18.562 -0.037 2.145 1 93.75 261 THR B C 1
ATOM 5671 O O . THR B 1 261 ? 18.578 -1.101 1.521 1 93.75 261 THR B O 1
ATOM 5674 N N . ASN B 1 262 ? 19.562 0.846 2.096 1 91.62 262 ASN B N 1
ATOM 5675 C CA . ASN B 1 262 ? 20.797 0.523 1.386 1 91.62 262 ASN B CA 1
ATOM 5676 C C . ASN B 1 262 ? 21.453 -0.732 1.949 1 91.62 262 ASN B C 1
ATOM 5678 O O . ASN B 1 262 ? 22.016 -1.54 1.198 1 91.62 262 ASN B O 1
ATOM 5682 N N . LEU B 1 263 ? 21.375 -0.919 3.182 1 92.81 263 LEU B N 1
ATOM 5683 C CA . LEU B 1 263 ? 21.938 -2.105 3.822 1 92.81 263 LEU B CA 1
ATOM 5684 C C . LEU B 1 263 ? 21.188 -3.361 3.381 1 92.81 263 LEU B C 1
ATOM 5686 O O . LEU B 1 263 ? 21.781 -4.438 3.277 1 92.81 263 LEU B O 1
ATOM 5690 N N . LEU B 1 264 ? 19.938 -3.193 3.119 1 92.44 264 LEU B N 1
ATOM 5691 C CA . LEU B 1 264 ? 19.109 -4.324 2.701 1 92.44 264 LEU B CA 1
ATOM 5692 C C . LEU B 1 264 ? 19.516 -4.801 1.311 1 92.44 264 LEU B C 1
ATOM 5694 O O . LEU B 1 264 ? 19.469 -6 1.024 1 92.44 264 LEU B O 1
ATOM 5698 N N . TYR B 1 265 ? 19.984 -3.877 0.402 1 91.06 265 TYR B N 1
ATOM 5699 C CA . TYR B 1 265 ? 20.328 -4.207 -0.978 1 91.06 265 TYR B CA 1
ATOM 5700 C C . TYR B 1 265 ? 21.625 -4.996 -1.049 1 91.06 265 TYR B C 1
ATOM 5702 O O . TYR B 1 265 ? 21.828 -5.793 -1.97 1 91.06 265 TYR B O 1
ATOM 5710 N N . LYS B 1 266 ? 22.484 -4.93 -0.089 1 93.62 266 LYS B N 1
ATOM 5711 C CA . LYS B 1 266 ? 23.781 -5.578 -0.085 1 93.62 266 LYS B CA 1
ATOM 5712 C C . LYS B 1 266 ? 23.641 -7.098 -0.018 1 93.62 266 LYS B C 1
ATOM 5714 O O . LYS B 1 266 ? 24.344 -7.824 -0.717 1 93.62 266 LYS B O 1
ATOM 5719 N N . SER B 1 267 ? 22.719 -7.547 0.792 1 95.44 267 SER B N 1
ATOM 5720 C CA . SER B 1 267 ? 22.531 -8.992 0.906 1 95.44 267 SER B CA 1
ATOM 5721 C C . SER B 1 267 ? 22.031 -9.586 -0.405 1 95.44 267 SER B C 1
ATOM 5723 O O . SER B 1 267 ? 22.391 -10.703 -0.763 1 95.44 267 SER B O 1
ATOM 5725 N N . VAL B 1 268 ? 21.234 -8.836 -1.173 1 96.88 268 VAL B N 1
ATOM 5726 C CA . VAL B 1 268 ? 20.688 -9.297 -2.447 1 96.88 268 VAL B CA 1
ATOM 5727 C C . VAL B 1 268 ? 21.812 -9.414 -3.475 1 96.88 268 VAL B C 1
ATOM 5729 O O . VAL B 1 268 ? 21.953 -10.453 -4.129 1 96.88 268 VAL B O 1
ATOM 5732 N N . THR B 1 269 ? 22.703 -8.414 -3.545 1 95.88 269 THR B N 1
ATOM 5733 C CA . THR B 1 269 ? 23.812 -8.414 -4.488 1 95.88 269 THR B CA 1
ATOM 5734 C C . THR B 1 269 ? 24.828 -9.5 -4.133 1 95.88 269 THR B C 1
ATOM 5736 O O . THR B 1 269 ? 25.375 -10.156 -5.02 1 95.88 269 THR B O 1
ATOM 5739 N N . ALA B 1 270 ? 24.984 -9.695 -2.861 1 96.25 270 ALA B N 1
ATOM 5740 C CA . ALA B 1 270 ? 25.922 -10.727 -2.42 1 96.25 270 ALA B CA 1
ATOM 5741 C C . ALA B 1 270 ? 25.438 -12.117 -2.822 1 96.25 270 ALA B C 1
ATOM 5743 O O . ALA B 1 270 ? 26.219 -12.969 -3.23 1 96.25 270 ALA B O 1
ATOM 5744 N N . THR B 1 271 ? 24.141 -12.344 -2.674 1 97.25 271 THR B N 1
ATOM 5745 C CA . THR B 1 271 ? 23.578 -13.633 -3.041 1 97.25 271 THR B CA 1
ATOM 5746 C C . THR B 1 271 ? 23.641 -13.852 -4.551 1 97.25 271 THR B C 1
ATOM 5748 O O . THR B 1 271 ? 23.891 -14.969 -5.012 1 97.25 271 THR B O 1
ATOM 5751 N N . MET B 1 272 ? 23.406 -12.797 -5.336 1 96.69 272 MET B N 1
ATOM 5752 C CA . MET B 1 272 ? 23.562 -12.859 -6.785 1 96.69 272 MET B CA 1
ATOM 5753 C C . MET B 1 272 ? 25 -13.219 -7.152 1 96.69 272 MET B C 1
ATOM 5755 O O . MET B 1 272 ? 25.234 -14.086 -8 1 96.69 272 MET B O 1
ATOM 5759 N N . ASP B 1 273 ? 26.016 -12.625 -6.492 1 96.62 273 ASP B N 1
ATOM 5760 C CA . ASP B 1 273 ? 27.438 -12.852 -6.758 1 96.62 273 ASP B CA 1
ATOM 5761 C C . ASP B 1 273 ? 27.812 -14.312 -6.484 1 96.62 273 ASP B C 1
ATOM 5763 O O . ASP B 1 273 ? 28.625 -14.891 -7.199 1 96.62 273 ASP B O 1
ATOM 5767 N N . SER B 1 274 ? 27.172 -14.836 -5.457 1 96.44 274 SER B N 1
ATOM 5768 C CA . SER B 1 274 ? 27.422 -16.234 -5.141 1 96.44 274 SER B CA 1
ATOM 5769 C C . SER B 1 274 ? 27 -17.141 -6.293 1 96.44 274 SER B C 1
ATOM 5771 O O . SER B 1 274 ? 27.719 -18.078 -6.656 1 96.44 274 SER B O 1
ATOM 5773 N N . PHE B 1 275 ? 25.844 -16.859 -6.906 1 97.31 275 PHE B N 1
ATOM 5774 C CA . PHE B 1 275 ? 25.375 -17.625 -8.047 1 97.31 275 PHE B CA 1
ATOM 5775 C C . PHE B 1 275 ? 26.312 -17.453 -9.242 1 97.31 275 PHE B C 1
ATOM 5777 O O . PHE B 1 275 ? 26.703 -18.438 -9.883 1 97.31 275 PHE B O 1
ATOM 5784 N N . VAL B 1 276 ? 26.672 -16.156 -9.492 1 95.88 276 VAL B N 1
ATOM 5785 C CA . VAL B 1 276 ? 27.516 -15.836 -10.641 1 95.88 276 VAL B CA 1
ATOM 5786 C C . VAL B 1 276 ? 28.859 -16.547 -10.5 1 95.88 276 VAL B C 1
ATOM 5788 O O . VAL B 1 276 ? 29.359 -17.141 -11.469 1 95.88 276 VAL B O 1
ATOM 5791 N N . LYS B 1 277 ? 29.406 -16.578 -9.305 1 95 277 LYS B N 1
ATOM 5792 C CA . LYS B 1 277 ? 30.688 -17.234 -9.055 1 95 277 LYS B CA 1
ATOM 5793 C C . LYS B 1 277 ? 30.578 -18.75 -9.289 1 95 277 LYS B C 1
ATOM 5795 O O . LYS B 1 277 ? 31.422 -19.344 -9.969 1 95 277 LYS B O 1
ATOM 5800 N N . ARG B 1 278 ? 29.516 -19.328 -8.828 1 95 278 ARG B N 1
ATOM 5801 C CA . ARG B 1 278 ? 29.344 -20.766 -8.898 1 95 278 ARG B CA 1
ATOM 5802 C C . ARG B 1 278 ? 29.141 -21.219 -10.344 1 95 278 ARG B C 1
ATOM 5804 O O . ARG B 1 278 ? 29.75 -22.188 -10.789 1 95 278 ARG B O 1
ATOM 5811 N N . ILE B 1 279 ? 28.266 -20.5 -11.039 1 93.81 279 ILE B N 1
ATOM 5812 C CA . ILE B 1 279 ? 27.953 -20.922 -12.398 1 93.81 279 ILE B CA 1
ATOM 5813 C C . ILE B 1 279 ? 29.172 -20.734 -13.289 1 93.81 279 ILE B C 1
ATOM 5815 O O . ILE B 1 279 ? 29.406 -21.531 -14.219 1 93.81 279 ILE B O 1
ATOM 5819 N N . ASN B 1 280 ? 30.047 -19.781 -13.023 1 93.38 280 ASN B N 1
ATOM 5820 C CA . ASN B 1 280 ? 31.25 -19.516 -13.812 1 93.38 280 ASN B CA 1
ATOM 5821 C C . ASN B 1 280 ? 32.344 -20.547 -13.531 1 93.38 280 ASN B C 1
ATOM 5823 O O . ASN B 1 280 ? 33.25 -20.719 -14.328 1 93.38 280 ASN B O 1
ATOM 5827 N N . ASP B 1 281 ? 32.25 -21.25 -12.43 1 92.88 281 ASP B N 1
ATOM 5828 C CA . ASP B 1 281 ? 33.219 -22.281 -12.078 1 92.88 281 ASP B CA 1
ATOM 5829 C C . ASP B 1 281 ? 32.969 -23.562 -12.875 1 92.88 281 ASP B C 1
ATOM 5831 O O . ASP B 1 281 ? 33.844 -24.438 -12.922 1 92.88 281 ASP B O 1
ATOM 5835 N N . LEU B 1 282 ? 31.766 -23.641 -13.398 1 93.31 282 LEU B N 1
ATOM 5836 C CA . LEU B 1 282 ? 31.438 -24.828 -14.164 1 93.31 282 LEU B CA 1
ATOM 5837 C C . LEU B 1 282 ? 31.938 -24.703 -15.602 1 93.31 282 LEU B C 1
ATOM 5839 O O . LEU B 1 282 ? 31.688 -23.688 -16.266 1 93.31 282 LEU B O 1
ATOM 5843 N N . THR B 1 283 ? 32.719 -25.672 -16.125 1 88.31 283 THR B N 1
ATOM 5844 C CA . THR B 1 283 ? 33.375 -25.578 -17.438 1 88.31 283 THR B CA 1
ATOM 5845 C C . THR B 1 283 ? 32.781 -26.625 -18.391 1 88.31 283 THR B C 1
ATOM 5847 O O . THR B 1 283 ? 33.312 -26.844 -19.484 1 88.31 283 THR B O 1
ATOM 5850 N N . ASP B 1 284 ? 31.75 -27.234 -18.062 1 86.5 284 ASP B N 1
ATOM 5851 C CA . ASP B 1 284 ? 31.156 -28.281 -18.875 1 86.5 284 ASP B CA 1
ATOM 5852 C C . ASP B 1 284 ? 30.328 -27.703 -20.016 1 86.5 284 ASP B C 1
ATOM 5854 O O . ASP B 1 284 ? 30.172 -26.484 -20.109 1 86.5 284 ASP B O 1
ATOM 5858 N N . LEU B 1 285 ? 29.781 -28.609 -20.922 1 86.38 285 LEU B N 1
ATOM 5859 C CA . LEU B 1 285 ? 29.062 -28.203 -22.125 1 86.38 285 LEU B CA 1
ATOM 5860 C C . LEU B 1 285 ? 27.609 -27.875 -21.797 1 86.38 285 LEU B C 1
ATOM 5862 O O . LEU B 1 285 ? 26.906 -27.25 -22.594 1 86.38 285 LEU B O 1
ATOM 5866 N N . TYR B 1 286 ? 27.172 -28.234 -20.609 1 83.81 286 TYR B N 1
ATOM 5867 C CA . TYR B 1 286 ? 25.766 -28.031 -20.266 1 83.81 286 TYR B CA 1
ATOM 5868 C C . TYR B 1 286 ? 25.578 -26.75 -19.453 1 83.81 286 TYR B C 1
ATOM 5870 O O . TYR B 1 286 ? 25.016 -25.766 -19.953 1 83.81 286 TYR B O 1
ATOM 5878 N N . LEU B 1 287 ? 26.172 -26.656 -18.312 1 90.12 287 LEU B N 1
ATOM 5879 C CA . LEU B 1 287 ? 26.047 -25.484 -17.453 1 90.12 287 LEU B CA 1
ATOM 5880 C C . LEU B 1 287 ? 27.078 -24.422 -17.828 1 90.12 287 LEU B C 1
ATOM 5882 O O . LEU B 1 287 ? 26.766 -23.234 -17.875 1 90.12 287 LEU B O 1
ATOM 5886 N N . GLY B 1 288 ? 28.344 -24.828 -18.109 1 88.12 288 GLY B N 1
ATOM 5887 C CA . GLY B 1 288 ? 29.391 -23.891 -18.469 1 88.12 288 GLY B CA 1
ATOM 5888 C C . GLY B 1 288 ? 29.094 -23.141 -19.75 1 88.12 288 GLY B C 1
ATOM 5889 O O . GLY B 1 288 ? 29.359 -21.938 -19.859 1 88.12 288 GLY B O 1
ATOM 5890 N N . SER B 1 289 ? 28.484 -23.766 -20.734 1 89.31 289 SER B N 1
ATOM 5891 C CA . SER B 1 289 ? 28.188 -23.125 -22.016 1 89.31 289 SER B CA 1
ATOM 5892 C C . SER B 1 289 ? 27.078 -22.094 -21.859 1 89.31 289 SER B C 1
ATOM 5894 O O . SER B 1 289 ? 26.984 -21.156 -22.656 1 89.31 289 SER B O 1
ATOM 5896 N N . SER B 1 290 ? 26.188 -22.281 -20.844 1 90.5 290 SER B N 1
ATOM 5897 C CA . SER B 1 290 ? 25.062 -21.359 -20.641 1 90.5 290 SER B CA 1
ATOM 5898 C C . SER B 1 290 ? 25.375 -20.344 -19.547 1 90.5 290 SER B C 1
ATOM 5900 O O . SER B 1 290 ? 24.516 -19.531 -19.172 1 90.5 290 SER B O 1
ATOM 5902 N N . ALA B 1 291 ? 26.609 -20.359 -19.062 1 92.31 291 ALA B N 1
ATOM 5903 C CA . ALA B 1 291 ? 26.984 -19.547 -17.922 1 92.31 291 ALA B CA 1
ATOM 5904 C C . ALA B 1 291 ? 26.812 -18.062 -18.219 1 92.31 291 ALA B C 1
ATOM 5906 O O . ALA B 1 291 ? 26.266 -17.312 -17.406 1 92.31 291 ALA B O 1
ATOM 5907 N N . THR B 1 292 ? 27.234 -17.594 -19.406 1 92.62 292 THR B N 1
ATOM 5908 C CA . THR B 1 292 ? 27.141 -16.188 -19.766 1 92.62 292 THR B CA 1
ATOM 5909 C C . THR B 1 292 ? 25.688 -15.727 -19.828 1 92.62 292 THR B C 1
ATOM 5911 O O . THR B 1 292 ? 25.344 -14.656 -19.328 1 92.62 292 THR B O 1
ATOM 5914 N N . THR B 1 293 ? 24.828 -16.531 -20.422 1 93.19 293 THR B N 1
ATOM 5915 C CA . THR B 1 293 ? 23.406 -16.219 -20.531 1 93.19 293 THR B CA 1
ATOM 5916 C C . THR B 1 293 ? 22.75 -16.188 -19.141 1 93.19 293 THR B C 1
ATOM 5918 O O . THR B 1 293 ? 21.969 -15.281 -18.844 1 93.19 293 THR B O 1
ATOM 5921 N N . ASN B 1 294 ? 23.109 -17.156 -18.312 1 93.38 294 ASN B N 1
ATOM 5922 C CA . ASN B 1 294 ? 22.531 -17.219 -16.969 1 93.38 294 ASN B CA 1
ATOM 5923 C C . ASN B 1 294 ? 23.016 -16.062 -16.094 1 93.38 294 ASN B C 1
ATOM 5925 O O . ASN B 1 294 ? 22.234 -15.516 -15.312 1 93.38 294 ASN B O 1
ATOM 5929 N N . ASN B 1 295 ? 24.25 -15.664 -16.281 1 94.5 295 ASN B N 1
ATOM 5930 C CA . ASN B 1 295 ? 24.781 -14.5 -15.586 1 94.5 295 ASN B CA 1
ATOM 5931 C C . ASN B 1 295 ? 24.016 -13.227 -15.953 1 94.5 295 ASN B C 1
ATOM 5933 O O . ASN B 1 295 ? 23.656 -12.445 -15.078 1 94.5 295 ASN B O 1
ATOM 5937 N N . ALA B 1 296 ? 23.844 -13.055 -17.25 1 94.62 296 ALA B N 1
ATOM 5938 C CA . ALA B 1 296 ? 23.109 -11.875 -17.719 1 94.62 296 ALA B CA 1
ATOM 5939 C C . ALA B 1 296 ? 21.688 -11.859 -17.172 1 94.62 296 ALA B C 1
ATOM 5941 O O . ALA B 1 296 ? 21.172 -10.805 -16.781 1 94.62 296 ALA B O 1
ATOM 5942 N N . ALA B 1 297 ? 21.031 -12.992 -17.078 1 93.81 297 ALA B N 1
ATOM 5943 C CA . ALA B 1 297 ? 19.641 -13.102 -16.641 1 93.81 297 ALA B CA 1
ATOM 5944 C C . ALA B 1 297 ? 19.516 -12.773 -15.156 1 93.81 297 ALA B C 1
ATOM 5946 O O . ALA B 1 297 ? 18.641 -12.008 -14.75 1 93.81 297 ALA B O 1
ATOM 5947 N N . VAL B 1 298 ? 20.438 -13.32 -14.32 1 95.75 298 VAL B N 1
ATOM 5948 C CA . VAL B 1 298 ? 20.344 -13.086 -12.883 1 95.75 298 VAL B CA 1
ATOM 5949 C C . VAL B 1 298 ? 20.703 -11.633 -12.578 1 95.75 298 VAL B C 1
ATOM 5951 O O . VAL B 1 298 ? 20.109 -11.008 -11.695 1 95.75 298 VAL B O 1
ATOM 5954 N N . THR B 1 299 ? 21.688 -11.109 -13.297 1 95 299 THR B N 1
ATOM 5955 C CA . THR B 1 299 ? 22.078 -9.719 -13.117 1 95 299 THR B CA 1
ATOM 5956 C C . THR B 1 299 ? 20.922 -8.781 -13.492 1 95 299 THR B C 1
ATOM 5958 O O . THR B 1 299 ? 20.672 -7.793 -12.805 1 95 299 THR B O 1
ATOM 5961 N N . SER B 1 300 ? 20.266 -9.102 -14.57 1 94.25 300 SER B N 1
ATOM 5962 C CA . SER B 1 300 ? 19.109 -8.305 -14.977 1 94.25 300 SER B CA 1
ATOM 5963 C C . SER B 1 300 ? 18 -8.336 -13.922 1 94.25 300 SER B C 1
ATOM 5965 O O . SER B 1 300 ? 17.391 -7.312 -13.625 1 94.25 300 SER B O 1
ATOM 5967 N N . LEU B 1 301 ? 17.75 -9.5 -13.367 1 93.75 301 LEU B N 1
ATOM 5968 C CA . LEU B 1 301 ? 16.734 -9.664 -12.336 1 93.75 301 LEU B CA 1
ATOM 5969 C C . LEU B 1 301 ? 17.062 -8.812 -11.109 1 93.75 301 LEU B C 1
ATOM 5971 O O . LEU B 1 301 ? 16.234 -8.031 -10.648 1 93.75 301 LEU B O 1
ATOM 5975 N N . VAL B 1 302 ? 18.312 -8.906 -10.656 1 95.31 302 VAL B N 1
ATOM 5976 C CA . VAL B 1 302 ? 18.734 -8.211 -9.445 1 95.31 302 VAL B CA 1
ATOM 5977 C C . VAL B 1 302 ? 18.812 -6.715 -9.711 1 95.31 302 VAL B C 1
ATOM 5979 O O . VAL B 1 302 ? 18.391 -5.902 -8.891 1 95.31 302 VAL B O 1
ATOM 5982 N N . ASN B 1 303 ? 19.312 -6.344 -10.875 1 95.12 303 ASN B N 1
ATOM 5983 C CA . ASN B 1 303 ? 19.406 -4.93 -11.219 1 95.12 303 ASN B CA 1
ATOM 5984 C C . ASN B 1 303 ? 18.031 -4.277 -11.305 1 95.12 303 ASN B C 1
ATOM 5986 O O . ASN B 1 303 ? 17.859 -3.119 -10.922 1 95.12 303 ASN B O 1
ATOM 5990 N N . SER B 1 304 ? 17.094 -4.973 -11.828 1 94.25 304 SER B N 1
ATOM 5991 C CA . SER B 1 304 ? 15.734 -4.438 -11.898 1 94.25 304 SER B CA 1
ATOM 5992 C C . SER B 1 304 ? 15.188 -4.141 -10.508 1 94.25 304 SER B C 1
ATOM 5994 O O . SER B 1 304 ? 14.625 -3.07 -10.266 1 94.25 304 SER B O 1
ATOM 5996 N N . TYR B 1 305 ? 15.43 -5.082 -9.602 1 95.88 305 TYR B N 1
ATOM 5997 C CA . TYR B 1 305 ? 14.977 -4.895 -8.227 1 95.88 305 TYR B CA 1
ATOM 5998 C C . TYR B 1 305 ? 15.711 -3.729 -7.57 1 95.88 305 TYR B C 1
ATOM 6000 O O . TYR B 1 305 ? 15.078 -2.838 -6.996 1 95.88 305 TYR B O 1
ATOM 6008 N N . VAL B 1 306 ? 17.016 -3.713 -7.707 1 95.56 306 VAL B N 1
ATOM 6009 C CA . VAL B 1 306 ? 17.844 -2.721 -7.012 1 95.56 306 VAL B CA 1
ATOM 6010 C C . VAL B 1 306 ? 17.547 -1.33 -7.57 1 95.56 306 VAL B C 1
ATOM 6012 O O . VAL B 1 306 ? 17.406 -0.365 -6.812 1 95.56 306 VAL B O 1
ATOM 6015 N N . THR B 1 307 ? 17.391 -1.23 -8.852 1 95.25 307 THR B N 1
ATOM 6016 C CA . THR B 1 307 ? 17.094 0.052 -9.469 1 95.25 307 THR B CA 1
ATOM 6017 C C . THR B 1 307 ? 15.727 0.568 -9 1 95.25 307 THR B C 1
ATOM 6019 O O . THR B 1 307 ? 15.594 1.737 -8.641 1 95.25 307 THR B O 1
ATOM 6022 N N . ASN B 1 308 ? 14.742 -0.276 -8.984 1 95.44 308 ASN B N 1
ATOM 6023 C CA . ASN B 1 308 ? 13.414 0.109 -8.523 1 95.44 308 ASN B CA 1
ATOM 6024 C C . ASN B 1 308 ? 13.43 0.471 -7.039 1 95.44 308 ASN B C 1
ATOM 6026 O O . ASN B 1 308 ? 12.828 1.47 -6.637 1 95.44 308 ASN B O 1
ATOM 6030 N N . ALA B 1 309 ? 14.117 -0.331 -6.266 1 95.31 309 ALA B N 1
ATOM 6031 C CA . ALA B 1 309 ? 14.203 -0.088 -4.828 1 95.31 309 ALA B CA 1
ATOM 6032 C C . ALA B 1 309 ? 14.883 1.249 -4.539 1 95.31 309 ALA B C 1
ATOM 6034 O O . ALA B 1 309 ? 14.43 2.004 -3.672 1 95.31 309 ALA B O 1
ATOM 6035 N N . THR B 1 310 ? 15.914 1.552 -5.273 1 94.25 310 THR B N 1
ATOM 6036 C CA . THR B 1 310 ? 16.609 2.822 -5.125 1 94.25 310 THR B CA 1
ATOM 6037 C C . THR B 1 310 ? 15.719 3.986 -5.523 1 94.25 310 THR B C 1
ATOM 6039 O O . THR B 1 310 ? 15.695 5.02 -4.852 1 94.25 310 THR B O 1
ATOM 6042 N N . SER B 1 311 ? 15 3.793 -6.602 1 95.75 311 SER B N 1
ATOM 6043 C CA . SER B 1 311 ? 14.07 4.82 -7.047 1 95.75 311 SER B CA 1
ATOM 6044 C C . SER B 1 311 ? 12.992 5.082 -6 1 95.75 311 SER B C 1
ATOM 6046 O O . SER B 1 311 ? 12.68 6.238 -5.695 1 95.75 311 SER B O 1
ATOM 6048 N N . GLN B 1 312 ? 12.453 3.992 -5.457 1 95.56 312 GLN B N 1
ATOM 6049 C CA . GLN B 1 312 ? 11.422 4.152 -4.434 1 95.56 312 GLN B CA 1
ATOM 6050 C C . GLN B 1 312 ? 11.992 4.809 -3.178 1 95.56 312 GLN B C 1
ATOM 6052 O O . GLN B 1 312 ? 11.32 5.609 -2.529 1 95.56 312 GLN B O 1
ATOM 6057 N N . THR B 1 313 ? 13.211 4.492 -2.82 1 94.5 313 THR B N 1
ATOM 6058 C CA . THR B 1 313 ? 13.875 5.117 -1.681 1 94.5 313 THR B CA 1
ATOM 6059 C C . THR B 1 313 ? 14 6.625 -1.885 1 94.5 313 THR B C 1
ATOM 6061 O O . THR B 1 313 ? 13.766 7.402 -0.959 1 94.5 313 THR B O 1
ATOM 6064 N N . LYS B 1 314 ? 14.32 7.035 -3.07 1 95.06 314 LYS B N 1
ATOM 6065 C CA . LYS B 1 314 ? 14.422 8.453 -3.393 1 95.06 314 LYS B CA 1
ATOM 6066 C C . LYS B 1 314 ? 13.062 9.141 -3.301 1 95.06 314 LYS B C 1
ATOM 6068 O O . LYS B 1 314 ? 12.953 10.266 -2.818 1 95.06 314 LYS B O 1
ATOM 6073 N N . LEU B 1 315 ? 12.023 8.5 -3.76 1 95.81 315 LEU B N 1
ATOM 6074 C CA . LEU B 1 315 ? 10.672 9.047 -3.674 1 95.81 315 LEU B CA 1
ATOM 6075 C C . LEU B 1 315 ? 10.242 9.211 -2.221 1 95.81 315 LEU B C 1
ATOM 6077 O O . LEU B 1 315 ? 9.586 10.195 -1.871 1 95.81 315 LEU B O 1
ATOM 6081 N N . VAL B 1 316 ? 10.633 8.25 -1.398 1 95.75 316 VAL B N 1
ATOM 6082 C CA . VAL B 1 316 ? 10.344 8.336 0.029 1 95.75 316 VAL B CA 1
ATOM 6083 C C . VAL B 1 316 ? 11.023 9.562 0.625 1 95.75 316 VAL B C 1
ATOM 6085 O O . VAL B 1 316 ? 10.398 10.328 1.362 1 95.75 316 VAL B O 1
ATOM 6088 N N . SER B 1 317 ? 12.25 9.766 0.27 1 95.25 317 SER B N 1
ATOM 6089 C CA . SER B 1 317 ? 12.992 10.93 0.758 1 95.25 317 SER B CA 1
ATOM 6090 C C . SER B 1 317 ? 12.305 12.227 0.35 1 95.25 317 SER B C 1
ATOM 6092 O O . SER B 1 317 ? 12.133 13.133 1.171 1 95.25 317 SER B O 1
ATOM 6094 N N . THR B 1 318 ? 11.883 12.273 -0.875 1 96.75 318 THR B N 1
ATOM 6095 C CA . THR B 1 318 ? 11.195 13.453 -1.385 1 96.75 318 THR B CA 1
ATOM 6096 C C . THR B 1 318 ? 9.883 13.672 -0.647 1 96.75 318 THR B C 1
ATOM 6098 O O . THR B 1 318 ? 9.539 14.805 -0.296 1 96.75 318 THR B O 1
ATOM 6101 N N . LYS B 1 319 ? 9.164 12.609 -0.381 1 96.94 319 LYS B N 1
ATOM 6102 C CA . LYS B 1 319 ? 7.895 12.695 0.337 1 96.94 319 LYS B CA 1
ATOM 6103 C C . LYS B 1 319 ? 8.102 13.219 1.758 1 96.94 319 LYS B C 1
ATOM 6105 O O . LYS B 1 319 ? 7.324 14.039 2.244 1 96.94 319 LYS B O 1
ATOM 6110 N N . LEU B 1 320 ? 9.117 12.766 2.406 1 97.31 320 LEU B N 1
ATOM 6111 C CA . LEU B 1 320 ? 9.398 13.188 3.773 1 97.31 320 LEU B CA 1
ATOM 6112 C C . LEU B 1 320 ? 9.805 14.656 3.818 1 97.31 320 LEU B C 1
ATOM 6114 O O . LEU B 1 320 ? 9.414 15.383 4.734 1 97.31 320 LEU B O 1
ATOM 6118 N N . ASP B 1 321 ? 10.508 15.141 2.791 1 96.81 321 ASP B N 1
ATOM 6119 C CA . ASP B 1 321 ? 10.852 16.562 2.68 1 96.81 321 ASP B CA 1
ATOM 6120 C C . ASP B 1 321 ? 9.602 17.406 2.471 1 96.81 321 ASP B C 1
ATOM 6122 O O . ASP B 1 321 ? 9.445 18.453 3.096 1 96.81 321 ASP B O 1
ATOM 6126 N N . ASN B 1 322 ? 8.766 16.906 1.597 1 96.81 322 ASN B N 1
ATOM 6127 C CA . ASN B 1 322 ? 7.508 17.594 1.361 1 96.81 322 ASN B CA 1
ATOM 6128 C C . ASN B 1 322 ? 6.645 17.641 2.621 1 96.81 322 ASN B C 1
ATOM 6130 O O . ASN B 1 322 ? 6.016 18.656 2.914 1 96.81 322 ASN B O 1
ATOM 6134 N N . PHE B 1 323 ? 6.629 16.531 3.336 1 97 323 PHE B N 1
ATOM 6135 C CA . PHE B 1 323 ? 5.902 16.453 4.598 1 97 323 PHE B CA 1
ATOM 6136 C C . PHE B 1 323 ? 6.41 17.5 5.582 1 97 323 PHE B C 1
ATOM 6138 O O . PHE B 1 323 ? 5.621 18.234 6.18 1 97 323 PHE B O 1
ATOM 6145 N N . ARG B 1 324 ? 7.711 17.562 5.691 1 96.88 324 ARG B N 1
ATOM 6146 C CA . ARG B 1 324 ? 8.336 18.531 6.582 1 96.88 324 ARG B CA 1
ATOM 6147 C C . ARG B 1 324 ? 7.883 19.953 6.246 1 96.88 324 ARG B C 1
ATOM 6149 O O . ARG B 1 324 ? 7.461 20.703 7.129 1 96.88 324 ARG B O 1
ATOM 6156 N N . SER B 1 325 ? 7.941 20.344 5.012 1 96.75 325 SER B N 1
ATOM 6157 C CA . SER B 1 325 ? 7.574 21.672 4.562 1 96.75 325 SER B CA 1
ATOM 6158 C C . SER B 1 325 ? 6.09 21.953 4.77 1 96.75 325 SER B C 1
ATOM 6160 O O . SER B 1 325 ? 5.707 23 5.27 1 96.75 325 SER B O 1
ATOM 6162 N N . LYS B 1 326 ? 5.289 20.953 4.441 1 96.56 326 LYS B N 1
ATOM 6163 C CA . LYS B 1 326 ? 3.846 21.125 4.555 1 96.56 326 LYS B CA 1
ATOM 6164 C C . LYS B 1 326 ? 3.424 21.281 6.012 1 96.56 326 LYS B C 1
ATOM 6166 O O . LYS B 1 326 ? 2.602 22.141 6.34 1 96.56 326 LYS B O 1
ATOM 6171 N N . LEU B 1 327 ? 4 20.469 6.891 1 96.06 327 LEU B N 1
ATOM 6172 C CA . LEU B 1 327 ? 3.68 20.531 8.312 1 96.06 327 LEU B CA 1
ATOM 6173 C C . LEU B 1 327 ? 4.094 21.859 8.914 1 96.06 327 LEU B C 1
ATOM 6175 O O . LEU B 1 327 ? 3.303 22.516 9.594 1 96.06 327 LEU B O 1
ATOM 6179 N N . SER B 1 328 ? 5.297 22.312 8.57 1 96.5 328 SER B N 1
ATOM 6180 C CA . SER B 1 328 ? 5.809 23.578 9.102 1 96.5 328 SER B CA 1
ATOM 6181 C C . SER B 1 328 ? 5.02 24.766 8.562 1 96.5 328 SER B C 1
ATOM 6183 O O . SER B 1 328 ? 4.688 25.688 9.312 1 96.5 328 SER B O 1
ATOM 6185 N N . ASP B 1 329 ? 4.688 24.719 7.293 1 96.69 329 ASP B N 1
ATOM 6186 C CA . ASP B 1 329 ? 3.941 25.812 6.664 1 96.69 329 ASP B CA 1
ATOM 6187 C C . ASP B 1 329 ? 2.555 25.953 7.289 1 96.69 329 ASP B C 1
ATOM 6189 O O . ASP B 1 329 ? 2.094 27.078 7.531 1 96.69 329 ASP B O 1
ATOM 6193 N N . GLN B 1 330 ? 1.931 24.891 7.578 1 95.75 330 GLN B N 1
ATOM 6194 C CA . GLN B 1 330 ? 0.597 24.938 8.172 1 95.75 330 GLN B CA 1
ATOM 6195 C C . GLN B 1 330 ? 0.633 25.547 9.57 1 95.75 330 GLN B C 1
ATOM 6197 O O . GLN B 1 330 ? -0.23 26.344 9.922 1 95.75 330 GLN B O 1
ATOM 6202 N N . VAL B 1 331 ? 1.629 25.172 10.305 1 96.62 331 VAL B N 1
ATOM 6203 C CA . VAL B 1 331 ? 1.763 25.672 11.672 1 96.62 331 VAL B CA 1
ATOM 6204 C C . VAL B 1 331 ? 2.064 27.156 11.648 1 96.62 331 VAL B C 1
ATOM 6206 O O . VAL B 1 331 ? 1.413 27.938 12.344 1 96.62 331 VAL B O 1
ATOM 6209 N N . LEU B 1 332 ? 2.971 27.547 10.758 1 97.19 332 LEU B N 1
ATOM 6210 C CA . LEU B 1 332 ? 3.389 28.938 10.68 1 97.19 332 LEU B CA 1
ATOM 6211 C C . LEU B 1 332 ? 2.252 29.812 10.172 1 97.19 332 LEU B C 1
ATOM 6213 O O . LEU B 1 332 ? 2 30.891 10.727 1 97.19 332 LEU B O 1
ATOM 6217 N N . ASN B 1 333 ? 1.585 29.375 9.172 1 96.75 333 ASN B N 1
ATOM 6218 C CA . ASN B 1 333 ? 0.478 30.156 8.625 1 96.75 333 ASN B CA 1
ATOM 6219 C C . ASN B 1 333 ? -0.652 30.312 9.633 1 96.75 333 ASN B C 1
ATOM 6221 O O . ASN B 1 333 ? -1.195 31.406 9.797 1 96.75 333 ASN B O 1
ATOM 6225 N N . THR B 1 334 ? -0.987 29.219 10.305 1 96.62 334 THR B N 1
ATOM 6226 C CA . THR B 1 334 ? -2.062 29.266 11.289 1 96.62 334 THR B CA 1
ATOM 6227 C C . THR B 1 334 ? -1.683 30.172 12.461 1 96.62 334 THR B C 1
ATOM 6229 O O . THR B 1 334 ? -2.475 31.016 12.883 1 96.62 334 THR B O 1
ATOM 6232 N N . THR B 1 335 ? -0.466 30.062 12.891 1 96.69 335 THR B N 1
ATOM 6233 C CA . THR B 1 335 ? 0.007 30.875 14 1 96.69 335 THR B CA 1
ATOM 6234 C C . THR B 1 335 ? 0.04 32.344 13.625 1 96.69 335 THR B C 1
ATOM 6236 O O . THR B 1 335 ? -0.356 33.219 14.414 1 96.69 335 THR B O 1
ATOM 6239 N N . SER B 1 336 ? 0.506 32.625 12.438 1 96.25 336 SER B N 1
ATOM 6240 C CA . SER B 1 336 ? 0.538 34 11.953 1 96.25 336 SER B CA 1
ATOM 6241 C C . SER B 1 336 ? -0.858 34.625 11.938 1 96.25 336 SER B C 1
ATOM 6243 O O . SER B 1 336 ? -1.046 35.75 12.383 1 96.25 336 SER B O 1
ATOM 6245 N N . ASN B 1 337 ? -1.806 33.844 11.523 1 95.81 337 ASN B N 1
ATOM 6246 C CA . ASN B 1 337 ? -3.184 34.312 11.477 1 95.81 337 ASN B CA 1
ATOM 6247 C C . ASN B 1 337 ? -3.742 34.562 12.875 1 95.81 337 ASN B C 1
ATOM 6249 O O . ASN B 1 337 ? -4.457 35.531 13.109 1 95.81 337 ASN B O 1
ATOM 6253 N N . MET B 1 338 ? -3.42 33.688 13.781 1 96.75 338 MET B N 1
ATOM 6254 C CA . MET B 1 338 ? -3.873 33.812 15.156 1 96.75 338 MET B CA 1
ATOM 6255 C C . MET B 1 338 ? -3.279 35.062 15.812 1 96.75 338 MET B C 1
ATOM 6257 O O . MET B 1 338 ? -3.992 35.812 16.469 1 96.75 338 MET B O 1
ATOM 6261 N N . MET B 1 339 ? -2.016 35.312 15.57 1 95.56 339 MET B N 1
ATOM 6262 C CA . MET B 1 339 ? -1.342 36.469 16.141 1 95.56 339 MET B CA 1
ATOM 6263 C C . MET B 1 339 ? -1.867 37.781 15.516 1 95.56 339 MET B C 1
ATOM 6265 O O . MET B 1 339 ? -2.051 38.781 16.203 1 95.56 339 MET B O 1
ATOM 6269 N N . ALA B 1 340 ? -2.139 37.719 14.211 1 94.31 340 ALA B N 1
ATOM 6270 C CA . ALA B 1 340 ? -2.686 38.875 13.523 1 94.31 340 ALA B CA 1
ATOM 6271 C C . ALA B 1 340 ? -4.062 39.25 14.078 1 94.31 340 ALA B C 1
ATOM 6273 O O . ALA B 1 340 ? -4.359 40.406 14.281 1 94.31 340 ALA B O 1
ATOM 6274 N N . ALA B 1 341 ? -4.84 38.219 14.344 1 94.88 341 ALA B N 1
ATOM 6275 C CA . ALA B 1 341 ? -6.164 38.469 14.906 1 94.88 341 ALA B CA 1
ATOM 6276 C C . ALA B 1 341 ? -6.066 39.031 16.312 1 94.88 341 ALA B C 1
ATOM 6278 O O . ALA B 1 341 ? -6.828 39.938 16.672 1 94.88 341 ALA B O 1
ATOM 6279 N N . GLY B 1 342 ? -5.145 38.531 17.078 1 96.19 342 GLY B N 1
ATOM 6280 C CA . GLY B 1 342 ? -4.922 39.094 18.406 1 96.19 342 GLY B CA 1
ATOM 6281 C C . GLY B 1 342 ? -4.461 40.531 18.375 1 96.19 342 GLY B C 1
ATOM 6282 O O . GLY B 1 342 ? -4.934 41.344 19.172 1 96.19 342 GLY B O 1
ATOM 6283 N N . TYR B 1 343 ? -3.617 40.844 17.453 1 95.38 343 TYR B N 1
ATOM 6284 C CA . TYR B 1 343 ? -3.107 42.219 17.328 1 95.38 343 TYR B CA 1
ATOM 6285 C C . TYR B 1 343 ? -4.219 43.188 16.938 1 95.38 343 TYR B C 1
ATOM 6287 O O . TYR B 1 343 ? -4.32 44.281 17.484 1 95.38 343 TYR B O 1
ATOM 6295 N N . GLN B 1 344 ? -5.055 42.781 16.062 1 95.19 344 GLN B N 1
ATOM 6296 C CA . GLN B 1 344 ? -6.184 43.594 15.648 1 95.19 344 GLN B CA 1
ATOM 6297 C C . GLN B 1 344 ? -7.133 43.844 16.828 1 95.19 344 GLN B C 1
ATOM 6299 O O . GLN B 1 344 ? -7.676 44.938 16.969 1 95.19 344 GLN B O 1
ATOM 6304 N N . ALA B 1 345 ? -7.289 42.844 17.641 1 96.5 345 ALA B N 1
ATOM 6305 C CA . ALA B 1 345 ? -8.156 43 18.812 1 96.5 345 ALA B CA 1
ATOM 6306 C C . ALA B 1 345 ? -7.578 44 19.797 1 96.5 345 ALA B C 1
ATOM 6308 O O . ALA B 1 345 ? -8.305 44.844 20.312 1 96.5 345 ALA B O 1
ATOM 6309 N N . ILE B 1 346 ? -6.289 44 20 1 95.62 346 ILE B N 1
ATOM 6310 C CA . ILE B 1 346 ? -5.621 44.906 20.906 1 95.62 346 ILE B CA 1
ATOM 6311 C C . ILE B 1 346 ? -5.691 46.344 20.359 1 95.62 346 ILE B C 1
ATOM 6313 O O . ILE B 1 346 ? -5.875 47.281 21.109 1 95.62 346 ILE B O 1
ATOM 6317 N N . GLU B 1 347 ? -5.566 46.469 19.078 1 93.75 347 GLU B N 1
ATOM 6318 C CA . GLU B 1 347 ? -5.676 47.781 18.453 1 93.75 347 GLU B CA 1
ATOM 6319 C C . GLU B 1 347 ? -7.078 48.375 18.609 1 93.75 347 GLU B C 1
ATOM 6321 O O . GLU B 1 347 ? -7.238 49.562 18.922 1 93.75 347 GLU B O 1
ATOM 6326 N N . SER B 1 348 ? -8.008 47.531 18.453 1 93.62 348 SER B N 1
ATOM 6327 C CA . SER B 1 348 ? -9.391 47.938 18.625 1 93.62 348 SER B CA 1
ATOM 6328 C C . SER B 1 348 ? -9.648 48.375 20.062 1 93.62 348 SER B C 1
ATOM 6330 O O . SER B 1 348 ? -10.312 49.375 20.312 1 93.62 348 SER B O 1
ATOM 6332 N N . ALA B 1 349 ? -9.133 47.625 20.969 1 93.62 349 ALA B N 1
ATOM 6333 C CA . ALA B 1 349 ? -9.281 47.938 22.391 1 93.62 349 ALA B CA 1
ATOM 6334 C C . ALA B 1 349 ? -8.609 49.281 22.703 1 93.62 349 ALA B C 1
ATOM 6336 O O . ALA B 1 349 ? -9.141 50.062 23.5 1 93.62 349 ALA B O 1
ATOM 6337 N N . SER B 1 350 ? -7.473 49.562 22.125 1 92.81 350 SER B N 1
ATOM 6338 C 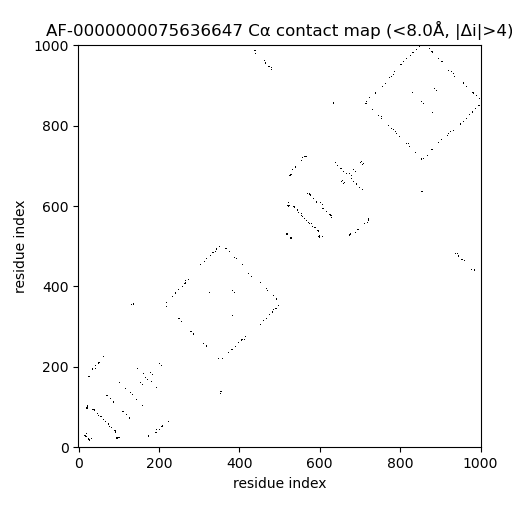CA . SER B 1 350 ? -6.758 50.812 22.312 1 92.81 350 SER B CA 1
ATOM 6339 C C . SER B 1 350 ? -7.578 52 21.828 1 92.81 350 SER B C 1
ATOM 6341 O O . SER B 1 350 ? -7.645 53.031 22.5 1 92.81 350 SER B O 1
ATOM 6343 N N . LYS B 1 351 ? -8.219 51.781 20.734 1 90.38 351 LYS B N 1
ATOM 6344 C CA . LYS B 1 351 ? -9.078 52.812 20.188 1 90.38 351 LYS B CA 1
ATOM 6345 C C . LYS B 1 351 ? -10.266 53.094 21.109 1 90.38 351 LYS B C 1
ATOM 6347 O O . LYS B 1 351 ? -10.625 54.219 21.375 1 90.38 351 LYS B O 1
ATOM 6352 N N . LEU B 1 352 ? -10.773 52.031 21.594 1 91.5 352 LEU B N 1
ATOM 6353 C CA . LEU B 1 352 ? -11.938 52.156 22.469 1 91.5 352 LEU B CA 1
ATOM 6354 C C . LEU B 1 352 ? -11.547 52.812 23.797 1 91.5 352 LEU B C 1
ATOM 6356 O O . LEU B 1 352 ? -12.328 53.531 24.406 1 91.5 352 LEU B O 1
ATOM 6360 N N . MET B 1 353 ? -10.336 52.625 24.312 1 91.69 353 MET B N 1
ATOM 6361 C CA . MET B 1 353 ? -9.836 53.219 25.531 1 91.69 353 MET B CA 1
ATOM 6362 C C . MET B 1 353 ? -9.773 54.75 25.391 1 91.69 353 MET B C 1
ATOM 6364 O O . MET B 1 353 ? -10.039 55.469 26.359 1 91.69 353 MET B O 1
ATOM 6368 N N . LEU B 1 354 ? -9.477 55.219 24.234 1 91.44 354 LEU B N 1
ATOM 6369 C CA . LEU B 1 354 ? -9.375 56.656 23.969 1 91.44 354 LEU B CA 1
ATOM 6370 C C . LEU B 1 354 ? -10.75 57.281 23.812 1 91.44 354 LEU B C 1
ATOM 6372 O O . LEU B 1 354 ? -10.938 58.469 24.094 1 91.44 354 LEU B O 1
ATOM 6376 N N . ARG B 1 355 ? -11.656 56.5 23.484 1 91.31 355 ARG B N 1
ATOM 6377 C CA . ARG B 1 355 ? -12.953 57.062 23.109 1 91.31 355 ARG B CA 1
ATOM 6378 C C . ARG B 1 355 ? -13.938 57 24.281 1 91.31 355 ARG B C 1
ATOM 6380 O O . ARG B 1 355 ? -14.898 57.75 24.312 1 91.31 355 ARG B O 1
ATOM 6387 N N . LYS B 1 356 ? -13.656 56.062 25.156 1 87.69 356 LYS B N 1
ATOM 6388 C CA . LYS B 1 356 ? -14.609 55.844 26.25 1 87.69 356 LYS B CA 1
ATOM 6389 C C . LYS B 1 356 ? -14.102 56.469 27.531 1 87.69 356 LYS B C 1
ATOM 6391 O O . LYS B 1 356 ? -12.906 56.406 27.844 1 87.69 356 LYS B O 1
ATOM 6396 N N . THR B 1 357 ? -15.023 57.031 28.344 1 82 357 THR B N 1
ATOM 6397 C CA . THR B 1 357 ? -14.656 57.688 29.594 1 82 357 THR B CA 1
ATOM 6398 C C . THR B 1 357 ? -14.141 56.656 30.594 1 82 357 THR B C 1
ATOM 6400 O O . THR B 1 357 ? -13.195 56.906 31.344 1 82 357 THR B O 1
ATOM 6403 N N . ASN B 1 358 ? -14.688 55.5 30.562 1 85.81 358 ASN B N 1
ATOM 6404 C CA . ASN B 1 358 ? -14.258 54.438 31.469 1 85.81 358 ASN B CA 1
ATOM 6405 C C . ASN B 1 358 ? -13.352 53.406 30.781 1 85.81 358 ASN B C 1
ATOM 6407 O O . ASN B 1 358 ? -13.242 52.281 31.203 1 85.81 358 ASN B O 1
ATOM 6411 N N . GLY B 1 359 ? -12.828 53.781 29.672 1 87.88 359 GLY B N 1
ATOM 6412 C CA . GLY B 1 359 ? -12.047 52.875 28.828 1 87.88 359 GLY B CA 1
ATOM 6413 C C . GLY B 1 359 ? -10.883 52.25 29.562 1 87.88 359 GLY B C 1
ATOM 6414 O O . GLY B 1 359 ? -10.609 51.062 29.406 1 87.88 359 GLY B O 1
ATOM 6415 N N . VAL B 1 360 ? -10.219 53.031 30.406 1 89.75 360 VAL B N 1
ATOM 6416 C CA . VAL B 1 360 ? -9.055 52.531 31.141 1 89.75 360 VAL B CA 1
ATOM 6417 C C . VAL B 1 360 ? -9.469 51.469 32.125 1 89.75 360 VAL B C 1
ATOM 6419 O O . VAL B 1 360 ? -8.812 50.438 32.25 1 89.75 360 VAL B O 1
ATOM 6422 N N . SER B 1 361 ? -10.547 51.75 32.812 1 91.38 361 SER B N 1
ATOM 6423 C CA . SER B 1 361 ? -11.047 50.781 33.781 1 91.38 361 SER B CA 1
ATOM 6424 C C . SER B 1 361 ? -11.461 49.469 33.094 1 91.38 361 SER B C 1
ATOM 6426 O O . SER B 1 361 ? -11.156 48.406 33.594 1 91.38 361 SER B O 1
ATOM 6428 N N . CYS B 1 362 ? -12.102 49.562 31.891 1 92.81 362 CYS B N 1
ATOM 6429 C CA . CYS B 1 362 ? -12.5 48.406 31.125 1 92.81 362 CYS B CA 1
ATOM 6430 C C . CYS B 1 362 ? -11.289 47.594 30.672 1 92.81 362 CYS B C 1
ATOM 6432 O O . CYS B 1 362 ? -11.25 46.375 30.812 1 92.81 362 CYS B O 1
ATOM 6434 N N . ALA B 1 363 ? -10.297 48.281 30.219 1 92.06 363 ALA B N 1
ATOM 6435 C CA . ALA B 1 363 ? -9.078 47.625 29.719 1 92.06 363 ALA B CA 1
ATOM 6436 C C . ALA B 1 363 ? -8.344 46.906 30.844 1 92.06 363 ALA B C 1
ATOM 6438 O O . ALA B 1 363 ? -7.801 45.812 30.625 1 92.06 363 ALA B O 1
ATOM 6439 N N . ASN B 1 364 ? -8.266 47.438 31.984 1 92.19 364 ASN B N 1
ATOM 6440 C CA . ASN B 1 364 ? -7.578 46.844 33.125 1 92.19 364 ASN B CA 1
ATOM 6441 C C . ASN B 1 364 ? -8.227 45.531 33.531 1 92.19 364 ASN B C 1
ATOM 6443 O O . ASN B 1 364 ? -7.551 44.625 34.031 1 92.19 364 ASN B O 1
ATOM 6447 N N . GLY B 1 365 ? -9.5 45.438 33.281 1 92.81 365 GLY B N 1
ATOM 6448 C CA . GLY B 1 365 ? -10.219 44.25 33.656 1 92.81 365 GLY B CA 1
ATOM 6449 C C . GLY B 1 365 ? -10.195 43.156 32.594 1 92.81 365 GLY B C 1
ATOM 6450 O O . GLY B 1 365 ? -10.148 41.969 32.906 1 92.81 365 GLY B O 1
ATOM 6451 N N . LEU B 1 366 ? -10.156 43.5 31.344 1 95.62 366 LEU B N 1
ATOM 6452 C CA . LEU B 1 366 ? -10.398 42.531 30.266 1 95.62 366 LEU B CA 1
ATOM 6453 C C . LEU B 1 366 ? -9.094 42.125 29.594 1 95.62 366 LEU B C 1
ATOM 6455 O O . LEU B 1 366 ? -8.945 40.969 29.172 1 95.62 366 LEU B O 1
ATOM 6459 N N . THR B 1 367 ? -8.117 43.031 29.531 1 96.5 367 THR B N 1
ATOM 6460 C CA . THR B 1 367 ? -6.957 42.844 28.656 1 96.5 367 THR B CA 1
ATOM 6461 C C . THR B 1 367 ? -6.035 41.75 29.219 1 96.5 367 THR B C 1
ATOM 6463 O O . THR B 1 367 ? -5.582 40.875 28.469 1 96.5 367 THR B O 1
ATOM 6466 N N . PRO B 1 368 ? -5.738 41.812 30.547 1 95.5 368 PRO B N 1
ATOM 6467 C CA . PRO B 1 368 ? -4.852 40.75 31.062 1 95.5 368 PRO B CA 1
ATOM 6468 C C . PRO B 1 368 ? -5.402 39.344 30.812 1 95.5 368 PRO B C 1
ATOM 6470 O O . PRO B 1 368 ? -4.652 38.438 30.438 1 95.5 368 PRO B O 1
ATOM 6473 N N . ASN B 1 369 ? -6.711 39.219 30.984 1 95.94 369 ASN B N 1
ATOM 6474 C CA . ASN B 1 369 ? -7.316 37.906 30.75 1 95.94 369 ASN B CA 1
ATOM 6475 C C . ASN B 1 369 ? -7.254 37.5 29.281 1 95.94 369 ASN B C 1
ATOM 6477 O O . ASN B 1 369 ? -7.031 36.344 28.953 1 95.94 369 ASN B O 1
ATOM 6481 N N . PHE B 1 370 ? -7.484 38.406 28.406 1 97.06 370 PHE B N 1
ATOM 6482 C CA . PHE B 1 370 ? -7.402 38.156 26.969 1 97.06 370 PHE B CA 1
ATOM 6483 C C . PHE B 1 370 ? -6 37.719 26.578 1 97.06 370 PHE B C 1
ATOM 6485 O O . PHE B 1 370 ? -5.836 36.688 25.906 1 97.06 370 PHE B O 1
ATOM 6492 N N . ILE B 1 371 ? -5 38.438 27.031 1 97.19 371 ILE B N 1
ATOM 6493 C CA . ILE B 1 371 ? -3.615 38.125 26.703 1 97.19 371 ILE B CA 1
ATOM 6494 C C . ILE B 1 371 ? -3.248 36.75 27.234 1 97.19 371 ILE B C 1
ATOM 6496 O O . ILE B 1 371 ? -2.646 35.938 26.516 1 97.19 371 ILE B O 1
ATOM 6500 N N . ARG B 1 372 ? -3.668 36.438 28.406 1 97.31 372 ARG B N 1
ATOM 6501 C CA . ARG B 1 372 ? -3.377 35.125 29.016 1 97.31 372 ARG B CA 1
ATOM 6502 C C . ARG B 1 372 ? -4.047 34 28.25 1 97.31 372 ARG B C 1
ATOM 6504 O O . ARG B 1 372 ? -3.418 33 27.953 1 97.31 372 ARG B O 1
ATOM 6511 N N . SER B 1 373 ? -5.312 34.156 27.906 1 96.12 373 SER B N 1
ATOM 6512 C CA . SER B 1 373 ? -6.07 33.125 27.219 1 96.12 373 SER B CA 1
ATOM 6513 C C . SER B 1 373 ? -5.535 32.906 25.797 1 96.12 373 SER B C 1
ATOM 6515 O O . SER B 1 373 ? -5.402 31.766 25.359 1 96.12 373 SER B O 1
ATOM 6517 N N . LEU B 1 374 ? -5.23 33.969 25.109 1 97 374 LEU B N 1
ATOM 6518 C CA . LEU B 1 374 ? -4.691 33.844 23.766 1 97 374 LEU B CA 1
ATOM 6519 C C . LEU B 1 374 ? -3.326 33.156 23.781 1 97 374 LEU B C 1
ATOM 6521 O O . LEU B 1 374 ? -3.047 32.312 22.953 1 97 374 LEU B O 1
ATOM 6525 N N . SER B 1 375 ? -2.494 33.625 24.734 1 97.25 375 SER B N 1
ATOM 6526 C CA . SER B 1 375 ? -1.186 33 24.891 1 97.25 375 SER B CA 1
ATOM 6527 C C . SER B 1 375 ? -1.316 31.516 25.188 1 97.25 375 SER B C 1
ATOM 6529 O O . SER B 1 375 ? -0.545 30.703 24.672 1 97.25 375 SER B O 1
ATOM 6531 N N . ALA B 1 376 ? -2.289 31.172 25.969 1 96.19 376 ALA B N 1
ATOM 6532 C CA . ALA B 1 376 ? -2.521 29.766 26.297 1 96.19 376 ALA B CA 1
ATOM 6533 C C . ALA B 1 376 ? -2.904 28.969 25.062 1 96.19 376 ALA B C 1
ATOM 6535 O O . ALA B 1 376 ? -2.396 27.859 24.844 1 96.19 376 ALA B O 1
ATOM 6536 N N . VAL B 1 377 ? -3.771 29.453 24.219 1 95.94 377 VAL B N 1
ATOM 6537 C CA . VAL B 1 377 ? -4.188 28.781 23 1 95.94 377 VAL B CA 1
ATOM 6538 C C . VAL B 1 377 ? -2.994 28.641 22.062 1 95.94 377 VAL B C 1
ATOM 6540 O O . VAL B 1 377 ? -2.791 27.578 21.453 1 95.94 377 VAL B O 1
ATOM 6543 N N . LEU B 1 378 ? -2.201 29.703 21.953 1 96.44 378 LEU B N 1
ATOM 6544 C CA . LEU B 1 378 ? -1.031 29.688 21.078 1 96.44 378 LEU B CA 1
ATOM 6545 C C . LEU B 1 378 ? -0.027 28.641 21.547 1 96.44 378 LEU B C 1
ATOM 6547 O O . LEU B 1 378 ? 0.578 27.938 20.734 1 96.44 378 LEU B O 1
ATOM 6551 N N . THR B 1 379 ? 0.133 28.531 22.828 1 95 379 THR B N 1
ATOM 6552 C CA . THR B 1 379 ? 1.062 27.562 23.391 1 95 379 THR B CA 1
ATOM 6553 C C . THR B 1 379 ? 0.614 26.141 23.062 1 95 379 THR B C 1
ATOM 6555 O O . THR B 1 379 ? 1.44 25.281 22.75 1 95 379 THR B O 1
ATOM 6558 N N . THR B 1 380 ? -0.646 25.875 23.078 1 94.12 380 THR B N 1
ATOM 6559 C CA . THR B 1 380 ? -1.176 24.531 22.875 1 94.12 380 THR B CA 1
ATOM 6560 C C . THR B 1 380 ? -1.164 24.172 21.391 1 94.12 380 THR B C 1
ATOM 6562 O O . THR B 1 380 ? -1.463 23.031 21.016 1 94.12 380 THR B O 1
ATOM 6565 N N . THR B 1 381 ? -0.818 25.141 20.531 1 95.69 381 THR B N 1
ATOM 6566 C CA . THR B 1 381 ? -0.649 24.828 19.109 1 95.69 381 THR B CA 1
ATOM 6567 C C . THR B 1 381 ? 0.466 23.812 18.906 1 95.69 381 THR B C 1
ATOM 6569 O O . THR B 1 381 ? 0.439 23.031 17.953 1 95.69 381 THR B O 1
ATOM 6572 N N . ALA B 1 382 ? 1.414 23.797 19.844 1 95.12 382 ALA B N 1
ATOM 6573 C CA . ALA B 1 382 ? 2.504 22.828 19.766 1 95.12 382 ALA B CA 1
ATOM 6574 C C . ALA B 1 382 ? 1.978 21.391 19.844 1 95.12 382 ALA B C 1
ATOM 6576 O O . ALA B 1 382 ? 2.58 20.469 19.297 1 95.12 382 ALA B O 1
ATOM 6577 N N . ASP B 1 383 ? 0.798 21.172 20.484 1 94.56 383 ASP B N 1
ATOM 6578 C CA . ASP B 1 383 ? 0.181 19.844 20.625 1 94.56 383 ASP B CA 1
ATOM 6579 C C . ASP B 1 383 ? -0.33 19.344 19.281 1 94.56 383 ASP B C 1
ATOM 6581 O O . ASP B 1 383 ? -0.655 18.156 19.156 1 94.56 383 ASP B O 1
ATOM 6585 N N . CYS B 1 384 ? -0.369 20.25 18.297 1 96 384 CYS B N 1
ATOM 6586 C CA . CYS B 1 384 ? -0.944 19.891 17 1 96 384 CYS B CA 1
ATOM 6587 C C . CYS B 1 384 ? 0.113 19.297 16.078 1 96 384 CYS B C 1
ATOM 6589 O O . CYS B 1 384 ? -0.168 18.984 14.922 1 96 384 CYS B O 1
ATOM 6591 N N . PHE B 1 385 ? 1.402 19.188 16.531 1 96.06 385 PHE B N 1
ATOM 6592 C CA . PHE B 1 385 ? 2.41 18.578 15.68 1 96.06 385 PHE B CA 1
ATOM 6593 C C . PHE B 1 385 ? 3.428 17.812 16.516 1 96.06 385 PHE B C 1
ATOM 6595 O O . PHE B 1 385 ? 4.402 17.281 15.969 1 96.06 385 PHE B O 1
ATOM 6602 N N . LYS B 1 386 ? 3.221 17.828 17.812 1 91.44 386 LYS B N 1
ATOM 6603 C CA . LYS B 1 386 ? 4.07 17.062 18.719 1 91.44 386 LYS B CA 1
ATOM 6604 C C . LYS B 1 386 ? 3.238 16.172 19.641 1 91.44 386 LYS B C 1
ATOM 6606 O O . LYS B 1 386 ? 2.031 16.375 19.781 1 91.44 386 LYS B O 1
ATOM 6611 N N . GLY B 1 387 ? 3.826 15.141 20.203 1 82.75 387 GLY B N 1
ATOM 6612 C CA . GLY B 1 387 ? 3.143 14.273 21.156 1 82.75 387 GLY B CA 1
ATOM 6613 C C . GLY B 1 387 ? 2.865 12.891 20.594 1 82.75 387 GLY B C 1
ATOM 6614 O O . GLY B 1 387 ? 3.334 12.547 19.516 1 82.75 387 GLY B O 1
ATOM 6615 N N . SER B 1 388 ? 2.014 12.117 21.344 1 80.06 388 SER B N 1
ATOM 6616 C CA . SER B 1 388 ? 1.817 10.695 21.062 1 80.06 388 SER B CA 1
ATOM 6617 C C . SER B 1 388 ? 1.032 10.492 19.766 1 80.06 388 SER B C 1
ATOM 6619 O O . SER B 1 388 ? 1.205 9.484 19.094 1 80.06 388 SER B O 1
ATOM 6621 N N . ASP B 1 389 ? 0.218 11.445 19.438 1 83.5 389 ASP B N 1
ATOM 6622 C CA . ASP B 1 389 ? -0.604 11.32 18.234 1 83.5 389 ASP B CA 1
ATOM 6623 C C . ASP B 1 389 ? 0.203 11.648 16.984 1 83.5 389 ASP B C 1
ATOM 6625 O O . ASP B 1 389 ? -0.255 11.406 15.867 1 83.5 389 ASP B O 1
ATOM 6629 N N . PHE B 1 390 ? 1.373 12.156 17.234 1 91 390 PHE B N 1
ATOM 6630 C CA . PHE B 1 390 ? 2.199 12.586 16.125 1 91 390 PHE B CA 1
ATOM 6631 C C . PHE B 1 390 ? 3.555 11.891 16.141 1 91 390 PHE B C 1
ATOM 6633 O O . PHE B 1 390 ? 4.598 12.555 16.188 1 91 390 PHE B O 1
ATOM 6640 N N . SER B 1 391 ? 3.498 10.648 16.031 1 91 391 SER B N 1
ATOM 6641 C CA . SER B 1 391 ? 4.75 9.898 15.945 1 91 391 SER B CA 1
ATOM 6642 C C . SER B 1 391 ? 5.391 10.039 14.57 1 91 391 SER B C 1
ATOM 6644 O O . SER B 1 391 ? 4.914 9.453 13.594 1 91 391 SER B O 1
ATOM 6646 N N . LEU B 1 392 ? 6.547 10.648 14.57 1 93.44 392 LEU B N 1
ATOM 6647 C CA . LEU B 1 392 ? 7.18 10.984 13.297 1 93.44 392 LEU B CA 1
ATOM 6648 C C . LEU B 1 392 ? 7.945 9.797 12.734 1 93.44 392 LEU B C 1
ATOM 6650 O O . LEU B 1 392 ? 8.164 9.703 11.523 1 93.44 392 LEU B O 1
ATOM 6654 N N . ASN B 1 393 ? 8.328 8.859 13.578 1 93.88 393 ASN B N 1
ATOM 6655 C CA . ASN B 1 393 ? 9.219 7.781 13.172 1 93.88 393 ASN B CA 1
ATOM 6656 C C . ASN B 1 393 ? 8.43 6.543 12.75 1 93.88 393 ASN B C 1
ATOM 6658 O O . ASN B 1 393 ? 8.977 5.656 12.086 1 93.88 393 ASN B O 1
ATOM 6662 N N . ASP B 1 394 ? 7.203 6.445 13.102 1 92.31 394 ASP B N 1
ATOM 6663 C CA . ASP B 1 394 ? 6.445 5.203 12.945 1 92.31 394 ASP B CA 1
ATOM 6664 C C . ASP B 1 394 ? 6.297 4.828 11.477 1 92.31 394 ASP B C 1
ATOM 6666 O O . ASP B 1 394 ? 6.469 3.666 11.102 1 92.31 394 ASP B O 1
ATOM 6670 N N . GLY B 1 395 ? 5.957 5.84 10.617 1 92.25 395 GLY B N 1
ATOM 6671 C CA . GLY B 1 395 ? 5.828 5.562 9.195 1 92.25 395 GLY B CA 1
ATOM 6672 C C . GLY B 1 395 ? 7.098 5.004 8.586 1 92.25 395 GLY B C 1
ATOM 6673 O O . GLY B 1 395 ? 7.059 3.99 7.883 1 92.25 395 GLY B O 1
ATOM 6674 N N . VAL B 1 396 ? 8.203 5.574 8.93 1 95.62 396 VAL B N 1
ATOM 6675 C CA . VAL B 1 396 ? 9.5 5.16 8.398 1 95.62 396 VAL B CA 1
ATOM 6676 C C . VAL B 1 396 ? 9.867 3.787 8.953 1 95.62 396 VAL B C 1
ATOM 6678 O O . VAL B 1 396 ? 10.32 2.912 8.211 1 95.62 396 VAL B O 1
ATOM 6681 N N . LYS B 1 397 ? 9.68 3.566 10.203 1 94.5 397 LYS B N 1
ATOM 6682 C CA . LYS B 1 397 ? 9.977 2.287 10.836 1 94.5 397 LYS B CA 1
ATOM 6683 C C . LYS B 1 397 ? 9.18 1.155 10.195 1 94.5 397 LYS B C 1
ATOM 6685 O O . LYS B 1 397 ? 9.734 0.111 9.852 1 94.5 397 LYS B O 1
ATOM 6690 N N . THR B 1 398 ? 7.914 1.368 10.062 1 93.69 398 THR B N 1
ATOM 6691 C CA . THR B 1 398 ? 7.023 0.356 9.5 1 93.69 398 THR B CA 1
ATOM 6692 C C . THR B 1 398 ? 7.418 0.023 8.062 1 93.69 398 THR B C 1
ATOM 6694 O O . THR B 1 398 ? 7.504 -1.15 7.695 1 93.69 398 THR B O 1
ATOM 6697 N N . GLN B 1 399 ? 7.68 1.063 7.285 1 94.56 399 GLN B N 1
ATOM 6698 C CA . GLN B 1 399 ? 7.957 0.816 5.875 1 94.56 399 GLN B CA 1
ATOM 6699 C C . GLN B 1 399 ? 9.367 0.272 5.676 1 94.56 399 GLN B C 1
ATOM 6701 O O . GLN B 1 399 ? 9.648 -0.412 4.688 1 94.56 399 GLN B O 1
ATOM 6706 N N . THR B 1 400 ? 10.297 0.533 6.633 1 95.94 400 THR B N 1
ATOM 6707 C CA . THR B 1 400 ? 11.594 -0.135 6.609 1 95.94 400 THR B CA 1
ATOM 6708 C C . THR B 1 400 ? 11.438 -1.639 6.809 1 95.94 400 THR B C 1
ATOM 6710 O O . THR B 1 400 ? 12.109 -2.434 6.148 1 95.94 400 THR B O 1
ATOM 6713 N N . ALA B 1 401 ? 10.547 -1.993 7.719 1 94.81 401 ALA B N 1
ATOM 6714 C CA . ALA B 1 401 ? 10.258 -3.408 7.93 1 94.81 401 ALA B CA 1
ATOM 6715 C C . ALA B 1 401 ? 9.664 -4.043 6.676 1 94.81 401 ALA B C 1
ATOM 6717 O O . ALA B 1 401 ? 10 -5.176 6.328 1 94.81 401 ALA B O 1
ATOM 6718 N N . VAL B 1 402 ? 8.781 -3.328 6.027 1 95 402 VAL B N 1
ATOM 6719 C CA . VAL B 1 402 ? 8.195 -3.82 4.785 1 95 402 VAL B CA 1
ATOM 6720 C C . VAL B 1 402 ? 9.289 -4.008 3.734 1 95 402 VAL B C 1
ATOM 6722 O O . VAL B 1 402 ? 9.297 -5.008 3.01 1 95 402 VAL B O 1
ATOM 6725 N N . ALA B 1 403 ? 10.203 -3.049 3.641 1 96 403 ALA B N 1
ATOM 6726 C CA . ALA B 1 403 ? 11.32 -3.164 2.715 1 96 403 ALA B CA 1
ATOM 6727 C C . ALA B 1 403 ? 12.148 -4.414 3.006 1 96 403 ALA B C 1
ATOM 6729 O O . ALA B 1 403 ? 12.602 -5.094 2.082 1 96 403 ALA B O 1
ATOM 6730 N N . ALA B 1 404 ? 12.336 -4.707 4.246 1 96.5 404 ALA B N 1
ATOM 6731 C CA . ALA B 1 404 ? 13.062 -5.906 4.645 1 96.5 404 ALA B CA 1
ATOM 6732 C C . ALA B 1 404 ? 12.328 -7.168 4.199 1 96.5 404 ALA B C 1
ATOM 6734 O O . ALA B 1 404 ? 12.945 -8.117 3.719 1 96.5 404 ALA B O 1
ATOM 6735 N N . ASP B 1 405 ? 11.023 -7.164 4.336 1 95.25 405 ASP B N 1
ATOM 6736 C CA . ASP B 1 405 ? 10.219 -8.297 3.896 1 95.25 405 ASP B CA 1
ATOM 6737 C C . ASP B 1 405 ? 10.336 -8.508 2.389 1 95.25 405 ASP B C 1
ATOM 6739 O O . ASP B 1 405 ? 10.453 -9.641 1.921 1 95.25 405 ASP B O 1
ATOM 6743 N N . ILE B 1 406 ? 10.211 -7.375 1.666 1 95.69 406 ILE B N 1
ATOM 6744 C CA . ILE B 1 406 ? 10.336 -7.453 0.215 1 95.69 406 ILE B CA 1
ATOM 6745 C C . ILE B 1 406 ? 11.703 -8.031 -0.156 1 95.69 406 ILE B C 1
ATOM 6747 O O . ILE B 1 406 ? 11.797 -8.891 -1.03 1 95.69 406 ILE B O 1
ATOM 6751 N N . ARG B 1 407 ? 12.742 -7.551 0.536 1 96.19 407 ARG B N 1
ATOM 6752 C CA . ARG B 1 407 ? 14.086 -8.094 0.338 1 96.19 407 ARG B CA 1
ATOM 6753 C C . ARG B 1 407 ? 14.109 -9.602 0.591 1 96.19 407 ARG B C 1
ATOM 6755 O O . ARG B 1 407 ? 14.711 -10.359 -0.173 1 96.19 407 ARG B O 1
ATOM 6762 N N . ASP B 1 408 ? 13.461 -10.062 1.628 1 95.94 408 ASP B N 1
ATOM 6763 C CA . ASP B 1 408 ? 13.414 -11.484 1.937 1 95.94 408 ASP B CA 1
ATOM 6764 C C . ASP B 1 408 ? 12.711 -12.266 0.826 1 95.94 408 ASP B C 1
ATOM 6766 O O . ASP B 1 408 ? 13.102 -13.391 0.512 1 95.94 408 ASP B O 1
ATOM 6770 N N . ASN B 1 409 ? 11.711 -11.664 0.261 1 94.69 409 ASN B N 1
ATOM 6771 C CA . ASN B 1 409 ? 11.031 -12.281 -0.875 1 94.69 409 ASN B CA 1
ATOM 6772 C C . ASN B 1 409 ? 11.977 -12.445 -2.066 1 94.69 409 ASN B C 1
ATOM 6774 O O . ASN B 1 409 ? 11.977 -13.477 -2.73 1 94.69 409 ASN B O 1
ATOM 6778 N N . VAL B 1 410 ? 12.742 -11.422 -2.32 1 95.44 410 VAL B N 1
ATOM 6779 C CA . VAL B 1 410 ? 13.703 -11.477 -3.416 1 95.44 410 VAL B CA 1
ATOM 6780 C C . VAL B 1 410 ? 14.758 -12.531 -3.119 1 95.44 410 VAL B C 1
ATOM 6782 O O . VAL B 1 410 ? 15.086 -13.352 -3.982 1 95.44 410 VAL B O 1
ATOM 6785 N N . LEU B 1 411 ? 15.234 -12.562 -1.897 1 96.62 411 LEU B N 1
ATOM 6786 C CA . LEU B 1 411 ? 16.266 -13.508 -1.489 1 96.62 411 LEU B CA 1
ATOM 6787 C C . LEU B 1 411 ? 15.766 -14.945 -1.612 1 96.62 411 LEU B C 1
ATOM 6789 O O . LEU B 1 411 ? 16.531 -15.852 -1.926 1 96.62 411 LEU B O 1
ATOM 6793 N N . TYR B 1 412 ? 14.469 -15.078 -1.412 1 94.75 412 TYR B N 1
ATOM 6794 C CA . TYR B 1 412 ? 13.867 -16.406 -1.569 1 94.75 412 TYR B CA 1
ATOM 6795 C C . TYR B 1 412 ? 14.172 -16.969 -2.949 1 94.75 412 TYR B C 1
ATOM 6797 O O . TYR B 1 412 ? 14.625 -18.109 -3.07 1 94.75 412 TYR B O 1
ATOM 6805 N N . TYR B 1 413 ? 14.008 -16.219 -3.965 1 94.25 413 TYR B N 1
ATOM 6806 C CA . TYR B 1 413 ? 14.203 -16.688 -5.332 1 94.25 413 TYR B CA 1
ATOM 6807 C C . TYR B 1 413 ? 15.68 -16.875 -5.641 1 94.25 413 TYR B C 1
ATOM 6809 O O . TYR B 1 413 ? 16.062 -17.844 -6.309 1 94.25 413 TYR B O 1
ATOM 6817 N N . LEU B 1 414 ? 16.516 -16.031 -5.141 1 95.88 414 LEU B N 1
ATOM 6818 C CA . LEU B 1 414 ? 17.953 -16.156 -5.387 1 95.88 414 LEU B CA 1
ATOM 6819 C C . LEU B 1 414 ? 18.531 -17.375 -4.664 1 95.88 414 LEU B C 1
ATOM 6821 O O . LEU B 1 414 ? 19.422 -18.047 -5.184 1 95.88 414 LEU B O 1
ATOM 6825 N N . LYS B 1 415 ? 18.016 -17.594 -3.467 1 94.62 415 LYS B N 1
ATOM 6826 C CA . LYS B 1 415 ? 18.438 -18.781 -2.738 1 94.62 415 LYS B CA 1
ATOM 6827 C C . LYS B 1 415 ? 18.016 -20.047 -3.467 1 94.62 415 LYS B C 1
ATOM 6829 O O . LYS B 1 415 ? 18.781 -21.031 -3.51 1 94.62 415 LYS B O 1
ATOM 6834 N N . LEU B 1 416 ? 16.812 -19.969 -4.027 1 93.38 416 LEU B N 1
ATOM 6835 C CA . LEU B 1 416 ? 16.359 -21.094 -4.84 1 93.38 416 LEU B CA 1
ATOM 6836 C C . LEU B 1 416 ? 17.328 -21.344 -5.992 1 93.38 416 LEU B C 1
ATOM 6838 O O . LEU B 1 416 ? 17.703 -22.5 -6.254 1 93.38 416 LEU B O 1
ATOM 6842 N N . LEU B 1 417 ? 17.75 -20.359 -6.668 1 94.44 417 LEU B N 1
ATOM 6843 C CA . LEU B 1 417 ? 18.703 -20.453 -7.777 1 94.44 417 LEU B CA 1
ATOM 6844 C C . LEU B 1 417 ? 20.031 -21.031 -7.312 1 94.44 417 LEU B C 1
ATOM 6846 O O . LEU B 1 417 ? 20.578 -21.922 -7.957 1 94.44 417 LEU B O 1
ATOM 6850 N N . ASN B 1 418 ? 20.516 -20.578 -6.203 1 95.5 418 ASN B N 1
ATOM 6851 C CA . ASN B 1 418 ? 21.781 -21.062 -5.66 1 95.5 418 ASN B CA 1
ATOM 6852 C C . ASN B 1 418 ? 21.688 -22.531 -5.246 1 95.5 418 ASN B C 1
ATOM 6854 O O . ASN B 1 418 ? 22.641 -23.281 -5.422 1 95.5 418 ASN B O 1
ATOM 6858 N N . GLU B 1 419 ? 20.562 -22.891 -4.688 1 93.69 419 GLU B N 1
ATOM 6859 C CA . GLU B 1 419 ? 20.359 -24.281 -4.25 1 93.69 419 GLU B CA 1
ATOM 6860 C C . GLU B 1 419 ? 20.406 -25.234 -5.43 1 93.69 419 GLU B C 1
ATOM 6862 O O . GLU B 1 419 ? 20.828 -26.391 -5.285 1 93.69 419 GLU B O 1
ATOM 6867 N N . MET B 1 420 ? 20.016 -24.75 -6.602 1 93.19 420 MET B N 1
ATOM 6868 C CA . MET B 1 420 ? 20.031 -25.578 -7.805 1 93.19 420 MET B CA 1
ATOM 6869 C C . MET B 1 420 ? 21.453 -25.953 -8.188 1 93.19 420 MET B C 1
ATOM 6871 O O . MET B 1 420 ? 21.688 -26.938 -8.891 1 93.19 420 MET B O 1
ATOM 6875 N N . LEU B 1 421 ? 22.422 -25.188 -7.711 1 93.69 421 LEU B N 1
ATOM 6876 C CA . LEU B 1 421 ? 23.828 -25.422 -8.07 1 93.69 421 LEU B CA 1
ATOM 6877 C C . LEU B 1 421 ? 24.609 -25.984 -6.883 1 93.69 421 LEU B C 1
ATOM 6879 O O . LEU B 1 421 ? 25.797 -26.281 -7.004 1 93.69 421 LEU B O 1
ATOM 6883 N N . SER B 1 422 ? 24.047 -26.078 -5.734 1 91.19 422 SER B N 1
ATOM 6884 C CA . SER B 1 422 ? 24.75 -26.391 -4.496 1 91.19 422 SER B CA 1
ATOM 6885 C C . SER B 1 422 ? 25.438 -27.75 -4.582 1 91.19 422 SER B C 1
ATOM 6887 O O . SER B 1 422 ? 26.547 -27.922 -4.043 1 91.19 422 SER B O 1
ATOM 6889 N N . SER B 1 423 ? 24.922 -28.703 -5.277 1 87.62 423 SER B N 1
ATOM 6890 C CA . SER B 1 423 ? 25.516 -30.031 -5.336 1 87.62 423 SER B CA 1
ATOM 6891 C C . SER B 1 423 ? 26.016 -30.344 -6.734 1 87.62 423 SER B C 1
ATOM 6893 O O . SER B 1 423 ? 26.141 -31.516 -7.109 1 87.62 423 SER B O 1
ATOM 6895 N N . VAL B 1 424 ? 26.25 -29.328 -7.453 1 94.06 424 VAL B N 1
ATOM 6896 C CA . VAL B 1 424 ? 26.688 -29.547 -8.828 1 94.06 424 VAL B CA 1
ATOM 6897 C C . VAL B 1 424 ? 28.156 -29.156 -8.969 1 94.06 424 VAL B C 1
ATOM 6899 O O . VAL B 1 424 ? 28.531 -28.016 -8.664 1 94.06 424 VAL B O 1
ATOM 6902 N N . PHE B 1 425 ? 28.969 -30.094 -9.344 1 91.69 425 PHE B N 1
ATOM 6903 C CA . PHE B 1 425 ? 30.406 -29.891 -9.562 1 91.69 425 PHE B CA 1
ATOM 6904 C C . PHE B 1 425 ? 30.812 -30.375 -10.945 1 91.69 425 PHE B C 1
ATOM 6906 O O . PHE B 1 425 ? 30.047 -31.062 -11.617 1 91.69 425 PHE B O 1
ATOM 6913 N N . ASN B 1 426 ? 32.031 -29.875 -11.383 1 92 426 ASN B N 1
ATOM 6914 C CA . ASN B 1 426 ? 32.531 -30.344 -12.664 1 92 426 ASN B CA 1
ATOM 6915 C C . ASN B 1 426 ? 32.688 -31.859 -12.695 1 92 426 ASN B C 1
ATOM 6917 O O . ASN B 1 426 ? 32.625 -32.469 -13.758 1 92 426 ASN B O 1
ATOM 6921 N N . SER B 1 427 ? 32.844 -32.469 -11.539 1 91.19 427 SER B N 1
ATOM 6922 C CA . SER B 1 427 ? 33.031 -33.906 -11.43 1 91.19 427 SER B CA 1
ATOM 6923 C C . SER B 1 427 ? 31.672 -34.625 -11.305 1 91.19 427 SER B C 1
ATOM 6925 O O . SER B 1 427 ? 31.625 -35.844 -11.336 1 91.19 427 SER B O 1
ATOM 6927 N N . SER B 1 428 ? 30.547 -33.875 -11.242 1 92.12 428 SER B N 1
ATOM 6928 C CA . SER B 1 428 ? 29.219 -34.469 -11.133 1 92.12 428 SER B CA 1
ATOM 6929 C C . SER B 1 428 ? 28.828 -35.156 -12.438 1 92.12 428 SER B C 1
ATOM 6931 O O . SER B 1 428 ? 29.234 -34.75 -13.523 1 92.12 428 SER B O 1
ATOM 6933 N N . PRO B 1 429 ? 28.109 -36.219 -12.305 1 89.31 429 PRO B N 1
ATOM 6934 C CA . PRO B 1 429 ? 27.625 -36.906 -13.516 1 89.31 429 PRO B CA 1
ATOM 6935 C C . PRO B 1 429 ? 26.891 -35.969 -14.461 1 89.31 429 PRO B C 1
ATOM 6937 O O . PRO B 1 429 ? 26.312 -34.969 -14.016 1 89.31 429 PRO B O 1
ATOM 6940 N N . ALA B 1 430 ? 26.859 -36.25 -15.781 1 86.62 430 ALA B N 1
ATOM 6941 C CA . ALA B 1 430 ? 26.234 -35.438 -16.797 1 86.62 430 ALA B CA 1
ATOM 6942 C C . ALA B 1 430 ? 24.75 -35.25 -16.516 1 86.62 430 ALA B C 1
ATOM 6944 O O . ALA B 1 430 ? 24.203 -34.156 -16.75 1 86.62 430 ALA B O 1
ATOM 6945 N N . THR B 1 431 ? 24.109 -36.25 -15.961 1 85.06 431 THR B N 1
ATOM 6946 C CA . THR B 1 431 ? 22.672 -36.219 -15.695 1 85.06 431 THR B CA 1
ATOM 6947 C C . THR B 1 431 ? 22.359 -35.156 -14.641 1 85.06 431 THR B C 1
ATOM 6949 O O . THR B 1 431 ? 21.344 -34.469 -14.727 1 85.06 431 THR B O 1
ATOM 6952 N N . VAL B 1 432 ? 23.219 -35.031 -13.695 1 88.88 432 VAL B N 1
ATOM 6953 C CA . VAL B 1 432 ? 23.047 -34.062 -12.633 1 88.88 432 VAL B CA 1
ATOM 6954 C C . VAL B 1 432 ? 23.203 -32.656 -13.195 1 88.88 432 VAL B C 1
ATOM 6956 O O . VAL B 1 432 ? 22.391 -31.766 -12.898 1 88.88 432 VAL B O 1
ATOM 6959 N N . ARG B 1 433 ? 24.172 -32.375 -13.992 1 92.56 433 ARG B N 1
ATOM 6960 C CA . ARG B 1 433 ? 24.453 -31.047 -14.578 1 92.56 433 ARG B CA 1
ATOM 6961 C C . ARG B 1 433 ? 23.359 -30.656 -15.562 1 92.56 433 ARG B C 1
ATOM 6963 O O . ARG B 1 433 ? 22.938 -29.5 -15.594 1 92.56 433 ARG B O 1
ATOM 6970 N N . ILE B 1 434 ? 22.859 -31.656 -16.344 1 89.75 434 ILE B N 1
ATOM 6971 C CA . ILE B 1 434 ? 21.766 -31.406 -17.297 1 89.75 434 ILE B CA 1
ATOM 6972 C C . ILE B 1 434 ? 20.5 -31 -16.531 1 89.75 434 ILE B C 1
ATOM 6974 O O . ILE B 1 434 ? 19.797 -30.062 -16.922 1 89.75 434 ILE B O 1
ATOM 6978 N N . THR B 1 435 ? 20.281 -31.703 -15.445 1 89.62 435 THR B N 1
ATOM 6979 C CA . THR B 1 435 ? 19.109 -31.406 -14.625 1 89.62 435 THR B CA 1
ATOM 6980 C C . THR B 1 435 ? 19.203 -29.984 -14.047 1 89.62 435 THR B C 1
ATOM 6982 O O . THR B 1 435 ? 18.234 -29.234 -14.062 1 89.62 435 THR B O 1
ATOM 6985 N N . ALA B 1 436 ? 20.328 -29.625 -13.578 1 94.06 436 ALA B N 1
ATOM 6986 C CA . ALA B 1 436 ? 20.547 -28.297 -13.023 1 94.06 436 ALA B CA 1
ATOM 6987 C C . ALA B 1 436 ? 20.328 -27.219 -14.086 1 94.06 436 ALA B C 1
ATOM 6989 O O . ALA B 1 436 ? 19.703 -26.188 -13.828 1 94.06 436 ALA B O 1
ATOM 6990 N N . ASP B 1 437 ? 20.812 -27.453 -15.25 1 93.38 437 ASP B N 1
ATOM 6991 C CA . ASP B 1 437 ? 20.625 -26.516 -16.359 1 93.38 437 ASP B CA 1
ATOM 6992 C C . ASP B 1 437 ? 19.156 -26.344 -16.703 1 93.38 437 ASP B C 1
ATOM 6994 O O . ASP B 1 437 ? 18.688 -25.234 -16.953 1 93.38 437 ASP B O 1
ATOM 6998 N N . ALA B 1 438 ? 18.469 -27.453 -16.703 1 91.75 438 ALA B N 1
ATOM 6999 C CA . ALA B 1 438 ? 17.047 -27.406 -16.984 1 91.75 438 ALA B CA 1
ATOM 7000 C C . ALA B 1 438 ? 16.297 -26.625 -15.906 1 91.75 438 ALA B C 1
ATOM 7002 O O . ALA B 1 438 ? 15.375 -25.859 -16.219 1 91.75 438 ALA B O 1
ATOM 7003 N N . HIS B 1 439 ? 16.734 -26.844 -14.672 1 93.12 439 HIS B N 1
ATOM 7004 C CA . HIS B 1 439 ? 16.109 -26.109 -13.57 1 93.12 439 HIS B CA 1
ATOM 7005 C C . HIS B 1 439 ? 16.344 -24.609 -13.703 1 93.12 439 HIS B C 1
ATOM 7007 O O . HIS B 1 439 ? 15.414 -23.828 -13.555 1 93.12 439 HIS B O 1
ATOM 7013 N N . ILE B 1 440 ? 17.531 -24.219 -13.992 1 94.5 440 ILE B N 1
ATOM 7014 C CA . ILE B 1 440 ? 17.906 -22.812 -14.109 1 94.5 440 ILE B CA 1
ATOM 7015 C C . ILE B 1 440 ? 17.172 -22.188 -15.289 1 94.5 440 ILE B C 1
ATOM 7017 O O . ILE B 1 440 ? 16.625 -21.094 -15.18 1 94.5 440 ILE B O 1
ATOM 7021 N N . THR B 1 441 ? 17.094 -22.938 -16.375 1 91.62 441 THR B N 1
ATOM 7022 C CA . THR B 1 441 ? 16.375 -22.453 -17.547 1 91.62 441 THR B CA 1
ATOM 7023 C C . THR B 1 441 ? 14.898 -22.25 -17.234 1 91.62 441 THR B C 1
ATOM 7025 O O . THR B 1 441 ? 14.312 -21.234 -17.625 1 91.62 441 THR B O 1
ATOM 7028 N N . SER B 1 442 ? 14.375 -23.234 -16.547 1 91.94 442 SER B N 1
ATOM 7029 C CA . SER B 1 442 ? 12.969 -23.141 -16.141 1 91.94 442 SER B CA 1
ATOM 7030 C C . SER B 1 442 ? 12.75 -21.969 -15.195 1 91.94 442 SER B C 1
ATOM 7032 O O . SER B 1 442 ? 11.742 -21.266 -15.289 1 91.94 442 SER B O 1
ATOM 7034 N N . PHE B 1 443 ? 13.664 -21.734 -14.273 1 92.69 443 PHE B N 1
ATOM 7035 C CA . PHE B 1 443 ? 13.609 -20.625 -13.344 1 92.69 443 PHE B CA 1
ATOM 7036 C C . PHE B 1 443 ? 13.5 -19.297 -14.094 1 92.69 443 PHE B C 1
ATOM 7038 O O . PHE B 1 443 ? 12.594 -18.5 -13.828 1 92.69 443 PHE B O 1
ATOM 7045 N N . PHE B 1 444 ? 14.344 -19.062 -15.062 1 91.75 444 PHE B N 1
ATOM 7046 C CA . PHE B 1 444 ? 14.406 -17.766 -15.719 1 91.75 444 PHE B CA 1
ATOM 7047 C C . PHE B 1 444 ? 13.25 -17.594 -16.703 1 91.75 444 PHE B C 1
ATOM 7049 O O . PHE B 1 444 ? 12.906 -16.484 -17.078 1 91.75 444 PHE B O 1
ATOM 7056 N N . SER B 1 445 ? 12.633 -18.672 -17.125 1 87.88 445 SER B N 1
ATOM 7057 C CA . SER B 1 445 ? 11.445 -18.562 -17.984 1 87.88 445 SER B CA 1
ATOM 7058 C C . SER B 1 445 ? 10.266 -17.984 -17.203 1 87.88 445 SER B C 1
ATOM 7060 O O . SER B 1 445 ? 9.328 -17.469 -17.812 1 87.88 445 SER B O 1
ATOM 7062 N N . GLN B 1 446 ? 10.328 -18.047 -15.828 1 85.19 446 GLN B N 1
ATOM 7063 C CA . GLN B 1 446 ? 9.25 -17.562 -14.969 1 85.19 446 GLN B CA 1
ATOM 7064 C C . GLN B 1 446 ? 9.578 -16.188 -14.414 1 85.19 446 GLN B C 1
ATOM 7066 O O . GLN B 1 446 ? 8.742 -15.555 -13.758 1 85.19 446 GLN B O 1
ATOM 7071 N N . SER B 1 447 ? 10.648 -15.57 -14.734 1 81.5 447 SER B N 1
ATOM 7072 C CA . SER B 1 447 ? 11.188 -14.445 -13.977 1 81.5 447 SER B CA 1
ATOM 7073 C C . SER B 1 447 ? 10.438 -13.156 -14.289 1 81.5 447 SER B C 1
ATOM 7075 O O . SER B 1 447 ? 10.383 -12.25 -13.461 1 81.5 447 SER B O 1
ATOM 7077 N N . SER B 1 448 ? 9.812 -13.023 -15.406 1 77.19 448 SER B N 1
ATOM 7078 C CA . SER B 1 448 ? 9.109 -11.789 -15.742 1 77.19 448 SER B CA 1
ATOM 7079 C C . SER B 1 448 ? 7.961 -11.523 -14.781 1 77.19 448 SER B C 1
ATOM 7081 O O . SER B 1 448 ? 7.742 -10.383 -14.367 1 77.19 448 SER B O 1
ATOM 7083 N N . GLY B 1 449 ? 7.348 -12.461 -14.336 1 81.38 449 GLY B N 1
ATOM 7084 C CA . GLY B 1 449 ? 6.199 -12.305 -13.453 1 81.38 449 GLY B CA 1
ATOM 7085 C C . GLY B 1 449 ? 6.578 -11.859 -12.055 1 81.38 449 GLY B C 1
ATOM 7086 O O . GLY B 1 449 ? 5.969 -10.938 -11.508 1 81.38 449 GLY B O 1
ATOM 7087 N N . ILE B 1 450 ? 7.676 -12.281 -11.594 1 88 450 ILE B N 1
ATOM 7088 C CA . ILE B 1 450 ? 8.016 -12.023 -10.195 1 88 450 ILE B CA 1
ATOM 7089 C C . ILE B 1 450 ? 8.648 -10.633 -10.07 1 88 450 ILE B C 1
ATOM 7091 O O . ILE B 1 450 ? 8.469 -9.961 -9.055 1 88 450 ILE B O 1
ATOM 7095 N N . VAL B 1 451 ? 9.367 -10.219 -11.117 1 89.81 451 VAL B N 1
ATOM 7096 C CA . VAL B 1 451 ? 9.977 -8.898 -11.102 1 89.81 451 VAL B CA 1
ATOM 7097 C C . VAL B 1 451 ? 8.898 -7.824 -11.016 1 89.81 451 VAL B C 1
ATOM 7099 O O . VAL B 1 451 ? 9.031 -6.855 -10.266 1 89.81 451 VAL B O 1
ATOM 7102 N N . GLU B 1 452 ? 7.836 -8.039 -11.773 1 91.44 452 GLU B N 1
ATOM 7103 C CA . GLU B 1 452 ? 6.715 -7.102 -11.734 1 91.44 452 GLU B CA 1
ATOM 7104 C C . GLU B 1 452 ? 6.074 -7.07 -10.352 1 91.44 452 GLU B C 1
ATOM 7106 O O . GLU B 1 452 ? 5.707 -6 -9.859 1 91.44 452 GLU B O 1
ATOM 7111 N N . THR B 1 453 ? 6.02 -8.164 -9.703 1 92.44 453 THR B N 1
ATOM 7112 C CA . THR B 1 453 ? 5.422 -8.242 -8.375 1 92.44 453 THR B CA 1
ATOM 7113 C C . THR B 1 453 ? 6.285 -7.504 -7.352 1 92.44 453 THR B C 1
ATOM 7115 O O . THR B 1 453 ? 5.766 -6.773 -6.504 1 92.44 453 THR B O 1
ATOM 7118 N N . PHE B 1 454 ? 7.629 -7.652 -7.434 1 94.5 454 PHE B N 1
ATOM 7119 C CA . PHE B 1 454 ? 8.523 -6.93 -6.543 1 94.5 454 PHE B CA 1
ATOM 7120 C C . PHE B 1 454 ? 8.375 -5.426 -6.723 1 94.5 454 PHE B C 1
ATOM 7122 O O . PHE B 1 454 ? 8.352 -4.676 -5.746 1 94.5 454 PHE B O 1
ATOM 7129 N N . SER B 1 455 ? 8.281 -5.07 -8.008 1 94.5 455 SER B N 1
ATOM 7130 C CA . SER B 1 455 ? 8.109 -3.65 -8.305 1 94.5 455 SER B CA 1
ATOM 7131 C C . SER B 1 455 ? 6.82 -3.111 -7.691 1 94.5 455 SER B C 1
ATOM 7133 O O . SER B 1 455 ? 6.801 -2.006 -7.145 1 94.5 455 SER B O 1
ATOM 7135 N N . GLN B 1 456 ? 5.816 -3.9 -7.77 1 93.81 456 GLN B N 1
ATOM 7136 C CA . GLN B 1 456 ? 4.535 -3.502 -7.195 1 93.81 456 GLN B CA 1
ATOM 7137 C C . GLN B 1 456 ? 4.621 -3.402 -5.676 1 93.81 456 GLN B C 1
ATOM 7139 O O . GLN B 1 456 ? 4.078 -2.473 -5.078 1 93.81 456 GLN B O 1
ATOM 7144 N N . GLN B 1 457 ? 5.266 -4.305 -5.059 1 94.56 457 GLN B N 1
ATOM 7145 C CA . GLN B 1 457 ? 5.434 -4.262 -3.607 1 94.56 457 GLN B CA 1
ATOM 7146 C C . GLN B 1 457 ? 6.16 -2.99 -3.176 1 94.56 457 GLN B C 1
ATOM 7148 O O . GLN B 1 457 ? 5.762 -2.338 -2.209 1 94.56 457 GLN B O 1
ATOM 7153 N N . LEU B 1 458 ? 7.18 -2.68 -3.93 1 96.31 458 LEU B N 1
ATOM 7154 C CA . LEU B 1 458 ? 7.953 -1.48 -3.623 1 96.31 458 LEU B CA 1
ATOM 7155 C C . LEU B 1 458 ? 7.105 -0.227 -3.812 1 96.31 458 LEU B C 1
ATOM 7157 O O . LEU B 1 458 ? 7.152 0.69 -2.988 1 96.31 458 LEU B O 1
ATOM 7161 N N . ALA B 1 459 ? 6.336 -0.206 -4.84 1 94.81 459 ALA B N 1
ATOM 7162 C CA . ALA B 1 459 ? 5.438 0.92 -5.082 1 94.81 459 ALA B CA 1
ATOM 7163 C C . ALA B 1 459 ? 4.406 1.048 -3.965 1 94.81 459 ALA B C 1
ATOM 7165 O O . ALA B 1 459 ? 4.078 2.158 -3.539 1 94.81 459 ALA B O 1
ATOM 7166 N N . ASN B 1 460 ? 3.879 -0.093 -3.531 1 95.06 460 ASN B N 1
ATOM 7167 C CA . ASN B 1 460 ? 2.916 -0.1 -2.436 1 95.06 460 ASN B CA 1
ATOM 7168 C C . ASN B 1 460 ? 3.537 0.426 -1.143 1 95.06 460 ASN B C 1
ATOM 7170 O O . ASN B 1 460 ? 2.873 1.12 -0.37 1 95.06 460 ASN B O 1
ATOM 7174 N N . MET B 1 461 ? 4.766 0.044 -0.927 1 94.75 461 MET B N 1
ATOM 7175 C CA . MET B 1 461 ? 5.488 0.524 0.247 1 94.75 461 MET B CA 1
ATOM 7176 C C . MET B 1 461 ? 5.535 2.049 0.272 1 94.75 461 MET B C 1
ATOM 7178 O O . MET B 1 461 ? 5.219 2.666 1.291 1 94.75 461 MET B O 1
ATOM 7182 N N . TYR B 1 462 ? 5.875 2.68 -0.868 1 94.62 462 TYR B N 1
ATOM 7183 C CA . TYR B 1 462 ? 5.898 4.133 -0.98 1 94.62 462 TYR B CA 1
ATOM 7184 C C . TYR B 1 462 ? 4.512 4.719 -0.745 1 94.62 462 TYR B C 1
ATOM 7186 O O . TYR B 1 462 ? 4.359 5.699 -0.011 1 94.62 462 TYR B O 1
ATOM 7194 N N . ALA B 1 463 ? 3.553 4.16 -1.414 1 93.69 463 ALA B N 1
ATOM 7195 C CA . ALA B 1 463 ? 2.195 4.695 -1.334 1 93.69 463 ALA B CA 1
ATOM 7196 C C . ALA B 1 463 ? 1.686 4.684 0.104 1 93.69 463 ALA B C 1
ATOM 7198 O O . ALA B 1 463 ? 1.02 5.625 0.541 1 93.69 463 ALA B O 1
ATOM 7199 N N . GLN B 1 464 ? 2.01 3.621 0.798 1 93.88 464 GLN B N 1
ATOM 7200 C CA . GLN B 1 464 ? 1.576 3.52 2.188 1 93.88 464 GLN B CA 1
ATOM 7201 C C . GLN B 1 464 ? 2.291 4.547 3.062 1 93.88 464 GLN B C 1
ATOM 7203 O O . GLN B 1 464 ? 1.672 5.168 3.928 1 93.88 464 GLN B O 1
ATOM 7208 N N . LEU B 1 465 ? 3.566 4.703 2.848 1 96.06 465 LEU B N 1
ATOM 7209 C CA . LEU B 1 465 ? 4.297 5.719 3.596 1 96.06 465 LEU B CA 1
ATOM 7210 C C . LEU B 1 465 ? 3.707 7.105 3.355 1 96.06 465 LEU B C 1
ATOM 7212 O O . LEU B 1 465 ? 3.51 7.875 4.301 1 96.06 465 LEU B O 1
ATOM 7216 N N . ALA B 1 466 ? 3.412 7.398 2.102 1 94.81 466 ALA B N 1
ATOM 7217 C CA . ALA B 1 466 ? 2.828 8.688 1.742 1 94.81 466 ALA B CA 1
ATOM 7218 C C . ALA B 1 466 ? 1.501 8.906 2.461 1 94.81 466 ALA B C 1
ATOM 7220 O O . ALA B 1 466 ? 1.257 9.984 3.01 1 94.81 466 ALA B O 1
ATOM 7221 N N . ALA B 1 467 ? 0.681 7.891 2.514 1 92.94 467 ALA B N 1
ATOM 7222 C CA . ALA B 1 467 ? -0.614 7.984 3.184 1 92.94 467 ALA B CA 1
ATOM 7223 C C . ALA B 1 467 ? -0.44 8.203 4.684 1 92.94 467 ALA B C 1
ATOM 7225 O O . ALA B 1 467 ? -1.18 8.977 5.293 1 92.94 467 ALA B O 1
ATOM 7226 N N . ASP B 1 468 ? 0.547 7.535 5.305 1 92.69 468 ASP B N 1
ATOM 7227 C CA . ASP B 1 468 ? 0.813 7.66 6.734 1 92.69 468 ASP B CA 1
ATOM 7228 C C . ASP B 1 468 ? 1.161 9.102 7.105 1 92.69 468 ASP B C 1
ATOM 7230 O O . ASP B 1 468 ? 0.666 9.625 8.109 1 92.69 468 ASP B O 1
ATOM 7234 N N . TYR B 1 469 ? 1.944 9.688 6.293 1 95.62 469 TYR B N 1
ATOM 7235 C CA . TYR B 1 469 ? 2.389 11.039 6.625 1 95.62 469 TYR B CA 1
ATOM 7236 C C . TYR B 1 469 ? 1.347 12.07 6.215 1 95.62 469 TYR B C 1
ATOM 7238 O O . TYR B 1 469 ? 1.241 13.133 6.832 1 95.62 469 TYR B O 1
ATOM 7246 N N . ASP B 1 470 ? 0.536 11.781 5.203 1 93.81 470 ASP B N 1
ATOM 7247 C CA . ASP B 1 470 ? -0.609 12.641 4.898 1 93.81 470 ASP B CA 1
ATOM 7248 C C . ASP B 1 470 ? -1.621 12.625 6.043 1 93.81 470 ASP B C 1
ATOM 7250 O O . ASP B 1 470 ? -2.273 13.641 6.309 1 93.81 470 ASP B O 1
ATOM 7254 N N . LEU B 1 471 ? -1.715 11.477 6.711 1 93.69 471 LEU B N 1
ATOM 7255 C CA . LEU B 1 471 ? -2.592 11.375 7.871 1 93.69 471 LEU B CA 1
ATOM 7256 C C . LEU B 1 471 ? -2.117 12.289 8.992 1 93.69 471 LEU B C 1
ATOM 7258 O O . LEU B 1 471 ? -2.93 12.938 9.656 1 93.69 471 LEU B O 1
ATOM 7262 N N . LEU B 1 472 ? -0.818 12.344 9.188 1 94.25 472 LEU B N 1
ATOM 7263 C CA . LEU B 1 472 ? -0.267 13.211 10.219 1 94.25 472 LEU B CA 1
ATOM 7264 C C . LEU B 1 472 ? -0.538 14.68 9.898 1 94.25 472 LEU B C 1
ATOM 7266 O O . LEU B 1 472 ? -0.904 15.453 10.781 1 94.25 472 LEU B O 1
ATOM 7270 N N . VAL B 1 473 ? -0.355 15.016 8.609 1 94.19 473 VAL B N 1
ATOM 7271 C CA . VAL B 1 473 ? -0.649 16.375 8.172 1 94.19 473 VAL B CA 1
ATOM 7272 C C . VAL B 1 473 ? -2.129 16.688 8.391 1 94.19 473 VAL B C 1
ATOM 7274 O O . VAL B 1 473 ? -2.48 17.766 8.859 1 94.19 473 VAL B O 1
ATOM 7277 N N . GLY B 1 474 ? -2.939 15.711 8.039 1 91.94 474 GLY B N 1
ATOM 7278 C CA . GLY B 1 474 ? -4.367 15.883 8.25 1 91.94 474 GLY B CA 1
ATOM 7279 C C . GLY B 1 474 ? -4.738 16.094 9.711 1 91.94 474 GLY B C 1
ATOM 7280 O O . GLY B 1 474 ? -5.465 17.031 10.039 1 91.94 474 GLY B O 1
ATOM 7281 N N . ARG B 1 475 ? -4.172 15.328 10.641 1 92.25 475 ARG B N 1
ATOM 7282 C CA . ARG B 1 475 ? -4.422 15.461 12.07 1 92.25 475 ARG B CA 1
ATOM 7283 C C . ARG B 1 475 ? -3.992 16.844 12.578 1 92.25 475 ARG B C 1
ATOM 7285 O O . ARG B 1 475 ? -4.723 17.484 13.328 1 92.25 475 ARG B O 1
ATOM 7292 N N . SER B 1 476 ? -2.838 17.188 12.07 1 94.56 476 SER B N 1
ATOM 7293 C CA . SER B 1 476 ? -2.32 18.5 12.461 1 94.56 476 SER B CA 1
ATOM 7294 C C . SER B 1 476 ? -3.225 19.625 11.969 1 94.56 476 SER B C 1
ATOM 7296 O O . SER B 1 476 ? -3.533 20.547 12.719 1 94.56 476 SER B O 1
ATOM 7298 N N . SER B 1 477 ? -3.672 19.516 10.758 1 94.12 477 SER B N 1
ATOM 7299 C CA . SER B 1 477 ? -4.516 20.547 10.164 1 94.12 477 SER B CA 1
ATOM 7300 C C . SER B 1 477 ? -5.82 20.703 10.938 1 94.12 477 SER B C 1
ATOM 7302 O O . SER B 1 477 ? -6.266 21.828 11.188 1 94.12 477 SER B O 1
ATOM 7304 N N . TYR B 1 478 ? -6.402 19.609 11.367 1 92.5 478 TYR B N 1
ATOM 7305 C CA . TYR B 1 478 ? -7.641 19.656 12.141 1 92.5 478 TYR B CA 1
ATOM 7306 C C . TYR B 1 478 ? -7.418 20.281 13.508 1 92.5 478 TYR B C 1
ATOM 7308 O O . TYR B 1 478 ? -8.188 21.156 13.93 1 92.5 478 TYR B O 1
ATOM 7316 N N . CYS B 1 479 ? -6.363 19.859 14.117 1 93.44 479 CYS B N 1
ATOM 7317 C CA . CYS B 1 479 ? -6.004 20.406 15.422 1 93.44 479 CYS B CA 1
ATOM 7318 C C . CYS B 1 479 ? -5.746 21.906 15.328 1 93.44 479 CYS B C 1
ATOM 7320 O O . CYS B 1 479 ? -6.281 22.672 16.125 1 93.44 479 CYS B O 1
ATOM 7322 N N . LEU B 1 480 ? -5.043 22.328 14.273 1 95.81 480 LEU B N 1
ATOM 7323 C CA . LEU B 1 480 ? -4.699 23.719 14.07 1 95.81 480 LEU B CA 1
ATOM 7324 C C . LEU B 1 480 ? -5.938 24.547 13.742 1 95.81 480 LEU B C 1
ATOM 7326 O O . LEU B 1 480 ? -6.086 25.672 14.227 1 95.81 480 LEU B O 1
ATOM 7330 N N . ALA B 1 481 ? -6.785 24 12.969 1 93.69 481 ALA B N 1
ATOM 7331 C CA . ALA B 1 481 ? -8.016 24.703 12.617 1 93.69 481 ALA B CA 1
ATOM 7332 C C . ALA B 1 481 ? -8.859 24.984 13.852 1 93.69 481 ALA B C 1
ATOM 7334 O O . ALA B 1 481 ? -9.469 26.047 13.969 1 93.69 481 ALA B O 1
ATOM 7335 N N . THR B 1 482 ? -8.883 24.047 14.781 1 91.81 482 THR B N 1
ATOM 7336 C CA . THR B 1 482 ? -9.641 24.219 16.016 1 91.81 482 THR B CA 1
ATOM 7337 C C . THR B 1 482 ? -9.016 25.297 16.891 1 91.81 482 THR B C 1
ATOM 7339 O O . THR B 1 482 ? -9.727 26.141 17.438 1 91.81 482 THR B O 1
ATOM 7342 N N . LYS B 1 483 ? -7.738 25.266 16.938 1 95.06 483 LYS B N 1
ATOM 7343 C CA . LYS B 1 483 ? -7.039 26.297 17.703 1 95.06 483 LYS B CA 1
ATOM 7344 C C . LYS B 1 483 ? -7.254 27.672 17.109 1 95.06 483 LYS B C 1
ATOM 7346 O O . LYS B 1 483 ? -7.43 28.656 17.844 1 95.06 483 LYS B O 1
ATOM 7351 N N . ALA B 1 484 ? -7.23 27.75 15.812 1 95.62 484 ALA B N 1
ATOM 7352 C CA . ALA B 1 484 ? -7.465 29.016 15.117 1 95.62 484 ALA B CA 1
ATOM 7353 C C . ALA B 1 484 ? -8.867 29.547 15.406 1 95.62 484 ALA B C 1
ATOM 7355 O O . ALA B 1 484 ? -9.047 30.734 15.625 1 95.62 484 ALA B O 1
ATOM 7356 N N . ALA B 1 485 ? -9.789 28.641 15.422 1 93.56 485 ALA B N 1
ATOM 7357 C CA . ALA B 1 485 ? -11.164 29.047 15.719 1 93.56 485 ALA B CA 1
ATOM 7358 C C . ALA B 1 485 ? -11.289 29.562 17.141 1 93.56 485 ALA B C 1
ATOM 7360 O O . ALA B 1 485 ? -11.945 30.594 17.375 1 93.56 485 ALA B O 1
ATOM 7361 N N . GLU B 1 486 ? -10.68 28.906 18.047 1 93.5 486 GLU B N 1
ATOM 7362 C CA . GLU B 1 486 ? -10.688 29.344 19.438 1 93.5 486 GLU B CA 1
ATOM 7363 C C . GLU B 1 486 ? -10.062 30.719 19.594 1 93.5 486 GLU B C 1
ATOM 7365 O O . GLU B 1 486 ? -10.617 31.578 20.281 1 93.5 486 GLU B O 1
ATOM 7370 N N . SER B 1 487 ? -8.961 30.891 18.938 1 96.25 487 SER B N 1
ATOM 7371 C CA . SER B 1 487 ? -8.273 32.188 18.984 1 96.25 487 SER B CA 1
ATOM 7372 C C . SER B 1 487 ? -9.141 33.281 18.406 1 96.25 487 SER B C 1
ATOM 7374 O O . SER B 1 487 ? -9.18 34.406 18.953 1 96.25 487 SER B O 1
ATOM 7376 N N . ALA B 1 488 ? -9.82 33.031 17.375 1 94.25 488 ALA B N 1
ATOM 7377 C CA . ALA B 1 488 ? -10.688 34 16.734 1 94.25 488 ALA B CA 1
ATOM 7378 C C . ALA B 1 488 ? -11.844 34.406 17.641 1 94.25 488 ALA B C 1
ATOM 7380 O O . ALA B 1 488 ? -12.211 35.562 17.734 1 94.25 488 ALA B O 1
ATOM 7381 N N . ILE B 1 489 ? -12.359 33.438 18.312 1 93.62 489 ILE B N 1
ATOM 7382 C CA . ILE B 1 489 ? -13.477 33.688 19.219 1 93.62 489 ILE B CA 1
ATOM 7383 C C . ILE B 1 489 ? -13 34.531 20.406 1 93.62 489 ILE B C 1
ATOM 7385 O O . ILE B 1 489 ? -13.688 35.469 20.812 1 93.62 489 ILE B O 1
ATOM 7389 N N . LEU B 1 490 ? -11.852 34.188 20.906 1 94.56 490 LEU B N 1
ATOM 7390 C CA . LEU B 1 490 ? -11.281 34.938 22 1 94.56 490 LEU B CA 1
ATOM 7391 C C . LEU B 1 490 ? -11.102 36.406 21.609 1 94.56 490 LEU B C 1
ATOM 7393 O O . LEU B 1 490 ? -11.438 37.312 22.391 1 94.56 490 LEU B O 1
ATOM 7397 N N . ALA B 1 491 ? -10.547 36.594 20.422 1 95.94 491 ALA B N 1
ATOM 7398 C CA . ALA B 1 491 ? -10.32 37.969 19.938 1 95.94 491 ALA B CA 1
ATOM 7399 C C . ALA B 1 491 ? -11.641 38.719 19.797 1 95.94 491 ALA B C 1
ATOM 7401 O O . ALA B 1 491 ? -11.75 39.875 20.219 1 95.94 491 ALA B O 1
ATOM 7402 N N . GLN B 1 492 ? -12.633 38.094 19.297 1 93.75 492 GLN B N 1
ATOM 7403 C CA . GLN B 1 492 ? -13.938 38.719 19.094 1 93.75 492 GLN B CA 1
ATOM 7404 C C . GLN B 1 492 ? -14.617 39 20.438 1 93.75 492 GLN B C 1
ATOM 7406 O O . GLN B 1 492 ? -15.195 40.094 20.609 1 93.75 492 GLN B O 1
ATOM 7411 N N . ASP B 1 493 ? -14.578 38.094 21.328 1 93.81 493 ASP B N 1
ATOM 7412 C CA . ASP B 1 493 ? -15.172 38.281 22.656 1 93.81 493 ASP B CA 1
ATOM 7413 C C . ASP B 1 493 ? -14.516 39.438 23.406 1 93.81 493 ASP B C 1
ATOM 7415 O O . ASP B 1 493 ? -15.195 40.188 24.109 1 93.81 493 ASP B O 1
ATOM 7419 N N . PHE B 1 494 ? -13.25 39.594 23.25 1 96.06 494 PHE B N 1
ATOM 7420 C CA . PHE B 1 494 ? -12.5 40.656 23.891 1 96.06 494 PHE B CA 1
ATOM 7421 C C . PHE B 1 494 ? -12.977 42.031 23.406 1 96.06 494 PHE B C 1
ATOM 7423 O O . PHE B 1 494 ? -13.297 42.906 24.203 1 96.06 494 PHE B O 1
ATOM 7430 N N . VAL B 1 495 ? -13.102 42.156 22.094 1 94.62 495 VAL B N 1
ATOM 7431 C CA . VAL B 1 495 ? -13.523 43.406 21.516 1 94.62 495 VAL B CA 1
ATOM 7432 C C . VAL B 1 495 ? -14.969 43.719 21.891 1 94.62 495 VAL B C 1
ATOM 7434 O O . VAL B 1 495 ? -15.305 44.812 22.297 1 94.62 495 VAL B O 1
ATOM 7437 N N . THR B 1 496 ? -15.781 42.656 21.844 1 93.69 496 THR B N 1
ATOM 7438 C CA . THR B 1 496 ? -17.188 42.812 22.203 1 93.69 496 THR B CA 1
ATOM 7439 C C . THR B 1 496 ? -17.328 43.156 23.688 1 93.69 496 THR B C 1
ATOM 7441 O O . THR B 1 496 ? -18.141 43.969 24.078 1 93.69 496 THR B O 1
ATOM 7444 N N . GLY B 1 497 ? -16.547 42.406 24.484 1 93.12 497 GLY B N 1
ATOM 7445 C CA . GLY B 1 497 ? -16.547 42.719 25.906 1 93.12 497 GLY B CA 1
ATOM 7446 C C . GLY B 1 497 ? -16.156 44.156 26.203 1 93.12 497 GLY B C 1
ATOM 7447 O O . GLY B 1 497 ? -16.75 44.781 27.062 1 93.12 497 GLY B O 1
ATOM 7448 N N . PHE B 1 498 ? -15.211 44.656 25.453 1 92.81 498 PHE B N 1
ATOM 7449 C CA . PHE B 1 498 ? -14.781 46.031 25.625 1 92.81 498 PHE B CA 1
ATOM 7450 C C . PHE B 1 498 ? -15.891 47 25.219 1 92.81 498 PHE B C 1
ATOM 7452 O O . PHE B 1 498 ? -16.109 48 25.906 1 92.81 498 PHE B O 1
ATOM 7459 N N . GLU B 1 499 ? -16.656 46.75 24.234 1 91.12 499 GLU B N 1
ATOM 7460 C CA . GLU B 1 499 ? -17.75 47.562 23.75 1 91.12 499 GLU B CA 1
ATOM 7461 C C . GLU B 1 499 ? -18.875 47.625 24.781 1 91.12 499 GLU B C 1
ATOM 7463 O O . GLU B 1 499 ? -19.484 48.688 24.984 1 91.12 499 GLU B O 1
ATOM 7468 N N . GLN B 1 500 ? -19.047 46.594 25.406 1 91.88 500 GLN B N 1
ATOM 7469 C CA . GLN B 1 500 ? -20.141 46.5 26.375 1 91.88 500 GLN B CA 1
ATOM 7470 C C . GLN B 1 500 ? -19.766 47.156 27.688 1 91.88 500 GLN B C 1
ATOM 7472 O O . GLN B 1 500 ? -20.641 47.625 28.422 1 91.88 500 GLN B O 1
ATOM 7477 N N . CYS B 1 501 ? -18.562 47.062 27.969 1 89.69 501 CYS B N 1
ATOM 7478 C CA . CYS B 1 501 ? -18.094 47.75 29.172 1 89.69 501 CYS B CA 1
ATOM 7479 C C . CYS B 1 501 ? -18.344 49.25 29.078 1 89.69 501 CYS B C 1
ATOM 7481 O O . CYS B 1 501 ? -18.469 49.906 30.109 1 89.69 501 CYS B O 1
#

Radius of gyration: 67.49 Å; Cα contacts (8 Å, |Δi|>4): 1124; chains: 2; bounding box: 66×240×147 Å

Secondary structure (DSSP, 8-state):
-------TTSTHHHH----EEETTEEESS--HHHHHHHHHHHHHHHHHHHHHHHHTTSTTS--SSHHHHHHHHHHHHHHHHHHHHHHHHHHHHHHHHT-SSS-HHHHHHHHHHHHHHHHHHHHH---HHHHHHS-TTT----HHHHHHHHHHHHIIIIIIHHHHHHHHHH-SS---HHHHHHHS-HHHHHHHHHHHHHHHHHIIIIIHHHHHHHHHHHHHHHHHHHHHHHHHHHHHHHHHHHHHHHHHHHHTHHHHHHHHHHHHHHHHHHHHHHHHHHHHH--STTTTTTHHHHHHHHHHHHHHHHHHHHHHHHHHHHHHHHHHHHHHHHHHHHHHHHHHHHHHHHHHHHHHHHH-TTHHHHHHHHHHHHHHHHHHHHHGGGGGTSSTT--SSHHHHHHHHHHHHHHHHHHHHHHHHHHTTTT--TTS-HHHHHHHHHHHHHHHHTHHHHHHHHHHHHHHHHHHHHHHHHHHHHHHHHHHHHHHHHHHHHHHHHHHHHHH-/-------GGGTHHHH----EEETTEEESS--HHHHHHHHHHHHHHHHHHHHHHHHTTSTTSPPSSHHHHHHHHHHHHHHHHHHHHHHHHHHHHHHHHT-SSS-HHHHHHHHHHHHHHHHHHHHH---HHHHHHS-TTTPPP-HHHHHHHHHHHHIIIIIIHHHHHHHHHH-SS---HHHHHHHS-HHHHHHHHHHHHHHHHHIIIIIHHHHHHHHHHHHHHHHHHHHHHHHHHHHHHHHHHHHHHHHHHHHTHHHHHHHHHHHHHHHHHHHHHHHHHHHHH--STTTTTTHHHHHHHHHHHHHHHHHHHHHHHHHHHHHHHHHHHHHHHHHHHHHHHHHHHHHHHHHHHHHHHHH-TTHHHHHHHHHHHHHHHHHHHHHGGGGGTSSGGG-SSHHHHHHHHHHHHHHHHHHHHHHHHHHTTTT--TTS-HHHHHHHHHHHHHHHHTHHHHHHHHHHHHHHHHHHHHHHHHHHHHHHHHHHHHHHHHHHHHHHHHHHHHHH-